Protein AF-A0A953A677-F1 (afdb_monomer_lite)

Radius of gyration: 42.21 Å; chains: 1; bounding box: 125×113×130 Å

pLDDT: mean 76.46, std 18.42, range [22.14, 98.38]

Structure (mmCIF, N/CA/C/O backbone):
data_AF-A0A953A677-F1
#
_entry.id   AF-A0A953A677-F1
#
loop_
_atom_site.group_PDB
_atom_site.id
_atom_site.type_symbol
_atom_site.label_atom_id
_atom_site.label_alt_id
_atom_site.label_comp_id
_atom_site.label_asym_id
_atom_site.label_entity_id
_atom_site.label_seq_id
_atom_site.pdbx_PDB_ins_code
_atom_site.Cartn_x
_atom_site.Cartn_y
_atom_site.Cartn_z
_atom_site.occupancy
_atom_site.B_iso_or_equiv
_atom_site.auth_seq_id
_atom_site.auth_comp_id
_atom_site.auth_asym_id
_atom_site.auth_atom_id
_atom_site.pdbx_PDB_model_num
ATOM 1 N N . MET A 1 1 ? 50.783 -69.705 -21.134 1.00 45.66 1 MET A N 1
ATOM 2 C CA . MET A 1 1 ? 49.604 -69.742 -22.033 1.00 45.66 1 MET A CA 1
ATOM 3 C C . MET A 1 1 ? 48.332 -69.548 -21.214 1.00 45.66 1 MET A C 1
ATOM 5 O O . MET A 1 1 ? 47.942 -70.489 -20.545 1.00 45.66 1 MET A O 1
ATOM 9 N N . ARG A 1 2 ? 47.762 -68.330 -21.208 1.00 40.53 2 ARG A N 1
ATOM 10 C CA . ARG A 1 2 ? 46.388 -67.928 -20.791 1.00 40.53 2 ARG A CA 1
ATOM 11 C C . ARG A 1 2 ? 46.344 -66.386 -20.668 1.00 40.53 2 ARG A C 1
ATOM 13 O O . ARG A 1 2 ? 46.079 -65.844 -19.614 1.00 40.53 2 ARG A O 1
ATOM 20 N N . TYR A 1 3 ? 46.683 -65.678 -21.750 1.00 35.72 3 TYR A N 1
ATOM 21 C CA . TYR A 1 3 ? 46.609 -64.203 -21.845 1.00 35.72 3 TYR A CA 1
ATOM 22 C C . TYR A 1 3 ? 46.199 -63.767 -23.267 1.00 35.72 3 TYR A C 1
ATOM 24 O O . TYR A 1 3 ? 46.757 -62.851 -23.855 1.00 35.72 3 TYR A O 1
ATOM 32 N N . ARG A 1 4 ? 45.220 -64.470 -23.859 1.00 38.47 4 ARG A N 1
ATOM 33 C CA . ARG A 1 4 ? 44.610 -64.112 -25.158 1.00 38.47 4 ARG A CA 1
ATOM 34 C C . ARG A 1 4 ? 43.108 -63.794 -25.087 1.00 38.47 4 ARG A C 1
ATOM 36 O O . ARG A 1 4 ? 42.497 -63.594 -26.124 1.00 38.47 4 ARG A O 1
ATOM 43 N N . ALA A 1 5 ? 42.526 -63.673 -23.889 1.00 40.78 5 ALA A N 1
ATOM 44 C CA . ALA A 1 5 ? 41.115 -63.293 -23.712 1.00 40.78 5 ALA A CA 1
ATOM 45 C C . ALA A 1 5 ? 40.900 -61.918 -23.037 1.00 40.78 5 ALA A C 1
ATOM 47 O O . ALA A 1 5 ? 39.764 -61.473 -22.942 1.00 40.78 5 ALA A O 1
ATOM 48 N N . LEU A 1 6 ? 41.966 -61.215 -22.620 1.00 41.22 6 LEU A N 1
ATOM 49 C CA . LEU A 1 6 ? 41.871 -59.881 -21.994 1.00 41.22 6 LEU A CA 1
ATOM 50 C C . LEU A 1 6 ? 42.249 -58.717 -22.939 1.00 41.22 6 LEU A C 1
ATOM 52 O O . LEU A 1 6 ? 42.147 -57.558 -22.557 1.00 41.22 6 LEU A O 1
ATOM 56 N N . TYR A 1 7 ? 42.665 -59.013 -24.179 1.00 39.75 7 TYR A N 1
ATOM 57 C CA . TYR A 1 7 ? 43.173 -58.020 -25.143 1.00 39.75 7 TYR A CA 1
ATOM 58 C C . TYR A 1 7 ? 42.110 -57.461 -26.115 1.00 39.75 7 TYR A C 1
ATOM 60 O O . TYR A 1 7 ? 42.404 -56.522 -26.845 1.00 39.75 7 TYR A O 1
ATOM 68 N N . ILE A 1 8 ? 40.876 -57.989 -26.129 1.00 44.16 8 ILE A N 1
ATOM 69 C CA . ILE A 1 8 ? 39.801 -57.523 -27.039 1.00 44.16 8 ILE A CA 1
ATOM 70 C C . ILE A 1 8 ? 38.809 -56.560 -26.353 1.00 44.16 8 ILE A C 1
ATOM 72 O O . ILE A 1 8 ? 38.170 -55.757 -27.027 1.00 44.16 8 ILE A O 1
ATOM 76 N N . THR A 1 9 ? 38.739 -56.513 -25.020 1.00 41.72 9 THR A N 1
ATOM 77 C CA . THR A 1 9 ? 37.786 -55.627 -24.315 1.00 41.72 9 THR A CA 1
ATOM 78 C C . THR A 1 9 ? 38.342 -54.221 -24.026 1.00 41.72 9 THR A C 1
ATOM 80 O O . THR A 1 9 ? 37.572 -53.304 -23.764 1.00 41.72 9 THR A O 1
ATOM 83 N N . LEU A 1 10 ? 39.661 -54.005 -24.140 1.00 39.25 10 LEU A N 1
ATOM 84 C CA . LEU A 1 10 ? 40.312 -52.706 -23.884 1.00 39.25 10 LEU A CA 1
ATOM 85 C C . LEU A 1 10 ? 40.490 -51.815 -25.133 1.00 39.25 10 LEU A C 1
ATOM 87 O O . LEU A 1 10 ? 40.799 -50.637 -24.987 1.00 39.25 10 LEU A O 1
ATOM 91 N N . PHE A 1 11 ? 40.242 -52.321 -26.351 1.00 37.06 11 PHE A N 1
ATOM 92 C CA . PHE A 1 11 ? 40.484 -51.568 -27.597 1.00 37.06 11 PHE A CA 1
ATOM 93 C C . PHE A 1 11 ? 39.252 -50.832 -28.174 1.00 37.06 11 PHE A C 1
ATOM 95 O O . PHE A 1 11 ? 39.397 -50.074 -29.126 1.00 37.06 11 PHE A O 1
ATOM 102 N N . THR A 1 12 ? 38.050 -50.978 -27.595 1.00 39.34 12 THR A N 1
ATOM 103 C CA . THR A 1 12 ? 36.824 -50.322 -28.127 1.00 39.34 12 THR A CA 1
ATOM 104 C C . THR A 1 12 ? 36.402 -49.064 -27.348 1.00 39.34 12 THR A C 1
ATOM 106 O O . THR A 1 12 ? 35.534 -48.326 -27.798 1.00 39.34 12 THR A O 1
ATOM 109 N N . VAL A 1 13 ? 37.026 -48.757 -26.203 1.00 36.91 13 VAL A N 1
ATOM 110 C CA . VAL A 1 13 ? 36.605 -47.627 -25.340 1.00 36.91 13 VAL A CA 1
ATOM 111 C C . VAL A 1 13 ? 37.502 -46.382 -25.477 1.00 36.91 13 VAL A C 1
ATOM 113 O O . VAL A 1 13 ? 37.136 -45.314 -25.002 1.00 36.91 13 VAL A O 1
ATOM 116 N N . CYS A 1 14 ? 38.629 -46.448 -26.197 1.00 30.80 14 CYS A N 1
ATOM 117 C CA . CYS A 1 14 ? 39.578 -45.323 -26.291 1.00 30.80 14 CYS A CA 1
ATOM 118 C C . CYS A 1 14 ? 39.460 -44.452 -27.566 1.00 30.80 14 CYS A C 1
ATOM 120 O O . CYS A 1 14 ? 40.256 -43.537 -27.748 1.00 30.80 14 CYS A O 1
ATOM 122 N N . LEU A 1 15 ? 38.487 -44.693 -28.458 1.00 31.50 15 LEU A N 1
ATOM 123 C CA . LEU A 1 15 ? 38.433 -44.044 -29.783 1.00 31.50 15 LEU A CA 1
ATOM 124 C C . LEU A 1 15 ? 37.154 -43.226 -30.044 1.00 31.50 15 LEU A C 1
ATOM 126 O O . LEU A 1 15 ? 36.638 -43.249 -31.153 1.00 31.50 15 LEU A O 1
ATOM 130 N N . LEU A 1 16 ? 36.631 -42.500 -29.045 1.00 30.70 16 LEU A N 1
ATOM 131 C CA . LEU A 1 16 ? 35.528 -41.536 -29.248 1.00 30.70 16 LEU A CA 1
ATOM 132 C C . LEU A 1 16 ? 35.593 -40.267 -28.368 1.00 30.70 16 LEU A C 1
ATOM 134 O O . LEU A 1 16 ? 34.574 -39.617 -28.142 1.00 30.70 16 LEU A O 1
ATOM 138 N N . SER A 1 17 ? 36.773 -39.858 -27.890 1.00 32.44 17 SER A N 1
ATOM 139 C CA . SER A 1 17 ? 36.879 -38.611 -27.113 1.00 32.44 17 SER A CA 1
ATOM 140 C C . SER A 1 17 ? 38.231 -37.898 -27.209 1.00 32.44 17 SER A C 1
ATOM 142 O O . SER A 1 17 ? 38.788 -37.556 -26.175 1.00 32.44 17 SER A O 1
ATOM 144 N N . VAL A 1 18 ? 38.754 -37.633 -28.417 1.00 34.25 18 VAL A N 1
ATOM 145 C CA . VAL A 1 18 ? 39.744 -36.549 -28.641 1.00 34.25 18 VAL A CA 1
ATOM 146 C C . VAL A 1 18 ? 39.630 -35.969 -30.067 1.00 34.25 18 VAL A C 1
ATOM 148 O O . VAL A 1 18 ? 40.343 -36.392 -30.963 1.00 34.25 18 VAL A O 1
ATOM 151 N N . THR A 1 19 ? 38.739 -34.993 -30.259 1.00 28.16 19 THR A N 1
ATOM 152 C CA . THR A 1 19 ? 38.727 -33.924 -31.297 1.00 28.16 19 THR A CA 1
ATOM 153 C C . THR A 1 19 ? 37.597 -32.973 -30.849 1.00 28.16 19 THR A C 1
ATOM 155 O O . THR A 1 19 ? 36.477 -33.446 -30.697 1.00 28.16 19 THR A O 1
ATOM 158 N N . SER A 1 20 ? 37.736 -31.685 -30.514 1.00 25.59 20 SER A N 1
ATOM 159 C CA . SER A 1 20 ? 38.634 -30.648 -31.027 1.00 25.59 20 SER A CA 1
ATOM 160 C C . SER A 1 20 ? 38.627 -29.418 -30.095 1.00 25.59 20 SER A C 1
ATOM 162 O O . SER A 1 20 ? 37.599 -28.759 -30.013 1.00 25.59 20 SER A O 1
ATOM 164 N N . ILE A 1 21 ? 39.749 -29.083 -29.449 1.00 24.91 21 ILE A N 1
ATOM 165 C CA . ILE A 1 21 ? 40.225 -27.732 -29.052 1.00 24.91 21 ILE A CA 1
ATOM 166 C C . ILE A 1 21 ? 41.745 -27.967 -28.913 1.00 24.91 21 ILE A C 1
ATOM 168 O O . ILE A 1 21 ? 42.121 -28.854 -28.158 1.00 24.91 21 ILE A O 1
ATOM 172 N N . THR A 1 22 ? 42.668 -27.438 -29.720 1.00 25.78 22 THR A N 1
ATOM 173 C CA . THR A 1 22 ? 43.014 -26.027 -29.944 1.00 25.78 22 THR A CA 1
ATOM 174 C C . THR A 1 22 ? 43.969 -25.961 -31.143 1.00 25.78 22 THR A C 1
ATOM 176 O O . THR A 1 22 ? 44.950 -26.698 -31.155 1.00 25.78 22 THR A O 1
ATOM 179 N N . VAL A 1 23 ? 43.775 -25.040 -32.086 1.00 26.02 23 VAL A N 1
ATOM 180 C CA . VAL A 1 23 ? 44.890 -24.418 -32.824 1.00 26.02 23 VAL A CA 1
ATOM 181 C C . VAL A 1 23 ? 44.474 -22.982 -33.094 1.00 26.02 23 VAL A C 1
ATOM 183 O O . VAL A 1 23 ? 43.508 -22.780 -33.813 1.00 26.02 23 VAL A O 1
ATOM 186 N N . PHE A 1 24 ? 45.163 -22.010 -32.499 1.00 25.62 24 PHE A N 1
ATOM 187 C CA . PHE A 1 24 ? 45.639 -20.823 -33.211 1.00 25.62 24 PHE A CA 1
ATOM 188 C C . PHE A 1 24 ? 46.675 -20.101 -32.347 1.00 25.62 24 PHE A C 1
ATOM 190 O O . PHE A 1 24 ? 46.386 -19.659 -31.239 1.00 25.62 24 PHE A O 1
ATOM 197 N N . GLY A 1 25 ? 47.883 -20.009 -32.897 1.00 22.14 25 GLY A N 1
ATOM 198 C CA . GLY A 1 25 ? 49.002 -19.222 -32.411 1.00 22.14 25 GLY A CA 1
ATOM 199 C C . GLY A 1 25 ? 49.857 -18.806 -33.607 1.00 22.14 25 GLY A C 1
ATOM 200 O O . GLY A 1 25 ? 50.665 -19.589 -34.083 1.00 22.14 25 GLY A O 1
ATOM 201 N N . GLU A 1 26 ? 49.596 -17.576 -34.050 1.00 27.84 26 GLU A N 1
ATOM 202 C CA . GLU A 1 26 ? 50.503 -16.608 -34.686 1.00 27.84 26 GLU A CA 1
ATOM 203 C C . GLU A 1 26 ? 50.826 -16.613 -36.199 1.00 27.84 26 GLU A C 1
ATOM 205 O O . GLU A 1 26 ? 51.599 -17.405 -36.724 1.00 27.84 26 GLU A O 1
ATOM 210 N N . SER A 1 27 ? 50.386 -15.490 -36.794 1.00 25.39 27 SER A N 1
ATOM 211 C CA . SER A 1 27 ? 51.119 -14.556 -37.673 1.00 25.39 27 SER A CA 1
ATOM 212 C C . SER A 1 27 ? 51.285 -14.875 -39.170 1.00 25.39 27 SER A C 1
ATOM 214 O O . SER A 1 27 ? 51.994 -15.788 -39.565 1.00 25.39 27 SER A O 1
ATOM 216 N N . PHE A 1 28 ? 50.649 -14.070 -40.039 1.00 25.38 28 PHE A N 1
ATOM 217 C CA . PHE A 1 28 ? 51.259 -12.899 -40.703 1.00 25.38 28 PHE A CA 1
ATOM 218 C C . PHE A 1 28 ? 50.323 -12.295 -41.790 1.00 25.38 28 PHE A C 1
ATOM 220 O O . PHE A 1 28 ? 49.733 -13.017 -42.585 1.00 25.38 28 PHE A O 1
ATOM 227 N N . LEU A 1 29 ? 50.285 -10.951 -41.829 1.00 26.03 29 LEU A N 1
ATOM 228 C CA . LEU A 1 29 ? 49.981 -10.032 -42.954 1.00 26.03 29 LEU A CA 1
ATOM 229 C C . LEU A 1 29 ? 48.516 -9.748 -43.393 1.00 26.03 29 LEU A C 1
ATOM 231 O O . LEU A 1 29 ? 47.848 -10.526 -44.064 1.00 26.03 29 LEU A O 1
ATOM 235 N N . GLN A 1 30 ? 48.095 -8.516 -43.069 1.00 24.34 30 GLN A N 1
ATOM 236 C CA . GLN A 1 30 ? 47.137 -7.622 -43.763 1.00 24.34 30 GLN A CA 1
ATOM 237 C C . GLN A 1 30 ? 47.504 -7.362 -45.251 1.00 24.34 30 GLN A C 1
ATOM 239 O O . GLN A 1 30 ? 48.635 -7.672 -45.628 1.00 24.34 30 GLN A O 1
ATOM 244 N N . PRO A 1 31 ? 46.725 -6.575 -46.044 1.00 44.19 31 PRO A N 1
ATOM 245 C CA . PRO A 1 31 ? 45.277 -6.257 -46.069 1.00 44.19 31 PRO A CA 1
ATOM 246 C C . PRO A 1 31 ? 44.697 -6.436 -47.518 1.00 44.19 31 PRO A C 1
ATOM 248 O O . PRO A 1 31 ? 45.427 -6.919 -48.385 1.00 44.19 31 PRO A O 1
ATOM 251 N N . PRO A 1 32 ? 43.424 -6.091 -47.851 1.00 31.00 32 PRO A N 1
ATOM 252 C CA . PRO A 1 32 ? 43.122 -4.715 -48.301 1.00 31.00 32 PRO A CA 1
ATOM 253 C C . PRO A 1 32 ? 41.676 -4.215 -48.049 1.00 31.00 32 PRO A C 1
ATOM 255 O O . PRO A 1 32 ? 40.767 -4.955 -47.677 1.00 31.00 32 PRO A O 1
ATOM 258 N N . ALA A 1 33 ? 41.488 -2.917 -48.301 1.00 25.25 33 ALA A N 1
ATOM 259 C CA . ALA A 1 33 ? 40.228 -2.180 -48.287 1.00 25.25 33 ALA A CA 1
ATOM 260 C C . ALA A 1 33 ? 39.576 -2.045 -49.687 1.00 25.25 33 ALA A C 1
ATOM 262 O O . ALA A 1 33 ? 40.261 -2.060 -50.705 1.00 25.25 33 ALA A O 1
ATOM 263 N N . SER A 1 34 ? 38.255 -1.800 -49.666 1.00 27.08 34 SER A N 1
ATOM 264 C CA . SER A 1 34 ? 37.425 -0.953 -50.560 1.00 27.08 34 SER A CA 1
ATOM 265 C C . SER A 1 34 ? 37.355 -1.196 -52.084 1.00 27.08 34 SER A C 1
ATOM 267 O O . SER A 1 34 ? 38.305 -0.921 -52.806 1.00 27.08 34 SER A O 1
ATOM 269 N N . SER A 1 35 ? 36.147 -1.458 -52.617 1.00 26.19 35 SER A N 1
ATOM 270 C CA . SER A 1 35 ? 35.255 -0.441 -53.243 1.00 26.19 35 SER A CA 1
ATOM 271 C C . SER A 1 35 ? 34.225 -1.017 -54.251 1.00 26.19 35 SER A C 1
ATOM 273 O O . SER A 1 35 ? 34.522 -1.911 -55.030 1.00 26.19 35 SER A O 1
ATOM 275 N N . PHE A 1 36 ? 32.998 -0.477 -54.161 1.00 27.55 36 PHE A N 1
ATOM 276 C CA . PHE A 1 36 ? 31.965 -0.187 -55.179 1.00 27.55 36 PHE A CA 1
ATOM 277 C C . PHE A 1 36 ? 31.843 -0.999 -56.493 1.00 27.55 36 PHE A C 1
ATOM 279 O O . PHE A 1 36 ? 32.760 -1.015 -57.302 1.00 27.55 36 PHE A O 1
ATOM 286 N N . LEU A 1 37 ? 30.614 -1.454 -56.815 1.00 24.62 37 LEU A N 1
ATOM 287 C CA . LEU A 1 37 ? 29.773 -0.897 -57.902 1.00 24.62 37 LEU A CA 1
ATOM 288 C C . LEU A 1 37 ? 28.375 -1.559 -58.000 1.00 24.62 37 LEU A C 1
ATOM 290 O O . LEU A 1 37 ? 28.144 -2.682 -57.569 1.00 24.62 37 LEU A O 1
ATOM 294 N N . GLN A 1 38 ? 27.449 -0.767 -58.543 1.00 25.94 38 GLN A N 1
ATOM 295 C CA . GLN A 1 38 ? 25.985 -0.866 -58.585 1.00 25.94 38 GLN A CA 1
ATOM 296 C C . GLN A 1 38 ? 25.401 -1.729 -59.745 1.00 25.94 38 GLN A C 1
ATOM 298 O O . GLN A 1 38 ? 26.160 -2.217 -60.581 1.00 25.94 38 GLN A O 1
ATOM 303 N N . PRO A 1 39 ? 24.056 -1.913 -59.819 1.00 43.41 39 PRO A N 1
ATOM 304 C CA . PRO A 1 39 ? 23.376 -2.893 -60.675 1.00 43.41 39 PRO A CA 1
ATOM 305 C C . PRO A 1 39 ? 23.006 -2.353 -62.070 1.00 43.41 39 PRO A C 1
ATOM 307 O O . PRO A 1 39 ? 22.882 -1.146 -62.273 1.00 43.41 39 PRO A O 1
ATOM 310 N N . LYS A 1 40 ? 22.733 -3.251 -63.031 1.00 25.28 40 LYS A N 1
ATOM 311 C CA . LYS A 1 40 ? 22.111 -2.899 -64.320 1.00 25.28 40 LYS A CA 1
ATOM 312 C C . LYS A 1 40 ? 20.999 -3.875 -64.716 1.00 25.28 40 LYS A C 1
ATOM 314 O O . LYS A 1 40 ? 21.166 -5.088 -64.656 1.00 25.28 40 LYS A O 1
ATOM 319 N N . ALA A 1 41 ? 19.876 -3.281 -65.107 1.00 28.03 41 ALA A N 1
ATOM 320 C CA . ALA A 1 41 ? 18.621 -3.879 -65.554 1.00 28.03 41 ALA A CA 1
ATOM 321 C C . ALA A 1 41 ? 18.626 -4.247 -67.048 1.00 28.03 41 ALA A C 1
ATOM 323 O O . ALA A 1 41 ? 19.363 -3.605 -67.789 1.00 28.03 41 ALA A O 1
ATOM 324 N N . VAL A 1 42 ? 17.713 -5.139 -67.480 1.00 26.11 42 VAL A N 1
ATOM 325 C CA . VAL A 1 42 ? 16.919 -5.027 -68.732 1.00 26.11 42 VAL A CA 1
ATOM 326 C C . VAL A 1 42 ? 15.544 -5.721 -68.561 1.00 26.11 42 VAL A C 1
ATOM 328 O O . VAL A 1 42 ? 15.401 -6.707 -67.846 1.00 26.11 42 VAL A O 1
ATOM 331 N N . SER A 1 43 ? 14.557 -5.112 -69.216 1.00 25.36 43 SER A N 1
ATOM 332 C CA . SER A 1 43 ? 13.087 -5.198 -69.286 1.00 25.36 43 SER A CA 1
ATOM 333 C C . SER A 1 43 ? 12.432 -6.320 -70.127 1.00 25.36 43 SER A C 1
ATOM 335 O O . SER A 1 43 ? 13.038 -6.765 -71.095 1.00 25.36 43 SER A O 1
ATOM 337 N N . GLY A 1 44 ? 11.116 -6.565 -69.918 1.00 25.08 44 GLY A N 1
ATOM 338 C CA . GLY A 1 44 ? 10.134 -6.646 -71.032 1.00 25.08 44 GLY A CA 1
ATOM 339 C C . GLY A 1 44 ? 9.051 -7.757 -71.062 1.00 25.08 44 GLY A C 1
ATOM 340 O O . GLY A 1 44 ? 9.320 -8.837 -71.559 1.00 25.08 44 GLY A O 1
ATOM 341 N N . LEU A 1 45 ? 7.816 -7.395 -70.657 1.00 24.95 45 LEU A N 1
ATOM 342 C CA . LEU A 1 45 ? 6.454 -7.753 -71.156 1.00 24.95 45 LEU A CA 1
ATOM 343 C C . LEU A 1 45 ? 5.952 -9.216 -71.320 1.00 24.95 45 LEU A C 1
ATOM 345 O O . LEU A 1 45 ? 6.437 -9.984 -72.141 1.00 24.95 45 LEU A O 1
ATOM 349 N N . GLY A 1 46 ? 4.803 -9.498 -70.677 1.00 24.23 46 GLY A N 1
ATOM 350 C CA . GLY A 1 46 ? 3.861 -10.581 -71.010 1.00 24.23 46 GLY A CA 1
ATOM 351 C C . GLY A 1 46 ? 2.637 -10.611 -70.073 1.00 24.23 46 GLY A C 1
ATOM 352 O O . GLY A 1 46 ? 2.781 -10.773 -68.868 1.00 24.23 46 GLY A O 1
ATOM 353 N N . SER A 1 47 ? 1.442 -10.393 -70.625 1.00 23.59 47 SER A N 1
ATOM 354 C CA . SER A 1 47 ? 0.153 -10.115 -69.968 1.00 23.59 47 SER A CA 1
ATOM 355 C C . SER A 1 47 ? -0.627 -11.336 -69.451 1.00 23.59 47 SER A C 1
ATOM 357 O O . SER A 1 47 ? -0.735 -12.328 -70.159 1.00 23.59 47 SER A O 1
ATOM 359 N N . GLY A 1 48 ? -1.310 -11.153 -68.311 1.00 26.84 48 GLY A N 1
ATOM 360 C CA . GLY A 1 48 ? -2.700 -11.567 -68.057 1.00 26.84 48 GLY A CA 1
ATOM 361 C C . GLY A 1 48 ? -3.044 -13.059 -67.977 1.00 26.84 48 GLY A C 1
ATOM 362 O O . GLY A 1 48 ? -3.103 -13.735 -68.995 1.00 26.84 48 GLY A O 1
ATOM 363 N N . SER A 1 49 ? -3.442 -13.518 -66.784 1.00 24.44 49 SER A N 1
ATOM 364 C CA . SER A 1 49 ? -4.664 -14.317 -66.551 1.00 24.44 49 SER A CA 1
ATOM 365 C C . SER A 1 49 ? -4.915 -14.469 -65.046 1.00 24.44 49 SER A C 1
ATOM 367 O O . SER A 1 49 ? -4.058 -14.945 -64.307 1.00 24.44 49 SER A O 1
ATOM 369 N N . ASN A 1 50 ? -6.096 -14.035 -64.601 1.00 34.56 50 ASN A N 1
ATOM 370 C CA . ASN A 1 50 ? -6.646 -14.290 -63.268 1.00 34.56 50 ASN A CA 1
ATOM 371 C C . ASN A 1 50 ? -6.760 -15.797 -62.993 1.00 34.56 50 ASN A C 1
ATOM 373 O O . ASN A 1 50 ? -7.158 -16.514 -63.908 1.00 34.56 50 ASN A O 1
ATOM 377 N N . VAL A 1 51 ? -6.492 -16.211 -61.738 1.00 26.06 51 VAL A N 1
ATOM 378 C CA . VAL A 1 51 ? -7.096 -17.318 -60.935 1.00 26.06 51 VAL A CA 1
ATOM 379 C C . VAL A 1 51 ? -6.103 -17.768 -59.828 1.00 26.06 51 VAL A C 1
ATOM 381 O O . VAL A 1 51 ? -4.909 -17.869 -60.087 1.00 26.06 51 VAL A O 1
ATOM 384 N N . PRO A 1 52 ? -6.567 -18.090 -58.602 1.00 29.50 52 PRO A N 1
ATOM 385 C CA . PRO A 1 52 ? -6.857 -17.221 -57.459 1.00 29.50 52 PRO A CA 1
ATOM 386 C C . PRO A 1 52 ? -5.670 -17.093 -56.462 1.00 29.50 52 PRO A C 1
ATOM 388 O O . PRO A 1 52 ? -4.695 -17.838 -56.508 1.00 29.50 52 PRO A O 1
ATOM 391 N N . LEU A 1 53 ? -5.775 -16.170 -55.498 1.00 30.36 53 LEU A N 1
ATOM 392 C CA . LEU A 1 53 ? -4.878 -16.062 -54.333 1.00 30.36 53 LEU A CA 1
ATOM 393 C C . LEU A 1 53 ? -4.736 -17.416 -53.606 1.00 30.36 53 LEU A C 1
ATOM 395 O O . LEU A 1 53 ? -5.658 -17.854 -52.914 1.00 30.36 53 LEU A O 1
ATOM 399 N N . SER A 1 54 ? -3.580 -18.077 -53.726 1.00 30.17 54 SER A N 1
ATOM 400 C CA . SER A 1 54 ? -3.300 -19.310 -52.987 1.00 30.17 54 SER A CA 1
ATOM 401 C C . SER A 1 54 ? -2.976 -19.006 -51.517 1.00 30.17 54 SER A C 1
ATOM 403 O O . SER A 1 54 ? -1.910 -18.480 -51.201 1.00 30.17 54 SER A O 1
ATOM 405 N N . THR A 1 55 ? -3.921 -19.350 -50.640 1.00 38.34 55 THR A N 1
ATOM 406 C CA . THR A 1 55 ? -3.767 -19.826 -49.249 1.00 38.34 55 THR A CA 1
ATOM 407 C C . THR A 1 55 ? -2.649 -19.196 -48.400 1.00 38.34 55 THR A C 1
ATOM 409 O O . THR A 1 55 ? -1.487 -19.598 -48.470 1.00 38.34 55 THR A O 1
ATOM 412 N N . GLY A 1 56 ? -3.018 -18.267 -47.513 1.00 48.06 56 GLY A N 1
ATOM 413 C CA . GLY A 1 56 ? -2.103 -17.655 -46.548 1.00 48.06 56 GLY A CA 1
ATOM 414 C C . GLY A 1 56 ? -1.448 -18.671 -45.602 1.00 48.06 56 GLY A C 1
ATOM 415 O O . GLY A 1 56 ? -2.122 -19.370 -44.851 1.00 48.06 56 GLY A O 1
ATOM 416 N N . THR A 1 57 ? -0.116 -18.733 -45.611 1.00 59.16 57 THR A N 1
ATOM 417 C CA . THR A 1 57 ? 0.694 -19.525 -44.671 1.00 59.16 57 THR A CA 1
ATOM 418 C C . THR A 1 57 ? 0.794 -18.845 -43.301 1.00 59.16 57 THR A C 1
ATOM 420 O O . THR A 1 57 ? 1.181 -17.680 -43.217 1.00 59.16 57 THR A O 1
ATOM 423 N N . CYS A 1 58 ? 0.516 -19.572 -42.215 1.00 68.69 58 CYS A N 1
ATOM 424 C CA . CYS A 1 58 ? 0.540 -19.051 -40.841 1.00 68.69 58 CYS A CA 1
ATOM 425 C C . CYS A 1 58 ? 1.935 -18.794 -40.245 1.00 68.69 58 CYS A C 1
ATOM 427 O O . CYS A 1 58 ? 2.060 -17.954 -39.350 1.00 68.69 58 CYS A O 1
ATOM 429 N N . PHE A 1 59 ? 2.960 -19.501 -40.725 1.00 86.12 59 PHE A N 1
ATOM 430 C CA . PHE A 1 59 ? 4.344 -19.437 -40.256 1.00 86.12 59 PHE A CA 1
ATOM 431 C C . PHE A 1 59 ? 5.293 -19.232 -41.436 1.00 86.12 59 PHE A C 1
ATOM 433 O O . PHE A 1 59 ? 5.380 -20.087 -42.322 1.00 86.12 59 PHE A O 1
ATOM 440 N N . THR A 1 60 ? 6.033 -18.124 -41.431 1.00 83.00 60 THR A N 1
ATOM 441 C CA . THR A 1 60 ? 6.904 -17.709 -42.547 1.00 83.00 60 THR A CA 1
ATOM 442 C C . THR A 1 60 ? 8.384 -17.640 -42.171 1.00 83.00 60 THR A C 1
ATOM 444 O O . THR A 1 60 ? 9.234 -17.789 -43.045 1.00 83.00 60 THR A O 1
ATOM 447 N N . SER A 1 61 ? 8.720 -17.502 -40.885 1.00 81.25 61 SER A N 1
ATOM 448 C CA . SER A 1 61 ? 10.099 -17.337 -40.402 1.00 81.25 61 SER A CA 1
ATOM 449 C C . SER A 1 61 ? 10.515 -18.419 -39.403 1.00 81.25 61 SER A C 1
ATOM 451 O O . SER A 1 61 ? 9.685 -19.044 -38.746 1.00 81.25 61 SER A O 1
ATOM 453 N N . THR A 1 62 ? 11.821 -18.681 -39.295 1.00 88.31 62 THR A N 1
ATOM 454 C CA . THR A 1 62 ? 12.352 -19.622 -38.296 1.00 88.31 62 THR A CA 1
ATOM 455 C C . THR A 1 62 ? 12.118 -19.087 -36.885 1.00 88.31 62 THR A C 1
ATOM 457 O O . THR A 1 62 ? 12.465 -17.945 -36.600 1.00 88.31 62 THR A O 1
ATOM 460 N N . LEU A 1 63 ? 11.545 -19.918 -36.007 1.00 91.81 63 LEU A N 1
ATOM 461 C CA . LEU A 1 63 ? 11.304 -19.577 -34.600 1.00 91.81 63 LEU A CA 1
ATOM 462 C C . LEU A 1 63 ? 12.189 -20.435 -33.693 1.00 91.81 63 LEU A C 1
ATOM 464 O O . LEU A 1 63 ? 12.288 -21.650 -33.878 1.00 91.81 63 LEU A O 1
ATOM 468 N N . SER A 1 64 ? 12.817 -19.806 -32.707 1.00 88.31 64 SER A N 1
ATOM 469 C CA . SER A 1 64 ? 13.727 -20.445 -31.756 1.00 88.31 64 SER A CA 1
ATOM 470 C C . SER A 1 64 ? 13.677 -19.745 -30.399 1.00 88.31 64 SER A C 1
ATOM 472 O O . SER A 1 64 ? 13.112 -18.658 -30.270 1.00 88.31 64 SER A O 1
ATOM 474 N N . LEU A 1 65 ? 14.285 -20.380 -29.393 1.00 83.50 65 LEU A N 1
ATOM 475 C CA . LEU A 1 65 ? 14.375 -19.872 -28.024 1.00 83.50 65 LEU A CA 1
ATOM 476 C C . LEU A 1 65 ? 14.852 -18.411 -27.990 1.00 83.50 65 LEU A C 1
ATOM 478 O O . LEU A 1 65 ? 15.855 -18.080 -28.617 1.00 83.50 65 LEU A O 1
ATOM 482 N N . GLY A 1 66 ? 14.136 -17.565 -27.248 1.00 66.06 66 GLY A N 1
ATOM 483 C CA . GLY A 1 66 ? 14.459 -16.150 -27.050 1.00 66.06 66 GLY A CA 1
ATOM 484 C C . GLY A 1 66 ? 13.716 -15.174 -27.967 1.00 66.06 66 GLY A C 1
ATOM 485 O O . GLY A 1 66 ? 13.709 -13.982 -27.679 1.00 66.06 66 GLY A O 1
ATOM 486 N N . ILE A 1 67 ? 13.054 -15.642 -29.033 1.00 76.31 67 ILE A N 1
ATOM 487 C CA . ILE A 1 67 ? 12.306 -14.762 -29.947 1.00 76.31 67 ILE A CA 1
ATOM 488 C C . ILE A 1 67 ? 10.951 -14.368 -29.348 1.00 76.31 67 ILE A C 1
ATOM 490 O O . ILE A 1 67 ? 10.220 -15.224 -28.847 1.00 76.31 67 ILE A O 1
ATOM 494 N N . THR A 1 68 ? 10.581 -13.092 -29.497 1.00 84.75 68 THR A N 1
ATOM 495 C CA . THR A 1 68 ? 9.249 -12.575 -29.153 1.00 84.75 68 THR A CA 1
ATOM 496 C C . THR A 1 68 ? 8.545 -12.023 -30.390 1.00 84.75 68 THR A C 1
ATOM 498 O O . THR A 1 68 ? 8.961 -10.994 -30.912 1.00 84.75 68 THR A O 1
ATOM 501 N N . ASN A 1 69 ? 7.486 -12.676 -30.883 1.00 78.50 69 ASN A N 1
ATOM 502 C CA . ASN A 1 69 ? 6.647 -12.133 -31.961 1.00 78.50 69 ASN A CA 1
ATOM 503 C C . ASN A 1 69 ? 5.261 -12.809 -32.048 1.00 78.50 69 ASN A C 1
ATOM 505 O O . ASN A 1 69 ? 4.957 -13.783 -31.358 1.00 78.50 69 ASN A O 1
ATOM 509 N N . SER A 1 70 ? 4.405 -12.299 -32.936 1.00 77.88 70 SER A N 1
ATOM 510 C CA . SER A 1 70 ? 3.042 -12.807 -33.141 1.00 77.88 70 SER A CA 1
ATOM 511 C C . SER A 1 70 ? 2.976 -14.216 -33.754 1.00 77.88 70 SER A C 1
ATOM 513 O O . SER A 1 70 ? 1.980 -14.912 -33.557 1.00 77.88 70 SER A O 1
ATOM 515 N N . GLN A 1 71 ? 4.020 -14.683 -34.452 1.00 84.50 71 GLN A N 1
ATOM 516 C CA . GLN A 1 71 ? 4.087 -16.063 -34.951 1.00 84.50 71 GLN A CA 1
ATOM 517 C C . GLN A 1 71 ? 4.342 -17.052 -33.810 1.00 84.50 71 GLN A C 1
ATOM 519 O O . GLN A 1 71 ? 3.804 -18.153 -33.840 1.00 84.50 71 GLN A O 1
ATOM 524 N N . VAL A 1 72 ? 5.071 -16.661 -32.761 1.00 85.00 72 VAL A N 1
ATOM 525 C CA . VAL A 1 72 ? 5.220 -17.491 -31.556 1.00 85.00 72 VAL A CA 1
ATOM 526 C C . VAL A 1 72 ? 3.880 -17.674 -30.850 1.00 85.00 72 VAL A C 1
ATOM 528 O O . VAL A 1 72 ? 3.549 -18.791 -30.471 1.00 85.00 72 VAL A O 1
ATOM 531 N N . LEU A 1 73 ? 3.057 -16.627 -30.755 1.00 79.94 73 LEU A N 1
ATOM 532 C CA . LEU A 1 73 ? 1.717 -16.745 -30.174 1.00 79.94 73 LEU A CA 1
ATOM 533 C C . LEU A 1 73 ? 0.855 -17.766 -30.938 1.00 79.94 73 LEU A C 1
ATOM 535 O O . LEU A 1 73 ? 0.196 -18.611 -30.334 1.00 79.94 73 LEU A O 1
ATOM 539 N N . LYS A 1 74 ? 0.902 -17.740 -32.277 1.00 84.38 74 LYS A N 1
ATOM 540 C CA . LYS A 1 74 ? 0.226 -18.738 -33.126 1.00 84.38 74 LYS A CA 1
ATOM 541 C C . LYS A 1 74 ? 0.801 -20.140 -32.924 1.00 84.38 74 LYS A C 1
ATOM 543 O O . LYS A 1 74 ? 0.043 -21.099 -32.828 1.00 84.38 74 LYS A O 1
ATOM 548 N N . LEU A 1 75 ? 2.126 -20.260 -32.828 1.00 88.75 75 LEU A N 1
ATOM 549 C CA . LEU A 1 75 ? 2.811 -21.526 -32.568 1.00 88.75 75 LEU A CA 1
ATOM 550 C C . LEU A 1 75 ? 2.329 -22.126 -31.249 1.00 88.75 75 LEU A C 1
ATOM 552 O O . LEU A 1 75 ? 1.992 -23.303 -31.210 1.00 88.75 75 LEU A O 1
ATOM 556 N N . GLN A 1 76 ? 2.257 -21.320 -30.190 1.00 91.31 76 GLN A N 1
ATOM 557 C CA . GLN A 1 76 ? 1.819 -21.793 -28.884 1.00 91.31 76 GLN A CA 1
ATOM 558 C C . GLN A 1 76 ? 0.365 -22.273 -28.899 1.00 91.31 76 GLN A C 1
ATOM 560 O O . GLN A 1 76 ? 0.076 -23.324 -28.333 1.00 91.31 76 GLN A O 1
ATOM 565 N N . LYS A 1 77 ? -0.522 -21.592 -29.635 1.00 82.00 77 LYS A N 1
ATOM 566 C CA . LYS A 1 77 ? -1.912 -22.037 -29.829 1.00 82.00 77 LYS A CA 1
ATOM 567 C C . LYS A 1 77 ? -1.993 -23.384 -30.551 1.00 82.00 77 LYS A C 1
ATOM 569 O O . LYS A 1 77 ? -2.740 -24.263 -30.130 1.00 82.00 77 LYS A O 1
ATOM 574 N N . VAL A 1 78 ? -1.191 -23.578 -31.602 1.00 84.12 78 VAL A N 1
ATOM 575 C CA . VAL A 1 78 ? -1.129 -24.863 -32.322 1.00 84.12 78 VAL A CA 1
ATOM 576 C C . VAL A 1 78 ? -0.564 -25.965 -31.422 1.00 84.12 78 VAL A C 1
ATOM 578 O O . VAL A 1 78 ? -1.120 -27.058 -31.377 1.00 84.12 78 VAL A O 1
ATOM 581 N N . LEU A 1 79 ? 0.489 -25.692 -30.649 1.00 87.00 79 LEU A N 1
ATOM 582 C CA . LEU A 1 79 ? 1.081 -26.667 -29.725 1.00 87.00 79 LEU A CA 1
ATOM 583 C C . LEU A 1 79 ? 0.116 -27.057 -28.591 1.00 87.00 79 LEU A C 1
ATOM 585 O O . LEU A 1 79 ? 0.018 -28.237 -28.262 1.00 87.00 79 LEU A O 1
ATOM 589 N N . ASN A 1 80 ? -0.657 -26.104 -28.064 1.00 85.69 80 ASN A N 1
ATOM 590 C CA . ASN A 1 80 ? -1.671 -26.335 -27.029 1.00 85.69 80 ASN A CA 1
ATOM 591 C C . ASN A 1 80 ? -2.974 -26.967 -27.546 1.00 85.69 80 ASN A C 1
ATOM 593 O O . ASN A 1 80 ? -3.831 -27.338 -26.744 1.00 85.69 80 ASN A O 1
ATOM 597 N N . SER A 1 81 ? -3.140 -27.117 -28.864 1.00 81.31 81 SER A N 1
ATOM 598 C CA . SER A 1 81 ? -4.302 -27.807 -29.444 1.00 81.31 81 SER A CA 1
ATOM 599 C C . SER A 1 81 ? -4.261 -29.330 -29.259 1.00 81.31 81 SER A C 1
ATOM 601 O O . SER A 1 81 ? -5.284 -29.992 -29.402 1.00 81.31 81 SER A O 1
ATOM 603 N N . SER A 1 82 ? -3.095 -29.886 -28.911 1.00 79.88 82 SER A N 1
ATOM 604 C CA . SER A 1 82 ? -2.860 -31.322 -28.742 1.00 79.88 82 SER A CA 1
ATOM 605 C C . SER A 1 82 ? -2.231 -31.597 -27.377 1.00 79.88 82 SER A C 1
ATOM 607 O O . SER A 1 82 ? -1.215 -30.996 -27.027 1.00 79.88 82 SER A O 1
ATOM 609 N N . SER A 1 83 ? -2.773 -32.570 -26.640 1.00 79.88 83 SER A N 1
ATOM 610 C CA . SER A 1 83 ? -2.261 -33.003 -25.329 1.00 79.88 83 SER A CA 1
ATOM 611 C C . SER A 1 83 ? -0.782 -33.404 -25.363 1.00 79.88 83 SER A C 1
ATOM 613 O O . SER A 1 83 ? -0.042 -33.093 -24.436 1.00 79.88 83 SER A O 1
ATOM 615 N N . ASP A 1 84 ? -0.318 -34.008 -26.460 1.00 80.38 84 ASP A N 1
ATOM 616 C CA . ASP A 1 84 ? 1.073 -34.477 -26.606 1.00 80.38 84 ASP A CA 1
ATOM 617 C C . ASP A 1 84 ? 2.097 -33.340 -26.749 1.00 80.38 84 ASP A C 1
ATOM 619 O O . ASP A 1 84 ? 3.302 -33.529 -26.574 1.00 80.38 84 ASP A O 1
ATOM 623 N N . THR A 1 85 ? 1.632 -32.148 -27.120 1.00 89.06 85 THR A N 1
ATOM 624 C CA . THR A 1 85 ? 2.480 -30.996 -27.452 1.00 89.06 85 THR A CA 1
ATOM 625 C C . THR A 1 85 ? 2.158 -29.776 -26.604 1.00 89.06 85 THR A C 1
ATOM 627 O O . THR A 1 85 ? 2.746 -28.722 -26.831 1.00 89.06 85 THR A O 1
ATOM 630 N N . VAL A 1 86 ? 1.283 -29.925 -25.604 1.00 87.12 86 VAL A N 1
ATOM 631 C CA . VAL A 1 86 ? 0.908 -28.859 -24.673 1.00 87.12 86 VAL A CA 1
ATOM 632 C C . VAL A 1 86 ? 2.154 -28.253 -24.038 1.00 87.12 86 VAL A C 1
ATOM 634 O O . VAL A 1 86 ? 3.071 -28.972 -23.637 1.00 87.12 86 VAL A O 1
ATOM 637 N N . ILE A 1 87 ? 2.230 -26.926 -23.988 1.00 85.00 87 ILE A N 1
ATOM 638 C CA . ILE A 1 87 ? 3.415 -26.215 -23.492 1.00 85.00 87 ILE A CA 1
ATOM 639 C C . ILE A 1 87 ? 3.502 -26.320 -21.977 1.00 85.00 87 ILE A C 1
ATOM 641 O O . ILE A 1 87 ? 4.549 -26.681 -21.441 1.00 85.00 87 ILE A O 1
ATOM 645 N N . THR A 1 88 ? 2.392 -26.020 -21.312 1.00 77.75 88 THR A N 1
ATOM 646 C CA . THR A 1 88 ? 2.195 -26.144 -19.869 1.00 77.75 88 THR A CA 1
ATOM 647 C C . THR A 1 88 ? 0.694 -26.193 -19.581 1.00 77.75 88 THR A C 1
ATOM 649 O O . THR A 1 88 ? -0.095 -25.613 -20.327 1.00 77.75 88 THR A O 1
ATOM 652 N N . GLN A 1 89 ? 0.289 -26.886 -18.517 1.00 69.06 89 GLN A N 1
ATOM 653 C CA . GLN A 1 89 ? -1.120 -26.989 -18.110 1.00 69.06 89 GLN A CA 1
ATOM 654 C C . GLN A 1 89 ? -1.620 -25.709 -17.418 1.00 69.06 89 GLN A C 1
ATOM 656 O O . GLN A 1 89 ? -2.817 -25.442 -17.392 1.00 69.06 89 GLN A O 1
ATOM 661 N N . SER A 1 90 ? -0.707 -24.887 -16.887 1.00 60.12 90 SER A N 1
ATOM 662 C CA . SER A 1 90 ? -1.015 -23.614 -16.228 1.00 60.12 90 SER A CA 1
ATOM 663 C C . SER A 1 90 ? 0.136 -22.604 -16.368 1.00 60.12 90 SER A C 1
ATOM 665 O O . SER A 1 90 ? 1.258 -22.956 -16.739 1.00 60.12 90 SER A O 1
ATOM 667 N N . GLY A 1 91 ? -0.142 -21.325 -16.101 1.00 57.75 91 GLY A N 1
ATOM 668 C CA . GLY A 1 91 ? 0.837 -20.236 -16.228 1.00 57.75 91 GLY A CA 1
ATOM 669 C C . GLY A 1 91 ? 1.004 -19.707 -17.659 1.00 57.75 91 GLY A C 1
ATOM 670 O O . GLY A 1 91 ? 0.239 -20.051 -18.563 1.00 57.75 91 GLY A O 1
ATOM 671 N N . ILE A 1 92 ? 1.978 -18.813 -17.857 1.00 56.59 92 ILE A N 1
ATOM 672 C CA . ILE A 1 92 ? 2.269 -18.196 -19.163 1.00 56.59 92 ILE A CA 1
ATOM 673 C C . ILE A 1 92 ? 2.662 -19.296 -20.161 1.00 56.59 92 ILE A C 1
ATOM 675 O O . ILE A 1 92 ? 3.603 -20.049 -19.921 1.00 56.59 92 ILE A O 1
ATOM 679 N N . GLY A 1 93 ? 1.937 -19.382 -21.277 1.00 62.03 93 GLY A N 1
ATOM 680 C CA . GLY A 1 93 ? 2.104 -20.411 -22.304 1.00 62.03 93 GLY A CA 1
ATOM 681 C C . GLY A 1 93 ? 1.073 -21.547 -22.276 1.00 62.03 93 GLY A C 1
ATOM 682 O O . GLY A 1 93 ? 1.094 -22.369 -23.187 1.00 62.03 93 GLY A O 1
ATOM 683 N N . SER A 1 94 ? 0.171 -21.605 -21.285 1.00 73.19 94 SER A N 1
ATOM 684 C CA . SER A 1 94 ? -0.949 -22.573 -21.242 1.00 73.19 94 SER A CA 1
ATOM 685 C C . SER A 1 94 ? -2.094 -22.204 -22.196 1.00 73.19 94 SER A C 1
ATOM 687 O O . SER A 1 94 ? -2.126 -21.091 -22.724 1.00 73.19 94 SER A O 1
ATOM 689 N N . LYS A 1 95 ? -3.035 -23.132 -22.435 1.00 73.62 95 LYS A N 1
ATOM 690 C CA . LYS A 1 95 ? -4.186 -22.911 -23.328 1.00 73.62 95 LYS A CA 1
ATOM 691 C C . LYS A 1 95 ? -5.037 -21.734 -22.831 1.00 73.62 95 LYS A C 1
ATOM 693 O O . LYS A 1 95 ? -5.551 -21.781 -21.718 1.00 73.62 95 LYS A O 1
ATOM 698 N N . GLY A 1 96 ? -5.163 -20.674 -23.632 1.00 66.81 96 GLY A N 1
ATOM 699 C CA . GLY A 1 96 ? -5.840 -19.423 -23.248 1.00 66.81 96 GLY A CA 1
ATOM 700 C C . GLY A 1 96 ? -4.953 -18.407 -22.510 1.00 66.81 96 GLY A C 1
ATOM 701 O O . GLY A 1 96 ? -5.407 -17.308 -22.192 1.00 66.81 96 GLY A O 1
ATOM 702 N N . ARG A 1 97 ? -3.682 -18.743 -22.251 1.00 74.38 97 ARG A N 1
ATOM 703 C CA . ARG A 1 97 ? -2.644 -17.855 -21.694 1.00 74.38 97 ARG A CA 1
ATOM 704 C C . ARG A 1 97 ? -1.357 -17.900 -22.527 1.00 74.38 97 ARG A C 1
ATOM 706 O O . ARG A 1 97 ? -0.263 -17.728 -21.983 1.00 74.38 97 ARG A O 1
ATOM 713 N N . GLU A 1 98 ? -1.470 -18.166 -23.828 1.00 88.81 98 GLU A N 1
ATOM 714 C CA . GLU A 1 98 ? -0.338 -18.179 -24.752 1.00 88.81 98 GLU A CA 1
ATOM 715 C C . GLU A 1 98 ? 0.358 -16.815 -24.802 1.00 88.81 98 GLU A C 1
ATOM 717 O O . GLU A 1 98 ? -0.280 -15.763 -24.747 1.00 88.81 98 GLU A O 1
ATOM 722 N N . SER A 1 99 ? 1.681 -16.832 -24.933 1.00 86.81 99 SER A N 1
ATOM 723 C CA . SER A 1 99 ? 2.504 -15.632 -25.041 1.00 86.81 99 SER A CA 1
ATOM 724 C C . SER A 1 99 ? 3.140 -15.509 -26.420 1.00 86.81 99 SER A C 1
ATOM 726 O O . SER A 1 99 ? 3.271 -16.471 -27.177 1.00 86.81 99 SER A O 1
ATOM 728 N N . SER A 1 100 ? 3.585 -14.300 -26.747 1.00 87.12 100 SER A N 1
ATOM 729 C CA . SER A 1 100 ? 4.419 -14.050 -27.921 1.00 87.12 100 SER A CA 1
ATOM 730 C C . SER A 1 100 ? 5.884 -14.448 -27.710 1.00 87.12 100 SER A C 1
ATOM 732 O O . SER A 1 100 ? 6.659 -14.303 -28.646 1.00 87.12 100 SER A O 1
ATOM 734 N N . TYR A 1 101 ? 6.281 -14.947 -26.531 1.00 86.12 101 TYR A N 1
ATOM 735 C CA . TYR A 1 101 ? 7.673 -15.256 -26.186 1.00 86.12 101 TYR A CA 1
ATOM 736 C C . TYR A 1 101 ? 7.994 -16.747 -26.315 1.00 86.12 101 TYR A C 1
ATOM 738 O O . TYR A 1 101 ? 7.346 -17.600 -25.708 1.00 86.12 101 TYR A O 1
ATOM 746 N N . PHE A 1 102 ? 9.031 -17.078 -27.082 1.00 89.38 102 PHE A N 1
ATOM 747 C CA . PHE A 1 102 ? 9.485 -18.448 -27.277 1.00 89.38 102 PHE A CA 1
ATOM 748 C C . PHE A 1 102 ? 10.460 -18.809 -26.154 1.00 89.38 102 PHE A C 1
ATOM 750 O O . PHE A 1 102 ? 11.674 -18.667 -26.293 1.00 89.38 102 PHE A O 1
ATOM 757 N N . GLY A 1 103 ? 9.921 -19.268 -25.025 1.00 81.62 103 GLY A N 1
ATOM 758 C CA . GLY A 1 103 ? 10.694 -19.664 -23.845 1.00 81.62 103 GLY A CA 1
ATOM 759 C C . GLY A 1 103 ? 11.088 -21.146 -23.819 1.00 81.62 103 GLY A C 1
ATOM 760 O O . GLY A 1 103 ? 10.816 -21.915 -24.746 1.00 81.62 103 GLY A O 1
ATOM 761 N N . GLY A 1 104 ? 11.707 -21.574 -22.714 1.00 80.69 104 GLY A N 1
ATOM 762 C CA . GLY A 1 104 ? 12.158 -22.959 -22.527 1.00 80.69 104 GLY A CA 1
ATOM 763 C C . GLY A 1 104 ? 11.027 -23.990 -22.634 1.00 80.69 104 GLY A C 1
ATOM 764 O O . GLY A 1 104 ? 11.204 -25.033 -23.260 1.00 80.69 104 GLY A O 1
ATOM 765 N N . LEU A 1 105 ? 9.838 -23.669 -22.113 1.00 84.06 105 LEU A N 1
ATOM 766 C CA . LEU A 1 105 ? 8.656 -24.537 -22.199 1.00 84.06 105 LEU A CA 1
ATOM 767 C C . LEU A 1 105 ? 8.158 -24.688 -23.642 1.00 84.06 105 LEU A C 1
ATOM 769 O O . LEU A 1 105 ? 7.858 -25.795 -24.086 1.00 84.06 105 LEU A O 1
ATOM 773 N N . THR A 1 106 ? 8.145 -23.593 -24.407 1.00 92.31 106 THR A N 1
ATOM 774 C CA . THR A 1 106 ? 7.792 -23.605 -25.833 1.00 92.31 106 THR A CA 1
ATOM 775 C C . THR A 1 106 ? 8.791 -24.429 -26.634 1.00 92.31 106 THR A C 1
ATOM 777 O O . THR A 1 106 ? 8.391 -25.237 -27.466 1.00 92.31 106 THR A O 1
ATOM 780 N N . ARG A 1 107 ? 10.090 -24.313 -26.331 1.00 94.44 107 ARG A N 1
ATOM 781 C CA . ARG A 1 107 ? 11.127 -25.149 -26.946 1.00 94.44 107 ARG A CA 1
ATOM 782 C C . ARG A 1 107 ? 10.886 -26.636 -26.691 1.00 94.44 107 ARG A C 1
ATOM 784 O O . ARG A 1 107 ? 10.961 -27.425 -27.629 1.00 94.44 107 ARG A O 1
ATOM 791 N N . GLN A 1 108 ? 10.563 -27.019 -25.457 1.00 85.50 108 GLN A N 1
ATOM 792 C CA . GLN A 1 108 ? 10.275 -28.416 -25.117 1.00 85.50 108 GLN A CA 1
ATOM 793 C C . GLN A 1 108 ? 9.015 -28.937 -25.818 1.00 85.50 108 GLN A C 1
ATOM 795 O O . GLN A 1 108 ? 8.996 -30.064 -26.311 1.00 85.50 108 GLN A O 1
ATOM 800 N N . ALA A 1 109 ? 7.984 -28.103 -25.936 1.00 91.31 109 ALA A N 1
ATOM 801 C CA . ALA A 1 109 ? 6.784 -28.425 -26.699 1.00 91.31 109 ALA A CA 1
ATOM 802 C C . ALA A 1 109 ? 7.066 -28.611 -28.196 1.00 91.31 109 ALA A C 1
ATOM 804 O O . ALA A 1 109 ? 6.550 -29.546 -28.806 1.00 91.31 109 ALA A O 1
ATOM 805 N N . VAL A 1 110 ? 7.944 -27.790 -28.781 1.00 94.25 110 VAL A N 1
ATOM 806 C CA . VAL A 1 110 ? 8.398 -27.968 -30.168 1.00 94.25 110 VAL A CA 1
ATOM 807 C C . VAL A 1 110 ? 9.189 -29.267 -30.329 1.00 94.25 110 VAL A C 1
ATOM 809 O O . VAL A 1 110 ? 8.970 -29.970 -31.308 1.00 94.25 110 VAL A O 1
ATOM 812 N N . ILE A 1 111 ? 10.046 -29.646 -29.374 1.00 89.31 111 ILE A N 1
ATOM 813 C CA . ILE A 1 111 ? 10.750 -30.943 -29.408 1.00 89.31 111 ILE A CA 1
ATOM 814 C C . ILE A 1 111 ? 9.744 -32.102 -29.404 1.00 89.31 111 ILE A C 1
ATOM 816 O O . ILE A 1 111 ? 9.860 -33.019 -30.219 1.00 89.31 111 ILE A O 1
ATOM 820 N N . ARG A 1 112 ? 8.715 -32.043 -28.547 1.00 93.19 112 ARG A N 1
ATOM 821 C CA . ARG A 1 112 ? 7.630 -33.040 -28.533 1.00 93.19 112 ARG A CA 1
ATOM 822 C C . ARG A 1 112 ? 6.874 -33.079 -29.859 1.00 93.19 112 ARG A C 1
ATOM 824 O O . ARG A 1 112 ? 6.661 -34.159 -30.399 1.00 93.19 112 ARG A O 1
ATOM 831 N N . PHE A 1 113 ? 6.549 -31.920 -30.429 1.00 94.81 113 PHE A N 1
ATOM 832 C CA . PHE A 1 113 ? 5.896 -31.815 -31.736 1.00 94.81 113 PHE A CA 1
ATOM 833 C C . PHE A 1 113 ? 6.746 -32.429 -32.858 1.00 94.81 113 PHE A C 1
ATOM 835 O O . PHE A 1 113 ? 6.244 -33.201 -33.670 1.00 94.81 113 PHE A O 1
ATOM 842 N N . GLN A 1 114 ? 8.047 -32.145 -32.884 1.00 94.69 114 GLN A N 1
ATOM 843 C CA . GLN A 1 114 ? 8.974 -32.696 -33.873 1.00 94.69 114 GLN A CA 1
ATOM 844 C C . GLN A 1 114 ? 9.117 -34.218 -33.753 1.00 94.69 114 GLN A C 1
ATOM 846 O O . GLN A 1 114 ? 9.119 -34.912 -34.766 1.00 94.69 114 GLN A O 1
ATOM 851 N N . ASN A 1 115 ? 9.187 -34.740 -32.526 1.00 88.94 115 ASN A N 1
ATOM 852 C CA . ASN A 1 115 ? 9.229 -36.180 -32.276 1.00 88.94 115 ASN A CA 1
ATOM 853 C C . ASN A 1 115 ? 7.895 -36.866 -32.622 1.00 88.94 115 ASN A C 1
ATOM 855 O O . ASN A 1 115 ? 7.912 -37.974 -33.150 1.00 88.94 115 ASN A O 1
ATOM 859 N N . LYS A 1 116 ? 6.751 -36.202 -32.393 1.00 91.31 116 LYS A N 1
ATOM 860 C CA . LYS A 1 116 ? 5.418 -36.695 -32.783 1.00 91.31 116 LYS A CA 1
ATOM 861 C C . LYS A 1 116 ? 5.287 -36.859 -34.301 1.00 91.31 116 LYS A C 1
ATOM 863 O O . LYS A 1 116 ? 4.743 -37.856 -34.757 1.00 91.31 116 LYS A O 1
ATOM 868 N N . TYR A 1 117 ? 5.842 -35.932 -35.084 1.00 90.56 117 TYR A N 1
ATOM 869 C CA . TYR A 1 117 ? 5.830 -35.976 -36.554 1.00 90.56 117 TYR A CA 1
ATOM 870 C C . TYR A 1 117 ? 7.194 -36.379 -37.146 1.00 90.56 117 TYR A C 1
ATOM 872 O O . TYR A 1 117 ? 7.638 -35.830 -38.158 1.00 90.56 117 TYR A O 1
ATOM 880 N N . LYS A 1 118 ? 7.883 -37.337 -36.508 1.00 88.88 118 LYS A N 1
ATOM 881 C CA . LYS A 1 118 ? 9.267 -37.734 -36.828 1.00 88.88 118 LYS A CA 1
ATOM 882 C C . LYS A 1 118 ? 9.491 -38.076 -38.306 1.00 88.88 118 LYS A C 1
ATOM 884 O O . LYS A 1 118 ? 10.471 -37.602 -38.878 1.00 88.88 118 LYS A O 1
ATOM 889 N N . SER A 1 119 ? 8.589 -38.834 -38.931 1.00 83.88 119 SER A N 1
ATOM 890 C CA . SER A 1 119 ? 8.693 -39.240 -40.344 1.00 83.88 119 SER A CA 1
ATOM 891 C C . SER A 1 119 ? 8.619 -38.065 -41.326 1.00 83.88 119 SER A C 1
ATOM 893 O O . SER A 1 119 ? 9.214 -38.129 -42.397 1.00 83.88 119 SER A O 1
ATOM 895 N N . GLU A 1 120 ? 7.931 -36.982 -40.955 1.00 87.31 120 GLU A N 1
ATOM 896 C CA . GLU A 1 120 ? 7.709 -35.807 -41.806 1.00 87.31 120 GLU A CA 1
ATOM 897 C C . GLU A 1 120 ? 8.707 -34.671 -41.527 1.00 87.31 120 GLU A C 1
ATOM 899 O O . GLU A 1 120 ? 8.980 -33.862 -42.414 1.00 87.31 120 GLU A O 1
ATOM 904 N N . ILE A 1 121 ? 9.245 -34.589 -40.302 1.00 90.56 121 ILE A N 1
ATOM 905 C CA . ILE A 1 121 ? 10.088 -33.468 -39.852 1.00 90.56 121 ILE A CA 1
ATOM 906 C C . ILE A 1 121 ? 11.554 -33.869 -39.647 1.00 90.56 121 ILE A C 1
ATOM 908 O O . ILE A 1 121 ? 12.440 -33.092 -39.993 1.00 90.56 121 ILE A O 1
ATOM 912 N N . LEU A 1 122 ? 11.826 -35.040 -39.065 1.00 83.69 122 LEU A N 1
ATOM 913 C CA . LEU A 1 122 ? 13.168 -35.416 -38.605 1.00 83.69 122 LEU A CA 1
ATOM 914 C C . LEU A 1 122 ? 13.878 -36.366 -39.577 1.00 83.69 122 LEU A C 1
ATOM 916 O O . LEU A 1 122 ? 15.032 -36.121 -39.929 1.00 83.69 122 LEU A O 1
ATOM 920 N N . THR A 1 123 ? 13.181 -37.398 -40.065 1.00 80.06 123 THR A N 1
ATOM 921 C CA . THR A 1 123 ? 13.727 -38.384 -41.015 1.00 80.06 123 THR A CA 1
ATOM 922 C C . THR A 1 123 ? 14.270 -37.745 -42.303 1.00 80.06 123 THR A C 1
ATOM 924 O O . THR A 1 123 ? 15.386 -38.092 -42.689 1.00 80.06 123 THR A O 1
ATOM 927 N N . PRO A 1 124 ? 13.592 -36.760 -42.936 1.00 79.62 124 PRO A N 1
ATOM 928 C CA . PRO A 1 124 ? 14.110 -36.106 -44.144 1.00 79.62 124 PRO A CA 1
ATOM 929 C C . PRO A 1 124 ? 15.372 -35.261 -43.917 1.00 79.62 124 PRO A C 1
ATOM 931 O O . PRO A 1 124 ? 16.051 -34.902 -44.872 1.00 79.62 124 PRO A O 1
ATOM 934 N N . SER A 1 125 ? 15.679 -34.909 -42.665 1.00 72.19 125 SER A N 1
ATOM 935 C CA . SER A 1 125 ? 16.853 -34.111 -42.285 1.00 72.19 125 SER A CA 1
ATOM 936 C C . SER A 1 125 ? 17.929 -34.933 -41.567 1.00 72.19 125 SER A C 1
ATOM 938 O O . SER A 1 125 ? 18.858 -34.353 -41.013 1.00 72.19 125 SER A O 1
ATOM 940 N N . GLY A 1 126 ? 17.806 -36.268 -41.543 1.00 74.69 126 GLY A N 1
ATOM 941 C CA . GLY A 1 126 ? 18.767 -37.164 -40.887 1.00 74.69 126 GLY A CA 1
ATOM 942 C C . GLY A 1 126 ? 18.823 -37.030 -39.360 1.00 74.69 126 GLY A C 1
ATOM 943 O O . GLY A 1 126 ? 19.789 -37.470 -38.740 1.00 74.69 126 GLY A O 1
ATOM 944 N N . LEU A 1 127 ? 17.814 -36.413 -38.734 1.00 71.44 127 LEU A N 1
ATOM 945 C CA . LEU A 1 127 ? 17.791 -36.163 -37.294 1.00 71.44 127 LEU A CA 1
ATOM 946 C C . LEU A 1 127 ? 17.114 -37.319 -36.548 1.00 71.44 127 LEU A C 1
ATOM 948 O O . LEU A 1 127 ? 16.029 -37.772 -36.909 1.00 71.44 127 LEU A O 1
ATOM 952 N N . LEU A 1 128 ? 17.737 -37.778 -35.461 1.00 71.81 128 LEU A N 1
ATOM 953 C CA . LEU A 1 128 ? 17.182 -38.841 -34.615 1.00 71.81 128 LEU A CA 1
ATOM 954 C C . LEU A 1 128 ? 16.170 -38.313 -33.583 1.00 71.81 128 LEU A C 1
ATOM 956 O O . LEU A 1 128 ? 15.257 -39.053 -33.198 1.00 71.81 128 LEU A O 1
ATOM 960 N N . THR A 1 129 ? 16.314 -37.047 -33.177 1.00 79.56 129 THR A N 1
ATOM 961 C CA . THR A 1 129 ? 15.513 -36.363 -32.150 1.00 79.56 129 THR A CA 1
ATOM 962 C C . THR A 1 129 ? 15.259 -34.894 -32.510 1.00 79.56 129 THR A C 1
ATOM 964 O O . THR A 1 129 ? 16.019 -34.274 -33.257 1.00 79.56 129 THR A O 1
ATOM 967 N N . GLY A 1 130 ? 14.168 -34.330 -31.984 1.00 87.12 130 GLY A N 1
ATOM 968 C CA . GLY A 1 130 ? 13.821 -32.917 -32.143 1.00 87.12 130 GLY A CA 1
ATOM 969 C C . GLY A 1 130 ? 14.842 -31.964 -31.514 1.00 87.12 130 GLY A C 1
ATOM 970 O O . GLY A 1 130 ? 15.309 -32.177 -30.398 1.00 87.12 130 GLY A O 1
ATOM 971 N N . ASN A 1 131 ? 15.157 -30.877 -32.220 1.00 84.06 131 ASN A N 1
ATOM 972 C CA . ASN A 1 131 ? 16.121 -29.851 -31.801 1.00 84.06 131 ASN A CA 1
ATOM 973 C C . ASN A 1 131 ? 15.462 -28.613 -31.152 1.00 84.06 131 ASN A C 1
ATOM 975 O O . ASN A 1 131 ? 16.152 -27.768 -30.569 1.00 84.06 131 ASN A O 1
ATOM 979 N N . GLY A 1 132 ? 14.129 -28.511 -31.224 1.00 86.06 132 GLY A N 1
ATOM 980 C CA . GLY A 1 132 ? 13.344 -27.424 -30.634 1.00 86.06 132 GLY A CA 1
ATOM 981 C C . GLY A 1 132 ? 13.328 -26.131 -31.449 1.00 86.06 132 GLY A C 1
ATOM 982 O O . GLY A 1 132 ? 12.889 -25.106 -30.932 1.00 86.06 132 GLY A O 1
ATOM 983 N N . ILE A 1 133 ? 13.801 -26.167 -32.699 1.00 89.69 133 ILE A N 1
ATOM 984 C CA . ILE A 1 133 ? 13.797 -25.038 -33.638 1.00 89.69 133 ILE A CA 1
ATOM 985 C C . ILE A 1 133 ? 12.700 -25.248 -34.681 1.00 89.69 133 ILE A C 1
ATOM 987 O O . ILE A 1 133 ? 12.647 -26.281 -35.345 1.00 89.69 133 ILE A O 1
ATOM 991 N N . VAL A 1 134 ? 11.862 -24.239 -34.909 1.00 92.75 134 VAL A N 1
ATOM 992 C CA . VAL A 1 134 ? 10.822 -24.265 -35.948 1.00 92.75 134 VAL A CA 1
ATOM 993 C C . VAL A 1 134 ? 11.432 -23.902 -37.308 1.00 92.75 134 VAL A C 1
ATOM 995 O O . VAL A 1 134 ? 11.221 -22.819 -37.861 1.00 92.75 134 VAL A O 1
ATOM 998 N N . GLY A 1 135 ? 12.249 -24.817 -37.833 1.00 87.06 135 GLY A N 1
ATOM 999 C CA . GLY A 1 135 ? 12.891 -24.713 -39.146 1.00 87.06 135 GLY A CA 1
ATOM 1000 C C . GLY A 1 135 ? 11.936 -24.997 -40.319 1.00 87.06 135 GLY A C 1
ATOM 1001 O O . GLY A 1 135 ? 10.751 -25.265 -40.100 1.00 87.06 135 GLY A O 1
ATOM 1002 N N . PRO A 1 136 ? 12.426 -24.968 -41.574 1.00 86.62 136 PRO A N 1
ATOM 1003 C CA . PRO A 1 136 ? 11.596 -25.132 -42.774 1.00 86.62 136 PRO A CA 1
ATOM 1004 C C . PRO A 1 136 ? 10.694 -26.378 -42.765 1.00 86.62 136 PRO A C 1
ATOM 1006 O O . PRO A 1 136 ? 9.507 -26.270 -43.066 1.00 86.62 136 PRO A O 1
ATOM 1009 N N . ALA A 1 137 ? 11.215 -27.537 -42.341 1.00 85.69 137 ALA A N 1
ATOM 1010 C CA . ALA A 1 137 ? 10.444 -28.781 -42.251 1.00 85.69 137 ALA A CA 1
ATOM 1011 C C . ALA A 1 137 ? 9.327 -28.712 -41.189 1.00 85.69 137 ALA A C 1
ATOM 1013 O O . ALA A 1 137 ? 8.186 -29.089 -41.453 1.00 85.69 137 ALA A O 1
ATOM 1014 N N . THR A 1 138 ? 9.612 -28.148 -40.007 1.00 93.00 138 THR A N 1
ATOM 1015 C CA . THR A 1 138 ? 8.609 -27.959 -38.943 1.00 93.00 138 THR A CA 1
ATOM 1016 C C . THR A 1 138 ? 7.533 -26.947 -39.351 1.00 93.00 138 THR A C 1
ATOM 1018 O O . THR A 1 138 ? 6.350 -27.190 -39.118 1.00 93.00 138 THR A O 1
ATOM 1021 N N . ARG A 1 139 ? 7.906 -25.847 -40.022 1.00 92.12 139 ARG A N 1
ATOM 1022 C CA . ARG A 1 139 ? 6.944 -24.863 -40.554 1.00 92.12 139 ARG A CA 1
ATOM 1023 C C . ARG A 1 139 ? 6.026 -25.451 -41.607 1.00 92.12 139 ARG A C 1
ATOM 1025 O O . ARG A 1 139 ? 4.832 -25.170 -41.578 1.00 92.12 139 ARG A O 1
ATOM 1032 N N . LYS A 1 140 ? 6.569 -26.266 -42.517 1.00 87.69 140 LYS A N 1
ATOM 1033 C CA . LYS A 1 140 ? 5.775 -26.946 -43.544 1.00 87.69 140 LYS A CA 1
ATOM 1034 C C . LYS A 1 140 ? 4.634 -27.728 -42.896 1.00 87.69 140 LYS A C 1
ATOM 1036 O O . LYS A 1 140 ? 3.492 -27.541 -43.294 1.00 87.69 140 LYS A O 1
ATOM 1041 N N . LYS A 1 141 ? 4.921 -28.505 -41.844 1.00 89.00 141 LYS A N 1
ATOM 1042 C CA . LYS A 1 141 ? 3.889 -29.238 -41.098 1.00 89.00 141 LYS A CA 1
ATOM 1043 C C . LYS A 1 141 ? 2.920 -28.307 -40.364 1.00 89.00 141 LYS A C 1
ATOM 1045 O O . LYS A 1 141 ? 1.714 -28.470 -40.502 1.00 89.00 141 LYS A O 1
ATOM 1050 N N . LEU A 1 142 ? 3.411 -27.303 -39.636 1.00 87.56 142 LEU A N 1
ATOM 1051 C CA . LEU A 1 142 ? 2.554 -26.360 -38.899 1.00 87.56 142 LEU A CA 1
ATOM 1052 C C . LEU A 1 142 ? 1.587 -25.577 -39.803 1.00 87.56 142 LEU A C 1
ATOM 1054 O O . LEU A 1 142 ? 0.448 -25.337 -39.414 1.00 87.56 142 LEU A O 1
ATOM 1058 N N . ASN A 1 143 ? 2.004 -25.216 -41.019 1.00 84.00 143 ASN A N 1
ATOM 1059 C CA . ASN A 1 143 ? 1.146 -24.517 -41.978 1.00 84.00 143 ASN A CA 1
ATOM 1060 C C . ASN A 1 143 ? -0.003 -25.384 -42.511 1.00 84.00 143 ASN A C 1
ATOM 1062 O O . ASN A 1 143 ? -1.029 -24.829 -42.888 1.00 84.00 143 ASN A O 1
ATOM 1066 N N . THR A 1 144 ? 0.115 -26.716 -42.477 1.00 79.88 144 THR A N 1
ATOM 1067 C CA . THR A 1 144 ? -1.014 -27.615 -42.798 1.00 79.88 144 THR A CA 1
ATOM 1068 C C . THR A 1 144 ? -2.092 -27.646 -41.711 1.00 79.88 144 THR A C 1
ATOM 1070 O O . THR A 1 144 ? -3.200 -28.093 -41.970 1.00 79.88 144 THR A O 1
ATOM 1073 N N . LEU A 1 145 ? -1.784 -27.162 -40.502 1.00 73.69 145 LEU A N 1
ATOM 1074 C CA . LEU A 1 145 ? -2.663 -27.235 -39.329 1.00 73.69 145 LEU A CA 1
ATOM 1075 C C . LEU A 1 145 ? -3.410 -25.918 -39.044 1.00 73.69 145 LEU A C 1
ATOM 1077 O O . LEU A 1 145 ? -4.096 -25.824 -38.033 1.00 73.69 145 LEU A O 1
ATOM 1081 N N . CYS A 1 146 ? -3.253 -24.887 -39.883 1.00 68.06 146 CYS A N 1
ATOM 1082 C CA . CYS A 1 146 ? -3.666 -23.512 -39.563 1.00 68.06 146 CYS A CA 1
ATOM 1083 C C . CYS A 1 146 ? -4.600 -22.852 -40.612 1.00 68.06 146 CYS A C 1
ATOM 1085 O O . CYS A 1 146 ? -4.713 -21.632 -40.674 1.00 68.06 146 CYS A O 1
ATOM 1087 N N . THR A 1 147 ? -5.307 -23.626 -41.439 1.00 46.81 147 THR A N 1
ATOM 1088 C CA . THR A 1 147 ? -6.223 -23.099 -42.473 1.00 46.81 147 THR A CA 1
ATOM 1089 C C . THR A 1 147 ? -7.705 -23.246 -42.076 1.00 46.81 147 THR A C 1
ATOM 1091 O O . THR A 1 147 ? -8.248 -24.342 -42.185 1.00 46.81 147 THR A O 1
ATOM 1094 N N . GLY A 1 148 ? -8.362 -22.150 -41.656 1.00 37.75 148 GLY A N 1
ATOM 1095 C CA . GLY A 1 148 ? -9.827 -22.036 -41.460 1.00 37.75 148 GLY A CA 1
ATOM 1096 C C . GLY A 1 148 ? -10.273 -20.714 -40.783 1.00 37.75 148 GLY A C 1
ATOM 1097 O O . GLY A 1 148 ? -9.766 -20.381 -39.718 1.00 37.75 148 GLY A O 1
ATOM 1098 N N . THR A 1 149 ? -11.175 -19.945 -41.417 1.00 40.84 149 THR A N 1
ATOM 1099 C CA . THR A 1 149 ? -11.629 -18.545 -41.140 1.00 40.84 149 THR A CA 1
ATOM 1100 C C . THR A 1 149 ? -13.018 -18.401 -40.476 1.00 40.84 149 THR A C 1
ATOM 1102 O O . THR A 1 149 ? -13.876 -19.198 -40.836 1.00 40.84 149 THR A O 1
ATOM 1105 N N . SER A 1 150 ? -13.292 -17.299 -39.728 1.00 39.91 150 SER A N 1
ATOM 1106 C CA . SER A 1 150 ? -14.370 -16.285 -40.006 1.00 39.91 150 SER A CA 1
ATOM 1107 C C . SER A 1 150 ? -14.527 -15.142 -38.950 1.00 39.91 150 SER A C 1
ATOM 1109 O O . S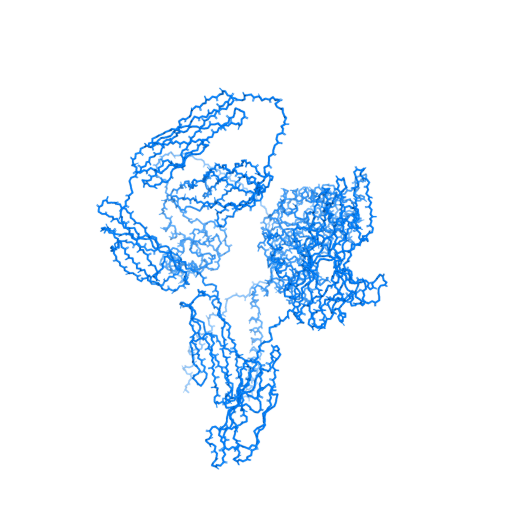ER A 1 150 ? -14.504 -15.443 -37.766 1.00 39.91 150 SER A O 1
ATOM 1111 N N . GLY A 1 151 ? -14.751 -13.886 -39.410 1.00 45.78 151 GLY A N 1
ATOM 1112 C CA . GLY A 1 151 ? -15.638 -12.805 -38.866 1.00 45.78 151 GLY A CA 1
ATOM 1113 C C . GLY A 1 151 ? -15.356 -12.066 -37.531 1.00 45.78 151 GLY A C 1
ATOM 1114 O O . GLY A 1 151 ? -15.245 -12.717 -36.503 1.00 45.78 151 GLY A O 1
ATOM 1115 N N . ASN A 1 152 ? -15.334 -10.712 -37.533 1.00 59.53 152 ASN A N 1
ATOM 1116 C CA . ASN A 1 152 ? -15.470 -9.859 -36.325 1.00 59.53 152 ASN A CA 1
ATOM 1117 C C . ASN A 1 152 ? -16.929 -9.401 -36.178 1.00 59.53 152 ASN A C 1
ATOM 1119 O O . ASN A 1 152 ? -17.421 -8.773 -37.116 1.00 59.53 152 ASN A O 1
ATOM 1123 N N . ASP A 1 153 ? -17.586 -9.675 -35.054 1.00 64.19 153 ASP A N 1
ATOM 1124 C CA . ASP A 1 153 ? -18.904 -9.119 -34.733 1.00 64.19 153 ASP A CA 1
ATOM 1125 C C . ASP A 1 153 ? -18.735 -8.018 -33.682 1.00 64.19 153 ASP A C 1
ATOM 1127 O O . ASP A 1 153 ? -17.989 -8.192 -32.732 1.00 64.19 153 ASP A O 1
ATOM 1131 N N . ALA A 1 154 ? -19.393 -6.866 -33.851 1.00 60.78 154 ALA A N 1
ATOM 1132 C CA . ALA A 1 154 ? -19.237 -5.759 -32.907 1.00 60.78 154 ALA A CA 1
ATOM 1133 C C . ALA A 1 154 ? -19.893 -6.079 -31.546 1.00 60.78 154 ALA A C 1
ATOM 1135 O O . ALA A 1 154 ? -20.993 -6.645 -31.500 1.00 60.78 154 ALA A O 1
ATOM 1136 N N . PRO A 1 155 ? -19.306 -5.626 -30.426 1.00 80.69 155 PRO A N 1
ATOM 1137 C CA . PRO A 1 155 ? -19.776 -6.002 -29.101 1.00 80.69 155 PRO A CA 1
ATOM 1138 C C . PRO A 1 155 ? -21.085 -5.305 -28.734 1.00 80.69 155 PRO A C 1
ATOM 1140 O O . PRO A 1 155 ? -21.240 -4.103 -28.937 1.00 80.69 155 PRO A O 1
ATOM 1143 N N . VAL A 1 156 ? -22.026 -6.014 -28.114 1.00 82.62 156 VAL A N 1
ATOM 1144 C CA . VAL A 1 156 ? -23.343 -5.474 -27.733 1.00 82.62 156 VAL A CA 1
ATOM 1145 C C . VAL A 1 156 ? -23.395 -5.198 -26.233 1.00 82.62 156 VAL A C 1
ATOM 1147 O O . VAL A 1 156 ? -23.394 -6.127 -25.427 1.00 82.62 156 VAL A O 1
ATOM 1150 N N . LEU A 1 157 ? -23.477 -3.920 -25.840 1.00 83.50 157 LEU A N 1
ATOM 1151 C CA . LEU A 1 157 ? -23.665 -3.507 -24.443 1.00 83.50 157 LEU A CA 1
ATOM 1152 C C . LEU A 1 157 ? -25.141 -3.632 -24.033 1.00 83.50 157 LEU A C 1
ATOM 1154 O O . LEU A 1 157 ? -26.019 -3.064 -24.680 1.00 83.50 157 LEU A O 1
ATOM 1158 N N . SER A 1 158 ? -25.413 -4.339 -22.934 1.00 79.94 158 SER A N 1
ATOM 1159 C CA . SER A 1 158 ? -26.755 -4.415 -22.342 1.00 79.94 158 SER A CA 1
ATOM 1160 C C . SER A 1 158 ? -27.218 -3.033 -21.885 1.00 79.94 158 SER A C 1
ATOM 1162 O O . SER A 1 158 ? -26.435 -2.273 -21.317 1.00 79.94 158 SER A O 1
ATOM 1164 N N . ALA A 1 159 ? -28.500 -2.723 -22.097 1.00 67.25 159 ALA A N 1
ATOM 1165 C CA . ALA A 1 159 ? -29.041 -1.399 -21.819 1.00 67.25 159 ALA A CA 1
ATOM 1166 C C . ALA A 1 159 ? -28.892 -1.000 -20.337 1.00 67.25 159 ALA A C 1
ATOM 1168 O O . ALA A 1 159 ? -29.475 -1.601 -19.436 1.00 67.25 159 ALA A O 1
ATOM 1169 N N . VAL A 1 160 ? -28.143 0.071 -20.106 1.00 74.88 160 VAL A N 1
ATOM 1170 C CA . VAL A 1 160 ? -27.996 0.779 -18.842 1.00 74.88 160 VAL A CA 1
ATOM 1171 C C . VAL A 1 160 ? -29.091 1.848 -18.767 1.00 74.88 160 VAL A C 1
ATOM 1173 O O . VAL A 1 160 ? -29.160 2.758 -19.588 1.00 74.88 160 VAL A O 1
ATOM 1176 N N . THR A 1 161 ? -29.999 1.723 -17.800 1.00 70.69 161 THR A N 1
ATOM 1177 C CA . THR A 1 161 ? -31.148 2.633 -17.649 1.00 70.69 161 THR A CA 1
ATOM 1178 C C . THR A 1 161 ? -30.833 3.791 -16.699 1.00 70.69 161 THR A C 1
ATOM 1180 O O . THR A 1 161 ? -30.070 3.567 -15.755 1.00 70.69 161 THR A O 1
ATOM 1183 N N . PRO A 1 162 ? -31.485 4.964 -16.833 1.00 80.12 162 PRO A N 1
ATOM 1184 C CA . PRO A 1 162 ? -31.367 6.055 -15.867 1.00 80.12 162 PRO A CA 1
ATOM 1185 C C . PRO A 1 162 ? -31.594 5.607 -14.418 1.00 80.12 162 PRO A C 1
ATOM 1187 O O . PRO A 1 162 ? -32.433 4.741 -14.151 1.00 80.12 162 PRO A O 1
ATOM 1190 N N . LYS A 1 163 ? -30.832 6.177 -13.480 1.00 75.12 163 LYS A N 1
ATOM 1191 C CA . LYS A 1 163 ? -30.882 5.831 -12.048 1.00 75.12 163 LYS A CA 1
ATOM 1192 C C . LYS A 1 163 ? -30.970 7.079 -11.181 1.00 75.12 163 LYS A C 1
ATOM 1194 O O . LYS A 1 163 ? -30.520 8.148 -11.576 1.00 75.12 163 LYS A O 1
ATOM 1199 N N . THR A 1 164 ? -31.495 6.918 -9.973 1.00 77.44 164 THR A N 1
ATOM 1200 C CA . THR A 1 164 ? -31.518 7.977 -8.962 1.00 77.44 164 THR A CA 1
ATOM 1201 C C . THR A 1 164 ? -30.798 7.496 -7.712 1.00 77.44 164 THR A C 1
ATOM 1203 O O . THR A 1 164 ? -30.997 6.360 -7.285 1.00 77.44 164 THR A O 1
ATOM 1206 N N . VAL A 1 165 ? -29.967 8.350 -7.125 1.00 80.94 165 VAL A N 1
ATOM 1207 C CA . VAL A 1 165 ? -29.207 8.058 -5.903 1.00 80.94 165 VAL A CA 1
ATOM 1208 C C . VAL A 1 165 ? -29.280 9.257 -4.958 1.00 80.94 165 VAL A C 1
ATOM 1210 O O . VAL A 1 165 ? -29.319 10.402 -5.395 1.00 80.94 165 VAL A O 1
ATOM 1213 N N . ARG A 1 166 ? -29.362 9.013 -3.650 1.00 76.44 166 ARG A N 1
ATOM 1214 C CA . ARG A 1 166 ? -29.356 10.077 -2.637 1.00 76.44 166 ARG A CA 1
ATOM 1215 C C . ARG A 1 166 ? -27.946 10.330 -2.138 1.00 76.44 166 ARG A C 1
ATOM 1217 O O . ARG A 1 166 ? -27.139 9.403 -2.057 1.00 76.44 166 ARG A O 1
ATOM 1224 N N . VAL A 1 167 ? -27.686 11.571 -1.750 1.00 73.56 167 VAL A N 1
ATOM 1225 C CA . VAL A 1 167 ? -26.443 11.927 -1.067 1.00 73.56 167 VAL A CA 1
ATOM 1226 C C . VAL A 1 167 ? -26.244 11.051 0.171 1.00 73.56 167 VAL A C 1
ATOM 1228 O O . VAL A 1 167 ? -27.162 10.883 0.972 1.00 73.56 167 VAL A O 1
ATOM 1231 N N . GLY A 1 168 ? -25.046 10.472 0.296 1.00 63.06 168 GLY A N 1
ATOM 1232 C CA . GLY A 1 168 ? -24.682 9.550 1.379 1.00 63.06 168 GLY A CA 1
ATOM 1233 C C . GLY A 1 168 ? -24.986 8.071 1.105 1.00 63.06 168 GLY A C 1
ATOM 1234 O O . GLY A 1 168 ? -24.630 7.226 1.919 1.00 63.06 168 GLY A O 1
ATOM 1235 N N . SER A 1 169 ? -25.601 7.733 -0.035 1.00 64.56 169 SER A N 1
ATOM 1236 C CA . SER A 1 169 ? -25.785 6.347 -0.500 1.00 64.56 169 SER A CA 1
ATOM 1237 C C . SER A 1 169 ? -24.825 6.008 -1.643 1.00 64.56 169 SER A C 1
ATOM 1239 O O . SER A 1 169 ? -24.432 6.885 -2.408 1.00 64.56 169 SER A O 1
ATOM 1241 N N . THR A 1 170 ? -24.470 4.731 -1.793 1.00 79.19 170 THR A N 1
ATOM 1242 C CA . THR A 1 170 ? -23.604 4.251 -2.885 1.00 79.19 170 THR A CA 1
ATOM 1243 C C . THR A 1 170 ? -24.440 3.604 -3.984 1.00 79.19 170 THR A C 1
ATOM 1245 O O . THR A 1 170 ? -25.141 2.625 -3.744 1.00 79.19 170 THR A O 1
ATOM 1248 N N . LEU A 1 171 ? -24.343 4.129 -5.202 1.00 81.44 171 LEU A N 1
ATOM 1249 C CA . LEU A 1 171 ? -24.909 3.544 -6.411 1.00 81.44 171 LEU A CA 1
ATOM 1250 C C . LEU A 1 171 ? -23.896 2.600 -7.058 1.00 81.44 171 LEU A C 1
ATOM 1252 O O . LEU A 1 171 ? -22.752 2.987 -7.284 1.00 81.44 171 LEU A O 1
ATOM 1256 N N . GLN A 1 172 ? -24.329 1.387 -7.401 1.00 82.75 172 GLN A N 1
ATOM 1257 C CA . GLN A 1 172 ? -23.533 0.428 -8.164 1.00 82.75 172 GLN A CA 1
ATOM 1258 C C . GLN A 1 172 ? -24.289 -0.008 -9.423 1.00 82.75 172 GLN A C 1
ATOM 1260 O O . GLN A 1 172 ? -25.462 -0.371 -9.352 1.00 82.75 172 GLN A O 1
ATOM 1265 N N . ILE A 1 173 ? -23.627 0.047 -10.579 1.00 84.75 173 ILE A N 1
ATOM 1266 C CA . ILE A 1 173 ? -24.168 -0.357 -11.881 1.00 84.75 173 ILE A CA 1
ATOM 1267 C C . ILE A 1 173 ? -23.187 -1.353 -12.515 1.00 84.75 173 ILE A C 1
ATOM 1269 O O . ILE A 1 173 ? -22.164 -0.932 -13.063 1.00 84.75 173 ILE A O 1
ATOM 1273 N N . PRO A 1 174 ? -23.459 -2.666 -12.441 1.00 77.69 174 PRO A N 1
ATOM 1274 C CA . PRO A 1 174 ? -22.667 -3.657 -13.157 1.00 77.69 174 PRO A CA 1
ATOM 1275 C C . PRO A 1 174 ? -22.957 -3.573 -14.659 1.00 77.69 174 PRO A C 1
ATOM 1277 O O . PRO A 1 174 ? -24.117 -3.520 -15.074 1.00 77.69 174 PRO A O 1
ATOM 1280 N N . LEU A 1 175 ? -21.909 -3.579 -15.481 1.00 82.25 175 LEU A N 1
ATOM 1281 C CA . LEU A 1 175 ? -22.024 -3.608 -16.936 1.00 82.25 175 LEU A CA 1
ATOM 1282 C C . LEU A 1 175 ? -21.945 -5.039 -17.453 1.00 82.25 175 LEU A C 1
ATOM 1284 O O . LEU A 1 175 ? -21.132 -5.846 -17.002 1.00 82.25 175 LEU A O 1
ATOM 1288 N N . LYS A 1 176 ? -22.776 -5.333 -18.452 1.00 79.00 176 LYS A N 1
ATOM 1289 C CA . LYS A 1 176 ? -22.773 -6.605 -19.173 1.00 79.00 176 LYS A CA 1
ATOM 1290 C C . LYS A 1 176 ? -22.815 -6.332 -20.664 1.00 79.00 176 LYS A C 1
ATOM 1292 O O . LYS A 1 176 ? -23.620 -5.528 -21.120 1.00 79.00 176 LYS A O 1
ATOM 1297 N N . ALA A 1 177 ? -21.961 -7.005 -21.413 1.00 75.19 177 ALA A N 1
ATOM 1298 C CA . ALA A 1 177 ? -21.960 -6.991 -22.862 1.00 75.19 177 ALA A CA 1
ATOM 1299 C C . ALA A 1 177 ? -21.660 -8.391 -23.386 1.00 75.19 177 ALA A C 1
ATOM 1301 O O . ALA A 1 177 ? -21.028 -9.198 -22.696 1.00 75.19 177 ALA A O 1
ATOM 1302 N N . THR A 1 178 ? -22.111 -8.656 -24.600 1.00 68.00 178 THR A N 1
ATOM 1303 C CA . THR A 1 178 ? -21.926 -9.928 -25.296 1.00 68.00 178 THR A CA 1
ATOM 1304 C C . THR A 1 178 ? -21.306 -9.681 -26.654 1.00 68.00 178 THR A C 1
ATOM 1306 O O . THR A 1 178 ? -21.603 -8.671 -27.287 1.00 68.00 178 THR A O 1
ATOM 1309 N N . ASP A 1 179 ? -20.491 -10.626 -27.096 1.00 69.50 179 ASP A N 1
ATOM 1310 C CA . ASP A 1 179 ? -19.938 -10.655 -28.439 1.00 69.50 179 ASP A CA 1
ATOM 1311 C C . ASP A 1 179 ? -20.317 -11.974 -29.102 1.00 69.50 179 ASP A C 1
ATOM 1313 O O . ASP A 1 179 ? -20.199 -13.027 -28.468 1.00 69.50 179 ASP A O 1
ATOM 1317 N N . ALA A 1 180 ? -20.821 -11.924 -30.331 1.00 51.22 180 ALA A N 1
ATOM 1318 C CA . ALA A 1 180 ? -21.362 -13.099 -31.005 1.00 51.22 180 ALA A CA 1
ATOM 1319 C C . ALA A 1 180 ? -20.269 -14.088 -31.438 1.00 51.22 180 ALA A C 1
ATOM 1321 O O . ALA A 1 180 ? -20.534 -15.290 -31.504 1.00 51.22 180 ALA A O 1
ATOM 1322 N N . ASN A 1 181 ? -19.039 -13.615 -31.659 1.00 57.81 181 ASN A N 1
ATOM 1323 C CA . ASN A 1 181 ? -17.910 -14.468 -32.029 1.00 57.81 181 ASN A CA 1
ATOM 1324 C C . ASN A 1 181 ? -16.991 -14.808 -30.830 1.00 57.81 181 ASN A C 1
ATOM 1326 O O . ASN A 1 181 ? -16.060 -15.606 -30.965 1.00 57.81 181 ASN A O 1
ATOM 1330 N N . GLY A 1 182 ? -17.279 -14.239 -29.651 1.00 46.97 182 GLY A N 1
ATOM 1331 C CA . GLY A 1 182 ? -16.558 -14.488 -28.403 1.00 46.97 182 GLY A CA 1
ATOM 1332 C C . GLY A 1 182 ? -15.268 -13.680 -28.223 1.00 46.97 182 GLY A C 1
ATOM 1333 O O . GLY A 1 182 ? -14.435 -14.064 -27.394 1.00 46.97 182 GLY A O 1
ATOM 1334 N N . ASP A 1 183 ? -15.087 -12.586 -28.968 1.00 60.38 183 ASP A N 1
ATOM 1335 C CA . ASP A 1 183 ? -13.929 -11.705 -28.838 1.00 60.38 183 ASP A CA 1
ATOM 1336 C C . ASP A 1 183 ? -13.824 -11.052 -27.442 1.00 60.38 183 ASP A C 1
ATOM 1338 O O . ASP A 1 183 ? -14.774 -10.936 -26.656 1.00 60.38 183 ASP A O 1
ATOM 1342 N N . ARG A 1 184 ? -12.596 -10.669 -27.065 1.00 64.25 184 ARG A N 1
ATOM 1343 C CA . ARG A 1 184 ? -12.306 -10.171 -25.713 1.00 64.25 184 ARG A CA 1
ATOM 1344 C C . ARG A 1 184 ? -12.854 -8.756 -25.527 1.00 64.25 184 AR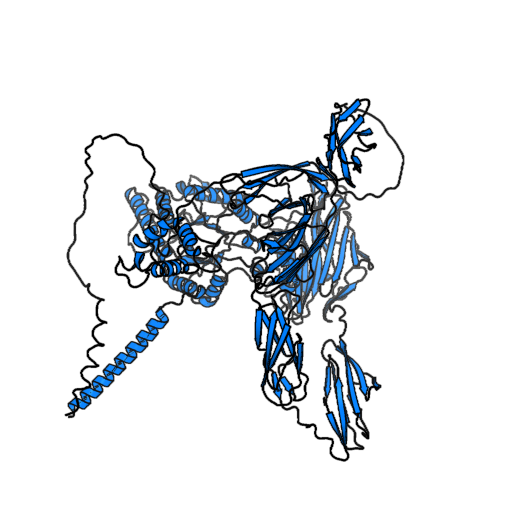G A C 1
ATOM 1346 O O . ARG A 1 184 ? -12.274 -7.799 -26.023 1.00 64.25 184 ARG A O 1
ATOM 1353 N N . LEU A 1 185 ? -13.854 -8.626 -24.658 1.00 71.25 185 LEU A N 1
ATOM 1354 C CA . LEU A 1 185 ? -14.504 -7.348 -24.362 1.00 71.25 185 LEU A CA 1
ATOM 1355 C C . LEU A 1 185 ? -13.830 -6.534 -23.253 1.00 71.25 185 LEU A C 1
ATOM 1357 O O . LEU A 1 185 ? -13.606 -7.017 -22.138 1.00 71.25 185 LEU A O 1
ATOM 1361 N N . ILE A 1 186 ? -13.577 -5.265 -23.551 1.00 74.88 186 ILE A N 1
ATOM 1362 C CA . ILE A 1 186 ? -12.984 -4.250 -22.682 1.00 74.88 186 ILE A CA 1
ATOM 1363 C C . ILE A 1 186 ? -14.033 -3.165 -22.433 1.00 74.88 186 ILE A C 1
ATOM 1365 O O . ILE A 1 186 ? -14.564 -2.576 -23.370 1.00 74.88 186 ILE A O 1
ATOM 1369 N N . TYR A 1 187 ? -14.331 -2.898 -21.164 1.00 87.25 187 TYR A N 1
ATOM 1370 C CA . TYR A 1 187 ? -15.393 -1.984 -20.742 1.00 87.25 187 TYR A CA 1
ATOM 1371 C C . TYR A 1 187 ? -14.796 -0.663 -20.265 1.00 87.25 187 TYR A C 1
ATOM 1373 O O . TYR A 1 187 ? -13.762 -0.652 -19.594 1.00 87.25 187 TYR A O 1
ATOM 1381 N N . SER A 1 188 ? -15.466 0.448 -20.555 1.00 82.94 188 SER A N 1
ATOM 1382 C CA . SER A 1 188 ? -15.070 1.767 -20.064 1.00 82.94 188 SER A CA 1
ATOM 1383 C C . SER A 1 188 ? -16.279 2.647 -19.757 1.00 82.94 188 SER A C 1
ATOM 1385 O O . SER A 1 188 ? -17.362 2.489 -20.320 1.00 82.94 188 SER A O 1
ATOM 1387 N N . VAL A 1 189 ? -16.096 3.590 -18.833 1.00 86.81 189 VAL A N 1
ATOM 1388 C CA . VAL A 1 189 ? -17.097 4.606 -18.493 1.00 86.81 189 VAL A CA 1
ATOM 1389 C C . VAL A 1 189 ? -16.408 5.956 -18.500 1.00 86.81 189 VAL A C 1
ATOM 1391 O O . VAL A 1 189 ? -15.357 6.127 -17.888 1.00 86.81 189 VAL A O 1
ATOM 1394 N N . THR A 1 190 ? -16.988 6.903 -19.222 1.00 76.50 190 THR A N 1
ATOM 1395 C CA . THR A 1 190 ? -16.441 8.249 -19.418 1.00 76.50 190 THR A CA 1
ATOM 1396 C C . THR A 1 190 ? -17.432 9.300 -18.920 1.00 76.50 190 THR A C 1
ATOM 1398 O O . THR A 1 190 ? -18.616 9.004 -18.737 1.00 76.50 190 THR A O 1
ATOM 1401 N N . MET A 1 191 ? -16.938 10.520 -18.675 1.00 77.00 191 MET A N 1
ATOM 1402 C CA . MET A 1 191 ? -17.662 11.616 -18.000 1.00 77.00 191 MET A CA 1
ATOM 1403 C C . MET A 1 191 ? -18.005 11.320 -16.528 1.00 77.00 191 MET A C 1
ATOM 1405 O O . MET A 1 191 ? -19.054 11.719 -16.033 1.00 77.00 191 MET A O 1
ATOM 1409 N N . LEU A 1 192 ? -17.117 10.610 -15.822 1.00 83.44 192 LEU A N 1
ATOM 1410 C CA . LEU A 1 192 ? -17.310 10.250 -14.415 1.00 83.44 192 LEU A CA 1
ATOM 1411 C C . LEU A 1 192 ? -17.374 11.507 -13.515 1.00 83.44 192 LEU A C 1
ATOM 1413 O O . LEU A 1 192 ? -16.431 12.299 -13.527 1.00 83.44 192 LEU A O 1
ATOM 1417 N N . PRO A 1 193 ? -18.439 11.699 -12.712 1.00 77.12 193 PRO A N 1
ATOM 1418 C CA . PRO A 1 193 ? -18.492 12.744 -11.698 1.00 77.12 193 PRO A CA 1
ATOM 1419 C C . PRO A 1 193 ? -17.542 12.411 -10.538 1.00 77.12 193 PRO A C 1
ATOM 1421 O O . PRO A 1 193 ? -17.144 11.260 -10.350 1.00 77.12 193 PRO A O 1
ATOM 1424 N N . SER A 1 194 ? -17.182 13.412 -9.729 1.00 70.50 194 SER A N 1
ATOM 1425 C CA . SER A 1 194 ? -16.317 13.210 -8.558 1.00 70.50 194 SER A CA 1
ATOM 1426 C C . SER A 1 194 ? -16.842 12.081 -7.654 1.00 70.50 194 SER A C 1
ATOM 1428 O O . SER A 1 194 ? -18.050 11.893 -7.504 1.00 70.50 194 SER A O 1
ATOM 1430 N N . ARG A 1 195 ? -15.929 11.289 -7.075 1.00 77.38 195 ARG A N 1
ATOM 1431 C CA . ARG A 1 195 ? -16.228 10.091 -6.256 1.00 77.38 195 ARG A CA 1
ATOM 1432 C C . ARG A 1 195 ? -16.880 8.921 -7.007 1.00 77.38 195 ARG A C 1
ATOM 1434 O O . ARG A 1 195 ? -17.186 7.907 -6.379 1.00 77.38 195 ARG A O 1
ATOM 1441 N N . ALA A 1 196 ? -17.094 9.026 -8.319 1.00 86.31 196 ALA A N 1
ATOM 1442 C CA . ALA A 1 196 ? -17.458 7.887 -9.147 1.00 86.31 196 ALA A CA 1
ATOM 1443 C C . ALA A 1 196 ? -16.206 7.170 -9.666 1.00 86.31 196 ALA A C 1
ATOM 1445 O O . ALA A 1 196 ? -15.229 7.807 -10.053 1.00 86.31 196 ALA A O 1
ATOM 1446 N N . LYS A 1 197 ? -16.243 5.840 -9.710 1.00 81.75 197 LYS A N 1
ATOM 1447 C CA . LYS A 1 197 ? -15.189 4.998 -10.285 1.00 81.75 197 LYS A CA 1
ATOM 1448 C C . LYS A 1 197 ? -15.792 3.855 -11.089 1.00 81.75 197 LYS A C 1
ATOM 1450 O O . LYS A 1 197 ? -16.923 3.444 -10.840 1.00 81.75 197 LYS A O 1
ATOM 1455 N N . PHE A 1 198 ? -15.028 3.322 -12.034 1.00 88.94 198 PHE A N 1
ATOM 1456 C CA . PHE A 1 198 ? -15.366 2.082 -12.724 1.00 88.94 198 PHE A CA 1
ATOM 1457 C C . PHE A 1 198 ? -14.309 1.033 -12.399 1.00 88.94 198 PHE A C 1
ATOM 1459 O O . PHE A 1 198 ? -13.135 1.210 -12.718 1.00 88.94 198 PHE A O 1
ATOM 1466 N N . ASP A 1 199 ? -14.721 -0.040 -11.736 1.00 78.75 199 ASP A N 1
ATOM 1467 C CA . ASP A 1 199 ? -13.858 -1.182 -11.472 1.00 78.75 199 ASP A CA 1
ATOM 1468 C C . ASP A 1 199 ? -13.838 -2.079 -12.714 1.00 78.75 199 ASP A C 1
ATOM 1470 O O . ASP A 1 199 ? -14.847 -2.684 -13.079 1.00 78.75 199 ASP A O 1
ATOM 1474 N N . GLN A 1 200 ? -12.686 -2.148 -13.383 1.00 65.62 200 GLN A N 1
ATOM 1475 C CA . GLN A 1 200 ? -12.521 -2.936 -14.604 1.00 65.62 200 GLN A CA 1
ATOM 1476 C C . GLN A 1 200 ? -12.493 -4.451 -14.359 1.00 65.62 200 GLN A C 1
ATOM 1478 O O . GLN A 1 200 ? -12.767 -5.213 -15.287 1.00 65.62 200 GLN A O 1
ATOM 1483 N N . ILE A 1 201 ? -12.187 -4.897 -13.135 1.00 63.00 201 ILE A N 1
ATOM 1484 C CA . ILE A 1 201 ? -12.143 -6.319 -12.772 1.00 63.00 201 ILE A CA 1
ATOM 1485 C C . ILE A 1 201 ? -13.568 -6.819 -12.550 1.00 63.00 201 ILE A C 1
ATOM 1487 O O . ILE A 1 201 ? -13.979 -7.814 -13.147 1.00 63.00 201 ILE A O 1
ATOM 1491 N N . THR A 1 202 ? -14.348 -6.092 -11.747 1.00 67.00 202 THR A N 1
ATOM 1492 C CA . THR A 1 202 ? -15.755 -6.433 -11.471 1.00 67.00 202 THR A CA 1
ATOM 1493 C C . THR A 1 202 ? -16.728 -5.875 -12.513 1.00 67.00 202 THR A C 1
ATOM 1495 O O . THR A 1 202 ? -17.928 -6.136 -12.438 1.00 67.00 202 THR A O 1
ATOM 1498 N N . LYS A 1 203 ? -16.226 -5.110 -13.493 1.00 85.62 203 LYS A N 1
ATOM 1499 C CA . LYS A 1 203 ? -16.987 -4.434 -14.560 1.00 85.62 203 LYS A CA 1
ATOM 1500 C C . LYS A 1 203 ? -18.143 -3.592 -14.013 1.00 85.62 203 LYS A C 1
ATOM 1502 O O . LYS A 1 203 ? -19.215 -3.532 -14.613 1.00 85.62 203 LYS A O 1
ATOM 1507 N N . THR A 1 204 ? -17.940 -2.952 -12.863 1.00 82.81 204 THR A N 1
ATOM 1508 C CA . THR A 1 204 ? -19.000 -2.262 -12.119 1.00 82.81 204 THR A CA 1
ATOM 1509 C C . THR A 1 204 ? -18.669 -0.788 -11.924 1.00 82.81 204 THR A C 1
ATOM 1511 O O . THR A 1 204 ? -17.607 -0.424 -11.421 1.00 82.81 204 THR A O 1
ATOM 1514 N N . PHE A 1 205 ? -19.600 0.079 -12.317 1.00 90.75 205 PHE A N 1
ATOM 1515 C CA . PHE A 1 205 ? -19.566 1.500 -11.987 1.00 90.75 205 PHE A CA 1
ATOM 1516 C C . PHE A 1 205 ? -20.061 1.699 -10.557 1.00 90.75 205 PHE A C 1
ATOM 1518 O O . PHE A 1 205 ? -21.093 1.151 -10.185 1.00 90.75 205 PHE A O 1
ATOM 1525 N N . ILE A 1 206 ? -19.337 2.481 -9.764 1.00 84.75 206 ILE A N 1
ATOM 1526 C CA . ILE A 1 206 ? -19.618 2.731 -8.351 1.00 84.75 206 ILE A CA 1
ATOM 1527 C C . ILE A 1 206 ? -19.569 4.237 -8.118 1.00 84.75 206 ILE A C 1
ATOM 1529 O O . ILE A 1 206 ? -18.573 4.870 -8.461 1.00 84.75 206 ILE A O 1
ATOM 1533 N N . TRP A 1 207 ? -20.604 4.812 -7.511 1.00 92.19 207 TRP A N 1
ATOM 1534 C CA . TRP A 1 207 ? -20.663 6.242 -7.218 1.00 92.19 207 TRP A CA 1
ATOM 1535 C C . TRP A 1 207 ? -21.400 6.541 -5.916 1.00 92.19 207 TRP A C 1
ATOM 1537 O O . TRP A 1 207 ? -22.555 6.158 -5.758 1.00 92.19 207 TRP A O 1
ATOM 1547 N N . SER A 1 208 ? -20.748 7.266 -5.006 1.00 86.50 208 SER A N 1
ATOM 1548 C CA . SER A 1 208 ? -21.338 7.730 -3.743 1.00 86.50 208 SER A CA 1
ATOM 1549 C C . SER A 1 208 ? -21.389 9.260 -3.733 1.00 86.50 208 SER A C 1
ATOM 1551 O O . SER A 1 208 ? -20.422 9.891 -3.292 1.00 86.50 208 SER A O 1
ATOM 1553 N N . PRO A 1 209 ? -22.455 9.874 -4.276 1.00 82.19 209 PRO A N 1
ATOM 1554 C CA . PRO A 1 209 ? -22.495 11.315 -4.460 1.00 82.19 209 PRO A CA 1
ATOM 1555 C C . PRO A 1 209 ? -22.646 12.093 -3.151 1.00 82.19 209 PRO A C 1
ATOM 1557 O O . PRO A 1 209 ? -23.251 11.614 -2.186 1.00 82.19 209 PRO A O 1
ATOM 1560 N N . ASP A 1 210 ? -22.141 13.327 -3.149 1.00 80.94 210 ASP A N 1
ATOM 1561 C CA . ASP A 1 210 ? -22.331 14.302 -2.071 1.00 80.94 210 ASP A CA 1
ATOM 1562 C C . ASP A 1 210 ? -23.266 15.467 -2.443 1.00 80.94 210 ASP A C 1
ATOM 1564 O O . ASP A 1 210 ? -23.797 15.550 -3.554 1.00 80.94 210 ASP A O 1
ATOM 1568 N N . ASN A 1 211 ? -23.490 16.371 -1.483 1.00 75.88 211 ASN A N 1
ATOM 1569 C CA . ASN A 1 211 ? -24.422 17.495 -1.610 1.00 75.88 211 ASN A CA 1
ATOM 1570 C C . ASN A 1 211 ? -24.077 18.457 -2.758 1.00 75.88 211 ASN A C 1
ATOM 1572 O O . ASN A 1 211 ? -24.973 19.134 -3.254 1.00 75.88 211 ASN A O 1
ATOM 1576 N N . THR A 1 212 ? -22.826 18.491 -3.228 1.00 72.12 212 THR A N 1
ATOM 1577 C CA . THR A 1 212 ? -22.415 19.327 -4.372 1.00 72.12 212 THR A CA 1
ATOM 1578 C C . THR A 1 212 ? -22.829 18.728 -5.718 1.00 72.12 212 THR A C 1
ATOM 1580 O O . THR A 1 212 ? -22.819 19.396 -6.752 1.00 72.12 212 THR A O 1
ATOM 1583 N N . GLN A 1 213 ? -23.222 17.455 -5.715 1.00 77.50 213 GLN A N 1
ATOM 1584 C CA . GLN A 1 213 ? -23.518 16.681 -6.914 1.00 77.50 213 GLN A CA 1
ATOM 1585 C C . GLN A 1 213 ? -25.016 16.469 -7.129 1.00 77.50 213 GLN A C 1
ATOM 1587 O O . GLN A 1 213 ? -25.382 15.800 -8.093 1.00 77.50 213 GLN A O 1
ATOM 1592 N N . VAL A 1 214 ? -25.862 17.064 -6.275 1.00 78.00 214 VAL A N 1
ATOM 1593 C CA . VAL A 1 214 ? -27.326 17.083 -6.406 1.00 78.00 214 VAL A CA 1
ATOM 1594 C C . VAL A 1 214 ? -27.721 17.645 -7.776 1.00 78.00 214 VAL A C 1
ATOM 1596 O O . VAL A 1 214 ? -27.182 18.647 -8.247 1.00 78.00 214 VAL A O 1
ATOM 1599 N N . GLY A 1 215 ? -28.658 16.968 -8.438 1.00 63.12 215 GLY A N 1
ATOM 1600 C CA . GLY A 1 215 ? -29.063 17.238 -9.814 1.00 63.12 215 GLY A CA 1
ATOM 1601 C C . GLY A 1 215 ? -28.679 16.124 -10.790 1.00 63.12 215 GLY A C 1
ATOM 1602 O O . GLY A 1 215 ? -28.201 15.054 -10.415 1.00 63.12 215 GLY A O 1
ATOM 1603 N N . LYS A 1 216 ? -28.956 16.354 -12.073 1.00 78.06 216 LYS A N 1
ATOM 1604 C CA . LYS A 1 216 ? -28.809 15.357 -13.139 1.00 78.06 216 LYS A CA 1
ATOM 1605 C C . LYS A 1 216 ? -27.378 15.339 -13.692 1.00 78.06 216 LYS A C 1
ATOM 1607 O O . LYS A 1 216 ? -26.773 16.399 -13.875 1.00 78.06 216 LYS A O 1
ATOM 1612 N N . ARG A 1 217 ? -26.828 14.151 -13.952 1.00 80.62 217 ARG A N 1
ATOM 1613 C CA . ARG A 1 217 ? -25.489 13.938 -14.529 1.00 80.62 217 ARG A CA 1
ATOM 1614 C C . ARG A 1 217 ? -25.543 12.867 -15.613 1.00 80.62 217 ARG A C 1
ATOM 1616 O O . ARG A 1 217 ? -26.043 11.777 -15.361 1.00 80.62 217 ARG A O 1
ATOM 1623 N N . THR A 1 218 ? -25.006 13.162 -16.791 1.00 85.81 218 THR A N 1
ATOM 1624 C CA . THR A 1 218 ? -24.962 12.216 -17.915 1.00 85.81 218 THR A CA 1
ATOM 1625 C C . THR A 1 218 ? -23.633 11.472 -17.927 1.00 85.81 218 THR A C 1
ATOM 1627 O O . THR A 1 218 ? -22.571 12.086 -17.986 1.00 85.81 218 THR A O 1
ATOM 1630 N N . LEU A 1 219 ? -23.692 10.145 -17.902 1.00 87.50 219 LEU A N 1
ATOM 1631 C CA . LEU A 1 219 ? -22.549 9.243 -18.015 1.00 87.50 219 LEU A CA 1
ATOM 1632 C C . LEU A 1 219 ? -22.563 8.530 -19.357 1.00 87.50 219 LEU A C 1
ATOM 1634 O O . LEU A 1 219 ? -23.638 8.242 -19.876 1.00 87.50 219 LEU A O 1
ATOM 1638 N N . LYS A 1 220 ? -21.390 8.173 -19.887 1.00 89.62 220 LYS A N 1
ATOM 1639 C CA . LYS A 1 220 ? -21.286 7.360 -21.106 1.00 89.62 220 LYS A CA 1
ATOM 1640 C C . LYS A 1 220 ? -20.567 6.046 -20.835 1.00 89.62 220 LYS A C 1
ATOM 1642 O O . LYS A 1 220 ? -19.371 6.031 -20.546 1.00 89.62 220 LYS A O 1
ATOM 1647 N N . PHE A 1 221 ? -21.301 4.950 -20.975 1.00 90.00 221 PHE A N 1
ATOM 1648 C CA . PHE A 1 221 ? -20.839 3.574 -20.814 1.00 90.00 221 PHE A CA 1
ATOM 1649 C C . PHE A 1 221 ? -20.467 2.992 -22.180 1.00 90.00 221 PHE A C 1
ATOM 1651 O O . PHE A 1 221 ? -21.192 3.205 -23.148 1.00 90.00 221 PHE A O 1
ATOM 1658 N N . SER A 1 222 ? -19.335 2.297 -22.283 1.00 85.81 222 SER A N 1
ATOM 1659 C CA . SER A 1 222 ? -18.799 1.780 -23.550 1.00 85.81 222 SER A CA 1
ATOM 1660 C C . SER A 1 222 ? -18.202 0.379 -23.394 1.00 85.81 222 SER A C 1
ATOM 1662 O O . SER A 1 222 ? -17.717 0.019 -22.320 1.00 85.81 222 SER A O 1
ATOM 1664 N N . VAL A 1 223 ? -18.201 -0.399 -24.477 1.00 85.69 223 VAL A N 1
ATOM 1665 C CA . VAL A 1 223 ? -17.520 -1.698 -24.576 1.00 85.69 223 VAL A CA 1
ATOM 1666 C C . VAL A 1 223 ? -16.877 -1.864 -25.954 1.00 85.69 223 VAL A C 1
ATOM 1668 O O . VAL A 1 223 ? -17.495 -1.515 -26.957 1.00 85.69 223 VAL A O 1
ATOM 1671 N N . THR A 1 224 ? -15.645 -2.375 -26.005 1.00 78.38 224 THR A N 1
ATOM 1672 C CA . THR A 1 224 ? -14.891 -2.644 -27.241 1.00 78.38 224 THR A CA 1
ATOM 1673 C C . THR A 1 224 ? -14.268 -4.035 -27.234 1.00 78.38 224 THR A C 1
ATOM 1675 O O . THR A 1 224 ? -13.849 -4.516 -26.185 1.00 78.38 224 THR A O 1
ATOM 1678 N N . ASP A 1 225 ? -14.173 -4.665 -28.396 1.00 70.06 225 ASP A N 1
ATOM 1679 C CA . ASP A 1 225 ? -13.450 -5.920 -28.649 1.00 70.06 225 ASP A CA 1
ATOM 1680 C C . ASP A 1 225 ? -11.994 -5.681 -29.133 1.00 70.06 225 ASP A C 1
ATOM 1682 O O . ASP A 1 225 ? -11.248 -6.615 -29.434 1.00 70.06 225 ASP A O 1
ATOM 1686 N N . GLY A 1 226 ? -11.565 -4.412 -29.198 1.00 58.09 226 GLY A N 1
ATOM 1687 C CA . GLY A 1 226 ? -10.275 -3.985 -29.747 1.00 58.09 226 GLY A CA 1
ATOM 1688 C C . GLY A 1 226 ? -10.296 -3.650 -31.244 1.00 58.09 226 GLY A C 1
ATOM 1689 O O . GLY A 1 226 ? -9.260 -3.244 -31.776 1.00 58.09 226 GLY A O 1
ATOM 1690 N N . ARG A 1 227 ? -11.445 -3.789 -31.916 1.00 64.38 227 ARG A N 1
ATOM 1691 C CA . ARG A 1 227 ? -11.682 -3.405 -33.316 1.00 64.38 227 ARG A CA 1
ATOM 1692 C C . ARG A 1 227 ? -12.902 -2.489 -33.469 1.00 64.38 227 ARG A C 1
ATOM 1694 O O . ARG A 1 227 ? -12.758 -1.429 -34.067 1.00 64.38 227 ARG A O 1
ATOM 1701 N N . ASP A 1 228 ? -14.037 -2.840 -32.868 1.00 69.44 228 ASP A N 1
ATOM 1702 C CA . ASP A 1 228 ? -15.300 -2.096 -32.857 1.00 69.44 228 ASP A CA 1
ATOM 1703 C C . ASP A 1 228 ? -15.703 -1.695 -31.420 1.00 69.44 228 ASP A C 1
ATOM 1705 O O . ASP A 1 228 ? -15.241 -2.263 -30.427 1.00 69.44 228 ASP A O 1
ATOM 1709 N N . THR A 1 229 ? -16.520 -0.644 -31.262 1.00 81.56 229 THR A N 1
ATOM 1710 C CA . THR A 1 229 ? -16.941 -0.124 -29.941 1.00 81.56 229 THR A CA 1
ATOM 1711 C C . THR A 1 229 ? -18.416 0.269 -29.925 1.00 81.56 229 THR A C 1
ATOM 1713 O O . THR A 1 229 ? -18.850 1.080 -30.740 1.00 81.56 229 THR A O 1
ATOM 1716 N N . THR A 1 230 ? -19.155 -0.202 -28.920 1.00 83.06 230 THR A N 1
ATOM 1717 C CA . THR A 1 230 ? -20.557 0.176 -28.671 1.00 83.06 230 THR A CA 1
ATOM 1718 C C . THR A 1 230 ? -20.669 1.048 -27.426 1.00 83.06 230 THR A C 1
ATOM 1720 O O . THR A 1 230 ? -20.042 0.759 -26.406 1.00 83.06 230 THR A O 1
ATOM 1723 N N . THR A 1 231 ? -21.471 2.122 -27.488 1.00 85.62 231 THR A N 1
ATOM 1724 C CA . THR A 1 231 ? -21.605 3.105 -26.393 1.00 85.62 231 THR A CA 1
ATOM 1725 C C . THR A 1 231 ? -23.055 3.478 -26.085 1.00 85.62 231 THR A C 1
ATOM 1727 O O . THR A 1 231 ? -23.888 3.509 -26.987 1.00 85.62 231 THR A O 1
ATOM 1730 N N . GLN A 1 232 ? -23.343 3.819 -24.826 1.00 83.12 232 GLN A N 1
ATOM 1731 C CA . GLN A 1 232 ? -24.648 4.279 -24.352 1.00 83.12 232 GLN A CA 1
ATOM 1732 C C . GLN A 1 232 ? -24.503 5.423 -23.337 1.00 83.12 232 GLN A C 1
ATOM 1734 O O . GLN A 1 232 ? -23.749 5.305 -22.370 1.00 83.12 232 GLN A O 1
ATOM 1739 N N . SER A 1 233 ? -25.249 6.515 -23.538 1.00 86.12 233 SER A N 1
ATOM 1740 C CA . SER A 1 233 ? -25.315 7.642 -22.596 1.00 86.12 233 SER A CA 1
ATOM 1741 C C . SER A 1 233 ? -26.536 7.528 -21.686 1.00 86.12 233 SER A C 1
ATOM 1743 O O . SER A 1 233 ? -27.640 7.268 -22.161 1.00 86.12 233 SER A O 1
ATOM 1745 N N . VAL A 1 234 ? -26.341 7.727 -20.385 1.00 81.81 234 VAL A N 1
ATOM 1746 C CA . VAL A 1 234 ? -27.364 7.513 -19.358 1.00 81.81 234 VAL A CA 1
ATOM 1747 C C . VAL A 1 234 ? -27.316 8.617 -18.325 1.00 81.81 234 VAL A C 1
ATOM 1749 O O . VAL A 1 234 ? -26.256 8.951 -17.800 1.00 81.81 234 VAL A O 1
ATOM 1752 N N . ASP A 1 235 ? -28.487 9.131 -17.983 1.00 82.56 235 ASP A N 1
ATOM 1753 C CA . ASP A 1 235 ? -28.618 10.145 -16.955 1.00 82.56 235 ASP A CA 1
ATOM 1754 C C . ASP A 1 235 ? -28.817 9.536 -15.568 1.00 82.56 235 ASP A C 1
ATOM 1756 O O . ASP A 1 235 ? -29.689 8.691 -15.358 1.00 82.56 235 ASP A O 1
ATOM 1760 N N . ILE A 1 236 ? -28.037 10.007 -14.602 1.00 85.25 236 ILE A N 1
ATOM 1761 C CA . ILE A 1 236 ? -28.188 9.678 -13.190 1.00 85.25 236 ILE A CA 1
ATOM 1762 C C . ILE A 1 236 ? -28.559 10.942 -12.419 1.00 85.25 236 ILE A C 1
ATOM 1764 O O . ILE A 1 236 ? -27.881 11.964 -12.519 1.00 85.25 236 ILE A O 1
ATOM 1768 N N . THR A 1 237 ? -29.638 10.876 -11.644 1.00 80.38 237 THR A N 1
ATOM 1769 C CA . THR A 1 237 ? -30.132 11.998 -10.837 1.00 80.38 237 THR A CA 1
ATOM 1770 C C . THR A 1 237 ? -29.718 11.825 -9.382 1.00 80.38 237 THR A C 1
ATOM 1772 O O . THR A 1 237 ? -30.041 10.821 -8.749 1.00 80.38 237 THR A O 1
ATOM 1775 N N . VAL A 1 238 ? -29.029 12.817 -8.827 1.00 81.44 238 VAL A N 1
ATOM 1776 C CA . VAL A 1 238 ? -28.671 12.849 -7.408 1.00 81.44 238 VAL A CA 1
ATOM 1777 C C . VAL A 1 238 ? -29.679 13.696 -6.642 1.00 81.44 238 VAL A C 1
ATOM 1779 O O . VAL A 1 238 ? -29.930 14.842 -7.008 1.00 81.44 238 VAL A O 1
ATOM 1782 N N . LEU A 1 239 ? -30.243 13.150 -5.566 1.00 63.34 239 LEU A N 1
ATOM 1783 C CA . LEU A 1 239 ? -31.182 13.852 -4.686 1.00 63.34 239 LEU A CA 1
ATOM 1784 C C . LEU A 1 239 ? -30.506 14.263 -3.372 1.00 63.34 239 LEU A C 1
ATOM 1786 O O . LEU A 1 239 ? -29.699 13.501 -2.833 1.00 63.34 239 LEU A O 1
ATOM 1790 N N . SER A 1 240 ? -30.872 15.428 -2.826 1.00 71.06 240 SER A N 1
ATOM 1791 C CA . SER A 1 240 ? -30.393 15.881 -1.513 1.00 71.06 240 SER A CA 1
ATOM 1792 C C . SER A 1 240 ? -30.849 14.941 -0.386 1.00 71.06 240 SER A C 1
ATOM 1794 O O . SER A 1 240 ? -31.899 14.286 -0.464 1.00 71.06 240 SER A O 1
ATOM 1796 N N . GLY A 1 241 ? -30.029 14.841 0.664 1.00 54.75 241 GLY A N 1
ATOM 1797 C CA . GLY A 1 241 ? -30.377 14.142 1.901 1.00 54.75 241 GLY A CA 1
ATOM 1798 C C . GLY A 1 241 ? -30.889 15.135 2.941 1.00 54.75 241 GLY A C 1
ATOM 1799 O O . GLY A 1 241 ? -30.195 16.099 3.256 1.00 54.75 241 GLY A O 1
ATOM 1800 N N . THR A 1 242 ? -32.087 14.935 3.493 1.00 45.75 242 THR A N 1
ATOM 1801 C CA . THR A 1 242 ? -32.528 15.695 4.676 1.00 45.75 242 THR A CA 1
ATOM 1802 C C . THR A 1 242 ? -33.395 14.828 5.587 1.00 45.75 242 THR A C 1
ATOM 1804 O O . THR A 1 242 ? -34.281 14.114 5.120 1.00 45.75 242 THR A O 1
ATOM 1807 N N . LEU A 1 243 ? -33.100 14.897 6.890 1.00 35.91 243 LEU A N 1
ATOM 1808 C CA . LEU A 1 243 ? -33.933 14.424 7.997 1.00 35.91 243 LEU A CA 1
ATOM 1809 C C . LEU A 1 243 ? -35.214 15.267 8.077 1.00 35.91 243 LEU A C 1
ATOM 1811 O O . LEU A 1 243 ? -35.148 16.490 7.983 1.00 35.91 243 LEU A O 1
ATOM 1815 N N . VAL A 1 244 ? -36.362 14.622 8.290 1.00 28.00 244 VAL A N 1
ATOM 1816 C CA . VAL A 1 244 ? -37.633 15.302 8.574 1.00 28.00 244 VAL A CA 1
ATOM 1817 C C . VAL A 1 244 ? -37.942 15.189 10.064 1.00 28.00 244 VAL A C 1
ATOM 1819 O O . VAL A 1 244 ? -38.040 14.085 10.595 1.00 28.00 244 VAL A O 1
ATOM 1822 N N . THR A 1 245 ? -38.197 16.328 10.700 1.00 29.72 245 THR A N 1
ATOM 1823 C CA . THR A 1 245 ? -38.987 16.441 11.933 1.00 29.72 245 THR A CA 1
ATOM 1824 C C . THR A 1 245 ? -40.009 17.560 11.729 1.00 29.72 245 THR A C 1
ATOM 1826 O O . THR A 1 245 ? -39.654 18.649 11.288 1.00 29.72 245 THR A O 1
ATOM 1829 N N . ILE A 1 246 ? -41.287 17.280 12.005 1.00 38.75 246 ILE A N 1
ATOM 1830 C CA . ILE A 1 246 ? -42.418 18.205 11.821 1.00 38.75 246 ILE A CA 1
ATOM 1831 C C . ILE A 1 246 ? -42.922 18.657 13.197 1.00 38.75 246 ILE A C 1
ATOM 1833 O O . ILE A 1 246 ? -43.263 17.788 13.992 1.00 38.75 246 ILE A O 1
ATOM 1837 N N . LEU A 1 247 ? -43.059 19.970 13.429 1.00 30.55 247 LEU A N 1
ATOM 1838 C CA . LEU A 1 247 ? -44.112 20.601 14.250 1.00 30.55 247 LEU A CA 1
ATOM 1839 C C . LEU A 1 247 ? -44.430 22.012 13.673 1.00 30.55 247 LEU A C 1
ATOM 1841 O O . LEU A 1 247 ? -43.542 22.705 13.193 1.00 30.55 247 LEU A O 1
ATOM 1845 N N . ASN A 1 248 ? -45.723 22.356 13.665 1.00 28.95 248 ASN A N 1
ATOM 1846 C CA . ASN A 1 248 ? -46.492 23.355 12.873 1.00 28.95 248 ASN A CA 1
ATOM 1847 C C . ASN A 1 248 ? -46.567 24.771 13.556 1.00 28.95 248 ASN A C 1
ATOM 1849 O O . ASN A 1 248 ? -46.040 24.877 14.661 1.00 28.95 248 ASN A O 1
ATOM 1853 N N . PRO A 1 249 ? -47.422 25.759 13.158 1.00 58.22 249 PRO A N 1
ATOM 1854 C CA . PRO A 1 249 ? -47.560 26.611 11.945 1.00 58.22 249 PRO A CA 1
ATOM 1855 C C . PRO A 1 249 ? -47.513 28.162 12.216 1.00 58.22 249 PRO A C 1
ATOM 1857 O O . PRO A 1 249 ? -47.538 28.581 13.367 1.00 58.22 249 PRO A O 1
ATOM 1860 N N . GLN A 1 250 ? -47.575 28.993 11.144 1.00 28.11 250 GLN A N 1
ATOM 1861 C CA . GLN A 1 250 ? -48.361 30.263 10.982 1.00 28.11 250 GLN A CA 1
ATOM 1862 C C . GLN A 1 250 ? -47.622 31.508 10.385 1.00 28.11 250 GLN A C 1
ATOM 1864 O O . GLN A 1 250 ? -46.957 32.238 11.104 1.00 28.11 250 GLN A O 1
ATOM 1869 N N . ALA A 1 251 ? -47.828 31.717 9.063 1.00 26.98 251 ALA A N 1
ATOM 1870 C CA . ALA A 1 251 ? -48.134 32.928 8.240 1.00 26.98 251 ALA A CA 1
ATOM 1871 C C . ALA A 1 251 ? -47.515 34.337 8.510 1.00 26.98 251 ALA A C 1
ATOM 1873 O O . ALA A 1 251 ? -47.190 34.661 9.643 1.00 26.98 251 ALA A O 1
ATOM 1874 N N . PRO A 1 252 ? -47.641 35.308 7.566 1.00 56.50 252 PRO A N 1
ATOM 1875 C CA . PRO A 1 252 ? -47.423 35.310 6.100 1.00 56.50 252 PRO A CA 1
ATOM 1876 C C . PRO A 1 252 ? -46.518 36.500 5.654 1.00 56.50 252 PRO A C 1
ATOM 1878 O O . PRO A 1 252 ? -46.229 37.358 6.476 1.00 56.50 252 PRO A O 1
ATOM 1881 N N . LEU A 1 253 ? -46.123 36.612 4.368 1.00 26.69 253 LEU A N 1
ATOM 1882 C CA . LEU A 1 253 ? -46.089 37.892 3.610 1.00 26.69 253 LEU A CA 1
ATOM 1883 C C . LEU A 1 253 ? -45.669 37.737 2.122 1.00 26.69 253 LEU A C 1
ATOM 1885 O O . LEU A 1 253 ? -44.592 37.247 1.800 1.00 26.69 253 LEU A O 1
ATOM 1889 N N . SER A 1 254 ? -46.573 38.228 1.263 1.00 29.62 254 SER A N 1
ATOM 1890 C CA . SER A 1 254 ? -46.425 38.901 -0.047 1.00 29.62 254 SER A CA 1
ATOM 1891 C C . SER A 1 254 ? -45.698 38.251 -1.247 1.00 29.62 254 SER A C 1
ATOM 1893 O O . SER A 1 254 ? -44.479 38.293 -1.374 1.00 29.62 254 SER A O 1
ATOM 1895 N N . SER A 1 255 ? -46.538 37.826 -2.203 1.00 32.59 255 SER A N 1
ATOM 1896 C CA . SER A 1 255 ? -46.507 38.024 -3.676 1.00 32.59 255 SER A CA 1
ATOM 1897 C C . SER A 1 255 ? -45.741 39.265 -4.179 1.00 32.59 255 SER A C 1
ATOM 1899 O O . SER A 1 255 ? -45.780 40.286 -3.504 1.00 32.59 255 SER A O 1
ATOM 1901 N N . ALA A 1 256 ? -45.139 39.359 -5.373 1.00 36.12 256 ALA A N 1
ATOM 1902 C CA . ALA A 1 256 ? -45.043 38.576 -6.622 1.00 36.12 256 ALA A CA 1
ATOM 1903 C C . ALA A 1 256 ? -43.685 38.965 -7.283 1.00 36.12 256 ALA A C 1
ATOM 1905 O O . ALA A 1 256 ? -43.079 39.926 -6.821 1.00 36.12 256 ALA A O 1
ATOM 1906 N N . ILE A 1 257 ? -43.098 38.249 -8.256 1.00 34.06 257 ILE A N 1
ATOM 1907 C CA . ILE A 1 257 ? -43.401 38.258 -9.707 1.00 34.06 257 ILE A CA 1
ATOM 1908 C C . ILE A 1 257 ? -43.067 36.858 -10.276 1.00 34.06 257 ILE A C 1
ATOM 1910 O O . ILE A 1 257 ? -41.929 36.416 -10.149 1.00 34.06 257 ILE A O 1
ATOM 1914 N N . VAL A 1 258 ? -44.020 36.168 -10.919 1.00 41.19 258 VAL A N 1
ATOM 1915 C CA . VAL A 1 258 ? -43.775 34.881 -11.612 1.00 41.19 258 VAL A CA 1
ATOM 1916 C C . VAL A 1 258 ? -43.819 35.103 -13.123 1.00 41.19 258 VAL A C 1
ATOM 1918 O O . VAL A 1 258 ? -44.858 35.467 -13.674 1.00 41.19 258 VAL A O 1
ATOM 1921 N N . SER A 1 259 ? -42.691 34.876 -13.795 1.00 42.75 259 SER A N 1
ATOM 1922 C CA . SER A 1 259 ? -42.611 34.705 -15.248 1.00 42.75 259 SER A CA 1
ATOM 1923 C C . SER A 1 259 ? -43.259 33.372 -15.634 1.00 42.75 259 SER A C 1
ATOM 1925 O O . SER A 1 259 ? -42.817 32.318 -15.182 1.00 42.75 259 SER A O 1
ATOM 1927 N N . ASN A 1 260 ? -44.324 33.408 -16.437 1.00 50.09 260 ASN A N 1
ATOM 1928 C CA . ASN A 1 260 ? -45.096 32.218 -16.801 1.00 50.09 260 ASN A CA 1
ATOM 1929 C C . ASN A 1 260 ? -44.467 31.524 -18.025 1.00 50.09 260 ASN A C 1
ATOM 1931 O O . ASN A 1 260 ? -44.865 31.784 -19.160 1.00 50.09 260 ASN A O 1
ATOM 1935 N N . GLU A 1 261 ? -43.465 30.671 -17.799 1.00 59.78 261 GLU A N 1
ATOM 1936 C CA . GLU A 1 261 ? -42.930 29.767 -18.830 1.00 59.78 261 GLU A CA 1
ATOM 1937 C C . GLU A 1 261 ? -44.041 28.813 -19.329 1.00 59.78 261 GLU A C 1
ATOM 1939 O O . GLU A 1 261 ? -44.873 28.382 -18.526 1.00 59.78 261 GLU A O 1
ATOM 1944 N N . PRO A 1 262 ? -44.111 28.465 -20.627 1.00 68.50 262 PRO A N 1
ATOM 1945 C CA . PRO A 1 262 ? -45.167 27.604 -21.159 1.00 68.50 262 PRO A CA 1
ATOM 1946 C C . PRO A 1 262 ? -45.092 26.179 -20.589 1.00 68.50 262 PRO A C 1
ATOM 1948 O O . PRO A 1 262 ? -44.034 25.550 -20.568 1.00 68.50 262 PRO A O 1
ATOM 1951 N N . LEU A 1 263 ? -46.237 25.660 -20.139 1.00 76.62 263 LEU A N 1
ATOM 1952 C CA . LEU A 1 263 ? -46.363 24.343 -19.516 1.00 76.62 263 LEU A CA 1
ATOM 1953 C C . LEU A 1 263 ? -46.185 23.220 -20.554 1.00 76.62 263 LEU A C 1
ATOM 1955 O O . LEU A 1 263 ? -46.955 23.123 -21.507 1.00 76.62 263 LEU A O 1
ATOM 1959 N N . SER A 1 264 ? -45.212 22.335 -20.336 1.00 79.38 264 SER A N 1
ATOM 1960 C CA . SER A 1 264 ? -44.954 21.130 -21.134 1.00 79.38 264 SER A CA 1
ATOM 1961 C C . SER A 1 264 ? -45.093 19.878 -20.270 1.00 79.38 264 SER A C 1
ATOM 1963 O O . SER A 1 264 ? -44.594 19.839 -19.146 1.00 79.38 264 SER A O 1
ATOM 1965 N N . VAL A 1 265 ? -45.788 18.861 -20.788 1.00 82.88 265 VAL A N 1
ATOM 1966 C CA . VAL A 1 265 ? -46.173 17.646 -20.053 1.00 82.88 265 VAL A CA 1
ATOM 1967 C C . VAL A 1 265 ? -45.932 16.416 -20.926 1.00 82.88 265 VAL A C 1
ATOM 1969 O O . VAL A 1 265 ? -46.448 16.322 -22.042 1.00 82.88 265 VAL A O 1
ATOM 1972 N N . SER A 1 266 ? -45.210 15.430 -20.402 1.00 80.00 266 SER A N 1
ATOM 1973 C CA . SER A 1 266 ? -45.077 14.091 -20.988 1.00 80.00 266 SER A CA 1
ATOM 1974 C C . SER A 1 266 ? -45.310 13.012 -19.934 1.00 80.00 266 SER A C 1
ATOM 1976 O O . SER A 1 266 ? -45.273 13.294 -18.738 1.00 80.00 266 SER A O 1
ATOM 1978 N N . CYS A 1 267 ? -45.596 11.776 -20.344 1.00 81.44 267 CYS A N 1
ATOM 1979 C CA . CYS A 1 267 ? -45.718 10.663 -19.407 1.00 81.44 267 CYS A CA 1
ATOM 1980 C C . CYS A 1 267 ? -45.370 9.312 -20.032 1.00 81.44 267 CYS A C 1
ATOM 1982 O O . CYS A 1 267 ? -45.520 9.116 -21.239 1.00 81.44 267 CYS A O 1
ATOM 1984 N N . VAL A 1 268 ? -44.906 8.372 -19.204 1.00 80.00 268 VAL A N 1
ATOM 1985 C CA . VAL A 1 268 ? -44.481 7.025 -19.629 1.00 80.00 268 VAL A CA 1
ATOM 1986 C C . VAL A 1 268 ? -44.812 5.959 -18.570 1.00 80.00 268 VAL A C 1
ATOM 1988 O O . VAL A 1 268 ? -44.838 6.276 -17.377 1.00 80.00 268 VAL A O 1
ATOM 1991 N N . PRO A 1 269 ? -45.054 4.695 -18.967 1.00 84.06 269 PRO A N 1
ATOM 1992 C CA . PRO A 1 269 ? -45.109 3.564 -18.050 1.00 84.06 269 PRO A CA 1
ATOM 1993 C C . PRO A 1 269 ? -43.702 3.083 -17.670 1.00 84.06 269 PRO A C 1
ATOM 1995 O O . PRO A 1 269 ? -42.745 3.218 -18.431 1.00 84.06 269 PRO A O 1
ATOM 1998 N N . SER A 1 270 ? -43.587 2.420 -16.521 1.00 75.06 270 SER A N 1
ATOM 1999 C CA . SER A 1 270 ? -42.338 1.825 -16.031 1.00 75.06 270 SER A CA 1
ATOM 2000 C C . SER A 1 270 ? -41.855 0.626 -16.852 1.00 75.06 270 SER A C 1
ATOM 2002 O O . SER A 1 270 ? -40.698 0.226 -16.723 1.00 75.06 270 SER A O 1
ATOM 2004 N N . LYS A 1 271 ? -42.731 0.036 -17.675 1.00 77.44 271 LYS A N 1
ATOM 2005 C CA . LYS A 1 271 ? -42.458 -1.106 -18.558 1.00 77.44 271 LYS A CA 1
ATOM 2006 C C . LYS A 1 271 ? -43.277 -0.978 -19.843 1.00 77.44 271 LYS A C 1
ATOM 2008 O O . LYS A 1 271 ? -44.403 -0.494 -19.803 1.00 77.44 271 LYS A O 1
ATOM 2013 N N . THR A 1 272 ? -42.751 -1.474 -20.961 1.00 69.88 272 THR A N 1
ATOM 2014 C CA . THR A 1 272 ? -43.470 -1.561 -22.250 1.00 69.88 272 THR A CA 1
ATOM 2015 C C . THR A 1 272 ? -44.153 -2.921 -22.468 1.00 69.88 272 THR A C 1
ATOM 2017 O O . THR A 1 272 ? -45.077 -3.019 -23.277 1.00 69.88 272 THR A O 1
ATOM 2020 N N . GLY A 1 273 ? -43.782 -3.948 -21.689 1.00 68.06 273 GLY A N 1
ATOM 2021 C CA . GLY A 1 273 ? -44.432 -5.263 -21.637 1.00 68.06 273 GLY A CA 1
ATOM 2022 C C . GLY A 1 273 ? -44.461 -5.845 -20.216 1.00 68.06 273 GLY A C 1
ATOM 2023 O O . GLY A 1 273 ? -43.522 -5.636 -19.446 1.00 68.06 273 GLY A O 1
ATOM 2024 N N . ALA A 1 274 ? -45.541 -6.538 -19.850 1.00 74.12 274 ALA A N 1
ATOM 2025 C CA . ALA A 1 274 ? -45.742 -7.135 -18.524 1.00 74.12 274 ALA A CA 1
ATOM 2026 C C . ALA A 1 274 ? -46.674 -8.357 -18.582 1.00 74.12 274 ALA A C 1
ATOM 2028 O O . ALA A 1 274 ? -47.199 -8.675 -19.644 1.00 74.12 274 ALA A O 1
ATOM 2029 N N . THR A 1 275 ? -46.903 -9.037 -17.458 1.00 70.75 275 THR A N 1
ATOM 2030 C CA . THR A 1 275 ? -47.895 -10.118 -17.344 1.00 70.75 275 THR A CA 1
ATOM 2031 C C . THR A 1 275 ? -48.995 -9.780 -16.339 1.00 70.75 275 THR A C 1
ATOM 2033 O O . THR A 1 275 ? -48.832 -8.894 -15.499 1.00 70.75 275 THR A O 1
ATOM 2036 N N . THR A 1 276 ? -50.152 -10.435 -16.441 1.00 73.38 276 THR A N 1
ATOM 2037 C CA . THR A 1 276 ? -51.277 -10.213 -15.519 1.00 73.38 276 THR A CA 1
ATOM 2038 C C . THR A 1 276 ? -50.837 -10.421 -14.068 1.00 73.38 276 THR A C 1
ATOM 2040 O O . THR A 1 276 ? -50.276 -11.467 -13.737 1.00 73.38 276 THR A O 1
ATOM 2043 N N . GLY A 1 277 ? -51.100 -9.428 -13.212 1.00 68.19 277 GLY A N 1
ATOM 2044 C CA . GLY A 1 277 ? -50.664 -9.397 -11.810 1.00 68.19 277 GLY A CA 1
ATOM 2045 C C . GLY A 1 277 ? -49.393 -8.579 -11.542 1.00 68.19 277 GLY A C 1
ATOM 2046 O O . GLY A 1 277 ? -49.090 -8.316 -10.380 1.00 68.19 277 GLY A O 1
ATOM 2047 N N . ASP A 1 278 ? -48.684 -8.119 -12.577 1.00 71.88 278 ASP A N 1
ATOM 2048 C CA . ASP A 1 278 ? -47.547 -7.208 -12.415 1.00 71.88 278 ASP A CA 1
ATOM 2049 C C . ASP A 1 278 ? -48.004 -5.761 -12.145 1.00 71.88 278 ASP A C 1
ATOM 2051 O O . ASP A 1 278 ? -48.938 -5.247 -12.770 1.00 71.88 278 ASP A O 1
ATOM 2055 N N . THR A 1 279 ? -47.299 -5.066 -11.247 1.00 79.38 279 THR A N 1
ATOM 2056 C CA . THR A 1 279 ? -47.513 -3.634 -10.978 1.00 79.38 279 THR A CA 1
ATOM 2057 C C . THR A 1 279 ? -46.844 -2.768 -12.044 1.00 79.38 279 THR A C 1
ATOM 2059 O O . THR A 1 279 ? -45.632 -2.856 -12.261 1.00 79.38 279 THR A O 1
ATOM 2062 N N . ILE A 1 280 ? -47.623 -1.885 -12.669 1.00 83.56 280 ILE A N 1
ATOM 2063 C CA . ILE A 1 280 ? -47.169 -0.867 -13.620 1.00 83.56 280 ILE A CA 1
ATOM 2064 C C . ILE A 1 280 ? -47.259 0.509 -12.971 1.00 83.56 280 ILE A C 1
ATOM 2066 O O . ILE A 1 280 ? -48.293 0.883 -12.421 1.00 83.56 280 ILE A O 1
ATOM 2070 N N . THR A 1 281 ? -46.182 1.279 -13.070 1.00 86.69 281 THR A N 1
ATOM 2071 C CA . THR A 1 281 ? -46.111 2.654 -12.571 1.00 86.69 281 THR A CA 1
ATOM 2072 C C . THR A 1 281 ? -46.121 3.598 -13.759 1.00 86.69 281 THR A C 1
ATOM 2074 O O . THR A 1 281 ? -45.285 3.463 -14.643 1.00 86.69 281 THR A O 1
ATOM 2077 N N . TRP A 1 282 ? -47.050 4.541 -13.787 1.00 83.81 282 TRP A N 1
ATOM 2078 C CA . TRP A 1 282 ? -47.132 5.606 -14.778 1.00 83.81 282 TRP A CA 1
ATOM 2079 C C . TRP A 1 282 ? -46.601 6.888 -14.156 1.00 83.81 282 TRP A C 1
ATOM 2081 O O . TRP A 1 282 ? -46.988 7.235 -13.040 1.00 83.81 282 TRP A O 1
ATOM 2091 N N . SER A 1 283 ? -45.715 7.580 -14.860 1.00 87.19 283 SER A N 1
ATOM 2092 C CA . SER A 1 283 ? -45.041 8.768 -14.338 1.00 87.19 283 SER A CA 1
ATOM 2093 C C . SER A 1 283 ? -45.150 9.915 -15.327 1.00 87.19 283 SER A C 1
ATOM 2095 O O . SER A 1 283 ? -44.897 9.732 -16.519 1.00 87.19 283 SER A O 1
ATOM 2097 N N . ALA A 1 284 ? -45.538 11.085 -14.829 1.00 80.31 284 ALA A N 1
ATOM 2098 C CA . ALA A 1 284 ? -45.587 12.335 -15.567 1.00 80.31 284 ALA A CA 1
ATOM 2099 C C . ALA A 1 284 ? -44.275 13.107 -15.392 1.00 80.31 284 ALA A C 1
ATOM 2101 O O . ALA A 1 284 ? -43.645 13.073 -14.341 1.00 80.31 284 ALA A O 1
ATOM 2102 N N . SER A 1 285 ? -43.858 13.816 -16.431 1.00 80.62 285 SER A N 1
ATOM 2103 C CA . SER A 1 285 ? -42.738 14.752 -16.422 1.00 80.62 285 SER A CA 1
ATOM 2104 C C . SER A 1 285 ? -43.246 16.102 -16.903 1.00 80.62 285 SER A C 1
ATOM 2106 O O . SER A 1 285 ? -43.809 16.197 -17.994 1.00 80.62 285 SER A O 1
ATOM 2108 N N . VAL A 1 286 ? -43.080 17.128 -16.068 1.00 80.69 286 VAL A N 1
ATOM 2109 C CA . VAL A 1 286 ? -43.633 18.466 -16.294 1.00 80.69 286 VAL A CA 1
ATOM 2110 C C . VAL A 1 286 ? -42.530 19.507 -16.185 1.00 80.69 286 VAL A C 1
ATOM 2112 O O . VAL A 1 286 ? -41.717 19.460 -15.263 1.00 80.69 286 VAL A O 1
ATOM 2115 N N . THR A 1 287 ? -42.506 20.447 -17.125 1.00 74.06 287 THR A N 1
ATOM 2116 C CA . THR A 1 287 ? -41.593 21.599 -17.133 1.00 74.06 287 THR A CA 1
ATOM 2117 C C . THR A 1 287 ? -42.353 22.861 -17.543 1.00 74.06 287 THR A C 1
ATOM 2119 O O . THR A 1 287 ? -43.261 22.768 -18.366 1.00 74.06 287 THR A O 1
ATOM 2122 N N . GLY A 1 288 ? -41.967 24.031 -17.031 1.00 70.62 288 GLY A N 1
ATOM 2123 C CA . GLY A 1 288 ? -42.682 25.299 -17.260 1.00 70.62 288 GLY A CA 1
ATOM 2124 C C . GLY A 1 288 ? -43.842 25.517 -16.278 1.00 70.62 288 GLY A C 1
ATOM 2125 O O . GLY A 1 288 ? -44.048 24.715 -15.379 1.00 70.62 288 GLY A O 1
ATOM 2126 N N . GLY A 1 289 ? -44.615 26.591 -16.412 1.00 68.44 289 GLY A N 1
ATOM 2127 C CA . GLY A 1 289 ? -45.619 26.997 -15.421 1.00 68.44 289 GLY A CA 1
ATOM 2128 C C . GLY A 1 289 ? -45.006 27.614 -14.157 1.00 68.44 289 GLY A C 1
ATOM 2129 O O . GLY A 1 289 ? -43.845 28.017 -14.141 1.00 68.44 289 GLY A O 1
ATOM 2130 N N . SER A 1 290 ? -45.789 27.706 -13.081 1.00 65.19 290 SER A N 1
ATOM 2131 C CA . SER A 1 290 ? -45.382 28.365 -11.827 1.00 65.19 290 SER A CA 1
ATOM 2132 C C . SER A 1 290 ? -44.657 27.453 -10.835 1.00 65.19 290 SER A C 1
ATOM 2134 O O . SER A 1 290 ? -44.287 27.900 -9.752 1.00 65.19 290 SER A O 1
ATOM 2136 N N . GLY A 1 291 ? -44.465 26.177 -11.183 1.00 62.00 291 GLY A N 1
ATOM 2137 C CA . GLY A 1 291 ? -43.856 25.168 -10.312 1.00 62.00 291 GLY A CA 1
ATOM 2138 C C . GLY A 1 291 ? -44.838 24.452 -9.378 1.00 62.00 291 GLY A C 1
ATOM 2139 O O . GLY A 1 291 ? -44.500 23.386 -8.868 1.00 62.00 291 GLY A O 1
ATOM 2140 N N . GLU A 1 292 ? -46.062 24.963 -9.203 1.00 72.06 292 GLU A N 1
ATOM 2141 C CA . GLU A 1 292 ? -47.154 24.217 -8.567 1.00 72.06 292 GLU A CA 1
ATOM 2142 C C . GLU A 1 292 ? -48.005 23.513 -9.630 1.00 72.06 292 GLU A C 1
ATOM 2144 O O . GLU A 1 292 ? -48.579 24.156 -10.515 1.00 72.06 292 GLU A O 1
ATOM 2149 N N . TYR A 1 293 ? -48.084 22.183 -9.544 1.00 82.19 293 TYR A N 1
ATOM 2150 C CA . TYR A 1 293 ? -48.764 21.333 -10.520 1.00 82.19 293 TYR A CA 1
ATOM 2151 C C . TYR A 1 293 ? -49.860 20.509 -9.851 1.00 82.19 293 TYR A C 1
ATOM 2153 O O . TYR A 1 293 ? -49.599 19.772 -8.901 1.00 82.19 293 TYR A O 1
ATOM 2161 N N . ALA A 1 294 ? -51.072 20.571 -10.395 1.00 80.44 294 ALA A N 1
ATOM 2162 C CA . ALA A 1 294 ? -52.131 19.624 -10.068 1.00 80.44 294 ALA A CA 1
ATOM 2163 C C . ALA A 1 294 ? -52.256 18.587 -11.187 1.00 80.44 294 ALA A C 1
ATOM 2165 O O . ALA A 1 294 ? -52.362 18.960 -12.356 1.00 80.44 294 ALA A O 1
ATOM 2166 N N . TYR A 1 295 ? -52.248 17.302 -10.826 1.00 90.25 295 TYR A N 1
ATOM 2167 C CA . TYR A 1 295 ? -52.312 16.181 -11.764 1.00 90.25 295 TYR A CA 1
ATOM 2168 C C . TYR A 1 295 ? -53.697 15.542 -11.743 1.00 90.25 295 TYR A C 1
ATOM 2170 O O . TYR A 1 295 ? -54.370 15.480 -10.715 1.00 90.25 295 TYR A O 1
ATOM 2178 N N . THR A 1 296 ? -54.133 15.022 -12.881 1.00 90.44 296 THR A N 1
ATOM 2179 C CA . THR A 1 296 ? -55.304 14.150 -12.964 1.00 90.44 296 THR A CA 1
ATOM 2180 C C . THR A 1 296 ? -55.043 13.077 -14.006 1.00 90.44 296 THR A C 1
ATOM 2182 O O . THR A 1 296 ? -54.849 13.379 -15.184 1.00 90.44 296 THR A O 1
ATOM 2185 N N . TRP A 1 297 ? -55.022 11.821 -13.567 1.00 91.50 297 TRP A N 1
ATOM 2186 C CA . TRP A 1 297 ? -54.801 10.667 -14.435 1.00 91.50 297 TRP A CA 1
ATOM 2187 C C . TRP A 1 297 ? -56.110 10.033 -14.904 1.00 91.50 297 TRP A C 1
ATOM 2189 O O . TRP A 1 297 ? -57.082 9.969 -14.153 1.00 91.50 297 TRP A O 1
ATOM 2199 N N . SER A 1 298 ? -56.103 9.531 -16.137 1.00 88.19 298 SER A N 1
ATOM 2200 C CA . SER A 1 298 ? -57.162 8.698 -16.719 1.00 88.19 298 SER A CA 1
ATOM 2201 C C . SER A 1 298 ? -56.540 7.615 -17.607 1.00 88.19 298 SER A C 1
ATOM 2203 O O . SER A 1 298 ? -55.460 7.822 -18.156 1.00 88.19 298 SER A O 1
ATOM 2205 N N . GLY A 1 299 ? -57.168 6.448 -17.753 1.00 87.19 299 GLY A N 1
ATOM 2206 C CA . GLY A 1 299 ? -56.611 5.353 -18.556 1.00 87.19 299 GLY A CA 1
ATOM 2207 C C . GLY A 1 299 ? -57.422 4.062 -18.489 1.00 87.19 299 GLY A C 1
ATOM 2208 O O . GLY A 1 299 ? -58.415 3.980 -17.763 1.00 87.19 299 GLY A O 1
ATOM 2209 N N . THR A 1 300 ? -56.989 3.043 -19.234 1.00 85.50 300 THR A N 1
ATOM 2210 C CA . THR A 1 300 ? -57.629 1.714 -19.267 1.00 85.50 300 THR A CA 1
ATOM 2211 C C . THR A 1 300 ? -57.711 1.082 -17.877 1.00 85.50 300 THR A C 1
ATOM 2213 O O . THR A 1 300 ? -56.828 1.282 -17.049 1.00 85.50 300 THR A O 1
ATOM 2216 N N . ASP A 1 301 ? -58.755 0.291 -17.623 1.00 84.06 301 ASP A N 1
ATOM 2217 C CA . ASP A 1 301 ? -59.022 -0.368 -16.333 1.00 84.06 301 ASP A CA 1
ATOM 2218 C C . ASP A 1 301 ? -59.086 0.594 -15.129 1.00 84.06 301 ASP A C 1
ATOM 2220 O O . ASP A 1 301 ? -58.752 0.226 -13.998 1.00 84.06 301 ASP A O 1
ATOM 2224 N N . ASN A 1 302 ? -59.546 1.828 -15.364 1.00 83.75 302 ASN A N 1
ATOM 2225 C CA . ASN A 1 302 ? -59.728 2.880 -14.360 1.00 83.75 302 ASN A CA 1
ATOM 2226 C C . ASN A 1 302 ? -58.412 3.276 -13.667 1.00 83.75 302 ASN A C 1
ATOM 2228 O O . ASN A 1 302 ? -58.290 3.196 -12.441 1.00 83.75 302 ASN A O 1
ATOM 2232 N N . VAL A 1 303 ? -57.392 3.659 -14.441 1.00 84.12 303 VAL A N 1
ATOM 2233 C CA . VAL A 1 303 ? -56.214 4.345 -13.882 1.00 84.12 303 VAL A CA 1
ATOM 2234 C C . VAL A 1 303 ? -56.610 5.775 -13.523 1.00 84.12 303 VAL A C 1
ATOM 2236 O O . VAL A 1 303 ? -56.996 6.537 -14.402 1.00 84.12 303 VAL A O 1
ATOM 2239 N N . SER A 1 304 ? -56.508 6.140 -12.244 1.00 84.19 304 SER A N 1
ATOM 2240 C CA . SER A 1 304 ? -56.806 7.484 -11.734 1.00 84.19 304 SER A CA 1
ATOM 2241 C C . SER A 1 304 ? -55.875 7.850 -10.582 1.00 84.19 304 SER A C 1
ATOM 2243 O O . SER A 1 304 ? -55.518 6.987 -9.782 1.00 84.19 304 SER A O 1
ATOM 2245 N N . GLY A 1 305 ? -55.516 9.125 -10.461 1.00 85.56 305 GLY A N 1
ATOM 2246 C CA . GLY A 1 305 ? -54.621 9.627 -9.418 1.00 85.56 305 GLY A CA 1
ATOM 2247 C C . GLY A 1 305 ? -54.399 11.132 -9.543 1.00 85.56 305 GLY A C 1
ATOM 2248 O O . GLY A 1 305 ? -54.725 11.717 -10.578 1.00 85.56 305 GLY A O 1
ATOM 2249 N N . THR A 1 306 ? -53.850 11.745 -8.494 1.00 84.62 306 THR A N 1
ATOM 2250 C CA . THR A 1 306 ? -53.645 13.204 -8.389 1.00 84.62 306 THR A CA 1
ATOM 2251 C C . THR A 1 306 ? -52.191 13.623 -8.140 1.00 84.62 306 THR A C 1
ATOM 2253 O O . THR A 1 306 ? -51.914 14.805 -7.953 1.00 84.62 306 THR A O 1
ATOM 2256 N N . SER A 1 307 ? -51.257 12.669 -8.161 1.00 85.56 307 SER A N 1
ATOM 2257 C CA . SER A 1 307 ? -49.807 12.899 -8.075 1.00 85.56 307 SER A CA 1
ATOM 2258 C C . SER A 1 307 ? -49.166 12.794 -9.462 1.00 85.56 307 SER A C 1
ATOM 2260 O O . SER A 1 307 ? -49.779 12.313 -10.413 1.00 85.56 307 SER A O 1
ATOM 2262 N N . ASP A 1 308 ? -47.921 13.240 -9.576 1.00 81.06 308 ASP A N 1
ATOM 2263 C CA . ASP A 1 308 ? -47.027 13.017 -10.715 1.00 81.06 308 ASP A CA 1
ATOM 2264 C C . ASP A 1 308 ? -46.784 11.532 -11.036 1.00 81.06 308 ASP A C 1
ATOM 2266 O O . ASP A 1 308 ? -46.327 11.207 -12.132 1.00 81.06 308 ASP A O 1
ATOM 2270 N N . ILE A 1 309 ? -47.132 10.618 -10.125 1.00 84.38 309 ILE A N 1
ATOM 2271 C CA . ILE A 1 309 ? -47.057 9.173 -10.326 1.00 84.38 309 ILE A CA 1
ATOM 2272 C C . ILE A 1 309 ? -48.393 8.508 -9.971 1.00 84.38 309 ILE A C 1
ATOM 2274 O O . ILE A 1 309 ? -49.012 8.807 -8.951 1.00 84.38 309 ILE A O 1
ATOM 2278 N N . VAL A 1 310 ? -48.811 7.531 -10.781 1.00 83.06 310 VAL A N 1
ATOM 2279 C CA . VAL A 1 310 ? -49.912 6.611 -10.455 1.00 83.06 310 VAL A CA 1
ATOM 2280 C C . VAL A 1 310 ? -49.494 5.164 -10.713 1.00 83.06 310 VAL A C 1
ATOM 2282 O O . VAL A 1 310 ? -48.871 4.855 -11.725 1.00 83.06 310 VAL A O 1
ATOM 2285 N N . THR A 1 311 ? -49.825 4.248 -9.803 1.00 83.88 311 THR A N 1
ATOM 2286 C CA . THR A 1 311 ? -49.540 2.812 -9.963 1.00 83.88 311 THR A CA 1
ATOM 2287 C C . THR A 1 311 ? -50.817 2.022 -10.214 1.00 83.88 311 THR A C 1
ATOM 2289 O O . THR A 1 311 ? -51.877 2.338 -9.675 1.00 83.88 311 THR A O 1
ATOM 2292 N N . LYS A 1 312 ? -50.733 0.987 -11.056 1.00 84.38 312 LYS A N 1
ATOM 2293 C CA . LYS A 1 312 ? -51.844 0.089 -11.369 1.00 84.38 312 LYS A CA 1
ATOM 2294 C C . LYS A 1 312 ? -51.355 -1.338 -11.578 1.00 84.38 312 LYS A C 1
ATOM 2296 O O . LYS A 1 312 ? -50.386 -1.568 -12.294 1.00 84.38 312 LYS A O 1
ATOM 2301 N N . ILE A 1 313 ? -52.074 -2.294 -10.999 1.00 84.00 313 ILE A N 1
ATOM 2302 C CA . ILE A 1 313 ? -51.925 -3.720 -11.302 1.00 84.00 313 ILE A CA 1
ATOM 2303 C C . ILE A 1 313 ? -53.018 -4.098 -12.300 1.00 84.00 313 ILE A C 1
ATOM 2305 O O . ILE A 1 313 ? -54.203 -3.876 -12.034 1.00 84.00 313 ILE A O 1
ATOM 2309 N N . TYR A 1 314 ? -52.623 -4.654 -13.444 1.00 80.44 314 TYR A N 1
ATOM 2310 C CA . TYR A 1 314 ? -53.550 -5.068 -14.494 1.00 80.44 314 TYR A CA 1
ATOM 2311 C C . TYR A 1 314 ? -53.823 -6.569 -14.402 1.00 80.44 314 TYR A C 1
ATOM 2313 O O . TYR A 1 314 ? -52.905 -7.385 -14.459 1.00 80.44 314 TYR A O 1
ATOM 2321 N N . GLN A 1 315 ? -55.100 -6.921 -14.254 1.00 73.75 315 GLN A N 1
ATOM 2322 C CA . GLN A 1 315 ? -55.545 -8.313 -14.102 1.00 73.75 315 GLN A CA 1
ATOM 2323 C C . GLN A 1 315 ? -55.973 -8.955 -15.423 1.00 73.75 315 GLN A C 1
ATOM 2325 O O . GLN A 1 315 ? -56.151 -10.165 -15.498 1.00 73.75 315 GLN A O 1
ATOM 2330 N N . THR A 1 316 ? -56.129 -8.156 -16.476 1.00 71.88 316 THR A N 1
ATOM 2331 C CA . THR A 1 316 ? -56.522 -8.625 -17.805 1.00 71.88 316 THR A CA 1
ATOM 2332 C C . THR A 1 316 ? -55.403 -8.356 -18.798 1.00 71.88 316 THR A C 1
ATOM 2334 O O . THR A 1 316 ? -54.793 -7.283 -18.797 1.00 71.88 316 THR A O 1
ATOM 2337 N N . SER A 1 317 ? -55.124 -9.340 -19.650 1.00 76.19 317 SER A N 1
ATOM 2338 C CA . SER A 1 317 ? -54.156 -9.201 -20.734 1.00 76.19 317 SER A CA 1
ATOM 2339 C C . SER A 1 317 ? -54.665 -8.239 -21.812 1.00 76.19 317 SER A C 1
ATOM 2341 O O . SER A 1 317 ? -55.870 -8.117 -22.029 1.00 76.19 317 SER A O 1
ATOM 2343 N N . GLY A 1 318 ? -53.752 -7.559 -22.498 1.00 77.69 318 GLY A N 1
ATOM 2344 C CA . GLY A 1 318 ? -54.039 -6.600 -23.562 1.00 77.69 318 GLY A CA 1
ATOM 2345 C C . GLY A 1 318 ? -53.162 -5.352 -23.482 1.00 77.69 318 GLY A C 1
ATOM 2346 O O . GLY A 1 318 ? -52.363 -5.191 -22.559 1.00 77.69 318 GLY A O 1
ATOM 2347 N N . VAL A 1 319 ? -53.316 -4.459 -24.458 1.00 83.69 319 VAL A N 1
ATOM 2348 C CA . VAL A 1 319 ? -52.632 -3.160 -24.471 1.00 83.69 319 VAL A CA 1
ATOM 2349 C C . VAL A 1 319 ? -53.331 -2.217 -23.491 1.00 83.69 319 VAL A C 1
ATOM 2351 O O . VAL A 1 319 ? -54.539 -2.006 -23.585 1.00 83.69 319 VAL A O 1
ATOM 2354 N N . LYS A 1 320 ? -52.577 -1.663 -22.542 1.00 88.19 320 LYS A N 1
ATOM 2355 C CA . LYS A 1 320 ? -53.055 -0.731 -21.516 1.00 88.19 320 LYS A CA 1
ATOM 2356 C C . LYS A 1 320 ? -52.465 0.652 -21.748 1.00 88.19 320 LYS A C 1
ATOM 2358 O O . LYS A 1 320 ? -51.287 0.783 -22.088 1.00 88.19 320 LYS A O 1
ATOM 2363 N N . THR A 1 321 ? -53.278 1.681 -21.554 1.00 89.38 321 THR A N 1
ATOM 2364 C CA . THR A 1 321 ? -52.917 3.083 -21.790 1.00 89.38 321 THR A CA 1
ATOM 2365 C C . THR A 1 321 ? -53.270 3.945 -20.586 1.00 89.38 321 THR A C 1
ATOM 2367 O O . THR A 1 321 ? -54.197 3.644 -19.829 1.00 89.38 321 THR A O 1
ATOM 2370 N N . ALA A 1 322 ? -52.531 5.039 -20.418 1.00 89.81 322 ALA A N 1
ATOM 2371 C CA . ALA A 1 322 ? -52.838 6.085 -19.457 1.00 89.81 322 ALA A CA 1
ATOM 2372 C C . ALA A 1 322 ? -52.563 7.461 -20.070 1.00 89.81 322 ALA A C 1
ATOM 2374 O O . ALA A 1 322 ? -51.844 7.600 -21.058 1.00 89.81 322 ALA A O 1
ATOM 2375 N N . SER A 1 323 ? -53.163 8.484 -19.487 1.00 88.38 323 SER A N 1
ATOM 2376 C CA . SER A 1 323 ? -52.997 9.886 -19.838 1.00 88.38 323 SER A CA 1
ATOM 2377 C C . SER A 1 323 ? -53.007 10.720 -18.575 1.00 88.38 323 SER A C 1
ATOM 2379 O O . SER A 1 323 ? -53.773 10.443 -17.649 1.00 88.38 323 SER A O 1
ATOM 2381 N N . VAL A 1 324 ? -52.191 11.766 -18.563 1.00 92.31 324 VAL A N 1
ATOM 2382 C CA . VAL A 1 324 ? -52.120 12.717 -17.458 1.00 92.31 324 VAL A CA 1
ATOM 2383 C C . VAL A 1 324 ? -52.505 14.103 -17.944 1.00 92.31 324 VAL A C 1
ATOM 2385 O O . VAL A 1 324 ? -52.005 14.578 -18.962 1.00 92.31 324 VAL A O 1
ATOM 2388 N N . LYS A 1 325 ? -53.390 14.763 -17.205 1.00 90.38 325 LYS A N 1
ATOM 2389 C CA . LYS A 1 325 ? -53.658 16.194 -17.322 1.00 90.38 325 LYS A CA 1
ATOM 2390 C C . LYS A 1 325 ? -52.959 16.913 -16.183 1.00 90.38 325 LYS A C 1
ATOM 2392 O O . LYS A 1 325 ? -53.109 16.508 -15.034 1.00 90.38 325 LYS A O 1
ATOM 2397 N N . VAL A 1 326 ? -52.224 17.972 -16.500 1.00 87.25 326 VAL A N 1
ATOM 2398 C CA . VAL A 1 326 ? -51.543 18.807 -15.510 1.00 87.25 326 VAL A CA 1
ATOM 2399 C C . VAL A 1 326 ? -52.017 20.245 -15.643 1.00 87.25 326 VAL A C 1
ATOM 2401 O O . VAL A 1 326 ? -52.194 20.735 -16.759 1.00 87.25 326 VAL A O 1
ATOM 2404 N N . SER A 1 327 ? -52.254 20.922 -14.522 1.00 83.44 327 SER A N 1
ATOM 2405 C CA . SER A 1 327 ? -52.566 22.355 -14.485 1.00 83.44 327 SER A CA 1
ATOM 2406 C C . SER A 1 327 ? -51.632 23.118 -13.552 1.00 83.44 327 SER A C 1
ATOM 2408 O O . SER A 1 327 ? -51.392 22.666 -12.434 1.00 83.44 327 SER A O 1
ATOM 2410 N N . SER A 1 328 ? -51.154 24.279 -14.004 1.00 75.75 328 SER A N 1
ATOM 2411 C CA . SER A 1 328 ? -50.286 25.200 -13.260 1.00 75.75 328 SER A CA 1
ATOM 2412 C C . SER A 1 328 ? -50.621 26.644 -13.635 1.00 75.75 328 SER A C 1
ATOM 2414 O O . SER A 1 328 ? -50.619 26.988 -14.816 1.00 75.75 328 SER A O 1
ATOM 2416 N N . SER A 1 329 ? -50.974 27.473 -12.645 1.00 65.75 329 SER A N 1
ATOM 2417 C CA . SER A 1 329 ? -51.266 28.915 -12.784 1.00 65.75 329 SER A CA 1
ATOM 2418 C C . SER A 1 329 ? -52.043 29.324 -14.050 1.00 65.75 329 SER A C 1
ATOM 2420 O O . SER A 1 329 ? -51.635 30.211 -14.798 1.00 65.75 329 SER A O 1
ATOM 2422 N N . GLY A 1 330 ? -53.184 28.668 -14.289 1.00 68.94 330 GLY A N 1
ATOM 2423 C CA . GLY A 1 330 ? -54.106 28.978 -15.390 1.00 68.94 330 GLY A CA 1
ATOM 2424 C C . GLY A 1 330 ? -53.803 28.280 -16.722 1.00 68.94 330 GLY A C 1
ATOM 2425 O O . GLY A 1 330 ? -54.666 28.269 -17.596 1.00 68.94 330 GLY A O 1
ATOM 2426 N N . GLN A 1 331 ? -52.638 27.640 -16.872 1.00 73.62 331 GLN A N 1
ATOM 2427 C CA . GLN A 1 331 ? -52.342 26.755 -18.002 1.00 73.62 331 GLN A CA 1
ATOM 2428 C C . GLN A 1 331 ? -52.706 25.312 -17.643 1.00 73.62 331 GLN A C 1
ATOM 2430 O O . GLN A 1 331 ? -52.455 24.863 -16.524 1.00 73.62 331 GLN A O 1
ATOM 2435 N N . SER A 1 332 ? -53.290 24.565 -18.582 1.00 84.25 332 SER A N 1
ATOM 2436 C CA . SER A 1 332 ? -53.523 23.131 -18.406 1.00 84.25 332 SER A CA 1
ATOM 2437 C C . SER A 1 332 ? -53.251 22.367 -19.691 1.00 84.25 332 SER A C 1
ATOM 2439 O O . SER A 1 332 ? -53.816 22.686 -20.734 1.00 84.25 332 SER A O 1
ATOM 2441 N N . LEU A 1 333 ? -52.403 21.343 -19.595 1.00 82.69 333 LEU A N 1
ATOM 2442 C CA . LEU A 1 333 ? -51.997 20.516 -20.723 1.00 82.69 333 LEU A CA 1
ATOM 2443 C C . LEU A 1 333 ? -52.176 19.035 -20.382 1.00 82.69 333 LEU A C 1
ATOM 2445 O O . LEU A 1 333 ? -51.886 18.601 -19.267 1.00 82.69 333 LEU A O 1
ATOM 2449 N N . SER A 1 334 ? -52.691 18.263 -21.340 1.00 87.81 334 SER A N 1
ATOM 2450 C CA . SER A 1 334 ? -52.845 16.809 -21.216 1.00 87.81 334 SER A CA 1
ATOM 2451 C C . SER A 1 334 ? -51.878 16.092 -22.143 1.00 87.81 334 SER A C 1
ATOM 2453 O O . SER A 1 334 ? -51.694 16.516 -23.281 1.00 87.81 334 SER A O 1
ATOM 2455 N N . SER A 1 335 ? -51.296 14.997 -21.664 1.00 87.25 335 SER A N 1
ATOM 2456 C CA . SER A 1 335 ? -50.372 14.161 -22.422 1.00 87.25 335 SER A CA 1
ATOM 2457 C C . SER A 1 335 ? -50.800 12.698 -22.355 1.00 87.25 335 SER A C 1
ATOM 2459 O O . SER A 1 335 ? -51.158 12.194 -21.287 1.00 87.25 335 SER A O 1
ATOM 2461 N N . GLN A 1 336 ? -50.792 12.031 -23.510 1.00 88.31 336 GLN A N 1
ATOM 2462 C CA . GLN A 1 336 ? -51.025 10.591 -23.635 1.00 88.31 336 GLN A CA 1
ATOM 2463 C C . GLN A 1 336 ? -49.702 9.859 -23.429 1.00 88.31 336 GLN A C 1
ATOM 2465 O O . GLN A 1 336 ? -48.701 10.197 -24.061 1.00 88.31 336 GLN A O 1
ATOM 2470 N N . CYS A 1 337 ? -49.696 8.851 -22.563 1.00 88.88 337 CYS A N 1
ATOM 2471 C CA . CYS A 1 337 ? -48.495 8.070 -22.315 1.00 88.88 337 CYS A CA 1
ATOM 2472 C C . CYS A 1 337 ? -48.331 6.985 -23.380 1.00 88.88 337 CYS A C 1
ATOM 2474 O O . CYS A 1 337 ? -49.301 6.535 -23.993 1.00 88.88 337 CYS A O 1
ATOM 2476 N N . SER A 1 338 ? -47.105 6.497 -23.556 1.00 83.56 338 SER A N 1
ATOM 2477 C CA . SER A 1 338 ? -46.866 5.286 -24.344 1.00 83.56 338 SER A CA 1
ATOM 2478 C C . SER A 1 338 ? -47.559 4.068 -23.714 1.00 83.56 338 SER A C 1
ATOM 2480 O O . SER A 1 338 ? -47.646 3.950 -22.498 1.00 83.56 338 SER A O 1
ATOM 2482 N N . SER A 1 339 ? -48.090 3.154 -24.526 1.00 84.62 339 SER A N 1
ATOM 2483 C CA . SER A 1 339 ? -48.855 2.000 -24.034 1.00 84.62 339 SER A CA 1
ATOM 2484 C C . SER A 1 339 ? -47.975 0.873 -23.473 1.00 84.62 339 SER A C 1
ATOM 2486 O O . SER A 1 339 ? -46.837 0.703 -23.909 1.00 84.62 339 SER A O 1
ATOM 2488 N N . VAL A 1 340 ? -48.528 0.031 -22.592 1.00 86.12 340 VAL A N 1
ATOM 2489 C CA . VAL A 1 340 ? -47.904 -1.220 -22.111 1.00 86.12 340 VAL A CA 1
ATOM 2490 C C . VAL A 1 340 ? -48.696 -2.438 -22.593 1.00 86.12 340 VAL A C 1
ATOM 2492 O O . VAL A 1 340 ? -49.921 -2.434 -22.526 1.00 86.12 340 VAL A O 1
ATOM 2495 N N . THR A 1 341 ? -48.028 -3.497 -23.057 1.00 82.44 341 THR A N 1
ATOM 2496 C CA . THR A 1 341 ? -48.701 -4.756 -23.445 1.00 82.44 341 THR A CA 1
ATOM 2497 C C . THR A 1 341 ? -48.641 -5.772 -22.306 1.00 82.44 341 THR A C 1
ATOM 2499 O O . THR A 1 341 ? -47.554 -6.167 -21.894 1.00 82.44 341 THR A O 1
ATOM 2502 N N . VAL A 1 342 ? -49.794 -6.209 -21.793 1.00 81.94 342 VAL A N 1
ATOM 2503 C CA . VAL A 1 342 ? -49.886 -7.181 -20.689 1.00 81.94 342 VAL A CA 1
ATOM 2504 C C . VAL A 1 342 ? -50.262 -8.571 -21.227 1.00 81.94 342 VAL A C 1
ATOM 2506 O O . VAL A 1 342 ? -51.311 -8.715 -21.846 1.00 81.94 342 VAL A O 1
ATOM 2509 N N . GLY A 1 343 ? -49.434 -9.595 -21.006 1.00 64.50 343 GLY A N 1
ATOM 2510 C CA . GLY A 1 343 ? -49.671 -11.000 -21.389 1.00 64.50 343 GLY A CA 1
ATOM 2511 C C . GLY A 1 343 ? -50.211 -11.882 -20.249 1.00 64.50 343 GLY A C 1
ATOM 2512 O O . GLY A 1 343 ? -50.186 -11.480 -19.089 1.00 64.50 343 GLY A O 1
ATOM 2513 N N . ALA A 1 344 ? -50.702 -13.089 -20.554 1.00 53.62 344 ALA A N 1
ATOM 2514 C CA . ALA A 1 344 ? -51.165 -14.060 -19.547 1.00 53.62 344 ALA A CA 1
ATOM 2515 C C . ALA A 1 344 ? -49.991 -14.842 -18.910 1.00 53.62 344 ALA A C 1
ATOM 2517 O O . ALA A 1 344 ? -48.992 -15.107 -19.576 1.00 53.62 344 ALA A O 1
ATOM 2518 N N . LYS A 1 345 ? -50.103 -15.216 -17.626 1.00 53.41 345 LYS A N 1
ATOM 2519 C CA . LYS A 1 345 ? -49.051 -15.896 -16.834 1.00 53.41 345 LYS A CA 1
ATOM 2520 C C . LYS A 1 345 ? -49.235 -17.436 -16.814 1.00 53.41 345 LYS A C 1
ATOM 2522 O O . LYS A 1 345 ? -50.369 -17.889 -16.703 1.00 53.41 345 LYS A O 1
ATOM 2527 N N . ALA A 1 346 ? -48.153 -18.229 -16.923 1.00 50.31 346 ALA A N 1
ATOM 2528 C CA . ALA A 1 346 ? -48.165 -19.705 -17.094 1.00 50.31 346 ALA A CA 1
ATOM 2529 C C . ALA A 1 346 ? -47.954 -20.546 -15.798 1.00 50.31 346 ALA A C 1
ATOM 2531 O O . ALA A 1 346 ? -47.585 -19.988 -14.768 1.00 50.31 346 ALA A O 1
ATOM 2532 N N . SER A 1 347 ? -48.189 -21.878 -15.859 1.00 48.16 347 SER A N 1
ATOM 2533 C CA . SER A 1 347 ? -48.581 -22.764 -14.726 1.00 48.16 347 SER A CA 1
ATOM 2534 C C . SER A 1 347 ? -47.631 -23.932 -14.303 1.00 48.16 347 SER A C 1
ATOM 2536 O O . SER A 1 347 ? -48.046 -24.728 -13.462 1.00 48.16 347 SER A O 1
ATOM 2538 N N . GLY A 1 348 ? -46.403 -24.104 -14.818 1.00 62.19 348 GLY A N 1
ATOM 2539 C CA . GLY A 1 348 ? -45.503 -25.234 -14.442 1.00 62.19 348 GLY A CA 1
ATOM 2540 C C . GLY A 1 348 ? -44.255 -24.839 -13.627 1.00 62.19 348 GLY A C 1
ATOM 2541 O O . GLY A 1 348 ? -43.752 -23.727 -13.800 1.00 62.19 348 GLY A O 1
ATOM 2542 N N . SER A 1 349 ? -43.716 -25.736 -12.779 1.00 69.56 349 SER A N 1
ATOM 2543 C CA . SER A 1 349 ? -42.506 -25.496 -11.953 1.00 69.56 349 SER A CA 1
ATOM 2544 C C . SER A 1 349 ? -41.389 -26.525 -12.192 1.00 69.56 349 SER A C 1
ATOM 2546 O O . SER A 1 349 ? -41.663 -27.703 -12.412 1.00 69.56 349 SER A O 1
ATOM 2548 N N . VAL A 1 350 ? -40.128 -26.096 -12.109 1.00 85.25 350 VAL A N 1
ATOM 2549 C CA . VAL A 1 350 ? -38.927 -26.952 -12.112 1.00 85.25 350 VAL A CA 1
ATOM 2550 C C . VAL A 1 350 ? -38.032 -26.537 -10.939 1.00 85.25 350 VAL A C 1
ATOM 2552 O O . VAL A 1 350 ? -37.968 -25.349 -10.641 1.00 85.25 350 VAL A O 1
ATOM 2555 N N . ASP A 1 351 ? -37.428 -27.513 -10.259 1.00 87.81 351 ASP A N 1
ATOM 2556 C CA . ASP A 1 351 ? -36.535 -27.337 -9.102 1.00 87.81 351 ASP A CA 1
ATOM 2557 C C . ASP A 1 351 ? -35.341 -28.292 -9.265 1.00 87.81 351 ASP A C 1
ATOM 2559 O O . ASP A 1 351 ? -35.525 -29.516 -9.257 1.00 87.81 351 ASP A O 1
ATOM 2563 N N . ILE A 1 352 ? -34.141 -27.750 -9.473 1.00 91.00 352 ILE A N 1
ATOM 2564 C CA . ILE A 1 352 ? -32.867 -28.463 -9.579 1.00 91.00 352 ILE A CA 1
ATOM 2565 C C . ILE A 1 352 ? -31.937 -28.029 -8.453 1.00 91.00 352 ILE A C 1
ATOM 2567 O O . ILE A 1 352 ? -31.660 -26.856 -8.233 1.00 91.00 352 ILE A O 1
ATOM 2571 N N . LYS A 1 353 ? -31.398 -29.023 -7.757 1.00 85.19 353 LYS A N 1
ATOM 2572 C CA . LYS A 1 353 ? -30.532 -28.849 -6.598 1.00 85.19 353 LYS A CA 1
ATOM 2573 C C . LYS A 1 353 ? -29.252 -29.621 -6.774 1.00 85.19 353 LYS A C 1
ATOM 2575 O O . LYS A 1 353 ? -29.236 -30.706 -7.352 1.00 85.19 353 LYS A O 1
ATOM 2580 N N . ILE A 1 354 ? -28.191 -29.095 -6.191 1.00 85.56 354 ILE A N 1
ATOM 2581 C CA . ILE A 1 354 ? -26.914 -29.765 -6.056 1.00 85.56 354 ILE A CA 1
ATOM 2582 C C . ILE A 1 354 ? -26.604 -29.999 -4.577 1.00 85.56 354 ILE A C 1
ATOM 2584 O O . ILE A 1 354 ? -26.636 -29.080 -3.764 1.00 85.56 354 ILE A O 1
ATOM 2588 N N . ASN A 1 355 ? -26.378 -31.258 -4.198 1.00 85.31 355 ASN A N 1
ATOM 2589 C CA . ASN A 1 355 ? -26.301 -31.702 -2.801 1.00 85.31 355 ASN A CA 1
ATOM 2590 C C . ASN A 1 355 ? -27.468 -31.157 -1.941 1.00 85.31 355 ASN A C 1
ATOM 2592 O O . ASN A 1 355 ? -27.266 -30.728 -0.806 1.00 85.31 355 ASN A O 1
ATOM 2596 N N . ASN A 1 356 ? -28.691 -31.168 -2.493 1.00 83.06 356 ASN A N 1
ATOM 2597 C CA . ASN A 1 356 ? -29.917 -30.604 -1.905 1.00 83.06 356 ASN A CA 1
ATOM 2598 C C . ASN A 1 356 ? -29.908 -29.076 -1.663 1.00 83.06 356 ASN A C 1
ATOM 2600 O O . ASN A 1 356 ? -30.703 -28.589 -0.859 1.00 83.06 356 ASN A O 1
ATOM 2604 N N . GLN A 1 357 ? -29.054 -28.314 -2.352 1.00 78.56 357 GLN A N 1
ATOM 2605 C CA . GLN A 1 357 ? -28.992 -26.847 -2.281 1.00 78.56 357 GLN A CA 1
ATOM 2606 C C . GLN A 1 357 ? -28.979 -26.207 -3.678 1.00 78.56 357 GLN A C 1
ATOM 2608 O O . GLN A 1 357 ? -28.544 -26.834 -4.639 1.00 78.56 357 GLN A O 1
ATOM 2613 N N . ASP A 1 358 ? -29.395 -24.945 -3.794 1.00 76.75 358 ASP A N 1
ATOM 2614 C CA . ASP A 1 358 ? -29.433 -24.224 -5.085 1.00 76.75 358 ASP A CA 1
ATOM 2615 C C . ASP A 1 358 ? -28.045 -23.695 -5.496 1.00 76.75 358 ASP A C 1
ATOM 2617 O O . ASP A 1 358 ? -27.789 -23.331 -6.646 1.00 76.75 358 ASP A O 1
ATOM 2621 N N . ALA A 1 359 ? -27.105 -23.659 -4.550 1.00 77.19 359 ALA A N 1
ATOM 2622 C CA . ALA A 1 359 ? -25.712 -23.349 -4.815 1.00 77.19 359 ALA A CA 1
ATOM 2623 C C . ALA A 1 359 ? -24.791 -24.003 -3.785 1.00 77.19 359 ALA A C 1
ATOM 2625 O O . ALA A 1 359 ? -25.095 -24.010 -2.594 1.00 77.19 359 ALA A O 1
ATOM 2626 N N . ILE A 1 360 ? -23.632 -24.481 -4.235 1.00 67.19 360 ILE A N 1
ATOM 2627 C CA . ILE A 1 360 ? -22.550 -24.950 -3.366 1.00 67.19 360 ILE A CA 1
ATOM 2628 C C . ILE A 1 360 ? -21.210 -24.343 -3.792 1.00 67.19 360 ILE A C 1
ATOM 2630 O O . ILE A 1 360 ? -20.971 -24.069 -4.970 1.00 67.19 360 ILE A O 1
ATOM 2634 N N . THR A 1 361 ? -20.306 -24.183 -2.828 1.00 61.31 361 THR A N 1
ATOM 2635 C CA . THR A 1 361 ? -18.890 -23.892 -3.084 1.00 61.31 361 THR A CA 1
ATOM 2636 C C . THR A 1 361 ? -18.080 -25.127 -2.727 1.00 61.31 361 THR A C 1
ATOM 2638 O O . THR A 1 361 ? -18.177 -25.622 -1.606 1.00 61.31 361 THR A O 1
ATOM 2641 N N . VAL A 1 362 ? -17.286 -25.621 -3.672 1.00 51.72 362 VAL A N 1
ATOM 2642 C CA . VAL A 1 362 ? -16.465 -26.831 -3.531 1.00 51.72 362 VAL A CA 1
ATOM 2643 C C . VAL A 1 362 ? -15.031 -26.540 -3.973 1.00 51.72 362 VAL A C 1
ATOM 2645 O O . VAL A 1 362 ? -14.771 -25.545 -4.652 1.00 51.72 362 VAL A O 1
ATOM 2648 N N . VAL A 1 363 ? -14.063 -27.357 -3.574 1.00 50.44 363 VAL A N 1
ATOM 2649 C CA . VAL A 1 363 ? -12.669 -27.205 -4.020 1.00 50.44 363 VAL A CA 1
ATOM 2650 C C . VAL A 1 363 ? -12.415 -28.082 -5.237 1.00 50.44 363 VAL A C 1
ATOM 2652 O O . VAL A 1 363 ? -13.038 -29.126 -5.412 1.00 50.44 363 VAL A O 1
ATOM 2655 N N . SER A 1 364 ? -11.507 -27.635 -6.113 1.00 57.91 364 SER A N 1
ATOM 2656 C CA . SER A 1 364 ? -11.137 -28.374 -7.324 1.00 57.91 364 SER A CA 1
ATOM 2657 C C . SER A 1 364 ? -10.714 -29.807 -6.995 1.00 57.91 364 SER A C 1
ATOM 2659 O O . SER A 1 364 ? -9.619 -30.016 -6.471 1.00 57.91 364 SER A O 1
ATOM 2661 N N . GLY A 1 365 ? -11.553 -30.775 -7.364 1.00 52.53 365 GLY A N 1
ATOM 2662 C CA . GLY A 1 365 ? -11.373 -32.199 -7.085 1.00 52.53 365 GLY A CA 1
ATOM 2663 C C . GLY A 1 365 ? -12.542 -32.859 -6.335 1.00 52.53 365 GLY A C 1
ATOM 2664 O O . GLY A 1 365 ? -12.639 -34.086 -6.311 1.00 52.53 365 GLY A O 1
ATOM 2665 N N . ASP A 1 366 ? -13.456 -32.072 -5.771 1.00 55.28 366 ASP A N 1
ATOM 2666 C CA . ASP A 1 366 ? -14.629 -32.577 -5.050 1.00 55.28 366 ASP A CA 1
ATOM 2667 C C . ASP A 1 366 ? -15.692 -33.145 -5.989 1.00 55.28 366 ASP A C 1
ATOM 2669 O O . ASP A 1 366 ? -15.753 -32.788 -7.160 1.00 55.28 366 ASP A O 1
ATOM 2673 N N . THR A 1 367 ? -16.572 -34.008 -5.482 1.00 74.12 367 THR A N 1
ATOM 2674 C CA . THR A 1 367 ? -17.727 -34.513 -6.240 1.00 74.12 367 THR A CA 1
ATOM 2675 C C . THR A 1 367 ? -19.033 -33.963 -5.689 1.00 74.12 367 THR A C 1
ATOM 2677 O O . THR A 1 367 ? -19.149 -33.750 -4.482 1.00 74.12 367 THR A O 1
ATOM 2680 N N . ALA A 1 368 ? -20.048 -33.814 -6.534 1.00 80.94 368 ALA A N 1
ATOM 2681 C CA . ALA A 1 368 ? -21.389 -33.438 -6.097 1.00 80.94 368 ALA A CA 1
ATOM 2682 C C . ALA A 1 368 ? -22.473 -34.217 -6.849 1.00 80.94 368 ALA A C 1
ATOM 2684 O O . ALA A 1 368 ? -22.236 -34.745 -7.936 1.00 80.94 368 ALA A O 1
ATOM 2685 N N . ASN A 1 369 ? -23.666 -34.280 -6.262 1.00 86.06 369 ASN A N 1
ATOM 2686 C CA . ASN A 1 369 ? -24.838 -34.903 -6.863 1.00 86.06 369 ASN A CA 1
ATOM 2687 C C . ASN A 1 369 ? -25.875 -33.838 -7.209 1.00 86.06 369 ASN A C 1
ATOM 2689 O O . ASN A 1 369 ? -26.277 -33.064 -6.343 1.00 86.06 369 ASN A O 1
ATOM 2693 N N . LEU A 1 370 ? -26.334 -33.833 -8.454 1.00 91.31 370 LEU A N 1
ATOM 2694 C CA . LEU A 1 370 ? -27.531 -33.123 -8.876 1.00 91.31 370 LEU A CA 1
ATOM 2695 C C . LEU A 1 370 ? -28.771 -33.973 -8.624 1.00 91.31 370 LEU A C 1
ATOM 2697 O O . LEU A 1 370 ? -28.755 -35.186 -8.826 1.00 91.31 370 LEU A O 1
ATOM 2701 N N . SER A 1 371 ? -29.860 -33.314 -8.256 1.00 90.50 371 SER A N 1
ATOM 2702 C CA . SER A 1 371 ? -31.204 -33.879 -8.172 1.00 90.50 371 SER A CA 1
ATOM 2703 C C . SER A 1 371 ? -32.209 -32.848 -8.658 1.00 90.50 371 SER A C 1
ATOM 2705 O O . SER A 1 371 ? -32.105 -31.686 -8.274 1.00 90.50 371 SER A O 1
ATOM 2707 N N . TRP A 1 372 ? -33.191 -33.254 -9.456 1.00 93.81 372 TRP A N 1
ATOM 2708 C CA . TRP A 1 372 ? -34.214 -32.344 -9.961 1.00 93.81 372 TRP A CA 1
ATOM 2709 C C . TRP A 1 372 ? -35.592 -32.982 -10.040 1.00 93.81 372 TRP A C 1
ATOM 2711 O O . TRP A 1 372 ? -35.744 -34.192 -10.231 1.00 93.81 372 TRP A O 1
ATOM 2721 N N . THR A 1 373 ? -36.609 -32.130 -9.942 1.00 87.06 373 THR A N 1
ATOM 2722 C CA . THR A 1 373 ? -38.011 -32.486 -10.162 1.00 87.06 373 THR A CA 1
ATOM 2723 C C . THR A 1 373 ? -38.717 -31.391 -10.956 1.00 87.06 373 THR A C 1
ATOM 2725 O O . THR A 1 373 ? -38.396 -30.210 -10.832 1.00 87.06 373 THR A O 1
ATOM 2728 N N . SER A 1 374 ? -39.685 -31.770 -11.790 1.00 84.00 374 SER A N 1
ATOM 2729 C CA . SER A 1 374 ? -40.544 -30.818 -12.499 1.00 84.00 374 SER A CA 1
ATOM 2730 C C . SER A 1 374 ? -42.011 -31.238 -12.436 1.00 84.00 374 SER A C 1
ATOM 2732 O O . SER A 1 374 ? -42.329 -32.428 -12.382 1.00 84.00 374 SER A O 1
ATOM 2734 N N . SER A 1 375 ? -42.912 -30.253 -12.420 1.00 77.69 375 SER A N 1
ATOM 2735 C CA . SER A 1 375 ? -44.362 -30.451 -12.405 1.00 77.69 375 SER A CA 1
ATOM 2736 C C . SER A 1 375 ? -44.989 -29.930 -13.702 1.00 77.69 375 SER A C 1
ATOM 2738 O O . SER A 1 375 ? -44.760 -28.795 -14.119 1.00 77.69 375 SER A O 1
ATOM 2740 N N . GLY A 1 376 ? -45.760 -30.788 -14.379 1.00 70.31 376 GLY A N 1
ATOM 2741 C CA . GLY A 1 376 ? -46.446 -30.450 -15.635 1.00 70.31 376 GLY A CA 1
ATOM 2742 C C . GLY A 1 376 ? -45.561 -30.405 -16.891 1.00 70.31 376 GLY A C 1
ATOM 2743 O O . GLY A 1 376 ? -46.071 -30.120 -17.973 1.00 70.31 376 GLY A O 1
ATOM 2744 N N . ALA A 1 377 ? -44.263 -30.705 -16.783 1.00 80.25 377 ALA A N 1
ATOM 2745 C CA . ALA A 1 377 ? -43.354 -30.757 -17.925 1.00 80.25 377 ALA A CA 1
ATOM 2746 C C . ALA A 1 377 ? -43.449 -32.086 -18.695 1.00 80.25 377 ALA A C 1
ATOM 2748 O O . ALA A 1 377 ? -43.608 -33.151 -18.101 1.00 80.25 377 ALA A O 1
ATOM 2749 N N . VAL A 1 378 ? -43.301 -32.024 -20.021 1.00 84.19 378 VAL A N 1
ATOM 2750 C CA . VAL A 1 378 ? -43.255 -33.185 -20.930 1.00 84.19 378 VAL A CA 1
ATOM 2751 C C . VAL A 1 378 ? -41.847 -33.482 -21.457 1.00 84.19 378 VAL A C 1
ATOM 2753 O O . VAL A 1 378 ? -41.602 -34.575 -21.957 1.00 84.19 378 VAL A O 1
ATOM 2756 N N . SER A 1 379 ? -40.909 -32.539 -21.342 1.00 84.62 379 SER A N 1
ATOM 2757 C CA . SER A 1 379 ? -39.504 -32.728 -21.739 1.00 84.62 379 SER A CA 1
ATOM 2758 C C . SER A 1 379 ? -38.591 -31.765 -20.987 1.00 84.62 379 SER A C 1
ATOM 2760 O O . SER A 1 379 ? -38.995 -30.619 -20.796 1.00 84.62 379 SER A O 1
ATOM 2762 N N . CYS A 1 380 ? -37.369 -32.168 -20.634 1.00 89.31 380 CYS A N 1
ATOM 2763 C CA . CYS A 1 380 ? -36.372 -31.281 -20.030 1.00 89.31 380 CYS A CA 1
ATOM 2764 C C . CYS A 1 380 ? -35.027 -31.343 -20.763 1.00 89.31 380 CYS A C 1
ATOM 2766 O O . CYS A 1 380 ? -34.662 -32.361 -21.351 1.00 89.31 380 CYS A O 1
ATOM 2768 N N . PHE A 1 381 ? -34.297 -30.232 -20.742 1.00 88.56 381 PHE A N 1
ATOM 2769 C CA . PHE A 1 381 ? -33.005 -30.088 -21.398 1.00 88.56 381 PHE A CA 1
ATOM 2770 C C . PHE A 1 381 ? -32.004 -29.398 -20.469 1.00 88.56 381 PHE A C 1
ATOM 2772 O O . PHE A 1 381 ? -32.294 -28.333 -19.915 1.00 88.56 381 PHE A O 1
ATOM 2779 N N . ALA A 1 382 ? -30.842 -30.025 -20.309 1.00 88.06 382 ALA A N 1
ATOM 2780 C CA . ALA A 1 382 ? -29.713 -29.546 -19.529 1.00 88.06 382 ALA A CA 1
ATOM 2781 C C . ALA A 1 382 ? -28.816 -28.617 -20.356 1.00 88.06 382 ALA A C 1
ATOM 2783 O O . ALA A 1 382 ? -28.502 -28.904 -21.515 1.00 88.06 382 ALA A O 1
ATOM 2784 N N . SER A 1 383 ? -28.360 -27.526 -19.747 1.00 76.06 383 SER A N 1
ATOM 2785 C CA . SER A 1 383 ? -27.426 -26.572 -20.351 1.00 76.06 383 SER A CA 1
ATOM 2786 C C . SER A 1 383 ? -26.405 -26.046 -19.337 1.00 76.06 383 SER A C 1
ATOM 2788 O O . SER A 1 383 ? -26.591 -26.198 -18.131 1.00 76.06 383 SER A O 1
ATOM 2790 N N . ASP A 1 384 ? -25.360 -25.382 -19.844 1.00 88.12 384 ASP A N 1
ATOM 2791 C CA . ASP A 1 384 ? -24.180 -24.869 -19.126 1.00 88.12 384 ASP A CA 1
ATOM 2792 C C . ASP A 1 384 ? -23.091 -25.926 -18.866 1.00 88.12 384 ASP A C 1
ATOM 2794 O O . ASP A 1 384 ? -22.503 -26.449 -19.813 1.00 88.12 384 ASP A O 1
ATOM 2798 N N . SER A 1 385 ? -22.753 -26.221 -17.605 1.00 79.62 385 SER A N 1
ATOM 2799 C CA . SER A 1 385 ? -21.647 -27.127 -17.233 1.00 79.62 385 SER A CA 1
ATOM 2800 C C . SER A 1 385 ? -21.986 -28.617 -17.344 1.00 79.62 385 SER A C 1
ATOM 2802 O O . SER A 1 385 ? -21.191 -29.480 -16.982 1.00 79.62 385 SER A O 1
ATOM 2804 N N . TRP A 1 386 ? -23.148 -28.898 -17.920 1.00 84.62 386 TRP A N 1
ATOM 2805 C CA . TRP A 1 386 ? -23.661 -30.183 -18.370 1.00 84.62 386 TRP A CA 1
ATOM 2806 C C . TRP A 1 386 ? -24.510 -29.937 -19.626 1.00 84.62 386 TRP A C 1
ATOM 2808 O O . TRP A 1 386 ? -24.908 -28.802 -19.901 1.00 84.62 386 TRP A O 1
ATOM 2818 N N . ASN A 1 387 ? -24.750 -30.964 -20.437 1.00 80.88 387 ASN A N 1
ATOM 2819 C CA . ASN A 1 387 ? -25.571 -30.831 -21.638 1.00 80.88 387 ASN A CA 1
ATOM 2820 C C . ASN A 1 387 ? -26.284 -32.141 -21.968 1.00 80.88 387 ASN A C 1
ATOM 2822 O O . ASN A 1 387 ? -25.746 -33.218 -21.722 1.00 80.88 387 ASN A O 1
ATOM 2826 N N . GLY A 1 388 ? -27.476 -32.031 -22.553 1.00 83.12 388 GLY A N 1
ATOM 2827 C CA . GLY A 1 388 ? -28.240 -33.188 -23.008 1.00 83.12 388 GLY A CA 1
ATOM 2828 C C . GLY A 1 388 ? -29.733 -33.076 -22.731 1.00 83.12 388 GLY A C 1
ATOM 2829 O O . GLY A 1 388 ? -30.212 -32.130 -22.111 1.00 83.12 388 GLY A O 1
ATOM 2830 N N . THR A 1 389 ? -30.486 -34.053 -23.234 1.00 87.12 389 THR A N 1
ATOM 2831 C CA . THR A 1 389 ? -31.902 -34.213 -22.877 1.00 87.12 389 THR A CA 1
ATOM 2832 C C . THR A 1 389 ? -31.987 -34.990 -21.574 1.00 87.12 389 THR A C 1
ATOM 2834 O O . THR A 1 389 ? -31.392 -36.060 -21.477 1.00 87.12 389 THR A O 1
ATOM 2837 N N . GLU A 1 390 ? -32.751 -34.478 -20.613 1.00 90.38 390 GLU A N 1
ATOM 2838 C CA . GLU A 1 390 ? -32.883 -35.068 -19.282 1.00 90.38 390 GLU A CA 1
ATOM 2839 C C . GLU A 1 390 ? -34.333 -35.495 -18.997 1.00 90.38 390 GLU A C 1
ATOM 2841 O O . GLU A 1 390 ? -35.280 -34.873 -19.497 1.00 90.38 390 GLU A O 1
ATOM 2846 N N . PRO A 1 391 ? -34.546 -36.538 -18.175 1.00 89.62 391 PRO A N 1
ATOM 2847 C CA . PRO A 1 391 ? -35.871 -36.901 -17.684 1.00 89.62 391 PRO A CA 1
ATOM 2848 C C . PRO A 1 391 ? -36.528 -35.767 -16.882 1.00 89.62 391 PRO A C 1
ATOM 2850 O O . PRO A 1 391 ? -35.852 -34.935 -16.277 1.00 89.62 391 PRO A O 1
ATOM 2853 N N . THR A 1 392 ? -37.862 -35.768 -16.803 1.00 84.88 392 THR A N 1
ATOM 2854 C CA . THR A 1 392 ? -38.640 -34.745 -16.073 1.00 84.88 392 THR A CA 1
ATOM 2855 C C . THR A 1 392 ? -38.459 -34.785 -14.548 1.00 84.88 392 THR A C 1
ATOM 2857 O O . THR A 1 392 ? -38.813 -33.827 -13.860 1.00 84.88 392 THR A O 1
ATOM 2860 N N . ALA A 1 393 ? -37.857 -35.845 -14.009 1.00 89.06 393 ALA A N 1
ATOM 2861 C CA . ALA A 1 393 ? -37.284 -35.896 -12.666 1.00 89.06 393 ALA A CA 1
ATOM 2862 C C . ALA A 1 393 ? -36.125 -36.902 -12.645 1.00 89.06 393 ALA A C 1
ATOM 2864 O O . ALA A 1 393 ? -36.195 -37.934 -13.318 1.00 89.06 393 ALA A O 1
ATOM 2865 N N . GLY A 1 394 ? -35.072 -36.626 -11.879 1.00 88.62 394 GLY A N 1
ATOM 2866 C CA . GLY A 1 394 ? -33.886 -37.479 -11.860 1.00 88.62 394 GLY A CA 1
ATOM 2867 C C . GLY A 1 394 ? -32.786 -36.995 -10.923 1.00 88.62 394 GLY A C 1
ATOM 2868 O O . GLY A 1 394 ? -32.927 -35.998 -10.218 1.00 88.62 394 GLY A O 1
ATOM 2869 N N . SER A 1 395 ? -31.678 -37.733 -10.912 1.00 88.94 395 SER A N 1
ATOM 2870 C CA . SER A 1 395 ? -30.454 -37.355 -10.209 1.00 88.94 395 SER A CA 1
ATOM 2871 C C . SER A 1 395 ? -29.228 -37.810 -10.990 1.00 88.94 395 SER A C 1
ATOM 2873 O O . SER A 1 395 ? -29.245 -38.903 -11.558 1.00 88.94 395 SER A O 1
ATOM 2875 N N . ALA A 1 396 ? -28.156 -37.024 -10.957 1.00 82.62 396 ALA A N 1
ATOM 2876 C CA . ALA A 1 396 ? -26.898 -37.328 -11.630 1.00 82.62 396 ALA A CA 1
ATOM 2877 C C . ALA A 1 396 ? -25.699 -37.004 -10.730 1.00 82.62 396 ALA A C 1
ATOM 2879 O O . ALA A 1 396 ? -25.653 -35.949 -10.102 1.00 82.62 396 ALA A O 1
ATOM 2880 N N . ASN A 1 397 ? -24.704 -37.892 -10.684 1.00 82.12 397 ASN A N 1
ATOM 2881 C CA . ASN A 1 397 ? -23.422 -37.588 -10.050 1.00 82.12 397 ASN A CA 1
ATOM 2882 C C . ASN A 1 397 ? -22.538 -36.839 -11.052 1.00 82.12 397 ASN A C 1
ATOM 2884 O O . ASN A 1 397 ? -22.341 -37.306 -12.173 1.00 82.12 397 ASN A O 1
ATOM 2888 N N . LEU A 1 398 ? -22.003 -35.692 -10.648 1.00 78.94 398 LEU A N 1
ATOM 2889 C CA . LEU A 1 398 ? -21.211 -34.826 -11.520 1.00 78.94 398 LEU A CA 1
ATOM 2890 C C . LEU A 1 398 ? -19.740 -35.243 -11.654 1.00 78.94 398 LEU A C 1
ATOM 2892 O O . LEU A 1 398 ? -18.983 -34.600 -12.379 1.00 78.94 398 LEU A O 1
ATOM 2896 N N . GLY A 1 399 ? -19.319 -36.307 -10.969 1.00 69.69 399 GLY A N 1
ATOM 2897 C CA . GLY A 1 399 ? -17.918 -36.696 -10.894 1.00 69.69 399 GLY A CA 1
ATOM 2898 C C . GLY A 1 399 ? -17.061 -35.605 -10.248 1.00 69.69 399 GLY A C 1
ATOM 2899 O O . GLY A 1 399 ? -17.550 -34.769 -9.493 1.00 69.69 399 GLY A O 1
ATOM 2900 N N . THR A 1 400 ? -15.759 -35.644 -10.514 1.00 61.66 400 THR A N 1
ATOM 2901 C CA . THR A 1 400 ? -14.766 -34.711 -9.967 1.00 61.66 400 THR A CA 1
ATOM 2902 C C . THR A 1 400 ? -14.893 -33.323 -10.605 1.00 61.66 400 THR A C 1
ATOM 2904 O O . THR A 1 400 ? -14.676 -33.149 -11.802 1.00 61.66 400 THR A O 1
ATOM 2907 N N . LEU A 1 401 ? -15.183 -32.316 -9.787 1.00 66.00 401 LEU A N 1
ATOM 2908 C CA . LEU A 1 401 ? -15.417 -30.929 -10.167 1.00 66.00 401 LEU A CA 1
ATOM 2909 C C . LEU A 1 401 ? -14.122 -30.124 -10.056 1.00 66.00 401 LEU A C 1
ATOM 2911 O O . LEU A 1 401 ? -13.673 -29.807 -8.960 1.00 66.00 401 LEU A O 1
ATOM 2915 N N . THR A 1 402 ? -13.513 -29.765 -11.187 1.00 49.22 402 THR A N 1
ATOM 2916 C CA . THR A 1 402 ? -12.280 -28.949 -11.222 1.00 49.22 402 THR A CA 1
ATOM 2917 C C . THR A 1 402 ? -12.507 -27.503 -11.670 1.00 49.22 402 THR A C 1
ATOM 2919 O O . THR A 1 402 ? -11.575 -26.700 -11.646 1.00 49.22 402 THR A O 1
ATOM 2922 N N . TYR A 1 403 ? -13.737 -27.149 -12.062 1.00 50.78 403 TYR A N 1
ATOM 2923 C CA . TYR A 1 403 ? -14.106 -25.820 -12.559 1.00 50.78 403 TYR A CA 1
ATOM 2924 C C . TYR A 1 403 ? -15.500 -25.406 -12.083 1.00 50.78 403 TYR A C 1
ATOM 2926 O O . TYR A 1 403 ? -16.400 -26.240 -12.010 1.00 50.78 403 TYR A O 1
ATOM 2934 N N . SER A 1 404 ? -15.665 -24.116 -11.763 1.00 71.38 404 SER A N 1
ATOM 2935 C CA . SER A 1 404 ? -16.966 -23.542 -11.402 1.00 71.38 404 SER A CA 1
ATOM 2936 C C . SER A 1 404 ? -17.922 -23.663 -12.581 1.00 71.38 404 SER A C 1
ATOM 2938 O O . SER A 1 404 ? -17.502 -23.496 -13.727 1.00 71.38 404 SER A O 1
ATOM 2940 N N . GLY A 1 405 ? -19.194 -23.912 -12.303 1.00 75.19 405 GLY A N 1
ATOM 2941 C CA . GLY A 1 405 ? -20.179 -24.196 -13.327 1.00 75.19 405 GLY A CA 1
ATOM 2942 C C . GLY A 1 405 ? -21.610 -24.039 -12.840 1.00 75.19 405 GLY A C 1
ATOM 2943 O O . GLY A 1 405 ? -21.922 -24.393 -11.706 1.00 75.19 405 GLY A O 1
ATOM 2944 N N . ALA A 1 406 ? -22.476 -23.510 -13.697 1.00 77.75 406 ALA A N 1
ATOM 2945 C CA . ALA A 1 406 ? -23.918 -23.555 -13.491 1.00 77.75 406 ALA A CA 1
ATOM 2946 C C . ALA A 1 406 ? -24.469 -24.841 -14.117 1.00 77.75 406 ALA A C 1
ATOM 2948 O O . ALA A 1 406 ? -23.973 -25.292 -15.149 1.00 77.75 406 ALA A O 1
ATOM 2949 N N . TYR A 1 407 ? -25.481 -25.428 -13.493 1.00 88.12 407 TYR A N 1
ATOM 2950 C CA . TYR A 1 407 ? -26.192 -26.602 -13.978 1.00 88.12 407 TYR A CA 1
ATOM 2951 C C . TYR A 1 407 ? -27.658 -26.221 -14.124 1.00 88.12 407 TYR A C 1
ATOM 2953 O O . TYR A 1 407 ? -28.439 -26.284 -13.175 1.00 88.12 407 TYR A O 1
ATOM 2961 N N . THR A 1 408 ? -28.002 -25.746 -15.319 1.00 87.75 408 THR A N 1
ATOM 2962 C CA . THR A 1 408 ? -29.343 -25.252 -15.628 1.00 87.75 408 THR A CA 1
ATOM 2963 C C . THR A 1 408 ? -30.185 -26.355 -16.247 1.00 87.75 408 THR A C 1
ATOM 2965 O O . THR A 1 408 ? -29.730 -27.034 -17.170 1.00 87.75 408 THR A O 1
ATOM 2968 N N . LEU A 1 409 ? -31.420 -26.507 -15.770 1.00 91.00 409 LEU A N 1
ATOM 2969 C CA . LEU A 1 409 ? -32.419 -27.397 -16.344 1.00 91.00 409 LEU A CA 1
ATOM 2970 C C . LEU A 1 409 ? -33.615 -26.586 -16.834 1.00 91.00 409 LEU A C 1
ATOM 2972 O O . LEU A 1 409 ? -34.284 -25.905 -16.059 1.00 91.00 409 LEU A O 1
ATOM 2976 N N . THR A 1 410 ? -33.908 -26.689 -18.128 1.00 89.44 410 THR A N 1
ATOM 2977 C CA . THR A 1 410 ? -35.098 -26.083 -18.731 1.00 89.44 410 THR A CA 1
ATOM 2978 C C . THR A 1 410 ? -36.095 -27.163 -19.108 1.00 89.44 410 THR A C 1
ATOM 2980 O O . THR A 1 410 ? -35.822 -28.005 -19.960 1.00 89.44 410 THR A O 1
ATOM 2983 N N . CYS A 1 411 ? -37.271 -27.120 -18.500 1.00 85.62 411 CYS A N 1
ATOM 2984 C CA . CYS A 1 411 ? -38.358 -28.059 -18.716 1.00 85.62 411 CYS A CA 1
ATOM 2985 C C . CYS A 1 411 ? -39.501 -27.396 -19.482 1.00 85.62 411 CYS A C 1
ATOM 2987 O O . CYS A 1 411 ? -39.898 -26.280 -19.170 1.00 85.62 411 CYS A O 1
ATOM 2989 N N . ARG A 1 412 ? -40.037 -28.079 -20.491 1.00 82.06 412 ARG A N 1
ATOM 2990 C CA . ARG A 1 412 ? -41.122 -27.610 -21.358 1.00 82.06 412 ARG A CA 1
ATOM 2991 C C . ARG A 1 412 ? -42.396 -28.397 -21.080 1.00 82.06 412 ARG A C 1
ATOM 2993 O O . ARG A 1 412 ? -42.343 -29.624 -21.027 1.00 82.06 412 ARG A O 1
ATOM 3000 N N . ASP A 1 413 ? -43.523 -27.710 -20.935 1.00 79.25 413 ASP A N 1
ATOM 3001 C CA . ASP A 1 413 ? -44.852 -28.315 -20.825 1.00 79.25 413 ASP A CA 1
ATOM 3002 C C . ASP A 1 413 ? -45.463 -28.664 -22.196 1.00 79.25 413 ASP A C 1
ATOM 3004 O O . ASP A 1 413 ? -44.911 -28.356 -23.257 1.00 79.25 413 ASP A O 1
ATOM 3008 N N . ALA A 1 414 ? -46.620 -29.329 -22.185 1.00 68.75 414 ALA A N 1
ATOM 3009 C CA . ALA A 1 414 ? -47.312 -29.769 -23.400 1.00 68.75 414 ALA A CA 1
ATOM 3010 C C . ALA A 1 414 ? -47.734 -28.616 -24.334 1.00 68.75 414 ALA A C 1
ATOM 3012 O O . ALA A 1 414 ? -47.951 -28.841 -25.523 1.00 68.75 414 ALA A O 1
ATOM 3013 N N . ASN A 1 415 ? -47.823 -27.387 -23.817 1.00 62.97 415 ASN A N 1
ATOM 3014 C CA . ASN A 1 415 ? -48.186 -26.189 -24.576 1.00 62.97 415 ASN A CA 1
ATOM 3015 C C . ASN A 1 415 ? -46.954 -25.449 -25.114 1.00 62.97 415 ASN A C 1
ATOM 3017 O O . ASN A 1 415 ? -47.070 -24.378 -25.709 1.00 62.97 415 ASN A O 1
ATOM 3021 N N . GLY A 1 416 ? -45.764 -26.012 -24.909 1.00 61.44 416 GLY A N 1
ATOM 3022 C CA . GLY A 1 416 ? -44.513 -25.428 -25.347 1.00 61.44 416 GLY A CA 1
ATOM 3023 C C . GLY A 1 416 ? -43.965 -24.355 -24.409 1.00 61.44 416 GLY A C 1
ATOM 3024 O O . GLY A 1 416 ? -42.986 -23.707 -24.781 1.00 61.44 416 GLY A O 1
ATOM 3025 N N . VAL A 1 417 ? -44.536 -24.174 -23.219 1.00 61.78 417 VAL A N 1
ATOM 3026 C CA . VAL A 1 417 ? -44.061 -23.194 -22.240 1.00 61.78 417 VAL A CA 1
ATOM 3027 C C . VAL A 1 417 ? -42.914 -23.785 -21.439 1.00 61.78 417 VAL A C 1
ATOM 3029 O O . VAL A 1 417 ? -42.974 -24.935 -21.012 1.00 61.78 417 VAL A O 1
ATOM 3032 N N . THR A 1 418 ? -41.856 -23.005 -21.245 1.00 75.75 418 THR A N 1
ATOM 3033 C CA . THR A 1 418 ? -40.644 -23.448 -20.556 1.00 75.75 418 THR A CA 1
ATOM 3034 C C . THR A 1 418 ? -40.535 -22.849 -19.160 1.00 75.75 418 THR A C 1
ATOM 3036 O O . THR A 1 418 ? -40.657 -21.635 -19.003 1.00 75.75 418 THR A O 1
ATOM 3039 N N . SER A 1 419 ? -40.222 -23.691 -18.182 1.00 73.88 419 SER A N 1
ATOM 3040 C CA . SER A 1 419 ? -39.781 -23.312 -16.842 1.00 73.88 419 SER A CA 1
ATOM 3041 C C . SER A 1 419 ? -38.315 -23.708 -16.691 1.00 73.88 419 SER A C 1
ATOM 3043 O O . SER A 1 419 ? -37.919 -24.783 -17.142 1.00 73.88 419 SER A O 1
ATOM 3045 N N . THR A 1 420 ? -37.512 -22.850 -16.071 1.00 85.00 420 THR A N 1
ATOM 3046 C CA . THR A 1 420 ? -36.066 -23.054 -15.929 1.00 85.00 420 THR A CA 1
ATOM 3047 C C . THR A 1 420 ? -35.662 -22.862 -14.483 1.00 85.00 420 THR A C 1
ATOM 3049 O O . THR A 1 420 ? -36.142 -21.931 -13.838 1.00 85.00 420 THR A O 1
ATOM 3052 N N . ASP A 1 421 ? -34.762 -23.716 -14.012 1.00 85.38 421 ASP A N 1
ATOM 3053 C CA . ASP A 1 421 ? -34.095 -23.554 -12.729 1.00 85.38 421 ASP A CA 1
ATOM 3054 C C . ASP A 1 421 ? -32.609 -23.922 -12.846 1.00 85.38 421 ASP A C 1
ATOM 3056 O O . ASP A 1 421 ? -32.209 -24.647 -13.765 1.00 85.38 421 ASP A O 1
ATOM 3060 N N . THR A 1 422 ? -31.781 -23.375 -11.958 1.00 88.50 422 THR A N 1
ATOM 3061 C CA . THR A 1 422 ? -30.319 -23.452 -12.056 1.00 88.50 422 THR A CA 1
ATOM 3062 C C . THR A 1 422 ? -29.683 -23.703 -10.697 1.00 88.50 422 THR A C 1
ATOM 3064 O O . THR A 1 422 ? -29.752 -22.855 -9.810 1.00 88.50 422 THR A O 1
ATOM 3067 N N . ALA A 1 423 ? -28.924 -24.797 -10.595 1.00 85.62 423 ALA A N 1
ATOM 3068 C CA . ALA A 1 423 ? -28.048 -25.061 -9.460 1.00 85.62 423 ALA A CA 1
ATOM 3069 C C . ALA A 1 423 ? -26.615 -24.590 -9.762 1.00 85.62 423 ALA A C 1
ATOM 3071 O O . ALA A 1 423 ? -26.066 -24.890 -10.823 1.00 85.62 423 ALA A O 1
ATOM 3072 N N . ASN A 1 424 ? -25.977 -23.863 -8.843 1.00 81.50 424 ASN A N 1
ATOM 3073 C CA . ASN A 1 424 ? -24.653 -23.272 -9.076 1.00 81.50 424 ASN A CA 1
ATOM 3074 C C . ASN A 1 424 ? -23.534 -23.976 -8.300 1.00 81.50 424 ASN A C 1
ATOM 3076 O O . ASN A 1 424 ? -23.644 -24.225 -7.103 1.00 81.50 424 ASN A O 1
ATOM 3080 N N . VAL A 1 425 ? -22.402 -24.210 -8.963 1.00 75.06 425 VAL A N 1
ATOM 3081 C CA . VAL A 1 425 ? -21.164 -24.690 -8.342 1.00 75.06 425 VAL A CA 1
ATOM 3082 C C . VAL A 1 425 ? -20.082 -23.646 -8.482 1.00 75.06 425 VAL A C 1
ATOM 3084 O O . VAL A 1 425 ? -19.648 -23.325 -9.586 1.00 75.06 425 VAL A O 1
ATOM 3087 N N . THR A 1 426 ? -19.568 -23.181 -7.351 1.00 65.06 426 THR A N 1
ATOM 3088 C CA . THR A 1 426 ? -18.322 -22.418 -7.325 1.00 65.06 426 THR A CA 1
ATOM 3089 C C . THR A 1 426 ? -17.183 -23.356 -6.952 1.00 65.06 426 THR A C 1
ATOM 3091 O O . THR A 1 426 ? -17.056 -23.751 -5.800 1.00 65.06 426 THR A O 1
ATOM 3094 N N . VAL A 1 427 ? -16.353 -23.722 -7.927 1.00 52.22 427 VAL A N 1
ATOM 3095 C CA . VAL A 1 427 ? -15.086 -24.415 -7.694 1.00 52.22 427 VAL A CA 1
ATOM 3096 C C . VAL A 1 427 ? -13.979 -23.394 -7.500 1.00 52.22 427 VAL A C 1
ATOM 3098 O O . VAL A 1 427 ? -13.606 -22.675 -8.433 1.00 52.22 427 VAL A O 1
ATOM 3101 N N . ILE A 1 428 ? -13.435 -23.352 -6.291 1.00 47.44 428 ILE A N 1
ATOM 3102 C CA . ILE A 1 428 ? -12.274 -22.525 -5.967 1.00 47.44 428 ILE A CA 1
ATOM 3103 C C . ILE A 1 428 ? -10.978 -23.313 -6.221 1.00 47.44 428 ILE A C 1
ATOM 3105 O O . ILE A 1 428 ? -10.853 -24.489 -5.866 1.00 47.44 428 ILE A O 1
ATOM 3109 N N . SER A 1 429 ? -10.002 -22.670 -6.873 1.00 41.22 429 SER A N 1
ATOM 3110 C CA . SER A 1 429 ? -8.656 -23.226 -7.049 1.00 41.22 429 SER A CA 1
ATOM 3111 C C . SER A 1 429 ? -7.922 -23.190 -5.716 1.00 41.22 429 SER A C 1
ATOM 3113 O O . SER A 1 429 ? -7.902 -22.143 -5.068 1.00 41.22 429 SER A O 1
ATOM 3115 N N . SER A 1 430 ? -7.297 -24.300 -5.327 1.00 37.69 430 SER A N 1
ATOM 3116 C CA . SER A 1 430 ? -6.560 -24.389 -4.070 1.00 37.69 430 SER A CA 1
ATOM 3117 C C . SER A 1 430 ? -5.500 -23.289 -3.965 1.00 37.69 430 SER A C 1
ATOM 3119 O O . SER A 1 430 ? -4.492 -23.315 -4.675 1.00 37.69 430 SER A O 1
ATOM 3121 N N . SER A 1 431 ? -5.697 -22.360 -3.023 1.00 40.94 431 SER A N 1
ATOM 3122 C CA . SER A 1 431 ? -4.583 -21.874 -2.209 1.00 40.94 431 SER A CA 1
ATOM 3123 C C . SER A 1 431 ? -3.844 -23.100 -1.671 1.00 40.94 431 SER A C 1
ATOM 3125 O O . SER A 1 431 ? -4.475 -24.137 -1.474 1.00 40.94 431 SER A O 1
ATOM 3127 N N . SER A 1 432 ? -2.521 -23.040 -1.496 1.00 48.91 432 SER A N 1
ATOM 3128 C CA . SER A 1 432 ? -1.769 -24.167 -0.927 1.00 48.91 432 SER A CA 1
ATOM 3129 C C . SER A 1 432 ? -2.495 -24.690 0.317 1.00 48.91 432 SER A C 1
ATOM 3131 O O . SER A 1 432 ? -2.567 -23.977 1.319 1.00 48.91 432 SER A O 1
ATOM 3133 N N . PHE A 1 433 ? -3.079 -25.887 0.216 1.00 56.03 433 PHE A N 1
ATOM 3134 C CA . PHE A 1 433 ? -3.732 -26.551 1.332 1.00 56.03 433 PHE A CA 1
ATOM 3135 C C . PHE A 1 433 ? -2.646 -26.884 2.341 1.00 56.03 433 PHE A C 1
ATOM 3137 O O . PHE A 1 433 ? -1.690 -27.595 2.025 1.00 56.03 433 PHE A O 1
ATOM 3144 N N . GLY A 1 434 ? -2.740 -26.268 3.510 1.00 62.62 434 GLY A N 1
ATOM 3145 C CA . GLY A 1 434 ? -1.721 -26.338 4.536 1.00 62.62 434 GLY A CA 1
ATOM 3146 C C . GLY A 1 434 ? -2.356 -26.578 5.888 1.00 62.62 434 GLY A C 1
ATOM 3147 O O . GLY A 1 434 ? -3.524 -26.273 6.126 1.00 62.62 434 GLY A O 1
ATOM 3148 N N . ALA A 1 435 ? -1.572 -27.136 6.795 1.00 73.44 435 ALA A N 1
ATOM 3149 C CA . ALA A 1 435 ? -1.977 -27.239 8.176 1.00 73.44 435 ALA A CA 1
ATOM 3150 C C . ALA A 1 435 ? -0.772 -27.091 9.092 1.00 73.44 435 ALA A C 1
ATOM 3152 O O . ALA A 1 435 ? 0.354 -27.432 8.733 1.00 73.44 435 ALA A O 1
ATOM 3153 N N . THR A 1 436 ? -1.012 -26.559 10.281 1.00 74.06 436 THR A N 1
ATOM 3154 C CA . THR A 1 436 ? -0.054 -26.598 11.381 1.00 74.06 436 THR A CA 1
ATOM 3155 C C . THR A 1 436 ? -0.488 -27.677 12.358 1.00 74.06 436 THR A C 1
ATOM 3157 O O . THR A 1 436 ? -1.684 -27.880 12.578 1.00 74.06 436 THR A O 1
ATOM 3160 N N . CYS A 1 437 ? 0.468 -28.387 12.949 1.00 81.94 437 CYS A N 1
ATOM 3161 C CA . CYS A 1 437 ? 0.194 -29.304 14.046 1.00 81.94 437 CYS A CA 1
ATOM 3162 C C . CYS A 1 437 ? 0.997 -28.906 15.285 1.00 81.94 437 CYS A C 1
ATOM 3164 O O . CYS A 1 437 ? 2.157 -28.508 15.182 1.00 81.94 437 CYS A O 1
ATOM 3166 N N . GLY A 1 438 ? 0.372 -29.017 16.455 1.00 74.69 438 GLY A N 1
ATOM 3167 C CA . GLY A 1 438 ? 0.954 -28.706 17.750 1.00 74.69 438 GLY A CA 1
ATOM 3168 C C . GLY A 1 438 ? 0.636 -29.769 18.797 1.00 74.69 438 GLY A C 1
ATOM 3169 O O . GLY A 1 438 ? -0.286 -30.574 18.662 1.00 74.69 438 GLY A O 1
ATOM 3170 N N . VAL A 1 439 ? 1.419 -29.749 19.870 1.00 83.81 439 VAL A N 1
ATOM 3171 C CA . VAL A 1 439 ? 1.234 -30.579 21.061 1.00 83.81 439 VAL A CA 1
ATOM 3172 C C . VAL A 1 439 ? 1.136 -29.666 22.276 1.00 83.81 439 VAL A C 1
ATOM 3174 O O . VAL A 1 439 ? 1.840 -28.662 22.359 1.00 83.81 439 VAL A O 1
ATOM 3177 N N . SER A 1 440 ? 0.264 -29.998 23.229 1.00 70.12 440 SER A N 1
ATOM 3178 C CA . SER A 1 440 ? -0.025 -29.153 24.395 1.00 70.12 440 SER A CA 1
ATOM 3179 C C . SER A 1 440 ? 1.184 -28.891 25.304 1.00 70.12 440 SER A C 1
ATOM 3181 O O . SER A 1 440 ? 1.113 -28.018 26.163 1.00 70.12 440 SER A O 1
ATOM 3183 N N . ARG A 1 441 ? 2.262 -29.679 25.171 1.00 74.19 441 ARG A N 1
ATOM 3184 C CA . ARG A 1 441 ? 3.524 -29.574 25.923 1.00 74.19 441 ARG A CA 1
ATOM 3185 C C . ARG A 1 441 ? 4.635 -30.374 25.235 1.00 74.19 441 ARG A C 1
ATOM 3187 O O . ARG A 1 441 ? 4.348 -31.354 24.558 1.00 74.19 441 ARG A O 1
ATOM 3194 N N . THR A 1 442 ? 5.894 -29.979 25.421 1.00 65.25 442 THR A N 1
ATOM 3195 C CA . THR A 1 442 ? 7.075 -30.622 24.804 1.00 65.25 442 THR A CA 1
ATOM 3196 C C . THR A 1 442 ? 7.691 -31.740 25.660 1.00 65.25 442 THR A C 1
ATOM 3198 O O . THR A 1 442 ? 8.469 -32.549 25.149 1.00 65.25 442 THR A O 1
ATOM 3201 N N . SER A 1 443 ? 7.286 -31.864 26.929 1.00 66.38 443 SER A N 1
ATOM 3202 C CA . SER A 1 443 ? 7.590 -32.997 27.813 1.00 66.38 443 SER A CA 1
ATOM 3203 C C . SER A 1 443 ? 6.417 -33.316 28.750 1.00 66.38 443 SER A C 1
ATOM 3205 O O . SER A 1 443 ? 5.619 -32.432 29.076 1.00 66.38 443 SER A O 1
ATOM 3207 N N . ALA A 1 444 ? 6.279 -34.585 29.151 1.00 68.69 444 ALA A N 1
ATOM 3208 C CA . ALA A 1 444 ? 5.260 -35.049 30.100 1.00 68.69 444 ALA A CA 1
ATOM 3209 C C . ALA A 1 444 ? 5.640 -36.387 30.757 1.00 68.69 444 ALA A C 1
ATOM 3211 O O . ALA A 1 444 ? 6.557 -37.063 30.293 1.00 68.69 444 ALA A O 1
ATOM 3212 N N . SER A 1 445 ? 4.927 -36.783 31.810 1.00 72.12 445 SER A N 1
ATOM 3213 C CA . SER A 1 445 ? 5.097 -38.078 32.480 1.00 72.12 445 SER A CA 1
ATOM 3214 C C . SER A 1 445 ? 4.215 -39.170 31.862 1.00 72.12 445 SER A C 1
ATOM 3216 O O . SER A 1 445 ? 3.154 -38.885 31.308 1.00 72.12 445 SER A O 1
ATOM 3218 N N . VAL A 1 446 ? 4.618 -40.441 31.983 1.00 65.62 446 VAL A N 1
ATOM 3219 C CA . VAL A 1 446 ? 3.729 -41.594 31.719 1.00 65.62 446 VAL A CA 1
ATOM 3220 C C . VAL A 1 446 ? 2.429 -41.423 32.518 1.00 65.62 446 VAL A C 1
ATOM 3222 O O . VAL A 1 446 ? 2.484 -41.188 33.721 1.00 65.62 446 VAL A O 1
ATOM 3225 N N . GLY A 1 447 ? 1.272 -41.515 31.856 1.00 55.91 447 GLY A N 1
ATOM 3226 C CA . GLY A 1 447 ? -0.036 -41.267 32.484 1.00 55.91 447 GLY A CA 1
ATOM 3227 C C . GLY A 1 447 ? -0.616 -39.858 32.270 1.00 55.91 447 GLY A C 1
ATOM 3228 O O . GLY A 1 447 ? -1.824 -39.676 32.423 1.00 55.91 447 GLY A O 1
ATOM 3229 N N . ASP A 1 448 ? 0.182 -38.881 31.826 1.00 65.31 448 ASP A N 1
ATOM 3230 C CA . ASP A 1 448 ? -0.318 -37.536 31.523 1.00 65.31 448 ASP A CA 1
ATOM 3231 C C . ASP A 1 448 ? -1.181 -37.510 30.253 1.00 65.31 448 ASP A C 1
ATOM 3233 O O . ASP A 1 448 ? -0.815 -38.050 29.207 1.00 65.31 448 ASP A O 1
ATOM 3237 N N . GLY A 1 449 ? -2.309 -36.797 30.320 1.00 73.31 449 GLY A N 1
ATOM 3238 C CA . GLY A 1 449 ? -3.134 -36.503 29.150 1.00 73.31 449 GLY A CA 1
ATOM 3239 C C . GLY A 1 449 ? -2.444 -35.496 28.227 1.00 73.31 449 GLY A C 1
ATOM 3240 O O . GLY A 1 449 ? -2.244 -34.334 28.598 1.00 73.31 449 GLY A O 1
ATOM 3241 N N . ILE A 1 450 ? -2.078 -35.933 27.024 1.00 81.50 450 ILE A N 1
ATOM 3242 C CA . ILE A 1 450 ? -1.430 -35.103 26.005 1.00 81.50 450 ILE A CA 1
ATOM 3243 C C . ILE A 1 450 ? -2.439 -34.754 24.935 1.00 81.50 450 ILE A C 1
ATOM 3245 O O . ILE A 1 450 ? -3.009 -35.647 24.311 1.00 81.50 450 ILE A O 1
ATOM 3249 N N . THR A 1 451 ? -2.628 -33.462 24.697 1.00 84.69 451 THR A N 1
ATOM 3250 C CA . THR A 1 451 ? -3.540 -32.987 23.664 1.00 84.69 451 THR A CA 1
ATOM 3251 C C . THR A 1 451 ? -2.748 -32.577 22.434 1.00 84.69 451 THR A C 1
ATOM 3253 O O . THR A 1 451 ? -1.871 -31.717 22.503 1.00 84.69 451 THR A O 1
ATOM 3256 N N . TRP A 1 452 ? -3.072 -33.200 21.312 1.00 84.44 452 TRP A N 1
ATOM 3257 C CA . TRP A 1 452 ? -2.568 -32.867 19.991 1.00 84.44 452 TRP A CA 1
ATOM 3258 C C . TRP A 1 452 ? -3.635 -32.065 19.265 1.00 84.44 452 TRP A C 1
ATOM 3260 O O . TRP A 1 452 ? -4.812 -32.433 19.289 1.00 84.44 452 TRP A O 1
ATOM 3270 N N . SER A 1 453 ? -3.241 -30.959 18.649 1.00 85.25 453 SER A N 1
ATOM 3271 C CA . SER A 1 453 ? -4.164 -30.070 17.952 1.00 85.25 453 SER A CA 1
ATOM 3272 C C . SER A 1 453 ? -3.610 -29.670 16.600 1.00 85.25 453 SER A C 1
ATOM 3274 O O . SER A 1 453 ? -2.399 -29.627 16.381 1.00 85.25 453 SER A O 1
ATOM 3276 N N . THR A 1 454 ? -4.512 -29.373 15.673 1.00 83.31 454 THR A N 1
ATOM 3277 C CA . THR A 1 454 ? -4.131 -28.907 14.348 1.00 83.31 454 THR A CA 1
ATOM 3278 C C . THR A 1 454 ? -5.018 -27.774 13.861 1.00 83.31 454 THR A C 1
ATOM 3280 O O . THR A 1 454 ? -6.210 -27.702 14.173 1.00 83.31 454 THR A O 1
ATOM 3283 N N . GLN A 1 455 ? -4.430 -26.874 13.080 1.00 80.00 455 GLN A N 1
ATOM 3284 C CA . GLN A 1 455 ? -5.146 -25.811 12.397 1.00 80.00 455 GLN A CA 1
ATOM 3285 C C . GLN A 1 455 ? -4.911 -25.942 10.895 1.00 80.00 455 GLN A C 1
ATOM 3287 O O . GLN A 1 455 ? -3.795 -25.764 10.413 1.00 80.00 455 GLN A O 1
ATOM 3292 N N . ALA A 1 456 ? -5.977 -26.267 10.165 1.00 72.88 456 ALA A N 1
ATOM 3293 C CA . ALA A 1 456 ? -5.968 -26.340 8.710 1.00 72.88 456 ALA A CA 1
ATOM 3294 C C . ALA A 1 456 ? -6.329 -24.977 8.106 1.00 72.88 456 ALA A C 1
ATOM 3296 O O . ALA A 1 456 ? -7.185 -24.264 8.637 1.00 72.88 456 ALA A O 1
ATOM 3297 N N . PHE A 1 457 ? -5.677 -24.617 7.005 1.00 59.44 457 PHE A N 1
ATOM 3298 C CA . PHE A 1 457 ? -5.936 -23.400 6.246 1.00 59.44 457 PHE A CA 1
ATOM 3299 C C . PHE A 1 457 ? -5.882 -23.688 4.740 1.00 59.44 457 PHE A C 1
ATOM 3301 O O . PHE A 1 457 ? -5.082 -24.491 4.259 1.00 59.44 457 PHE A O 1
ATOM 3308 N N . GLY A 1 458 ? -6.755 -23.024 3.983 1.00 53.59 458 GLY A N 1
ATOM 3309 C CA . GLY A 1 458 ? -7.081 -23.453 2.619 1.00 53.59 458 GLY A CA 1
ATOM 3310 C C . GLY A 1 458 ? -8.014 -24.676 2.610 1.00 53.59 458 GLY A C 1
ATOM 3311 O O . GLY A 1 458 ? -8.176 -25.344 3.625 1.00 53.59 458 GLY A O 1
ATOM 3312 N N . GLY A 1 459 ? -8.655 -24.956 1.473 1.00 51.19 459 GLY A N 1
ATOM 3313 C CA . GLY A 1 459 ? -9.784 -25.904 1.404 1.00 51.19 459 GLY A CA 1
ATOM 3314 C C . GLY A 1 459 ? -11.151 -25.215 1.620 1.00 51.19 459 GLY A C 1
ATOM 3315 O O . GLY A 1 459 ? -11.174 -24.064 2.068 1.00 51.19 459 GLY A O 1
ATOM 3316 N N . PRO A 1 460 ? -12.307 -25.834 1.291 1.00 44.19 460 PRO A N 1
ATOM 3317 C CA . PRO A 1 460 ? -13.611 -25.230 1.545 1.00 44.19 460 PRO A CA 1
ATOM 3318 C C . PRO A 1 460 ? -13.893 -25.279 3.057 1.00 44.19 460 PRO A C 1
ATOM 3320 O O . PRO A 1 460 ? -13.850 -26.337 3.685 1.00 44.19 460 PRO A O 1
ATOM 3323 N N . SER A 1 461 ? -14.162 -24.120 3.661 1.00 42.84 461 SER A N 1
ATOM 3324 C CA . SER A 1 461 ? -14.047 -23.865 5.106 1.00 42.84 461 SER A CA 1
ATOM 3325 C C . SER A 1 461 ? -15.132 -24.487 6.007 1.00 42.84 461 SER A C 1
ATOM 3327 O O . SER A 1 461 ? -15.361 -23.981 7.104 1.00 42.84 461 SER A O 1
ATOM 3329 N N . SER A 1 462 ? -15.810 -25.560 5.582 1.00 47.59 462 SER A N 1
ATOM 3330 C CA . SER A 1 462 ? -16.858 -26.225 6.377 1.00 47.59 462 SER A CA 1
ATOM 3331 C C . SER A 1 462 ? -16.812 -27.762 6.435 1.00 47.59 462 SER A C 1
ATOM 3333 O O . SER A 1 462 ? -17.688 -28.339 7.073 1.00 47.59 462 SER A O 1
ATOM 3335 N N . LEU A 1 463 ? -15.806 -28.451 5.868 1.00 50.59 463 LEU A N 1
ATOM 3336 C CA . LEU A 1 463 ? -15.714 -29.929 5.912 1.00 50.59 463 LEU A CA 1
ATOM 3337 C C . LEU A 1 463 ? -14.264 -30.454 6.021 1.00 50.59 463 LEU A C 1
ATOM 3339 O O . LEU A 1 463 ? -13.789 -31.180 5.148 1.00 50.59 463 LEU A O 1
ATOM 3343 N N . TYR A 1 464 ? -13.536 -30.109 7.087 1.00 74.00 464 TYR A N 1
ATOM 3344 C CA . TYR A 1 464 ? -12.275 -30.799 7.399 1.00 74.00 464 TYR A CA 1
ATOM 3345 C C . TYR A 1 464 ? -12.560 -32.127 8.099 1.00 74.00 464 TYR A C 1
ATOM 3347 O O . TYR A 1 464 ? -13.269 -32.166 9.104 1.00 74.00 464 TYR A O 1
ATOM 3355 N N . SER A 1 465 ? -11.964 -33.204 7.600 1.00 79.06 465 SER A N 1
ATOM 3356 C CA . SER A 1 465 ? -11.862 -34.465 8.332 1.00 79.06 465 SER A CA 1
ATOM 3357 C C . SER A 1 465 ? -10.419 -34.676 8.767 1.00 79.06 465 SER A C 1
ATOM 3359 O O . SER A 1 465 ? -9.480 -34.386 8.024 1.00 79.06 465 SER A O 1
ATOM 3361 N N . TYR A 1 466 ? -10.242 -35.140 9.997 1.00 88.44 466 TYR A N 1
ATOM 3362 C CA . TYR A 1 466 ? -8.931 -35.375 10.582 1.00 88.44 466 TYR A CA 1
ATOM 3363 C C . TYR A 1 466 ? -8.737 -36.879 10.703 1.00 88.44 466 TYR A C 1
ATOM 3365 O O . TYR A 1 466 ? -9.683 -37.609 10.983 1.00 88.44 466 TYR A O 1
ATOM 3373 N N . GLN A 1 467 ? -7.521 -37.355 10.493 1.00 91.19 467 GLN A N 1
ATOM 3374 C CA . GLN A 1 467 ? -7.144 -38.725 10.786 1.00 91.19 467 GLN A CA 1
ATOM 3375 C C . GLN A 1 467 ? -5.768 -38.707 11.423 1.00 91.19 467 GLN A C 1
ATOM 3377 O O . GLN A 1 467 ? -4.744 -38.505 10.772 1.00 91.19 467 GLN A O 1
ATOM 3382 N N . TRP A 1 468 ? -5.755 -38.896 12.731 1.00 90.44 468 TRP A N 1
ATOM 3383 C CA . TRP A 1 468 ? -4.525 -38.966 13.491 1.00 90.44 468 TRP A CA 1
ATOM 3384 C C . TRP A 1 468 ? -3.914 -40.356 13.390 1.00 90.44 468 TRP A C 1
ATOM 3386 O O . TRP A 1 468 ? -4.616 -41.366 13.436 1.00 90.44 468 TRP A O 1
ATOM 3396 N N . SER A 1 469 ? -2.594 -40.385 13.275 1.00 87.06 469 SER A N 1
ATOM 3397 C CA . SER A 1 469 ? -1.767 -41.580 13.354 1.00 87.06 469 SER A CA 1
ATOM 3398 C C . SER A 1 469 ? -0.528 -41.267 14.189 1.00 87.06 469 SER A C 1
ATOM 3400 O O . SER A 1 469 ? -0.091 -40.121 14.273 1.00 87.06 469 SER A O 1
ATOM 3402 N N . GLY A 1 470 ? 0.026 -42.261 14.867 1.00 84.00 470 GLY A N 1
ATOM 3403 C CA . GLY A 1 470 ? 1.196 -42.064 15.712 1.00 84.00 470 GLY A CA 1
ATOM 3404 C C . GLY A 1 470 ? 1.505 -43.297 16.542 1.00 84.00 470 GLY A C 1
ATOM 3405 O O . GLY A 1 470 ? 0.804 -44.311 16.488 1.00 84.00 470 GLY A O 1
ATOM 3406 N N . VAL A 1 471 ? 2.571 -43.209 17.328 1.00 76.81 471 VAL A N 1
ATOM 3407 C CA . VAL A 1 471 ? 3.058 -44.333 18.136 1.00 76.81 471 VAL A CA 1
ATOM 3408 C C . VAL A 1 471 ? 2.036 -44.798 19.192 1.00 76.81 471 VAL A C 1
ATOM 3410 O O . VAL A 1 471 ? 1.147 -44.056 19.627 1.00 76.81 471 VAL A O 1
ATOM 3413 N N . GLU A 1 472 ? 2.156 -46.064 19.604 1.00 77.38 472 GLU A N 1
ATOM 3414 C CA . GLU A 1 472 ? 1.256 -46.744 20.557 1.00 77.38 472 GLU A CA 1
ATOM 3415 C C . GLU A 1 472 ? -0.221 -46.785 20.126 1.00 77.38 472 GLU A C 1
ATOM 3417 O O . GLU A 1 472 ? -1.105 -46.782 20.979 1.00 77.38 472 GLU A O 1
ATOM 3422 N N . SER A 1 473 ? -0.519 -46.772 18.824 1.00 77.25 473 SER A N 1
ATOM 3423 C CA . SER A 1 473 ? -1.898 -46.743 18.300 1.00 77.25 473 SER A CA 1
ATOM 3424 C C . SER A 1 473 ? -2.619 -45.415 18.578 1.00 77.25 473 SER A C 1
ATOM 3426 O O . SER A 1 473 ? -3.769 -45.392 19.007 1.00 77.25 473 SER A O 1
ATOM 3428 N N . LEU A 1 474 ? -1.931 -44.271 18.436 1.00 81.19 474 LEU A N 1
ATOM 3429 C CA . LEU A 1 474 ? -2.594 -42.959 18.490 1.00 81.19 474 LEU A CA 1
ATOM 3430 C C . LEU A 1 474 ? -3.482 -42.835 17.250 1.00 81.19 474 LEU A C 1
ATOM 3432 O O . LEU A 1 474 ? -2.968 -42.834 16.136 1.00 81.19 474 LEU A O 1
ATOM 3436 N N . SER A 1 475 ? -4.793 -42.721 17.455 1.00 85.75 475 SER A N 1
ATOM 3437 C CA . SER A 1 475 ? -5.770 -42.536 16.384 1.00 85.75 475 SER A CA 1
ATOM 3438 C C . SER A 1 475 ? -6.914 -41.639 16.831 1.00 85.75 475 SER A C 1
ATOM 3440 O O . SER A 1 475 ? -7.280 -41.637 18.005 1.00 85.75 475 SER A O 1
ATOM 3442 N N . GLY A 1 476 ? -7.525 -40.925 15.895 1.00 87.06 476 GLY A N 1
ATOM 3443 C CA . GLY A 1 476 ? -8.724 -40.137 16.153 1.00 87.06 476 GLY A CA 1
ATOM 3444 C C . GLY A 1 476 ? -9.128 -39.312 14.941 1.00 87.06 476 GLY A C 1
ATOM 3445 O O . GLY A 1 476 ? -8.344 -39.175 14.002 1.00 87.06 476 GLY A O 1
ATOM 3446 N N . SER A 1 477 ? -10.352 -38.784 14.968 1.00 85.44 477 SER A N 1
ATOM 3447 C CA . SER A 1 477 ? -10.966 -38.118 13.813 1.00 85.44 477 SER A CA 1
ATOM 3448 C C . SER A 1 477 ? -11.326 -36.644 14.015 1.00 85.44 477 SER A C 1
ATOM 3450 O O . SER A 1 477 ? -11.853 -35.998 13.112 1.00 85.44 477 SER A O 1
ATOM 3452 N N . ASN A 1 478 ? -11.050 -36.108 15.203 1.00 87.31 478 ASN A N 1
ATOM 3453 C CA . ASN A 1 478 ? -11.365 -34.731 15.572 1.00 87.31 478 ASN A CA 1
ATOM 3454 C C . ASN A 1 478 ? -10.167 -33.803 15.337 1.00 87.31 478 ASN A C 1
ATOM 3456 O O . ASN A 1 478 ? -9.018 -34.247 15.322 1.00 87.31 478 ASN A O 1
ATOM 3460 N N . GLN A 1 479 ? -10.431 -32.498 15.229 1.00 84.31 479 GLN A N 1
ATOM 3461 C CA . GLN A 1 479 ? -9.395 -31.464 15.079 1.00 84.31 479 GLN A CA 1
ATOM 3462 C C . GLN A 1 479 ? -8.382 -31.458 16.234 1.00 84.31 479 GLN A C 1
ATOM 3464 O O . GLN A 1 479 ? -7.216 -31.098 16.068 1.00 84.31 479 GLN A O 1
ATOM 3469 N N . THR A 1 480 ? -8.843 -31.888 17.401 1.00 84.69 480 THR A N 1
ATOM 3470 C CA . THR A 1 480 ? -8.047 -32.041 18.607 1.00 84.69 480 THR A CA 1
ATOM 3471 C C . THR A 1 480 ? -8.271 -33.446 19.140 1.00 84.69 480 THR A C 1
ATOM 3473 O O . THR A 1 480 ? -9.420 -33.881 19.262 1.00 84.69 480 THR A O 1
ATOM 3476 N N . ILE A 1 481 ? -7.192 -34.151 19.474 1.00 83.56 481 ILE A N 1
ATOM 3477 C CA . ILE A 1 481 ? -7.265 -35.455 20.135 1.00 83.56 481 ILE A CA 1
ATOM 3478 C C . ILE A 1 481 ? -6.409 -35.460 21.389 1.00 83.56 481 ILE A C 1
ATOM 3480 O O . ILE A 1 481 ? -5.349 -34.838 21.438 1.00 83.56 481 ILE A O 1
ATOM 3484 N N . SER A 1 482 ? -6.854 -36.194 22.399 1.00 83.56 482 SER A N 1
ATOM 3485 C CA . SER A 1 482 ? -6.083 -36.399 23.617 1.00 83.56 482 SER A CA 1
ATOM 3486 C C . SER A 1 482 ? -5.672 -37.858 23.722 1.00 83.56 482 SER A C 1
ATOM 3488 O O . SER A 1 482 ? -6.471 -38.756 23.459 1.00 83.56 482 SER A O 1
ATOM 3490 N N . LYS A 1 483 ? -4.421 -38.096 24.107 1.00 80.25 483 LYS A N 1
ATOM 3491 C CA . LYS A 1 483 ? -3.905 -39.428 24.396 1.00 80.25 483 LYS A CA 1
ATOM 3492 C C . LYS A 1 483 ? -3.023 -39.414 25.627 1.00 80.25 483 LYS A C 1
ATOM 3494 O O . LYS A 1 483 ? -2.187 -38.530 25.795 1.00 80.25 483 LYS A O 1
ATOM 3499 N N . THR A 1 484 ? -3.177 -40.459 26.422 1.00 79.19 484 THR A N 1
ATOM 3500 C CA . THR A 1 484 ? -2.259 -40.809 27.495 1.00 79.19 484 THR A CA 1
ATOM 3501 C C . THR A 1 484 ? -1.297 -41.882 26.998 1.00 79.19 484 THR A C 1
ATOM 3503 O O . THR A 1 484 ? -1.728 -42.897 26.449 1.00 79.19 484 THR A O 1
ATOM 3506 N N . TYR A 1 485 ? 0.004 -41.649 27.154 1.00 73.31 485 TYR A N 1
ATOM 3507 C CA . TYR A 1 485 ? 1.041 -42.604 26.760 1.00 73.31 485 TYR A CA 1
ATOM 3508 C C . TYR A 1 485 ? 1.482 -43.443 27.955 1.00 73.31 485 TYR A C 1
ATOM 3510 O O . TYR A 1 485 ? 1.619 -42.928 29.067 1.00 73.31 485 TYR A O 1
ATOM 3518 N N . THR A 1 486 ? 1.707 -44.734 27.704 1.00 67.56 486 THR A N 1
ATOM 3519 C CA . THR A 1 486 ? 2.018 -45.724 28.753 1.00 67.56 486 THR A CA 1
ATOM 3520 C C . THR A 1 486 ? 3.494 -46.105 28.797 1.00 67.56 486 THR A C 1
ATOM 3522 O O . THR A 1 486 ? 3.951 -46.671 29.787 1.00 67.56 486 THR A O 1
ATOM 3525 N N . THR A 1 487 ? 4.267 -45.768 27.759 1.00 62.91 487 THR A N 1
ATOM 3526 C CA . THR A 1 487 ? 5.707 -46.050 27.717 1.00 62.91 487 THR A CA 1
ATOM 3527 C C . THR A 1 487 ? 6.535 -44.777 27.581 1.00 62.91 487 THR A C 1
ATOM 3529 O O . THR A 1 487 ? 6.108 -43.789 26.980 1.00 62.91 487 THR A O 1
ATOM 3532 N N . ILE A 1 488 ? 7.750 -44.807 28.126 1.00 68.25 488 ILE A N 1
ATOM 3533 C CA . ILE A 1 488 ? 8.715 -43.707 28.045 1.00 68.25 488 ILE A CA 1
ATOM 3534 C C . ILE A 1 488 ? 9.255 -43.531 26.618 1.00 68.25 488 ILE A C 1
ATOM 3536 O O . ILE A 1 488 ? 9.163 -44.427 25.778 1.00 68.25 488 ILE A O 1
ATOM 3540 N N . GLY A 1 489 ? 9.837 -42.370 26.343 1.00 66.38 489 GLY A N 1
ATOM 3541 C CA . GLY A 1 489 ? 10.495 -42.045 25.085 1.00 66.38 489 GLY A CA 1
ATOM 3542 C C . GLY A 1 489 ? 9.781 -40.966 24.278 1.00 66.38 489 GLY A C 1
ATOM 3543 O O . GLY A 1 489 ? 8.728 -40.448 24.650 1.00 66.38 489 GLY A O 1
ATOM 3544 N N . MET A 1 490 ? 10.392 -40.615 23.152 1.00 70.31 490 MET A N 1
ATOM 3545 C CA . MET A 1 490 ? 9.862 -39.612 22.233 1.00 70.31 490 MET A CA 1
ATOM 3546 C C . MET A 1 490 ? 8.599 -40.137 21.553 1.00 70.31 490 MET A C 1
ATOM 3548 O O . MET A 1 490 ? 8.606 -41.228 20.982 1.00 70.31 490 MET A O 1
ATOM 3552 N N . LYS A 1 491 ? 7.517 -39.360 21.609 1.00 83.00 491 LYS A N 1
ATOM 3553 C CA . LYS A 1 491 ? 6.260 -39.661 20.926 1.00 83.00 491 LYS A CA 1
ATOM 3554 C C . LYS A 1 491 ? 6.039 -38.656 19.814 1.00 83.00 491 LYS A C 1
ATOM 3556 O O . LYS A 1 491 ? 6.201 -37.449 20.002 1.00 83.00 491 LYS A O 1
ATOM 3561 N N . SER A 1 492 ? 5.666 -39.182 18.660 1.00 82.19 492 SER A N 1
ATOM 3562 C CA . SER A 1 492 ? 5.285 -38.424 17.481 1.00 82.19 492 SER A CA 1
ATOM 3563 C C . SER A 1 492 ? 3.825 -38.696 17.146 1.00 82.19 492 SER A C 1
ATOM 3565 O O . SER A 1 492 ? 3.293 -39.786 17.392 1.00 82.19 492 SER A O 1
ATOM 3567 N N . ALA A 1 493 ? 3.198 -37.680 16.575 1.00 86.31 493 ALA A N 1
ATOM 3568 C CA . ALA A 1 493 ? 1.878 -37.754 15.991 1.00 86.31 493 ALA A CA 1
ATOM 3569 C C . ALA A 1 493 ? 1.941 -37.133 14.600 1.00 86.31 493 ALA A C 1
ATOM 3571 O O . ALA A 1 493 ? 2.646 -36.147 14.390 1.00 86.31 493 ALA A O 1
ATOM 3572 N N . THR A 1 494 ? 1.171 -37.697 13.687 1.00 84.88 494 THR A N 1
ATOM 3573 C CA . THR A 1 494 ? 0.965 -37.188 12.339 1.00 84.88 494 THR A CA 1
ATOM 3574 C C . THR A 1 494 ? -0.533 -37.107 12.126 1.00 84.88 494 THR A C 1
ATOM 3576 O O . THR A 1 494 ? -1.247 -38.101 12.291 1.00 84.88 494 THR A O 1
ATOM 3579 N N . VAL A 1 495 ? -1.027 -35.932 11.760 1.00 91.69 495 VAL A N 1
ATOM 3580 C CA . VAL A 1 495 ? -2.430 -35.756 11.393 1.00 91.69 495 VAL A CA 1
ATOM 3581 C C . VAL A 1 495 ? -2.543 -35.663 9.882 1.00 91.69 495 VAL A C 1
ATOM 3583 O O . VAL A 1 495 ? -1.920 -34.812 9.255 1.00 91.69 495 VAL A O 1
ATOM 3586 N N . SER A 1 496 ? -3.332 -36.557 9.295 1.00 87.31 496 SER A N 1
ATOM 3587 C CA . SER A 1 496 ? -3.784 -36.436 7.913 1.00 87.31 496 SER A CA 1
ATOM 3588 C C . SER A 1 496 ? -5.081 -35.647 7.912 1.00 87.31 496 SER A C 1
ATOM 3590 O O . SER A 1 496 ? -6.081 -36.089 8.474 1.00 87.31 496 SER A O 1
ATOM 3592 N N . ILE A 1 497 ? -5.060 -34.456 7.332 1.00 84.56 497 ILE A N 1
ATOM 3593 C CA . ILE A 1 497 ? -6.230 -33.591 7.238 1.00 84.56 497 ILE A CA 1
ATOM 3594 C C . ILE A 1 497 ? -6.713 -33.658 5.812 1.00 84.56 497 ILE A C 1
ATOM 3596 O O . ILE A 1 497 ? -5.963 -33.336 4.895 1.00 84.56 497 ILE A O 1
ATOM 3600 N N . THR A 1 498 ? -7.959 -34.079 5.639 1.00 76.81 498 THR A N 1
ATOM 3601 C CA . THR A 1 498 ? -8.592 -34.173 4.332 1.00 76.81 498 THR A CA 1
ATOM 3602 C C . THR A 1 498 ? -9.672 -33.109 4.226 1.00 76.81 498 THR A C 1
ATOM 3604 O O . THR A 1 498 ? -10.604 -33.063 5.032 1.00 76.81 498 THR A O 1
ATOM 3607 N N . SER A 1 499 ? -9.516 -32.236 3.238 1.00 66.06 499 SER A N 1
ATOM 3608 C CA . SER A 1 499 ? -10.476 -31.211 2.855 1.00 66.06 499 SER A CA 1
ATOM 3609 C C . SER A 1 499 ? -10.859 -31.475 1.407 1.00 66.06 499 SER A C 1
ATOM 3611 O O . SER A 1 499 ? -10.071 -31.225 0.492 1.00 66.06 499 SER A O 1
ATOM 3613 N N . GLY A 1 500 ? -12.032 -32.071 1.201 1.00 66.44 500 GLY A N 1
ATOM 3614 C CA . GLY A 1 500 ? -12.423 -32.497 -0.136 1.00 66.44 500 GLY A CA 1
ATOM 3615 C C . GLY A 1 500 ? -11.526 -33.617 -0.683 1.00 66.44 500 GLY A C 1
ATOM 3616 O O . GLY A 1 500 ? -11.259 -34.596 0.012 1.00 66.44 500 GLY A O 1
ATOM 3617 N N . SER A 1 501 ? -11.011 -33.472 -1.906 1.00 55.97 501 SER A N 1
ATOM 3618 C CA . SER A 1 501 ? -10.035 -34.406 -2.504 1.00 55.97 501 SER A CA 1
ATOM 3619 C C . SER A 1 501 ? -8.574 -34.171 -2.086 1.00 55.97 501 SER A C 1
ATOM 3621 O O . SER A 1 501 ? -7.672 -34.844 -2.592 1.00 55.97 501 SER A O 1
ATOM 3623 N N . GLN A 1 502 ? -8.306 -33.169 -1.245 1.00 57.44 502 GLN A N 1
ATOM 3624 C CA . GLN A 1 502 ? -6.957 -32.774 -0.844 1.00 57.44 502 GLN A CA 1
ATOM 3625 C C . GLN A 1 502 ? -6.662 -33.322 0.547 1.00 57.44 502 GLN A C 1
ATOM 3627 O O . GLN A 1 502 ? -7.389 -33.035 1.492 1.00 57.44 502 GLN A O 1
ATOM 3632 N N . SER A 1 503 ? -5.596 -34.112 0.671 1.00 74.50 503 SER A N 1
ATOM 3633 C CA . SER A 1 503 ? -5.113 -34.635 1.949 1.00 74.50 503 SER A CA 1
ATOM 3634 C C . SER A 1 503 ? -3.683 -34.164 2.179 1.00 74.50 503 SER A C 1
ATOM 3636 O O . SER A 1 503 ? -2.838 -34.286 1.289 1.00 74.50 503 SER A O 1
ATOM 3638 N N . ILE A 1 504 ? -3.418 -33.603 3.357 1.00 75.94 504 ILE A N 1
ATOM 3639 C CA . ILE A 1 504 ? -2.073 -33.257 3.809 1.00 75.94 504 ILE A CA 1
ATOM 3640 C C . ILE A 1 504 ? -1.800 -33.979 5.119 1.00 75.94 504 ILE A C 1
ATOM 3642 O O . ILE A 1 504 ? -2.590 -33.899 6.058 1.00 75.94 504 ILE A O 1
ATOM 3646 N N . ALA A 1 505 ? -0.675 -34.684 5.174 1.00 85.00 505 ALA A N 1
ATOM 3647 C CA . ALA A 1 505 ? -0.147 -35.233 6.409 1.00 85.00 505 ALA A CA 1
ATOM 3648 C C . ALA A 1 505 ? 0.834 -34.224 7.008 1.00 85.00 505 ALA A C 1
ATOM 3650 O O . ALA A 1 505 ? 1.787 -33.816 6.343 1.00 85.00 505 ALA A O 1
ATOM 3651 N N . VAL A 1 506 ? 0.585 -33.809 8.247 1.00 81.62 506 VAL A N 1
ATOM 3652 C CA . VAL A 1 506 ? 1.465 -32.901 8.985 1.00 81.62 506 VAL A CA 1
ATOM 3653 C C . VAL A 1 506 ? 1.986 -33.612 10.217 1.00 81.62 506 VAL A C 1
ATOM 3655 O O . VAL A 1 506 ? 1.209 -34.032 11.079 1.00 81.62 506 VAL A O 1
ATOM 3658 N N . ASP A 1 507 ? 3.309 -33.725 10.292 1.00 85.94 507 ASP A N 1
ATOM 3659 C CA . ASP A 1 507 ? 3.998 -34.215 11.477 1.00 85.94 507 ASP A CA 1
ATOM 3660 C C . ASP A 1 507 ? 3.987 -33.134 12.556 1.00 85.94 507 ASP A C 1
ATOM 3662 O O . ASP A 1 507 ? 4.364 -31.980 12.340 1.00 85.94 507 ASP A O 1
ATOM 3666 N N . CYS A 1 508 ? 3.534 -33.515 13.740 1.00 83.88 508 CYS A N 1
ATOM 3667 C CA . CYS A 1 508 ? 3.504 -32.648 14.901 1.00 83.88 508 CYS A CA 1
ATOM 3668 C C . CYS A 1 508 ? 4.881 -32.641 15.582 1.00 83.88 508 CYS A C 1
ATOM 3670 O O . CYS A 1 508 ? 5.601 -33.645 15.528 1.00 83.88 508 CYS A O 1
ATOM 3672 N N . PRO A 1 509 ? 5.249 -31.557 16.289 1.00 79.81 509 PRO A N 1
ATOM 3673 C CA . PRO A 1 509 ? 6.433 -31.553 17.137 1.00 79.81 509 PRO A CA 1
ATOM 3674 C C . PRO A 1 509 ? 6.421 -32.738 18.108 1.00 79.81 509 PRO A C 1
ATOM 3676 O O . PRO A 1 509 ? 5.401 -33.037 18.729 1.00 79.81 509 PRO A O 1
ATOM 3679 N N . THR A 1 510 ? 7.555 -33.418 18.250 1.00 77.25 510 THR A N 1
ATOM 3680 C CA . THR A 1 510 ? 7.673 -34.567 19.152 1.00 77.25 510 THR A CA 1
ATOM 3681 C C . THR A 1 510 ? 7.592 -34.145 20.615 1.00 77.25 510 THR A C 1
ATOM 3683 O O . THR A 1 510 ? 8.180 -33.133 21.000 1.00 77.25 510 THR A O 1
ATOM 3686 N N . ILE A 1 511 ? 6.958 -34.971 21.442 1.00 76.00 511 ILE A N 1
ATOM 3687 C CA . ILE A 1 511 ? 6.940 -34.824 22.900 1.00 76.00 511 ILE A CA 1
ATOM 3688 C C . ILE A 1 511 ? 7.825 -35.889 23.549 1.00 76.00 511 ILE A C 1
ATOM 3690 O O . ILE A 1 511 ? 7.768 -37.061 23.180 1.00 76.00 511 ILE A O 1
ATOM 3694 N N . SER A 1 512 ? 8.626 -35.505 24.542 1.00 74.25 512 SER A N 1
ATOM 3695 C CA . SER A 1 512 ? 9.373 -36.460 25.364 1.00 74.25 512 SER A CA 1
ATOM 3696 C C . SER A 1 512 ? 8.495 -36.961 26.513 1.00 74.25 512 SER A C 1
ATOM 3698 O O . SER A 1 512 ? 8.193 -36.198 27.433 1.00 74.25 512 SER A O 1
ATOM 3700 N N . ILE A 1 513 ? 8.078 -38.231 26.469 1.00 72.44 513 ILE A N 1
ATOM 3701 C CA . ILE A 1 513 ? 7.431 -38.875 27.616 1.00 72.44 513 ILE A CA 1
ATOM 3702 C C . ILE A 1 513 ? 8.518 -39.438 28.513 1.00 72.44 513 ILE A C 1
ATOM 3704 O O . ILE A 1 513 ? 9.241 -40.367 28.156 1.00 72.44 513 ILE A O 1
ATOM 3708 N N . GLN A 1 514 ? 8.654 -38.842 29.682 1.00 61.12 514 GLN A N 1
ATOM 3709 C CA . GLN A 1 514 ? 9.602 -39.269 30.690 1.00 61.12 514 GLN A CA 1
ATOM 3710 C C . GLN A 1 514 ? 8.895 -40.184 31.678 1.00 61.12 514 GLN A C 1
ATOM 3712 O O . GLN A 1 514 ? 7.668 -40.179 31.809 1.00 61.12 514 GLN A O 1
ATOM 3717 N N . GLN A 1 515 ? 9.673 -41.014 32.361 1.00 52.09 515 GLN A N 1
ATOM 3718 C CA . GLN A 1 515 ? 9.135 -41.781 33.466 1.00 52.09 515 GLN A CA 1
ATOM 3719 C C . GLN A 1 515 ? 8.743 -40.779 34.551 1.00 52.09 515 GLN A C 1
ATOM 3721 O O . GLN A 1 515 ? 9.601 -40.269 35.269 1.00 52.09 515 GLN A O 1
ATOM 3726 N N . GLY A 1 516 ? 7.444 -40.490 34.661 1.00 48.41 516 GLY A N 1
ATOM 3727 C CA . GLY A 1 516 ? 6.906 -40.064 35.943 1.00 48.41 516 GLY A CA 1
ATOM 3728 C C . GLY A 1 516 ? 7.296 -41.148 36.933 1.00 48.41 516 GLY A C 1
ATOM 3729 O O . GLY A 1 516 ? 7.231 -42.329 36.582 1.00 48.41 516 GLY A O 1
ATOM 3730 N N . GLN A 1 517 ? 7.804 -40.758 38.102 1.00 41.16 517 GLN A N 1
ATOM 3731 C CA . GLN A 1 517 ? 8.148 -41.693 39.171 1.00 41.16 517 GLN A CA 1
ATOM 3732 C C . GLN A 1 517 ? 7.081 -42.792 39.247 1.00 41.16 517 GLN A C 1
ATOM 3734 O O . GLN A 1 517 ? 5.916 -42.507 39.514 1.00 41.16 517 GLN A O 1
ATOM 3739 N N . LEU A 1 518 ? 7.491 -44.019 38.905 1.00 32.94 518 LEU A N 1
ATOM 3740 C CA . LEU A 1 518 ? 6.621 -45.183 38.812 1.00 32.94 518 LEU A CA 1
ATOM 3741 C C . LEU A 1 518 ? 5.833 -45.330 40.113 1.00 32.94 518 LEU A C 1
ATOM 3743 O O . LEU A 1 518 ? 6.392 -45.717 41.136 1.00 32.94 518 LEU A O 1
ATOM 3747 N N . VAL A 1 519 ? 4.524 -45.141 40.036 1.00 36.66 519 VAL A N 1
ATOM 3748 C CA . VAL A 1 519 ? 3.606 -46.004 40.768 1.00 36.66 519 VAL A CA 1
ATOM 3749 C C . VAL A 1 519 ? 2.799 -46.703 39.687 1.00 36.66 519 VAL A C 1
ATOM 3751 O O . VAL A 1 519 ? 1.881 -46.140 39.105 1.00 36.66 519 VAL A O 1
ATOM 3754 N N . LEU A 1 520 ? 3.271 -47.897 39.322 1.00 37.44 520 LEU A N 1
ATOM 3755 C CA . LEU A 1 520 ? 2.558 -48.835 38.461 1.00 37.44 520 LEU A CA 1
ATOM 3756 C C . LEU A 1 520 ? 1.156 -49.052 39.040 1.00 37.44 520 LEU A C 1
ATOM 3758 O O . LEU A 1 520 ? 1.038 -49.221 40.254 1.00 37.44 520 LEU A O 1
ATOM 3762 N N . ASP A 1 521 ? 0.141 -49.123 38.177 1.00 34.59 521 ASP A N 1
ATOM 3763 C CA . ASP A 1 521 ? -1.179 -49.692 38.477 1.00 34.59 521 ASP A CA 1
ATOM 3764 C C . ASP A 1 521 ? -1.047 -51.192 38.815 1.00 34.59 521 ASP A C 1
ATOM 3766 O O . ASP A 1 521 ? -1.492 -52.082 38.090 1.00 34.59 521 ASP A O 1
ATOM 3770 N N . ALA A 1 522 ? -0.392 -51.490 39.933 1.00 43.25 522 ALA A N 1
ATOM 3771 C CA . ALA A 1 522 ? -0.670 -52.672 40.715 1.00 43.25 522 ALA A CA 1
ATOM 3772 C C . ALA A 1 522 ? -1.841 -52.320 41.648 1.00 43.25 522 ALA A C 1
ATOM 3774 O O . ALA A 1 522 ? -1.857 -51.216 42.203 1.00 43.25 522 ALA A O 1
ATOM 3775 N N . PRO A 1 523 ? -2.816 -53.223 41.861 1.00 48.25 523 PRO A N 1
ATOM 3776 C CA . PRO A 1 523 ? -3.782 -53.036 42.937 1.00 48.25 523 PRO A CA 1
ATOM 3777 C C . PRO A 1 523 ? -3.023 -52.760 44.249 1.00 48.25 523 PRO A C 1
ATOM 3779 O O . PRO A 1 523 ? -1.955 -53.351 44.454 1.00 48.25 523 PRO A O 1
ATOM 3782 N N . PRO A 1 524 ? -3.522 -51.853 45.115 1.00 49.12 524 PRO A N 1
ATOM 3783 C CA . PRO A 1 524 ? -2.813 -51.467 46.327 1.00 49.12 524 PRO A CA 1
ATOM 3784 C C . PRO A 1 524 ? -2.430 -52.721 47.128 1.00 49.12 524 PRO A C 1
ATOM 3786 O O . PRO A 1 524 ? -3.264 -53.624 47.269 1.00 49.12 524 PRO A O 1
ATOM 3789 N N . PRO A 1 525 ? -1.182 -52.827 47.628 1.00 54.91 525 PRO A N 1
ATOM 3790 C CA . PRO A 1 525 ? -0.781 -53.964 48.444 1.00 54.91 525 PRO A CA 1
ATOM 3791 C C . PRO A 1 525 ? -1.764 -54.142 49.617 1.00 54.91 525 PRO A C 1
ATOM 3793 O O . PRO A 1 525 ? -2.266 -53.136 50.140 1.00 54.91 525 PRO A O 1
ATOM 3796 N N . PRO A 1 526 ? -2.061 -55.388 50.039 1.00 56.66 526 PRO A N 1
ATOM 3797 C CA . PRO A 1 526 ? -3.026 -55.661 51.102 1.00 56.66 526 PRO A CA 1
ATOM 3798 C C . PRO A 1 526 ? -2.746 -54.798 52.342 1.00 56.66 526 PRO A C 1
ATOM 3800 O O . PRO A 1 526 ? -1.661 -54.875 52.914 1.00 56.66 526 PRO A O 1
ATOM 3803 N N . GLY A 1 527 ? -3.709 -53.954 52.733 1.00 73.00 527 GLY A N 1
ATOM 3804 C CA . GLY A 1 527 ? -3.566 -52.997 53.843 1.00 73.00 527 GLY A CA 1
ATOM 3805 C C . GLY A 1 527 ? -3.335 -51.527 53.448 1.00 73.00 527 GLY A C 1
ATOM 3806 O O . GLY A 1 527 ? -3.034 -50.710 54.319 1.00 73.00 527 GLY A O 1
ATOM 3807 N N . SER A 1 528 ? -3.485 -51.160 52.170 1.00 77.38 528 SER A N 1
ATOM 3808 C CA . SER A 1 528 ? -3.408 -49.767 51.691 1.00 77.38 528 SER A CA 1
ATOM 3809 C C . SER A 1 528 ? -4.622 -49.358 50.844 1.00 77.38 528 SER A C 1
ATOM 3811 O O . SER A 1 528 ? -5.301 -50.205 50.268 1.00 77.38 528 SER A O 1
ATOM 3813 N N . PHE A 1 529 ? -4.892 -48.053 50.787 1.00 82.88 529 PHE A N 1
ATOM 3814 C CA . PHE A 1 529 ? -5.984 -47.430 50.036 1.00 82.88 529 PHE A CA 1
ATOM 3815 C C . PHE A 1 529 ? -5.445 -46.412 49.023 1.00 82.88 529 PHE A C 1
ATOM 3817 O O . PHE A 1 529 ? -4.365 -45.850 49.204 1.00 82.88 529 PHE A O 1
ATOM 3824 N N . SER A 1 530 ? -6.192 -46.165 47.950 1.00 80.69 530 SER A N 1
ATOM 3825 C CA . SER A 1 530 ? -5.797 -45.270 46.858 1.00 80.69 530 SER A CA 1
ATOM 3826 C C . SER A 1 530 ? -6.447 -43.892 46.969 1.00 80.69 530 SER A C 1
ATOM 3828 O O . SER A 1 530 ? -7.664 -43.808 47.129 1.00 80.69 530 SER A O 1
ATOM 3830 N N . ILE A 1 531 ? -5.676 -42.821 46.774 1.00 85.31 531 ILE A N 1
ATOM 3831 C CA . ILE A 1 531 ? -6.191 -41.458 46.583 1.00 85.31 531 ILE A CA 1
ATOM 3832 C C . ILE A 1 531 ? -5.910 -41.005 45.155 1.00 85.31 531 ILE A C 1
ATOM 3834 O O . ILE A 1 531 ? -4.749 -40.939 44.763 1.00 85.31 531 ILE A O 1
ATOM 3838 N N . THR A 1 532 ? -6.947 -40.662 44.393 1.00 78.00 532 THR A N 1
ATOM 3839 C CA . THR A 1 532 ? -6.806 -40.197 43.003 1.00 78.00 532 THR A CA 1
ATOM 3840 C C . THR A 1 532 ? -6.930 -38.680 42.927 1.00 78.00 532 THR A C 1
ATOM 3842 O O . THR A 1 532 ? -8.009 -38.145 43.177 1.00 78.00 532 THR A O 1
ATOM 3845 N N . SER A 1 533 ? -5.854 -37.980 42.565 1.00 72.81 533 SER A N 1
ATOM 3846 C CA . SER A 1 533 ? -5.839 -36.519 42.430 1.00 72.81 533 SER A CA 1
ATOM 3847 C C . SER A 1 533 ? -5.913 -36.050 40.972 1.00 72.81 533 SER A C 1
ATOM 3849 O O . SER A 1 533 ? -5.234 -36.573 40.086 1.00 72.81 533 SER A O 1
ATOM 3851 N N . SER A 1 534 ? -6.747 -35.044 40.702 1.00 63.84 534 SER A N 1
ATOM 3852 C CA . SER A 1 534 ? -6.957 -34.481 39.359 1.00 63.84 534 SER A CA 1
ATOM 3853 C C . SER A 1 534 ? -7.454 -33.025 39.410 1.00 63.84 534 SER A C 1
ATOM 3855 O O . SER A 1 534 ? -7.603 -32.459 40.488 1.00 63.84 534 SER A O 1
ATOM 3857 N N . GLY A 1 535 ? -7.644 -32.371 38.259 1.00 65.06 535 GLY A N 1
ATOM 3858 C CA . GLY A 1 535 ? -8.095 -30.975 38.199 1.00 65.06 535 GLY A CA 1
ATOM 3859 C C . GLY A 1 535 ? -8.344 -30.464 36.780 1.00 65.06 535 GLY A C 1
ATOM 3860 O O . GLY A 1 535 ? -7.861 -31.073 35.819 1.00 65.06 535 GLY A O 1
ATOM 3861 N N . ASN A 1 536 ? -9.097 -29.365 36.650 1.00 54.88 536 ASN A N 1
ATOM 3862 C CA . ASN A 1 536 ? -9.432 -28.731 35.365 1.00 54.88 536 ASN A CA 1
ATOM 3863 C C . ASN A 1 536 ? -8.324 -27.761 34.866 1.00 54.88 536 ASN A C 1
ATOM 3865 O O . ASN A 1 536 ? -7.228 -27.690 35.423 1.00 54.88 536 ASN A O 1
ATOM 3869 N N . LEU A 1 537 ? -8.579 -27.042 33.764 1.00 45.78 537 LEU A N 1
ATOM 3870 C CA . LEU A 1 537 ? -7.610 -26.143 33.124 1.00 45.78 537 LEU A CA 1
ATOM 3871 C C . LEU A 1 537 ? -7.427 -24.846 33.942 1.00 45.78 537 LEU A C 1
ATOM 3873 O O . LEU A 1 537 ? -8.403 -24.138 34.176 1.00 45.78 537 LEU A O 1
ATOM 3877 N N . GLY A 1 538 ? -6.191 -24.521 34.345 1.00 47.25 538 GLY A N 1
ATOM 3878 C CA . GLY A 1 538 ? -5.880 -23.277 35.074 1.00 47.25 538 GLY A CA 1
ATOM 3879 C C . GLY A 1 538 ? -4.897 -23.396 36.248 1.00 47.25 538 GLY A C 1
ATOM 3880 O O . GLY A 1 538 ? -4.594 -22.387 36.877 1.00 47.25 538 GLY A O 1
ATOM 3881 N N . GLY A 1 539 ? -4.358 -24.587 36.523 1.00 65.25 539 GLY A N 1
ATOM 3882 C CA . GLY A 1 539 ? -3.336 -24.835 37.547 1.00 65.25 539 GLY A CA 1
ATOM 3883 C C . GLY A 1 539 ? -2.951 -26.319 37.640 1.00 65.25 539 GLY A C 1
ATOM 3884 O O . GLY A 1 539 ? -3.243 -27.089 36.721 1.00 65.25 539 GLY A O 1
ATOM 3885 N N . ASP A 1 540 ? -2.296 -26.721 38.730 1.00 71.31 540 ASP A N 1
ATOM 3886 C CA . ASP A 1 540 ? -1.801 -28.081 38.977 1.00 71.31 540 ASP A CA 1
ATOM 3887 C C . ASP A 1 540 ? -2.006 -28.537 40.436 1.00 71.31 540 ASP A C 1
ATOM 3889 O O . ASP A 1 540 ? -2.157 -27.706 41.331 1.00 71.31 540 ASP A O 1
ATOM 3893 N N . ILE A 1 541 ? -2.006 -29.854 40.677 1.00 77.88 541 ILE A N 1
ATOM 3894 C CA . ILE A 1 541 ? -2.087 -30.492 42.005 1.00 77.88 541 ILE A CA 1
ATOM 3895 C C . ILE A 1 541 ? -1.005 -31.573 42.125 1.00 77.88 541 ILE A C 1
ATOM 3897 O O . ILE A 1 541 ? -0.898 -32.432 41.258 1.00 77.88 541 ILE A O 1
ATOM 3901 N N . SER A 1 542 ? -0.219 -31.556 43.205 1.00 75.38 542 SER A N 1
ATOM 3902 C CA . SER A 1 542 ? 0.928 -32.443 43.423 1.00 75.38 542 SER A CA 1
ATOM 3903 C C . SER A 1 542 ? 0.849 -33.173 44.773 1.00 75.38 542 SER A C 1
ATOM 3905 O O . SER A 1 542 ? 0.635 -32.515 45.792 1.00 75.38 542 SER A O 1
ATOM 3907 N N . PRO A 1 543 ? 1.049 -34.504 44.828 1.00 74.00 543 PRO A N 1
ATOM 3908 C CA . PRO A 1 543 ? 1.280 -35.399 43.690 1.00 74.00 543 PRO A CA 1
ATOM 3909 C C . PRO A 1 543 ? 0.008 -35.583 42.846 1.00 74.00 543 PRO A C 1
ATOM 3911 O O . PRO A 1 543 ? -1.084 -35.692 43.401 1.00 74.00 543 PRO A O 1
ATOM 3914 N N . ARG A 1 544 ? 0.143 -35.620 41.513 1.00 64.81 544 ARG A N 1
ATOM 3915 C CA . ARG A 1 544 ? -0.975 -35.825 40.574 1.00 64.81 544 ARG A CA 1
ATOM 3916 C C . ARG A 1 544 ? -1.170 -37.313 40.270 1.00 64.81 544 ARG A C 1
ATOM 3918 O O . ARG A 1 544 ? -0.184 -38.027 40.119 1.00 64.81 544 ARG A O 1
ATOM 3925 N N . GLY A 1 545 ? -2.415 -37.767 40.132 1.00 56.41 545 GLY A N 1
ATOM 3926 C CA . GLY A 1 545 ? -2.741 -39.166 39.837 1.00 56.41 545 GLY A CA 1
ATOM 3927 C C . GLY A 1 545 ? -2.992 -40.013 41.089 1.00 56.41 545 GLY A C 1
ATOM 3928 O O . GLY A 1 545 ? -3.397 -39.496 42.131 1.00 56.41 545 GLY A O 1
ATOM 3929 N N . VAL A 1 546 ? -2.813 -41.332 40.986 1.00 69.00 546 VAL A N 1
ATOM 3930 C CA . VAL A 1 546 ? -3.122 -42.272 42.077 1.00 69.00 546 VAL A CA 1
ATOM 3931 C C . VAL A 1 546 ? -1.958 -42.358 43.069 1.00 69.00 546 VAL A C 1
ATOM 3933 O O . VAL A 1 546 ? -0.846 -42.739 42.720 1.00 69.00 546 VAL A O 1
ATOM 3936 N N . SER A 1 547 ? -2.219 -42.037 44.335 1.00 79.44 547 SER A N 1
ATOM 3937 C CA . SER A 1 547 ? -1.301 -42.226 45.462 1.00 79.44 547 SER A CA 1
ATOM 3938 C C . SER A 1 547 ? -1.780 -43.371 46.355 1.00 79.44 547 SER A C 1
ATOM 3940 O O . SER A 1 547 ? -2.887 -43.303 46.885 1.00 79.44 547 SER A O 1
ATOM 3942 N N . ALA A 1 548 ? -0.950 -44.393 46.577 1.00 78.94 548 ALA A N 1
ATOM 3943 C CA . ALA A 1 548 ? -1.217 -45.417 47.590 1.00 78.94 548 ALA A CA 1
ATOM 3944 C C . ALA A 1 548 ? -0.870 -44.891 48.996 1.00 78.94 548 ALA A C 1
ATOM 3946 O O . ALA A 1 548 ? 0.193 -44.300 49.203 1.00 78.94 548 ALA A O 1
ATOM 3947 N N . VAL A 1 549 ? -1.766 -45.104 49.959 1.00 81.94 549 VAL A N 1
ATOM 3948 C CA . VAL A 1 549 ? -1.636 -44.650 51.348 1.00 81.94 549 VAL A CA 1
ATOM 3949 C C . VAL A 1 549 ? -1.964 -45.809 52.287 1.00 81.94 549 VAL A C 1
ATOM 3951 O O . VAL A 1 549 ? -3.000 -46.456 52.149 1.00 81.94 549 VAL A O 1
ATOM 3954 N N . THR A 1 550 ? -1.082 -46.104 53.242 1.00 84.06 550 THR A N 1
ATOM 3955 C CA . THR A 1 550 ? -1.305 -47.165 54.236 1.00 84.06 550 THR A CA 1
ATOM 3956 C C . THR A 1 550 ? -2.554 -46.862 55.064 1.00 84.06 550 THR A C 1
ATOM 3958 O O . THR A 1 550 ? -2.740 -45.719 55.493 1.00 84.06 550 THR A O 1
ATOM 3961 N N . ALA A 1 551 ? -3.385 -47.874 55.320 1.00 82.81 551 ALA A N 1
ATOM 3962 C CA . ALA A 1 551 ? -4.570 -47.734 56.162 1.00 82.81 551 ALA A CA 1
ATOM 3963 C C . ALA A 1 551 ? -4.209 -47.125 57.530 1.00 82.81 551 ALA A C 1
ATOM 3965 O O . ALA A 1 551 ? -3.294 -47.606 58.199 1.00 82.81 551 ALA A O 1
ATOM 3966 N N . GLY A 1 552 ? -4.898 -46.059 57.940 1.00 79.00 552 GLY A N 1
ATOM 3967 C CA . GLY A 1 552 ? -4.614 -45.362 59.200 1.00 79.00 552 GLY A CA 1
ATOM 3968 C C . GLY A 1 552 ? -3.683 -44.147 59.082 1.00 79.00 552 GLY A C 1
ATOM 3969 O O . GLY A 1 552 ? -3.550 -43.392 60.042 1.00 79.00 552 GLY A O 1
ATOM 3970 N N . SER A 1 553 ? -3.018 -43.953 57.934 1.00 85.25 553 SER A N 1
ATOM 3971 C CA . SER A 1 553 ? -2.017 -42.890 57.728 1.00 85.25 553 SER A CA 1
ATOM 3972 C C . SER A 1 553 ? -2.569 -41.684 56.956 1.00 85.25 553 SER A C 1
ATOM 3974 O O . SER A 1 553 ? -3.684 -41.732 56.438 1.00 85.25 553 SER A O 1
ATOM 3976 N N . GLY A 1 554 ? -1.806 -40.586 56.892 1.00 87.44 554 GLY A N 1
ATOM 3977 C CA . GLY A 1 554 ? -2.194 -39.370 56.175 1.00 87.44 554 GLY A CA 1
ATOM 3978 C C . GLY A 1 554 ? -1.387 -39.075 54.905 1.00 87.44 554 GLY A C 1
ATOM 3979 O O . GLY A 1 554 ? -0.291 -39.601 54.711 1.00 87.44 554 GLY A O 1
ATOM 3980 N N . LYS A 1 555 ? -1.920 -38.206 54.036 1.00 90.56 555 LYS A N 1
ATOM 3981 C CA . LYS A 1 555 ? -1.290 -37.768 52.779 1.00 90.56 555 LYS A CA 1
ATOM 3982 C C . LYS A 1 555 ? -1.663 -36.325 52.436 1.00 90.56 555 LYS A C 1
ATOM 3984 O O . LYS A 1 555 ? -2.844 -35.990 52.396 1.00 90.56 555 LYS A O 1
ATOM 3989 N N . THR A 1 556 ? -0.658 -35.500 52.141 1.00 90.12 556 THR A N 1
ATOM 3990 C CA . THR A 1 556 ? -0.819 -34.088 51.752 1.00 90.12 556 THR A CA 1
ATOM 3991 C C . THR A 1 556 ? -0.669 -33.888 50.245 1.00 90.12 556 THR A C 1
ATOM 3993 O O . THR A 1 556 ? 0.214 -34.484 49.626 1.00 90.12 556 THR A O 1
ATOM 3996 N N . PHE A 1 557 ? -1.505 -33.010 49.692 1.00 90.19 557 PHE A N 1
ATOM 3997 C CA . PHE A 1 557 ? -1.481 -32.518 48.318 1.00 90.19 557 PHE A CA 1
ATOM 3998 C C . PHE A 1 557 ? -1.299 -30.995 48.309 1.00 90.19 557 PHE A C 1
ATOM 4000 O O . PHE A 1 557 ? -1.878 -30.294 49.140 1.00 90.19 557 PHE A O 1
ATOM 4007 N N . THR A 1 558 ? -0.512 -30.482 47.368 1.00 83.50 558 THR A N 1
ATOM 4008 C CA . THR A 1 558 ? -0.235 -29.051 47.166 1.00 83.50 558 THR A CA 1
ATOM 4009 C C . THR A 1 558 ? -0.739 -28.609 45.800 1.00 83.50 558 THR A C 1
ATOM 4011 O O . THR A 1 558 ? -0.580 -29.338 44.826 1.00 83.50 558 THR A O 1
ATOM 4014 N N . ILE A 1 559 ? -1.349 -27.429 45.719 1.00 87.44 559 ILE A N 1
ATOM 4015 C CA . ILE A 1 559 ? -2.069 -26.934 44.545 1.00 87.44 559 ILE A CA 1
ATOM 4016 C C . ILE A 1 559 ? -1.478 -25.591 44.112 1.00 87.44 559 ILE A C 1
ATOM 4018 O O . ILE A 1 559 ? -1.309 -24.689 44.931 1.00 87.44 559 ILE A O 1
ATOM 4022 N N . THR A 1 560 ? -1.199 -25.448 42.816 1.00 74.38 560 THR A N 1
ATOM 4023 C CA . THR A 1 560 ? -0.540 -24.269 42.233 1.00 74.38 560 THR A CA 1
ATOM 4024 C C . THR A 1 560 ? -1.380 -23.700 41.091 1.00 74.38 560 THR A C 1
ATOM 4026 O O . THR A 1 560 ? -1.768 -24.432 40.189 1.00 74.38 560 THR A O 1
ATOM 4029 N N . THR A 1 561 ? -1.663 -22.396 41.089 1.00 70.69 561 THR A N 1
ATOM 4030 C CA . THR A 1 561 ? -2.461 -21.718 40.043 1.00 70.69 561 THR A CA 1
ATOM 4031 C C . THR A 1 561 ? -1.601 -21.202 38.884 1.00 70.69 561 THR A C 1
ATOM 4033 O O . THR A 1 561 ? -0.539 -20.624 39.121 1.00 70.69 561 THR A O 1
ATOM 4036 N N . ASN A 1 562 ? -2.082 -21.320 37.641 1.00 57.31 562 ASN A N 1
ATOM 4037 C CA . ASN A 1 562 ? -1.454 -20.724 36.454 1.00 57.31 562 ASN A CA 1
ATOM 4038 C C . ASN A 1 562 ? -1.831 -19.237 36.299 1.00 57.31 562 ASN A C 1
ATOM 4040 O O . ASN A 1 562 ? -2.885 -18.794 36.751 1.00 57.31 562 ASN A O 1
ATOM 4044 N N . SER A 1 563 ? -0.991 -18.464 35.602 1.00 56.81 563 SER A N 1
ATOM 4045 C CA . SER A 1 563 ? -1.252 -17.041 35.327 1.00 56.81 563 SER A CA 1
ATOM 4046 C C . SER A 1 563 ? -2.571 -16.829 34.567 1.00 56.81 563 SER A C 1
ATOM 4048 O O . SER A 1 563 ? -2.843 -17.525 33.589 1.00 56.81 563 SER A O 1
ATOM 4050 N N . GLY A 1 564 ? -3.382 -15.862 35.010 1.00 51.22 564 GLY A N 1
ATOM 4051 C CA . GLY A 1 564 ? -4.700 -15.559 34.434 1.00 51.22 564 GLY A CA 1
ATOM 4052 C C . GLY A 1 564 ? -5.851 -16.436 34.944 1.00 51.22 564 GLY A C 1
ATOM 4053 O O . GLY A 1 564 ? -6.962 -16.320 34.433 1.00 51.22 564 GLY A O 1
ATOM 4054 N N . TYR A 1 565 ? -5.605 -17.291 35.942 1.00 65.38 565 TYR A N 1
ATOM 4055 C CA . TYR A 1 565 ? -6.592 -18.177 36.561 1.00 65.38 565 TYR A CA 1
ATOM 4056 C C . TYR A 1 565 ? -6.517 -18.087 38.091 1.00 65.38 565 TYR A C 1
ATOM 4058 O O . TYR A 1 565 ? -5.468 -17.775 38.654 1.00 65.38 565 TYR A O 1
ATOM 4066 N N . ILE A 1 566 ? -7.626 -18.378 38.772 1.00 72.12 566 ILE A N 1
ATOM 4067 C CA . ILE A 1 566 ? -7.692 -18.475 40.240 1.00 72.12 566 ILE A CA 1
ATOM 4068 C C . ILE A 1 566 ? -8.194 -19.857 40.665 1.00 72.12 566 ILE A C 1
ATOM 4070 O O . ILE A 1 566 ? -9.019 -20.446 39.966 1.00 72.12 566 ILE A O 1
ATOM 4074 N N . LEU A 1 567 ? -7.709 -20.376 41.803 1.00 81.81 567 LEU A N 1
ATOM 4075 C CA . LEU A 1 567 ? -8.253 -21.587 42.429 1.00 81.81 567 LEU A CA 1
ATOM 4076 C C . LEU A 1 567 ? -9.609 -21.244 43.043 1.00 81.81 567 LEU A C 1
ATOM 4078 O O . LEU A 1 567 ? -9.695 -20.457 43.986 1.00 81.81 567 LEU A O 1
ATOM 4082 N N . THR A 1 568 ? -10.659 -21.835 42.493 1.00 72.88 568 THR A N 1
ATOM 4083 C CA . THR A 1 568 ? -12.034 -21.594 42.938 1.00 72.88 568 THR A CA 1
ATOM 4084 C C . THR A 1 568 ? -12.532 -22.637 43.913 1.00 72.88 568 THR A C 1
ATOM 4086 O O . THR A 1 568 ? -13.274 -22.285 44.823 1.00 72.88 568 THR A O 1
ATOM 4089 N N . ASP A 1 569 ? -12.110 -23.894 43.765 1.00 84.12 569 ASP A N 1
ATOM 4090 C CA . ASP A 1 569 ? -12.555 -24.952 44.663 1.00 84.12 569 ASP A CA 1
ATOM 4091 C C . ASP A 1 569 ? -11.611 -26.156 44.661 1.00 84.12 569 ASP A C 1
ATOM 4093 O O . ASP A 1 569 ? -10.928 -26.434 43.672 1.00 84.12 569 ASP A O 1
ATOM 4097 N N . VAL A 1 570 ? -11.617 -26.891 45.768 1.00 89.50 570 VAL A N 1
ATOM 4098 C CA . VAL A 1 570 ? -11.048 -28.230 45.898 1.00 89.50 570 VAL A CA 1
ATOM 4099 C C . VAL A 1 570 ? -12.173 -29.127 46.386 1.00 89.50 570 VAL A C 1
ATOM 4101 O O . VAL A 1 570 ? -12.831 -28.817 47.373 1.00 89.50 570 VAL A O 1
ATOM 4104 N N . THR A 1 571 ? -12.401 -30.246 45.711 1.00 82.69 571 THR A N 1
ATOM 4105 C CA . THR A 1 571 ? -13.407 -31.236 46.107 1.00 82.69 571 THR A CA 1
ATOM 4106 C C . THR A 1 571 ? -12.727 -32.536 46.495 1.00 82.69 571 THR A C 1
ATOM 4108 O O . THR A 1 571 ? -11.770 -32.952 45.846 1.00 82.69 571 THR A O 1
ATOM 4111 N N . VAL A 1 572 ? -13.212 -33.175 47.553 1.00 88.69 572 VAL A N 1
ATOM 4112 C CA . VAL A 1 572 ? -12.761 -34.481 48.033 1.00 88.69 572 VAL A CA 1
ATOM 4113 C C . VAL A 1 572 ? -13.962 -35.409 48.056 1.00 88.69 572 VAL A C 1
ATOM 4115 O O . VAL A 1 572 ? -14.986 -35.078 48.647 1.00 88.69 572 VAL A O 1
ATOM 4118 N N . ASP A 1 573 ? -13.873 -36.526 47.339 1.00 83.31 573 ASP A N 1
ATOM 4119 C CA . ASP A 1 573 ? -14.990 -37.457 47.107 1.00 83.31 573 ASP A CA 1
ATOM 4120 C C . ASP A 1 573 ? -16.261 -36.775 46.585 1.00 83.31 573 ASP A C 1
ATOM 4122 O O . ASP A 1 573 ? -17.386 -37.138 46.921 1.00 83.31 573 ASP A O 1
ATOM 4126 N N . GLY A 1 574 ? -16.066 -35.748 45.754 1.00 67.44 574 GLY A N 1
ATOM 4127 C CA . GLY A 1 574 ? -17.139 -34.942 45.174 1.00 67.44 574 GLY A CA 1
ATOM 4128 C C . GLY A 1 574 ? -17.715 -33.865 46.100 1.00 67.44 574 GLY A C 1
ATOM 4129 O O . GLY A 1 574 ? -18.531 -33.070 45.642 1.00 67.44 574 GLY A O 1
ATOM 4130 N N . ALA A 1 575 ? -17.285 -33.782 47.364 1.00 75.62 575 ALA A N 1
ATOM 4131 C CA . ALA A 1 575 ? -17.695 -32.735 48.299 1.00 75.62 575 ALA A CA 1
ATOM 4132 C C . ALA A 1 575 ? -16.658 -31.602 48.359 1.00 75.62 575 ALA A C 1
ATOM 4134 O O . ALA A 1 575 ? -15.468 -31.849 48.546 1.00 75.62 575 ALA A O 1
ATOM 4135 N N . SER A 1 576 ? -17.097 -30.350 48.209 1.00 86.19 576 SER A N 1
ATOM 4136 C CA . SER A 1 576 ? -16.217 -29.174 48.297 1.00 86.19 576 SER A CA 1
ATOM 4137 C C . SER A 1 576 ? -15.635 -29.007 49.703 1.00 86.19 576 SER A C 1
ATOM 4139 O O . SER A 1 576 ? -16.349 -29.081 50.704 1.00 86.19 576 SER A O 1
ATOM 4141 N N . VAL A 1 577 ? -14.331 -28.744 49.762 1.00 85.62 577 VAL A N 1
ATOM 4142 C CA . VAL A 1 577 ? -13.588 -28.353 50.969 1.00 85.62 577 VAL A CA 1
ATOM 4143 C C . VAL A 1 577 ? -13.081 -26.905 50.879 1.00 85.62 577 VAL A C 1
ATOM 4145 O O . VAL A 1 577 ? -12.334 -26.449 51.749 1.00 85.62 577 VAL A O 1
ATOM 4148 N N . GLY A 1 578 ? -13.510 -26.161 49.855 1.00 76.50 578 GLY A N 1
ATOM 4149 C CA . GLY A 1 578 ? -13.115 -24.779 49.592 1.00 76.50 578 GLY A CA 1
ATOM 4150 C C . GLY A 1 578 ? -11.772 -24.646 48.869 1.00 76.50 578 GLY A C 1
ATOM 4151 O O . GLY A 1 578 ? -11.080 -25.622 48.583 1.00 76.50 578 GLY A O 1
ATOM 4152 N N . ASN A 1 579 ? -11.380 -23.406 48.571 1.00 82.56 579 ASN A N 1
ATOM 4153 C CA . ASN A 1 579 ? -10.179 -23.069 47.799 1.00 82.56 579 ASN A CA 1
ATOM 4154 C C . ASN A 1 579 ? -8.882 -23.147 48.627 1.00 82.56 579 ASN A C 1
ATOM 4156 O O . ASN A 1 579 ? -8.194 -22.155 48.865 1.00 82.56 579 ASN A O 1
ATOM 4160 N N . GLN A 1 580 ? -8.528 -24.350 49.064 1.00 85.06 580 GLN A N 1
ATOM 4161 C CA . GLN A 1 580 ? -7.324 -24.577 49.857 1.00 85.06 580 GLN A CA 1
ATOM 4162 C C . GLN A 1 580 ? -6.122 -24.859 48.947 1.00 85.06 580 GLN A C 1
ATOM 4164 O O . GLN A 1 580 ? -6.151 -25.787 48.148 1.00 85.06 580 GLN A O 1
ATOM 4169 N N . ALA A 1 581 ? -5.037 -24.087 49.074 1.00 82.56 581 ALA A N 1
ATOM 4170 C CA . ALA A 1 581 ? -3.805 -24.305 48.300 1.00 82.56 581 ALA A CA 1
ATOM 4171 C C . ALA A 1 581 ? -3.051 -25.590 48.707 1.00 82.56 581 ALA A C 1
ATOM 4173 O O . ALA A 1 581 ? -2.145 -26.042 48.008 1.00 82.56 581 ALA A O 1
ATOM 4174 N N . THR A 1 582 ? -3.421 -26.194 49.836 1.00 87.94 582 THR A N 1
ATOM 4175 C CA . THR A 1 582 ? -2.961 -27.510 50.278 1.00 87.94 582 THR A CA 1
ATOM 4176 C C . THR A 1 582 ? -4.118 -28.273 50.913 1.00 87.94 582 THR A C 1
ATOM 4178 O O . THR A 1 582 ? -4.984 -27.673 51.542 1.00 87.94 582 THR A O 1
ATOM 4181 N N . TYR A 1 583 ? -4.132 -29.599 50.774 1.00 92.31 583 TYR A N 1
ATOM 4182 C CA . TYR A 1 583 ? -5.121 -30.459 51.424 1.00 92.31 583 TYR A CA 1
ATOM 4183 C C . TYR A 1 583 ? -4.471 -31.734 51.965 1.00 92.31 583 TYR A C 1
ATOM 4185 O O . TYR A 1 583 ? -3.735 -32.407 51.244 1.00 92.31 583 TYR A O 1
ATOM 4193 N N . THR A 1 584 ? -4.756 -32.084 53.223 1.00 93.56 584 THR A N 1
ATOM 4194 C CA . THR A 1 584 ? -4.198 -33.274 53.886 1.00 93.56 584 THR A CA 1
ATOM 4195 C C . THR A 1 584 ? -5.299 -34.226 54.330 1.00 93.56 584 THR A C 1
ATOM 4197 O O . THR A 1 584 ? -6.130 -33.882 55.168 1.00 93.56 584 THR A O 1
ATOM 4200 N N . PHE A 1 585 ? -5.245 -35.464 53.845 1.00 93.38 585 PHE A N 1
ATOM 4201 C CA . PHE A 1 585 ? -5.967 -36.584 54.441 1.00 93.38 585 PHE A CA 1
ATOM 4202 C C . PHE A 1 585 ? -5.220 -37.004 55.709 1.00 93.38 585 PHE A C 1
ATOM 4204 O O . PHE A 1 585 ? -4.034 -37.289 55.616 1.00 93.38 585 PHE A O 1
ATOM 4211 N N . ASN A 1 586 ? -5.858 -37.030 56.884 1.00 81.69 586 ASN A N 1
ATOM 4212 C CA . ASN A 1 586 ? -5.171 -37.312 58.161 1.00 81.69 586 ASN A CA 1
ATOM 4213 C C . ASN A 1 586 ? -5.347 -38.756 58.675 1.00 81.69 586 ASN A C 1
ATOM 4215 O O . ASN A 1 586 ? -4.669 -39.146 59.619 1.00 81.69 586 ASN A O 1
ATOM 4219 N N . ASN A 1 587 ? -6.239 -39.546 58.067 1.00 86.44 587 ASN A N 1
ATOM 4220 C CA . ASN A 1 587 ? -6.484 -40.946 58.422 1.00 86.44 587 ASN A CA 1
ATOM 4221 C C . ASN A 1 587 ? -7.227 -41.664 57.283 1.00 86.44 587 ASN A C 1
ATOM 4223 O O . ASN A 1 587 ? -8.458 -41.668 57.226 1.00 86.44 587 ASN A O 1
ATOM 4227 N N . VAL A 1 588 ? -6.481 -42.234 56.345 1.00 88.62 588 VAL A N 1
ATOM 4228 C CA . VAL A 1 588 ? -7.047 -42.868 55.154 1.00 88.62 588 VAL A CA 1
ATOM 4229 C C . VAL A 1 588 ? -7.531 -44.275 55.500 1.00 88.62 588 VAL A C 1
ATOM 4231 O O . VAL A 1 588 ? -6.738 -45.151 55.846 1.00 88.62 588 VAL A O 1
ATOM 4234 N N . THR A 1 589 ? -8.843 -44.488 55.407 1.00 86.94 589 THR A N 1
ATOM 4235 C CA . THR A 1 589 ? -9.517 -45.764 55.734 1.00 86.94 589 THR A CA 1
ATOM 4236 C C . THR A 1 589 ? -10.347 -46.323 54.579 1.00 86.94 589 THR A C 1
ATOM 4238 O O . THR A 1 589 ? -10.932 -47.398 54.699 1.00 86.94 589 THR A O 1
ATOM 4241 N N . ALA A 1 590 ? -10.389 -45.602 53.461 1.00 84.12 590 ALA A N 1
ATOM 4242 C CA . ALA A 1 590 ? -11.039 -45.991 52.224 1.00 84.12 590 ALA A CA 1
ATOM 4243 C C . ALA A 1 590 ? -10.311 -45.337 51.042 1.00 84.12 590 ALA A C 1
ATOM 4245 O O . ALA A 1 590 ? -9.421 -44.502 51.223 1.00 84.12 590 ALA A O 1
ATOM 4246 N N . ASN A 1 591 ? -10.682 -45.724 49.823 1.00 83.06 591 ASN A N 1
ATOM 4247 C CA . ASN A 1 591 ? -10.202 -45.047 48.625 1.00 83.06 591 ASN A CA 1
ATOM 4248 C C . ASN A 1 591 ? -10.863 -43.671 48.508 1.00 83.06 591 ASN A C 1
ATOM 4250 O O . ASN A 1 591 ? -12.064 -43.555 48.745 1.00 83.06 591 ASN A O 1
ATOM 4254 N N . HIS A 1 592 ? -10.094 -42.668 48.093 1.00 85.62 592 HIS A N 1
ATOM 4255 C CA . HIS A 1 592 ? -10.563 -41.292 47.970 1.00 85.62 592 HIS A CA 1
ATOM 4256 C C . HIS A 1 592 ? -10.227 -40.683 46.603 1.00 85.62 592 HIS A C 1
ATOM 4258 O O . HIS A 1 592 ? -9.353 -41.149 45.868 1.00 85.62 592 HIS A O 1
ATOM 4264 N N . THR A 1 593 ? -10.905 -39.593 46.271 1.00 80.94 593 THR A N 1
ATOM 4265 C CA . THR A 1 593 ? -10.629 -38.739 45.114 1.00 80.94 593 THR A CA 1
ATOM 4266 C C . THR A 1 593 ? -10.464 -37.294 45.569 1.00 80.94 593 THR A C 1
ATOM 4268 O O . THR A 1 593 ? -11.131 -36.860 46.502 1.00 80.94 593 THR A O 1
ATOM 4271 N N . ILE A 1 594 ? -9.575 -36.541 44.924 1.00 85.94 594 ILE A N 1
ATOM 4272 C CA . ILE A 1 594 ? -9.430 -35.096 45.120 1.00 85.94 594 ILE A CA 1
ATOM 4273 C C . ILE A 1 594 ? -9.367 -34.398 43.757 1.00 85.94 594 ILE A C 1
ATOM 4275 O O . ILE A 1 594 ? -8.556 -34.760 42.904 1.00 85.94 594 ILE A O 1
ATOM 4279 N N . PHE A 1 595 ? -10.238 -33.417 43.525 1.00 76.38 595 PHE A N 1
ATOM 4280 C CA . PHE A 1 595 ? -10.326 -32.678 42.265 1.00 76.38 595 PHE A CA 1
ATOM 4281 C C . PHE A 1 595 ? -10.248 -31.168 42.499 1.00 76.38 595 PHE A C 1
ATOM 4283 O O . PHE A 1 595 ? -10.995 -30.635 43.318 1.00 76.38 595 PHE A O 1
ATOM 4290 N N . VAL A 1 596 ? -9.376 -30.473 41.765 1.00 74.62 596 VAL A N 1
ATOM 4291 C CA . VAL A 1 596 ? -9.188 -29.013 41.874 1.00 74.62 596 VAL A CA 1
ATOM 4292 C C . VAL A 1 596 ? -9.795 -28.263 40.689 1.00 74.62 596 VAL A C 1
ATOM 4294 O O . VAL A 1 596 ? -9.629 -28.661 39.533 1.00 74.62 596 VAL A O 1
ATOM 4297 N N . THR A 1 597 ? -10.476 -27.156 40.977 1.00 72.69 597 THR A N 1
ATOM 4298 C CA . THR A 1 597 ? -11.191 -26.343 39.989 1.00 72.69 597 THR A CA 1
ATOM 4299 C C . THR A 1 597 ? -10.645 -24.919 39.951 1.00 72.69 597 THR A C 1
ATOM 4301 O O . THR A 1 597 ? -10.680 -24.192 40.946 1.00 72.69 597 THR A O 1
ATOM 4304 N N . PHE A 1 598 ? -10.209 -24.497 38.770 1.00 76.62 598 PHE A N 1
ATOM 4305 C CA . PHE A 1 598 ? -9.749 -23.161 38.423 1.00 76.62 598 PHE A CA 1
ATOM 4306 C C . PHE A 1 598 ? -10.730 -22.479 37.465 1.00 76.62 598 PHE A C 1
ATOM 4308 O O . PHE A 1 598 ? -11.351 -23.140 36.627 1.00 76.62 598 PHE A O 1
ATOM 4315 N N . THR A 1 599 ? -10.825 -21.151 37.533 1.00 57.91 599 THR A N 1
ATOM 4316 C CA . THR A 1 599 ? -11.583 -20.344 36.561 1.00 57.91 599 THR A CA 1
ATOM 4317 C C . THR A 1 599 ? -10.704 -19.268 35.925 1.00 57.91 599 THR A C 1
ATOM 4319 O O . THR A 1 599 ? -9.882 -18.683 36.641 1.00 57.91 599 THR A O 1
ATOM 4322 N N . PRO A 1 600 ? -10.883 -18.960 34.622 1.00 41.59 600 PRO A N 1
ATOM 4323 C CA . PRO A 1 600 ? -10.225 -17.824 33.991 1.00 41.59 600 PRO A CA 1
ATOM 4324 C C . PRO A 1 600 ? -10.645 -16.532 34.683 1.00 41.59 600 PRO A C 1
ATOM 4326 O O . PRO A 1 600 ? -11.829 -16.312 34.950 1.00 41.59 600 PRO A O 1
ATOM 4329 N N . VAL A 1 601 ? -9.688 -15.650 34.930 1.00 54.81 601 VAL A N 1
ATOM 4330 C CA . VAL A 1 601 ? -9.997 -14.272 35.294 1.00 54.81 601 VAL A CA 1
ATOM 4331 C C . VAL A 1 601 ? -10.519 -13.598 34.025 1.00 54.81 601 VAL A C 1
ATOM 4333 O O . VAL A 1 601 ? -9.776 -13.460 33.053 1.00 54.81 601 VAL A O 1
ATOM 4336 N N . VAL A 1 602 ? -11.796 -13.193 34.005 1.00 40.69 602 VAL A N 1
ATOM 4337 C CA . VAL A 1 602 ? -12.290 -12.250 32.989 1.00 40.69 602 VAL A CA 1
ATOM 4338 C C . VAL A 1 602 ? -11.467 -10.989 33.183 1.00 40.69 602 VAL A C 1
ATOM 4340 O O . VAL A 1 602 ? -11.653 -10.273 34.166 1.00 40.69 602 VAL A O 1
ATOM 4343 N N . ALA A 1 603 ? -10.479 -10.779 32.315 1.00 39.66 603 ALA A N 1
ATOM 4344 C CA . ALA A 1 603 ? -9.588 -9.649 32.451 1.00 39.66 603 ALA A CA 1
ATOM 4345 C C . ALA A 1 603 ? -10.425 -8.382 32.272 1.00 39.66 603 ALA A C 1
ATOM 4347 O O . ALA A 1 603 ? -10.841 -8.041 31.164 1.00 39.66 603 ALA A O 1
ATOM 4348 N N . THR A 1 604 ? -10.662 -7.665 33.370 1.00 49.94 604 THR A N 1
ATOM 4349 C CA . THR A 1 604 ? -10.773 -6.211 33.305 1.00 49.94 604 THR A CA 1
ATOM 4350 C C . THR A 1 604 ? -9.647 -5.737 32.401 1.00 49.94 604 THR A C 1
ATOM 4352 O O . THR A 1 604 ? -8.508 -6.176 32.601 1.00 49.94 604 THR A O 1
ATOM 4355 N N . SER A 1 605 ? -9.967 -4.911 31.399 1.00 62.00 605 SER A N 1
ATOM 4356 C CA . SER A 1 605 ? -8.959 -4.278 30.548 1.00 62.00 605 SER A CA 1
ATOM 4357 C C . SER A 1 605 ? -7.766 -3.877 31.419 1.00 62.00 605 SER A C 1
ATOM 4359 O O . SER A 1 605 ? -7.965 -3.148 32.397 1.00 62.00 605 SER A O 1
ATOM 4361 N N . PRO A 1 606 ? -6.550 -4.384 31.151 1.00 79.50 606 PRO A N 1
ATOM 4362 C CA . PRO A 1 606 ? -5.402 -3.999 31.947 1.00 79.50 606 PRO A CA 1
ATOM 4363 C C . PRO A 1 606 ? -5.125 -2.500 31.836 1.00 79.50 606 PRO A C 1
ATOM 4365 O O . PRO A 1 606 ? -4.431 -1.971 32.701 1.00 79.50 606 PRO A O 1
ATOM 4368 N N . LEU A 1 607 ? -5.664 -1.834 30.808 1.00 91.00 607 LEU A N 1
ATOM 4369 C CA . LEU A 1 607 ? -5.772 -0.387 30.727 1.00 91.00 607 LEU A CA 1
ATOM 4370 C C . LEU A 1 607 ? -6.985 0.125 31.520 1.00 91.00 607 LEU A C 1
ATOM 4372 O O . LEU A 1 607 ? -8.133 -0.151 31.165 1.00 91.00 607 LEU A O 1
ATOM 4376 N N . VAL A 1 608 ? -6.720 0.923 32.550 1.00 91.06 608 VAL A N 1
ATOM 4377 C CA . VAL A 1 608 ? -7.713 1.554 33.425 1.00 91.06 608 VAL A CA 1
ATOM 4378 C C . VAL A 1 608 ? -7.461 3.057 33.454 1.00 91.06 608 VAL A C 1
ATOM 4380 O O . VAL A 1 608 ? -6.332 3.486 33.687 1.00 91.06 608 VAL A O 1
ATOM 4383 N N . ALA A 1 609 ? -8.510 3.855 33.256 1.00 92.69 609 ALA A N 1
ATOM 4384 C CA . ALA A 1 609 ? -8.467 5.299 33.455 1.00 92.69 609 ALA A CA 1
ATOM 4385 C C . ALA A 1 609 ? -9.374 5.732 34.605 1.00 92.69 609 ALA A C 1
ATOM 4387 O O . ALA A 1 609 ? -10.438 5.151 34.824 1.00 92.69 609 ALA A O 1
ATOM 4388 N N . THR A 1 610 ? -8.972 6.790 35.301 1.00 94.31 610 THR A N 1
ATOM 4389 C CA . THR A 1 610 ? -9.846 7.534 36.212 1.00 94.31 610 THR A CA 1
ATOM 4390 C C . THR A 1 610 ? -9.924 8.991 35.783 1.00 94.31 610 THR A C 1
ATOM 4392 O O . THR A 1 610 ? -9.033 9.485 35.089 1.00 94.31 610 THR A O 1
ATOM 4395 N N . TYR A 1 611 ? -10.986 9.680 36.194 1.00 93.38 611 TYR A N 1
ATOM 4396 C CA . TYR A 1 611 ? -11.276 11.047 35.773 1.00 93.38 611 TYR A CA 1
ATOM 4397 C C . TYR A 1 611 ? -11.590 11.947 36.970 1.00 93.38 611 TYR A C 1
ATOM 4399 O O . TYR A 1 611 ? -12.067 11.474 38.004 1.00 93.38 611 TYR A O 1
ATOM 4407 N N . ASP A 1 612 ? -11.350 13.245 36.818 1.00 91.50 612 ASP A N 1
ATOM 4408 C CA . ASP A 1 612 ? -11.777 14.290 37.747 1.00 91.50 612 ASP A CA 1
ATOM 4409 C C . ASP A 1 612 ? -12.360 15.502 36.998 1.00 91.50 612 ASP A C 1
ATOM 4411 O O . ASP A 1 612 ? -12.680 15.426 35.811 1.00 91.50 612 ASP A O 1
ATOM 4415 N N . SER A 1 613 ? -12.544 16.634 37.686 1.00 87.31 613 SER A N 1
ATOM 4416 C CA . SER A 1 613 ? -13.110 17.848 37.080 1.00 87.31 613 SER A CA 1
ATOM 4417 C C . SER A 1 613 ? -12.255 18.445 35.955 1.00 87.31 613 SER A C 1
ATOM 4419 O O . SER A 1 613 ? -12.746 19.299 35.220 1.00 87.31 613 SER A O 1
ATOM 4421 N N . GLN A 1 614 ? -10.998 18.016 35.817 1.00 87.00 614 GLN A N 1
ATOM 4422 C CA . GLN A 1 614 ? -10.047 18.447 34.795 1.00 87.00 614 GLN A CA 1
ATOM 4423 C C . GLN A 1 614 ? -9.875 17.416 33.666 1.00 87.00 614 GLN A C 1
ATOM 4425 O O . GLN A 1 614 ? -9.067 17.641 32.768 1.00 87.00 614 GLN A O 1
ATOM 4430 N N . GLY A 1 615 ? -10.641 16.318 33.663 1.00 91.31 615 GLY A N 1
ATOM 4431 C CA . GLY A 1 615 ? -10.574 15.280 32.632 1.00 91.31 615 GLY A CA 1
ATOM 4432 C C . GLY A 1 615 ? -9.857 14.021 33.108 1.00 91.31 615 GLY A C 1
ATOM 4433 O O . GLY A 1 615 ? -10.144 13.523 34.193 1.00 91.31 615 GLY A O 1
ATOM 4434 N N . L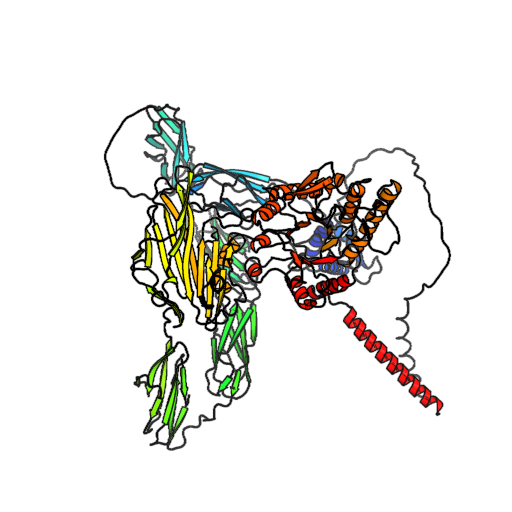EU A 1 616 ? -8.977 13.458 32.272 1.00 93.94 616 LEU A N 1
ATOM 4435 C CA . LEU A 1 616 ? -8.199 12.262 32.612 1.00 93.94 616 LEU A CA 1
ATOM 4436 C C . LEU A 1 616 ? -7.286 12.552 33.808 1.00 93.94 616 LEU A C 1
ATOM 4438 O O . LEU A 1 616 ? -6.416 13.411 33.721 1.00 93.94 616 LEU A O 1
ATOM 4442 N N . LYS A 1 617 ? -7.484 11.812 34.900 1.00 93.69 617 LYS A N 1
ATOM 4443 C CA . LYS A 1 617 ? -6.726 11.951 36.146 1.00 93.69 617 LYS A CA 1
ATOM 4444 C C . LYS A 1 617 ? -5.594 10.937 36.232 1.00 93.69 617 LYS A C 1
ATOM 4446 O O . LYS A 1 617 ? -4.449 11.306 36.472 1.00 93.69 617 LYS A O 1
ATOM 4451 N N . THR A 1 618 ? -5.916 9.655 36.063 1.00 95.00 618 THR A N 1
ATOM 4452 C CA . THR A 1 618 ? -4.907 8.591 36.025 1.00 95.00 618 THR A CA 1
ATOM 4453 C C . THR A 1 618 ? -5.125 7.663 34.844 1.00 95.00 618 THR A C 1
ATOM 4455 O O . THR A 1 618 ? -6.264 7.412 34.455 1.00 95.00 618 THR A O 1
ATOM 4458 N N . LEU A 1 619 ? -4.033 7.127 34.300 1.00 95.19 619 LEU A N 1
ATOM 4459 C CA . LEU A 1 619 ? -4.035 6.058 33.304 1.00 95.19 619 LEU A CA 1
ATOM 4460 C C . LEU A 1 619 ? -3.057 4.980 33.759 1.00 95.19 619 LEU A C 1
ATOM 4462 O O . LEU A 1 619 ? -1.876 5.251 33.962 1.00 95.19 619 LEU A O 1
ATOM 4466 N N . THR A 1 620 ? -3.547 3.761 33.937 1.00 92.38 620 THR A N 1
ATOM 4467 C CA . THR A 1 620 ? -2.762 2.617 34.406 1.00 92.38 620 THR A CA 1
ATOM 4468 C C . THR A 1 620 ? -2.860 1.495 33.391 1.00 92.38 620 THR A C 1
ATOM 4470 O O . THR A 1 620 ? -3.966 1.129 33.014 1.00 92.38 620 THR A O 1
ATOM 4473 N N . TYR A 1 621 ? -1.733 0.921 32.974 1.00 91.38 621 TYR A N 1
ATOM 4474 C CA . TYR A 1 621 ? -1.704 -0.280 32.141 1.00 91.38 621 TYR A CA 1
ATOM 4475 C C . TYR A 1 621 ? -0.987 -1.407 32.884 1.00 91.38 621 TYR A C 1
ATOM 4477 O O . TYR A 1 621 ? 0.189 -1.288 33.222 1.00 91.38 621 TYR A O 1
ATOM 4485 N N . ARG A 1 622 ? -1.695 -2.506 33.171 1.00 86.19 622 ARG A N 1
ATOM 4486 C CA . ARG A 1 622 ? -1.174 -3.671 33.920 1.00 86.19 622 ARG A CA 1
ATOM 4487 C C . ARG A 1 622 ? -0.583 -3.309 35.284 1.00 86.19 622 ARG A C 1
ATOM 4489 O O . ARG A 1 622 ? 0.447 -3.840 35.686 1.00 86.19 622 ARG A O 1
ATOM 4496 N N . GLY A 1 623 ? -1.235 -2.384 35.983 1.00 85.19 623 GLY A N 1
ATOM 4497 C CA . GLY A 1 623 ? -0.780 -1.888 37.284 1.00 85.19 623 GLY A CA 1
ATOM 4498 C C . GLY A 1 623 ? 0.369 -0.876 37.217 1.00 85.19 623 GLY A C 1
ATOM 4499 O O . GLY A 1 623 ? 0.757 -0.352 38.254 1.00 85.19 623 GLY A O 1
ATOM 4500 N N . VAL A 1 624 ? 0.892 -0.563 36.026 1.00 88.19 624 VAL A N 1
ATOM 4501 C CA . VAL A 1 624 ? 1.863 0.520 35.833 1.00 88.19 624 VAL A CA 1
ATOM 4502 C C . VAL A 1 624 ? 1.112 1.817 35.574 1.00 88.19 624 VAL A C 1
ATOM 4504 O O . VAL A 1 624 ? 0.435 1.943 34.553 1.00 88.19 624 VAL A O 1
ATOM 4507 N N . THR A 1 625 ? 1.232 2.778 36.485 1.00 92.12 625 THR A N 1
ATOM 4508 C CA . THR A 1 625 ? 0.714 4.136 36.289 1.00 92.12 625 THR A CA 1
ATOM 4509 C C . THR A 1 625 ? 1.565 4.857 35.249 1.00 92.12 625 THR A C 1
ATOM 4511 O O . THR A 1 625 ? 2.777 4.972 35.408 1.00 92.12 625 THR A O 1
ATOM 4514 N N . LEU A 1 626 ? 0.921 5.310 34.177 1.00 92.25 626 LEU A N 1
ATOM 4515 C CA . LEU A 1 626 ? 1.536 6.003 33.042 1.00 92.25 626 LEU A CA 1
ATOM 4516 C C . LEU A 1 626 ? 1.138 7.480 32.970 1.00 92.25 626 LEU A C 1
ATOM 4518 O O . LEU A 1 626 ? 1.827 8.267 32.328 1.00 92.25 626 LEU A O 1
ATOM 4522 N N . VAL A 1 627 ? 0.015 7.830 33.598 1.00 94.38 627 VAL A N 1
ATOM 4523 C CA . VAL A 1 627 ? -0.465 9.201 33.783 1.00 94.38 627 VAL A CA 1
ATOM 4524 C C . VAL A 1 627 ? -0.978 9.318 35.212 1.00 94.38 627 VAL A C 1
ATOM 4526 O O . VAL A 1 627 ? -1.764 8.469 35.644 1.00 94.38 627 VAL A O 1
ATOM 4529 N N . ASP A 1 628 ? -0.556 10.357 35.920 1.00 93.94 628 ASP A N 1
ATOM 4530 C CA . ASP A 1 628 ? -1.070 10.794 37.213 1.00 93.94 628 ASP A CA 1
ATOM 4531 C C . ASP A 1 628 ? -0.993 12.324 37.311 1.00 93.94 628 ASP A C 1
ATOM 4533 O O . ASP A 1 628 ? 0.003 12.916 37.734 1.00 93.94 628 ASP A O 1
ATOM 4537 N N . THR A 1 629 ? -2.100 12.983 36.973 1.00 89.75 629 THR A N 1
ATOM 4538 C CA . THR A 1 629 ? -2.165 14.448 36.947 1.00 89.75 629 THR A CA 1
ATOM 4539 C C . THR A 1 629 ? -2.127 15.097 38.331 1.00 89.75 629 THR A C 1
ATOM 4541 O O . THR A 1 629 ? -2.035 16.325 38.430 1.00 89.75 629 THR A O 1
ATOM 4544 N N . ALA A 1 630 ? -2.278 14.307 39.402 1.00 88.19 630 ALA A N 1
ATOM 4545 C CA . ALA A 1 630 ? -2.111 14.780 40.772 1.00 88.19 630 ALA A CA 1
ATOM 4546 C C . ALA A 1 630 ? -0.630 14.777 41.181 1.00 88.19 630 ALA A C 1
ATOM 4548 O O . ALA A 1 630 ? -0.210 15.668 41.919 1.00 88.19 630 ALA A O 1
ATOM 4549 N N . ALA A 1 631 ? 0.151 13.817 40.675 1.00 85.69 631 ALA A N 1
ATOM 4550 C CA . ALA A 1 631 ? 1.601 13.777 40.846 1.00 85.69 631 ALA A CA 1
ATOM 4551 C C . ALA A 1 631 ? 2.321 14.789 39.938 1.00 85.69 631 ALA A C 1
ATOM 4553 O O . ALA A 1 631 ? 3.291 15.414 40.368 1.00 85.69 631 ALA A O 1
ATOM 4554 N N . ASP A 1 632 ? 1.834 14.989 38.709 1.00 83.62 632 ASP A N 1
ATOM 4555 C CA . ASP A 1 632 ? 2.373 15.974 37.772 1.00 83.62 632 ASP A CA 1
ATOM 4556 C C . ASP A 1 632 ? 1.267 16.682 36.979 1.00 83.62 632 ASP A C 1
ATOM 4558 O O . ASP A 1 632 ? 0.661 16.147 36.052 1.00 83.62 632 ASP A O 1
ATOM 4562 N N . SER A 1 633 ? 1.039 17.955 37.301 1.00 82.06 633 SER A N 1
ATOM 4563 C CA . SER A 1 633 ? 0.033 18.773 36.617 1.00 82.06 633 SER A CA 1
ATOM 4564 C C . SER A 1 633 ? 0.304 19.007 35.123 1.00 82.06 633 SER A C 1
ATOM 4566 O O . SER A 1 633 ? -0.627 19.386 34.414 1.00 82.06 633 SER A O 1
ATOM 4568 N N . GLN A 1 634 ? 1.532 18.770 34.638 1.00 79.62 634 GLN A N 1
ATOM 4569 C CA . GLN A 1 634 ? 1.881 18.856 33.213 1.00 79.62 634 GLN A CA 1
ATOM 4570 C C . GLN A 1 634 ? 1.341 17.671 32.395 1.00 79.62 634 GLN A C 1
ATOM 4572 O O . GLN A 1 634 ? 1.391 17.697 31.166 1.00 79.62 634 GLN A O 1
ATOM 4577 N N . GLU A 1 635 ? 0.809 16.638 33.058 1.00 84.81 635 GLU A N 1
ATOM 4578 C CA . GLU A 1 635 ? 0.227 15.464 32.399 1.00 84.81 635 GLU A CA 1
ATOM 4579 C C . GLU A 1 635 ? -1.228 15.660 31.944 1.00 84.81 635 GLU A C 1
ATOM 4581 O O . GLU A 1 635 ? -1.808 14.799 31.280 1.00 84.81 635 GLU A O 1
ATOM 4586 N N . LYS A 1 636 ? -1.808 16.823 32.255 1.00 86.69 636 LYS A N 1
ATOM 4587 C CA . LYS A 1 636 ? -3.174 17.194 31.879 1.00 86.69 636 LYS A CA 1
ATOM 4588 C C . LYS A 1 636 ? -3.283 17.530 30.395 1.00 86.69 636 LYS A C 1
ATOM 4590 O O . LYS A 1 636 ? -2.350 18.046 29.787 1.00 86.69 636 LYS A O 1
ATOM 4595 N N . PHE A 1 637 ? -4.477 17.322 29.847 1.00 90.81 637 PHE A N 1
ATOM 4596 C CA . PHE A 1 637 ? -4.859 17.886 28.557 1.00 90.81 637 PHE A CA 1
ATOM 4597 C C . PHE A 1 637 ? -4.781 19.419 28.603 1.00 90.81 637 PHE A C 1
ATOM 4599 O O . PHE A 1 637 ? -5.332 20.033 29.521 1.00 90.81 637 PHE A O 1
ATOM 4606 N N . PHE A 1 638 ? -4.185 20.047 27.589 1.00 88.94 638 PHE A N 1
ATOM 4607 C CA . PHE A 1 638 ? -4.302 21.494 27.395 1.00 88.94 638 PHE A CA 1
ATOM 4608 C C . PHE A 1 638 ? -4.197 21.906 25.924 1.00 88.94 638 PHE A C 1
ATOM 4610 O O . PHE A 1 638 ? -3.693 21.173 25.071 1.00 88.94 638 PHE A O 1
ATOM 4617 N N . VAL A 1 639 ? -4.681 23.113 25.630 1.00 91.94 639 VAL A N 1
ATOM 4618 C CA . VAL A 1 639 ? -4.425 23.797 24.359 1.00 91.94 639 VAL A CA 1
ATOM 4619 C C . VAL A 1 639 ? -3.167 24.634 24.540 1.00 91.94 639 VAL A C 1
ATOM 4621 O O . VAL A 1 639 ? -3.114 25.502 25.408 1.00 91.94 639 VAL A O 1
ATOM 4624 N N . ASP A 1 640 ? -2.154 24.359 23.733 1.00 87.69 640 ASP A N 1
ATOM 4625 C CA . ASP A 1 640 ? -0.860 25.044 23.773 1.00 87.69 640 ASP A CA 1
ATOM 4626 C C . ASP A 1 640 ? -0.985 26.460 23.184 1.00 87.69 640 ASP A C 1
ATOM 4628 O O . ASP A 1 640 ? -0.624 27.460 23.807 1.00 87.69 640 ASP A O 1
ATOM 4632 N N . GLY A 1 641 ? -1.658 26.573 22.038 1.00 91.00 641 GLY A N 1
ATOM 4633 C CA . GLY A 1 641 ? -1.980 27.861 21.433 1.00 91.00 641 GLY A CA 1
ATOM 4634 C C . GLY A 1 641 ? -2.854 27.735 20.194 1.00 91.00 641 GLY A C 1
ATOM 4635 O O . GLY A 1 641 ? -3.066 26.644 19.665 1.00 91.00 641 GLY A O 1
ATOM 4636 N N . TYR A 1 642 ? -3.381 28.857 19.723 1.00 92.56 642 TYR A N 1
ATOM 4637 C CA . TYR A 1 642 ? -4.208 28.920 18.521 1.00 92.56 642 TYR A CA 1
ATOM 4638 C C . TYR A 1 642 ? -4.041 30.250 17.788 1.00 92.56 642 TYR A C 1
ATOM 4640 O O . TYR A 1 642 ? -3.592 31.245 18.358 1.00 92.56 642 TYR A O 1
ATOM 4648 N N . SER A 1 643 ? -4.439 30.259 16.517 1.00 92.25 643 SER A N 1
ATOM 4649 C CA . SER A 1 643 ? -4.415 31.437 15.657 1.00 92.25 643 SER A CA 1
ATOM 4650 C C . SER A 1 643 ? -5.820 31.809 15.207 1.00 92.25 643 SER A C 1
ATOM 4652 O O . SER A 1 643 ? -6.546 30.953 14.694 1.00 92.25 643 SER A O 1
ATOM 4654 N N . ILE A 1 644 ? -6.194 33.078 15.365 1.00 92.06 644 ILE A N 1
ATOM 4655 C CA . ILE A 1 644 ? -7.492 33.612 14.937 1.00 92.06 644 ILE A CA 1
ATOM 4656 C C . ILE A 1 644 ? -7.269 34.696 13.900 1.00 92.06 644 ILE A C 1
ATOM 4658 O O . ILE A 1 644 ? -6.475 35.605 14.108 1.00 92.06 644 ILE A O 1
ATOM 4662 N N . GLN A 1 645 ? -7.998 34.605 12.794 1.00 93.62 645 GLN A N 1
ATOM 4663 C CA . GLN A 1 645 ? -8.133 35.676 11.826 1.00 93.62 645 GLN A CA 1
ATOM 4664 C C . GLN A 1 645 ? -9.468 36.388 12.046 1.00 93.62 645 GLN A C 1
ATOM 4666 O O . GLN A 1 645 ? -10.532 35.782 11.893 1.00 93.62 645 GLN A O 1
ATOM 4671 N N . HIS A 1 646 ? -9.398 37.673 12.378 1.00 92.00 646 HIS A N 1
ATOM 4672 C CA . HIS A 1 646 ? -10.569 38.528 12.534 1.00 92.00 646 HIS A CA 1
ATOM 4673 C C . HIS A 1 646 ? -11.128 38.965 11.179 1.00 92.00 646 HIS A C 1
ATOM 4675 O O . HIS A 1 646 ? -10.421 38.962 10.167 1.00 92.00 646 HIS A O 1
ATOM 4681 N N . ALA A 1 647 ? -12.376 39.436 11.163 1.00 85.94 647 ALA A N 1
ATOM 4682 C CA . ALA A 1 647 ? -13.009 39.979 9.955 1.00 85.94 647 ALA A CA 1
ATOM 4683 C C . ALA A 1 647 ? -12.229 41.141 9.299 1.00 85.94 647 ALA A C 1
ATOM 4685 O O . ALA A 1 647 ? -12.349 41.363 8.097 1.00 85.94 647 ALA A O 1
ATOM 4686 N N . SER A 1 648 ? -11.401 41.866 10.062 1.00 86.81 648 SER A N 1
ATOM 4687 C CA . SER A 1 648 ? -10.507 42.917 9.550 1.00 86.81 648 SER A CA 1
ATOM 4688 C C . SER A 1 648 ? -9.314 42.384 8.742 1.00 86.81 648 SER A C 1
ATOM 4690 O O . SER A 1 648 ? -8.575 43.170 8.154 1.00 86.81 648 SER A O 1
ATOM 4692 N N . GLY A 1 649 ? -9.091 41.067 8.742 1.00 85.12 649 GLY A N 1
ATOM 4693 C CA . GLY A 1 649 ? -7.912 40.415 8.179 1.00 85.12 649 GLY A CA 1
ATOM 4694 C C . GLY A 1 649 ? -6.727 40.319 9.146 1.00 85.12 649 GLY A C 1
ATOM 4695 O O . GLY A 1 649 ? -5.774 39.606 8.832 1.00 85.12 649 GLY A O 1
ATOM 4696 N N . ALA A 1 650 ? -6.787 40.975 10.314 1.00 88.06 650 ALA A N 1
ATOM 4697 C CA . ALA A 1 650 ? -5.775 40.855 11.365 1.00 88.06 650 ALA A CA 1
ATOM 4698 C C . ALA A 1 650 ? -5.702 39.417 11.902 1.00 88.06 650 ALA A C 1
ATOM 4700 O O . ALA A 1 650 ? -6.732 38.751 12.028 1.00 88.06 650 ALA A O 1
ATOM 4701 N N . VAL A 1 651 ? -4.488 38.947 12.207 1.00 87.44 651 VAL A N 1
ATOM 4702 C CA . VAL A 1 651 ? -4.237 37.591 12.708 1.00 87.44 651 VAL A CA 1
ATOM 4703 C C . VAL A 1 651 ? -3.555 37.658 14.066 1.00 87.44 651 VAL A C 1
ATOM 4705 O O . VAL A 1 651 ? -2.418 38.118 14.161 1.00 87.44 651 VAL A O 1
ATOM 4708 N N . ASP A 1 652 ? -4.224 37.114 15.076 1.00 87.69 652 ASP A N 1
ATOM 4709 C CA . ASP A 1 652 ? -3.711 37.003 16.436 1.00 87.69 652 ASP A CA 1
ATOM 4710 C C . ASP A 1 652 ? -3.204 35.580 16.705 1.00 87.69 652 ASP A C 1
ATOM 4712 O O . ASP A 1 652 ? -3.765 34.590 16.222 1.00 87.69 652 ASP A O 1
ATOM 4716 N N . GLN A 1 653 ? -2.129 35.477 17.487 1.00 84.56 653 GLN A N 1
ATOM 4717 C CA . GLN A 1 653 ? -1.595 34.226 18.032 1.00 84.56 653 GLN A CA 1
ATOM 4718 C C . GLN A 1 653 ? -1.763 34.264 19.549 1.00 84.56 653 GLN A C 1
ATOM 4720 O O . GLN A 1 653 ? -1.244 35.169 20.202 1.00 84.56 653 GLN A O 1
ATOM 4725 N N . VAL A 1 654 ? -2.496 33.304 20.110 1.00 86.75 654 VAL A N 1
ATOM 4726 C CA . VAL A 1 654 ? -2.946 33.353 21.507 1.00 86.75 654 VAL A CA 1
ATOM 4727 C C . VAL A 1 654 ? -2.590 32.054 22.230 1.00 86.75 654 VAL A C 1
ATOM 4729 O O . VAL A 1 654 ? -2.727 30.966 21.670 1.00 86.75 654 VAL A O 1
ATOM 4732 N N . ALA A 1 655 ? -2.145 32.166 23.485 1.00 81.69 655 ALA A N 1
ATOM 4733 C CA . ALA A 1 655 ? -1.917 31.023 24.371 1.00 81.69 655 ALA A CA 1
ATOM 4734 C C . ALA A 1 655 ? -3.250 30.381 24.808 1.00 81.69 655 ALA A C 1
ATOM 4736 O O . ALA A 1 655 ? -4.239 31.076 25.036 1.00 81.69 655 ALA A O 1
ATOM 4737 N N . GLY A 1 656 ? -3.289 29.054 24.937 1.00 77.38 656 GLY A N 1
ATOM 4738 C CA . GLY A 1 656 ? -4.544 28.293 25.006 1.00 77.38 656 GLY A CA 1
ATOM 4739 C C . GLY A 1 656 ? -5.193 28.079 26.383 1.00 77.38 656 GLY A C 1
ATOM 4740 O O . GLY A 1 656 ? -5.951 27.121 26.539 1.00 77.38 656 GLY A O 1
ATOM 4741 N N . THR A 1 657 ? -4.970 28.925 27.388 1.00 79.19 657 THR A N 1
ATOM 4742 C CA . THR A 1 657 ? -5.562 28.720 28.728 1.00 79.19 657 THR A CA 1
ATOM 4743 C C . THR A 1 657 ? -7.073 29.001 28.750 1.00 79.19 657 THR A C 1
ATOM 4745 O O . THR A 1 657 ? -7.505 30.080 28.351 1.00 79.19 657 THR A O 1
ATOM 4748 N N . ALA A 1 658 ? -7.879 28.067 29.269 1.00 83.12 658 ALA A N 1
ATOM 4749 C CA . ALA A 1 658 ? -9.333 28.217 29.409 1.00 83.12 658 ALA A CA 1
ATOM 4750 C C . ALA A 1 658 ? -9.897 27.469 30.633 1.00 83.12 658 ALA A C 1
ATOM 4752 O O . ALA A 1 658 ? -9.309 26.472 31.061 1.00 83.12 658 ALA A O 1
ATOM 4753 N N . PRO A 1 659 ? -11.054 27.899 31.181 1.00 81.44 659 PRO A N 1
ATOM 4754 C CA . PRO A 1 659 ? -11.795 27.126 32.174 1.00 81.44 659 PRO A CA 1
ATOM 4755 C C . PRO A 1 659 ? -12.234 25.763 31.626 1.00 81.44 659 PRO A C 1
ATOM 4757 O O . PRO A 1 659 ? -12.661 25.657 30.472 1.00 81.44 659 PRO A O 1
ATOM 4760 N N . THR A 1 660 ? -12.176 24.745 32.482 1.00 89.12 660 THR A N 1
ATOM 4761 C CA . THR A 1 660 ? -12.512 23.350 32.175 1.00 89.12 660 THR A CA 1
ATOM 4762 C C . THR A 1 660 ? -13.832 22.922 32.821 1.00 89.12 660 THR A C 1
ATOM 4764 O O . THR A 1 660 ? -14.165 23.333 33.933 1.00 89.12 660 THR A O 1
ATOM 4767 N N . ALA A 1 661 ? -14.580 22.061 32.133 1.00 92.06 661 ALA A N 1
ATOM 4768 C CA . ALA A 1 661 ? -15.740 21.356 32.672 1.00 92.06 661 ALA A CA 1
ATOM 4769 C C . ALA A 1 661 ? -15.744 19.902 32.180 1.00 92.06 661 ALA A C 1
ATOM 4771 O O . ALA A 1 661 ? -15.601 19.664 30.981 1.00 92.06 661 ALA A O 1
ATOM 4772 N N . PHE A 1 662 ? -15.920 18.936 33.085 1.00 94.56 662 PHE A N 1
ATOM 4773 C CA . PHE A 1 662 ? -15.926 17.509 32.752 1.00 94.56 662 PHE A CA 1
ATOM 4774 C C . PHE A 1 662 ? -17.318 16.887 32.905 1.00 94.56 662 PHE A C 1
ATOM 4776 O O . PHE A 1 662 ? -17.967 17.042 33.940 1.00 94.56 662 PHE A O 1
ATOM 4783 N N . ASN A 1 663 ? -17.759 16.152 31.884 1.00 91.38 663 ASN A N 1
ATOM 4784 C CA . ASN A 1 663 ? -18.972 15.342 31.906 1.00 91.38 663 ASN A CA 1
ATOM 4785 C C . ASN A 1 663 ? -18.602 13.862 32.066 1.00 91.38 663 ASN A C 1
ATOM 4787 O O . ASN A 1 663 ? -18.145 13.221 31.121 1.00 91.38 663 ASN A O 1
ATOM 4791 N N . SER A 1 664 ? -18.838 13.306 33.255 1.00 88.19 664 SER A N 1
ATOM 4792 C CA . SER A 1 664 ? -18.525 11.908 33.577 1.00 88.19 664 SER A CA 1
ATOM 4793 C C . SER A 1 664 ? -19.467 10.886 32.936 1.00 88.19 664 SER A C 1
ATOM 4795 O O . SER A 1 664 ? -19.124 9.710 32.884 1.00 88.19 664 SER A O 1
ATOM 4797 N N . ALA A 1 665 ? -20.636 11.299 32.434 1.00 84.25 665 ALA A N 1
ATOM 4798 C CA . ALA A 1 665 ? -21.550 10.390 31.741 1.00 84.25 665 ALA A CA 1
ATOM 4799 C C . ALA A 1 665 ? -21.073 10.079 30.314 1.00 84.25 665 ALA A C 1
ATOM 4801 O O . ALA A 1 665 ? -21.318 8.990 29.800 1.00 84.25 665 ALA A O 1
ATOM 4802 N N . THR A 1 666 ? -20.391 11.035 29.678 1.00 86.38 666 THR A N 1
ATOM 4803 C CA . THR A 1 666 ? -19.882 10.920 28.302 1.00 86.38 666 THR A CA 1
ATOM 4804 C C . THR A 1 666 ? -18.356 10.848 28.222 1.00 86.38 666 THR A C 1
ATOM 4806 O O . THR A 1 666 ? -17.823 10.632 27.133 1.00 86.38 666 THR A O 1
ATOM 4809 N N . ASN A 1 667 ? -17.665 10.990 29.361 1.00 92.62 667 ASN A N 1
ATOM 4810 C CA . ASN A 1 667 ? -16.216 11.159 29.479 1.00 92.62 667 ASN A CA 1
ATOM 4811 C C . ASN A 1 667 ? -15.691 12.290 28.585 1.00 92.62 667 ASN A C 1
ATOM 4813 O O . ASN A 1 667 ? -14.733 12.106 27.835 1.00 92.62 667 ASN A O 1
ATOM 4817 N N . GLU A 1 668 ? -16.333 13.456 28.647 1.00 95.81 668 GLU A N 1
ATOM 4818 C CA . GLU A 1 668 ? -15.987 14.621 27.828 1.00 95.81 668 GLU A CA 1
ATOM 4819 C C . GLU A 1 668 ? -15.429 15.760 28.682 1.00 95.81 668 GLU A C 1
ATOM 4821 O O . GLU A 1 668 ? -16.089 16.250 29.598 1.00 95.81 668 GLU A O 1
ATOM 4826 N N . LEU A 1 669 ? -14.226 16.223 28.346 1.00 95.94 669 LEU A N 1
ATOM 4827 C CA . LEU A 1 669 ? -13.629 17.446 28.876 1.00 95.94 669 LEU A CA 1
ATOM 4828 C C . LEU A 1 669 ? -13.911 18.608 27.919 1.00 95.94 669 LEU A C 1
ATOM 4830 O O . LEU A 1 669 ? -13.577 18.530 26.743 1.00 95.94 669 LEU A O 1
ATOM 4834 N N . THR A 1 670 ? -14.488 19.699 28.417 1.00 96.38 670 THR A N 1
ATOM 4835 C CA . THR A 1 670 ? -14.762 20.917 27.642 1.00 96.38 670 THR A CA 1
ATOM 4836 C C . THR A 1 670 ? -13.902 22.076 28.133 1.00 96.38 670 THR A C 1
ATOM 4838 O O . THR A 1 670 ? -13.949 22.411 29.314 1.00 96.38 670 THR A O 1
ATOM 4841 N N . LEU A 1 671 ? -13.168 22.719 27.222 1.00 95.00 671 LEU A N 1
ATOM 4842 C CA . LEU A 1 671 ? -12.466 23.988 27.430 1.00 95.00 671 LEU A CA 1
ATOM 4843 C C . LEU A 1 671 ? -13.209 25.089 26.671 1.00 95.00 671 LEU A C 1
ATOM 4845 O O . LEU A 1 671 ? -13.475 24.937 25.477 1.00 95.00 671 LEU A O 1
ATOM 4849 N N . THR A 1 672 ? -13.554 26.184 27.353 1.00 94.56 672 THR A N 1
ATOM 4850 C CA . THR A 1 672 ? -14.359 27.277 26.772 1.00 94.56 672 THR A CA 1
ATOM 4851 C C . THR A 1 672 ? -13.529 28.541 26.563 1.00 94.56 672 THR A C 1
ATOM 4853 O O . THR A 1 672 ? -12.932 29.061 27.502 1.00 94.56 672 THR A O 1
ATOM 4856 N N . TYR A 1 673 ? -13.549 29.058 25.339 1.00 93.25 673 TYR A N 1
ATOM 4857 C CA . TYR A 1 673 ? -12.852 30.262 24.892 1.00 93.25 673 TYR A CA 1
ATOM 4858 C C . TYR A 1 673 ? -13.857 31.323 24.429 1.00 93.25 673 TYR A C 1
ATOM 4860 O O . TYR A 1 673 ? -15.023 31.026 24.179 1.00 93.25 673 TYR A O 1
ATOM 4868 N N . SER A 1 674 ? -13.404 32.564 24.238 1.00 90.38 674 SER A N 1
ATOM 4869 C CA . SER A 1 674 ? -14.250 33.637 23.689 1.00 90.38 674 SER A CA 1
ATOM 4870 C C . SER A 1 674 ? -14.781 33.329 22.283 1.00 90.38 674 SER A C 1
ATOM 4872 O O . SER A 1 674 ? -15.878 33.753 21.933 1.00 90.38 674 SER A O 1
ATOM 4874 N N . TRP A 1 675 ? -14.022 32.571 21.489 1.00 91.12 675 TRP A N 1
ATOM 4875 C CA . TRP A 1 675 ? -14.378 32.177 20.126 1.00 91.12 675 TRP A CA 1
ATOM 4876 C C . TRP A 1 675 ? -15.218 30.892 20.049 1.00 91.12 675 TRP A C 1
ATOM 4878 O O . TRP A 1 675 ? -15.732 30.571 18.980 1.00 91.12 675 TRP A O 1
ATOM 4888 N N . GLY A 1 676 ? -15.354 30.123 21.135 1.00 94.81 676 GLY A N 1
ATOM 4889 C CA . GLY A 1 676 ? -16.029 28.824 21.106 1.00 94.81 676 GLY A CA 1
ATOM 4890 C C . GLY A 1 676 ? -15.480 27.831 22.123 1.00 94.81 676 GLY A C 1
ATOM 4891 O O . GLY A 1 676 ? -15.241 28.183 23.276 1.00 94.81 676 GLY A O 1
ATOM 4892 N N . LYS A 1 677 ? -15.312 26.564 21.730 1.00 96.25 677 LYS A N 1
ATOM 4893 C CA . LYS A 1 677 ? -14.898 25.504 22.664 1.00 96.25 677 LYS A CA 1
ATOM 4894 C C . LYS A 1 677 ? -14.102 24.376 22.021 1.00 96.25 677 LYS A C 1
ATOM 4896 O O . LYS A 1 677 ? -14.280 24.066 20.844 1.00 96.25 677 LYS A O 1
ATOM 4901 N N . VAL A 1 678 ? -13.287 23.718 22.840 1.00 97.25 678 VAL A N 1
ATOM 4902 C CA . VAL A 1 678 ? -12.644 22.432 22.542 1.00 97.25 678 VAL A CA 1
ATOM 4903 C C . VAL A 1 678 ? -13.273 21.373 23.439 1.00 97.25 678 VAL A C 1
ATOM 4905 O O . VAL A 1 678 ? -13.338 21.559 24.650 1.00 97.25 678 VAL A O 1
ATOM 4908 N N . VAL A 1 679 ? -13.762 20.284 22.851 1.00 97.06 679 VAL A N 1
ATOM 4909 C CA . VAL A 1 679 ? -14.375 19.157 23.564 1.00 97.06 679 VAL A CA 1
ATOM 4910 C C . VAL A 1 679 ? -13.563 17.899 23.285 1.00 97.06 679 VAL A C 1
ATOM 4912 O O . VAL A 1 679 ? -13.501 17.464 22.140 1.00 97.06 679 VAL A O 1
ATOM 4915 N N . THR A 1 680 ? -12.970 17.302 24.311 1.00 97.00 680 THR A N 1
ATOM 4916 C CA . THR A 1 680 ? -12.170 16.077 24.200 1.00 97.00 680 THR A CA 1
ATOM 4917 C C . THR A 1 680 ? -12.885 14.917 24.869 1.00 97.00 680 THR A C 1
ATOM 4919 O O . THR A 1 680 ? -13.081 14.928 26.084 1.00 97.00 680 THR A O 1
ATOM 4922 N N . GLN A 1 681 ? -13.254 13.906 24.084 1.00 96.56 681 GLN A N 1
ATOM 4923 C CA . GLN A 1 681 ? -13.840 12.665 24.584 1.00 96.56 681 GLN A CA 1
ATOM 4924 C C . GLN A 1 681 ? -12.771 11.582 24.767 1.00 96.56 681 GLN A C 1
ATOM 4926 O O . GLN A 1 681 ? -11.980 11.330 23.853 1.00 96.56 681 GLN A O 1
ATOM 4931 N N . TYR A 1 682 ? -12.789 10.908 25.919 1.00 95.75 682 TYR A N 1
ATOM 4932 C CA . TYR A 1 682 ? -11.915 9.773 26.231 1.00 95.75 682 TYR A CA 1
ATOM 4933 C C . TYR A 1 682 ? -12.665 8.449 26.039 1.00 95.75 682 TYR A C 1
ATOM 4935 O O . TYR A 1 682 ? -13.652 8.185 26.727 1.00 95.75 682 TYR A O 1
ATOM 4943 N N . VAL A 1 683 ? -12.183 7.589 25.138 1.00 94.19 683 VAL A N 1
ATOM 4944 C CA . VAL A 1 683 ? -12.811 6.290 24.835 1.00 94.19 683 VAL A CA 1
ATOM 4945 C C . VAL A 1 683 ? -11.811 5.155 25.033 1.00 94.19 683 VAL A C 1
ATOM 4947 O O . VAL A 1 683 ? -10.812 5.079 24.317 1.00 94.19 683 VAL A O 1
ATOM 4950 N N . ILE A 1 684 ? -12.094 4.250 25.974 1.00 89.62 684 ILE A N 1
ATOM 4951 C CA . ILE A 1 684 ? -11.313 3.024 26.192 1.00 89.62 684 ILE A CA 1
ATOM 4952 C C . ILE A 1 684 ? -11.998 1.850 25.500 1.00 89.62 684 ILE A C 1
ATOM 4954 O O . ILE A 1 684 ? -13.178 1.590 25.730 1.00 89.62 684 ILE A O 1
ATOM 4958 N N . ASN A 1 685 ? -11.244 1.122 24.679 1.00 83.31 685 ASN A N 1
ATOM 4959 C CA . ASN A 1 685 ? -11.676 -0.139 24.085 1.00 83.31 685 ASN A CA 1
ATOM 4960 C C . ASN A 1 685 ? -10.530 -1.155 24.167 1.00 83.31 685 ASN A C 1
ATOM 4962 O O . ASN A 1 685 ? -9.570 -1.075 23.398 1.00 83.31 685 ASN A O 1
ATOM 4966 N N . GLY A 1 686 ? -10.608 -2.071 25.138 1.00 86.94 686 GLY A N 1
ATOM 4967 C CA . GLY A 1 686 ? -9.475 -2.920 25.512 1.00 86.94 686 GLY A CA 1
ATOM 4968 C C . GLY A 1 686 ? -8.247 -2.074 25.863 1.00 86.94 686 GLY A C 1
ATOM 4969 O O . GLY A 1 686 ? -8.356 -1.073 26.566 1.00 86.94 686 GLY A O 1
ATOM 4970 N N . ASP A 1 687 ? -7.098 -2.417 25.285 1.00 91.00 687 ASP A N 1
ATOM 4971 C CA . ASP A 1 687 ? -5.811 -1.756 25.545 1.00 91.00 687 ASP A CA 1
ATOM 4972 C C . ASP A 1 687 ? -5.585 -0.472 24.712 1.00 91.00 687 ASP A C 1
ATOM 4974 O O . ASP A 1 687 ? -4.455 0.001 24.576 1.00 91.00 687 ASP A O 1
ATOM 4978 N N . LYS A 1 688 ? -6.649 0.111 24.139 1.00 93.19 688 LYS A N 1
ATOM 4979 C CA . LYS A 1 688 ? -6.622 1.356 23.350 1.00 93.19 688 LYS A CA 1
ATOM 4980 C C . LYS A 1 688 ? -7.353 2.483 24.079 1.00 93.19 688 LYS A C 1
ATOM 4982 O O . LYS A 1 688 ? -8.543 2.356 24.364 1.00 93.19 688 LYS A O 1
ATOM 4987 N N . LEU A 1 689 ? -6.674 3.616 24.272 1.00 96.06 689 LEU A N 1
ATOM 4988 C CA . LEU A 1 689 ? -7.277 4.904 24.630 1.00 96.06 689 LEU A CA 1
ATOM 4989 C C . LEU A 1 689 ? -7.381 5.779 23.377 1.00 96.06 689 LEU A C 1
ATOM 4991 O O . LEU A 1 689 ? -6.366 6.120 22.777 1.00 96.06 689 LEU A O 1
ATOM 4995 N N . THR A 1 690 ? -8.595 6.167 22.998 1.00 96.44 690 THR A N 1
ATOM 4996 C CA . THR A 1 690 ? -8.861 7.114 21.902 1.00 96.44 690 THR A CA 1
ATOM 4997 C C . THR A 1 690 ? -9.244 8.473 22.478 1.00 96.44 690 THR A C 1
ATOM 4999 O O . THR A 1 690 ? -10.083 8.548 23.376 1.00 96.44 690 THR A O 1
ATOM 5002 N N . LEU A 1 691 ? -8.638 9.531 21.945 1.00 96.69 691 LEU A N 1
ATOM 5003 C CA . LEU A 1 691 ? -8.884 10.931 22.275 1.00 96.69 691 LEU A CA 1
ATOM 5004 C C . LEU A 1 691 ? -9.528 11.596 21.055 1.00 96.69 691 LEU A C 1
ATOM 5006 O O . LEU A 1 691 ? -8.867 11.815 20.036 1.00 96.69 691 LEU A O 1
ATOM 5010 N N . ILE A 1 692 ? -10.824 11.886 21.149 1.00 96.94 692 ILE A N 1
ATOM 5011 C CA . ILE A 1 692 ? -11.591 12.543 20.083 1.00 96.94 692 ILE A CA 1
ATOM 5012 C C . ILE A 1 692 ? -11.690 14.024 20.441 1.00 96.94 692 ILE A C 1
ATOM 5014 O O . ILE A 1 692 ? -12.460 14.391 21.326 1.00 96.94 692 ILE A O 1
ATOM 5018 N N . ASN A 1 693 ? -10.897 14.871 19.784 1.00 96.25 693 ASN A N 1
ATOM 5019 C CA . ASN A 1 693 ? -10.801 16.298 20.095 1.00 96.25 693 ASN A CA 1
ATOM 5020 C C . ASN A 1 693 ? -11.626 17.094 19.086 1.00 96.25 693 ASN A C 1
ATOM 5022 O O . ASN A 1 693 ? -11.245 17.208 17.927 1.00 96.25 693 ASN A O 1
ATOM 5026 N N . LYS A 1 694 ? -12.757 17.650 19.506 1.00 97.12 694 LYS A N 1
ATOM 5027 C CA . LYS A 1 694 ? -13.678 18.416 18.667 1.00 97.12 694 LYS A CA 1
ATOM 5028 C C . LYS A 1 694 ? -13.529 19.909 18.936 1.00 97.12 694 LYS A C 1
ATOM 5030 O O . LYS A 1 694 ? -13.799 20.375 20.040 1.00 97.12 694 LYS A O 1
ATOM 5035 N N . ILE A 1 695 ? -13.137 20.666 17.920 1.00 97.25 695 ILE A N 1
ATOM 5036 C CA . ILE A 1 695 ? -12.936 22.111 17.982 1.00 97.25 695 ILE A CA 1
ATOM 5037 C C . ILE A 1 695 ? -14.142 22.777 17.333 1.00 97.25 695 ILE A C 1
ATOM 5039 O O . ILE A 1 695 ? -14.424 22.553 16.159 1.00 97.25 695 ILE A O 1
ATOM 5043 N N . ILE A 1 696 ? -14.873 23.575 18.104 1.00 97.88 696 ILE A N 1
ATOM 5044 C CA . ILE A 1 696 ? -16.141 24.178 17.696 1.00 97.88 696 ILE A CA 1
ATOM 5045 C C . ILE A 1 696 ? -15.955 25.692 17.694 1.00 97.88 696 ILE A C 1
ATOM 5047 O O . ILE A 1 696 ? -15.872 26.309 18.759 1.00 97.88 696 ILE A O 1
ATOM 5051 N N . ASN A 1 697 ? -15.906 26.284 16.501 1.00 97.44 697 ASN A N 1
ATOM 5052 C CA . ASN A 1 697 ? -15.863 27.729 16.334 1.00 97.44 697 ASN A CA 1
ATOM 5053 C C . ASN A 1 697 ? -17.287 28.286 16.441 1.00 97.44 697 ASN A C 1
ATOM 5055 O O . ASN A 1 697 ? -18.122 28.057 15.570 1.00 97.44 697 ASN A O 1
ATOM 5059 N N . GLN A 1 698 ? -17.572 28.999 17.527 1.00 97.25 698 GLN A N 1
ATOM 5060 C CA . GLN A 1 698 ? -18.868 29.637 17.768 1.00 97.25 698 GLN A CA 1
ATOM 5061 C C . GLN A 1 698 ? -18.848 31.132 17.433 1.00 97.25 698 GLN A C 1
ATOM 5063 O O . GLN A 1 698 ? -19.868 31.800 17.596 1.00 97.25 698 GLN A O 1
ATOM 5068 N N . SER A 1 699 ? -17.716 31.657 16.954 1.00 94.44 699 SER A N 1
ATOM 5069 C CA . SER A 1 699 ? -17.651 33.008 16.413 1.00 94.44 699 SER A CA 1
ATOM 5070 C C . SER A 1 699 ? -18.532 33.121 15.171 1.00 94.44 699 SER A C 1
ATOM 5072 O O . SER A 1 699 ? -18.607 32.201 14.353 1.00 94.44 699 SER A O 1
ATOM 5074 N N . SER A 1 700 ? -19.193 34.268 15.027 1.00 93.56 700 SER A N 1
ATOM 5075 C CA . SER A 1 700 ? -19.959 34.633 13.834 1.00 93.56 700 SER A CA 1
ATOM 5076 C C . SER A 1 700 ? -19.112 35.342 12.775 1.00 93.56 700 SER A C 1
ATOM 5078 O O . SER A 1 700 ? -19.567 35.482 11.641 1.00 93.56 700 SER A O 1
ATOM 5080 N N . THR A 1 701 ? -17.895 35.776 13.117 1.00 94.00 701 THR A N 1
ATOM 5081 C CA . THR A 1 701 ? -17.043 36.602 12.244 1.00 94.00 701 THR A CA 1
ATOM 5082 C C . THR A 1 701 ? -15.641 36.049 12.045 1.00 94.00 701 THR A C 1
ATOM 5084 O O . THR A 1 701 ? -15.070 36.213 10.970 1.00 94.00 701 THR A O 1
ATOM 5087 N N . ASP A 1 702 ? -15.082 35.395 13.059 1.00 94.62 702 ASP A N 1
ATOM 5088 C CA . ASP A 1 702 ? -13.655 35.096 13.102 1.00 94.62 702 ASP A CA 1
ATOM 5089 C C . ASP A 1 702 ? -13.368 33.652 12.687 1.00 94.62 702 ASP A C 1
ATOM 5091 O O . ASP A 1 702 ? -14.106 32.722 13.019 1.00 94.62 702 ASP A O 1
ATOM 5095 N N . THR A 1 703 ? -12.270 33.455 11.962 1.00 95.56 703 THR A N 1
ATOM 5096 C CA . THR A 1 703 ? -11.813 32.140 11.498 1.00 95.56 703 THR A CA 1
ATOM 5097 C C . THR A 1 703 ? -10.664 31.657 12.369 1.00 95.56 703 THR A C 1
ATOM 5099 O O . THR A 1 703 ? -9.676 32.368 12.539 1.00 95.56 703 THR A O 1
ATOM 5102 N N . ILE A 1 704 ? -10.729 30.423 12.864 1.00 94.75 704 ILE A N 1
ATOM 5103 C CA . ILE A 1 704 ? -9.577 29.792 13.518 1.00 94.75 704 ILE A CA 1
ATOM 5104 C C . ILE A 1 704 ? -8.648 29.300 12.409 1.00 94.75 704 ILE A C 1
ATOM 5106 O O . ILE A 1 704 ? -9.006 28.404 11.651 1.00 94.75 704 ILE A O 1
ATOM 5110 N N . LYS A 1 705 ? -7.461 29.891 12.277 1.00 90.94 705 LYS A N 1
ATOM 5111 C CA . LYS A 1 705 ? -6.474 29.512 11.251 1.00 90.94 705 LYS A CA 1
ATOM 5112 C C . LYS A 1 705 ? -5.744 28.213 11.580 1.00 90.94 705 LYS A C 1
ATOM 5114 O O . LYS A 1 705 ? -5.249 27.562 10.669 1.00 90.94 705 LYS A O 1
ATOM 5119 N N . GLY A 1 706 ? -5.699 27.858 12.859 1.00 91.06 706 GLY A N 1
ATOM 5120 C CA . GLY A 1 706 ? -5.178 26.597 13.366 1.00 91.06 706 GLY A CA 1
ATOM 5121 C C . GLY A 1 706 ? -5.103 26.617 14.891 1.00 91.06 706 GLY A C 1
ATOM 5122 O O . GLY A 1 706 ? -5.231 27.663 15.529 1.00 91.06 706 GLY A O 1
ATOM 5123 N N . ILE A 1 707 ? -4.905 25.444 15.474 1.00 92.12 707 ILE A N 1
ATOM 5124 C CA . ILE A 1 707 ? -4.837 25.204 16.916 1.00 92.12 707 ILE A CA 1
ATOM 5125 C C . ILE A 1 707 ? -3.868 24.057 17.213 1.00 92.12 707 ILE A C 1
ATOM 5127 O O . ILE A 1 707 ? -3.801 23.084 16.456 1.00 92.12 707 ILE A O 1
ATOM 5131 N N . SER A 1 708 ? -3.117 24.217 18.300 1.00 90.19 708 SER A N 1
ATOM 5132 C CA . SER A 1 708 ? -2.100 23.323 18.850 1.00 90.19 708 SER A CA 1
ATOM 5133 C C . SER A 1 708 ? -2.605 22.748 20.172 1.00 90.19 708 SER A C 1
ATOM 5135 O O . SER A 1 708 ? -2.996 23.492 21.074 1.00 90.19 708 SER A O 1
ATOM 5137 N N . LEU A 1 709 ? -2.627 21.425 20.276 1.00 92.12 709 LEU A N 1
ATOM 5138 C CA . LEU A 1 709 ? -3.118 20.656 21.411 1.00 92.12 709 LEU A CA 1
ATOM 5139 C C . LEU A 1 709 ? -1.981 19.821 21.997 1.00 92.12 709 LEU A C 1
ATOM 5141 O O . LEU A 1 709 ? -1.150 19.276 21.265 1.00 92.12 709 LEU A O 1
ATOM 5145 N N . VAL A 1 710 ? -2.031 19.630 23.309 1.00 90.44 710 VAL A N 1
ATOM 5146 C CA . VAL A 1 710 ? -1.301 18.580 24.017 1.00 90.44 710 VAL A CA 1
ATOM 5147 C C . VAL A 1 710 ? -2.339 17.631 24.608 1.00 90.44 710 VAL A C 1
ATOM 5149 O O . VAL A 1 710 ? -2.843 17.872 25.709 1.00 90.44 710 VAL A O 1
ATOM 5152 N N . PRO A 1 711 ? -2.740 16.582 23.861 1.00 90.19 711 PRO A N 1
ATOM 5153 C CA . PRO A 1 711 ? -3.827 15.723 24.303 1.00 90.19 711 PRO A CA 1
ATOM 5154 C C . PRO A 1 711 ? -3.457 14.834 25.489 1.00 90.19 711 PRO A C 1
ATOM 5156 O O . PRO A 1 711 ? -4.339 14.414 26.235 1.00 90.19 711 PRO A O 1
ATOM 5159 N N . LEU A 1 712 ? -2.170 14.501 25.623 1.00 90.25 712 LEU A N 1
ATOM 5160 C CA . LEU A 1 712 ? -1.678 13.556 26.616 1.00 90.25 712 LEU A CA 1
ATOM 5161 C C . LEU A 1 712 ? -0.169 13.720 26.824 1.00 90.25 712 LEU A C 1
ATOM 5163 O O . LEU A 1 712 ? 0.580 13.744 25.851 1.00 90.25 712 LEU A O 1
ATOM 5167 N N . THR A 1 713 ? 0.293 13.718 28.071 1.00 89.69 713 THR A N 1
ATOM 5168 C CA . THR A 1 713 ? 1.704 13.454 28.394 1.00 89.69 713 THR A CA 1
ATOM 5169 C C . THR A 1 713 ? 1.768 12.171 29.212 1.00 89.69 713 THR A C 1
ATOM 5171 O O . THR A 1 713 ? 1.034 12.028 30.182 1.00 89.69 713 THR A O 1
ATOM 5174 N N . ILE A 1 714 ? 2.618 11.230 28.798 1.00 89.69 714 ILE A N 1
ATOM 5175 C CA . ILE A 1 714 ? 2.829 9.937 29.456 1.00 89.69 714 ILE A CA 1
ATOM 5176 C C . ILE A 1 714 ? 4.210 9.909 30.105 1.00 89.69 714 ILE A C 1
ATOM 5178 O O . ILE A 1 714 ? 5.197 10.365 29.525 1.00 89.69 714 ILE A O 1
ATOM 5182 N N . ARG A 1 715 ? 4.283 9.292 31.281 1.00 89.25 715 ARG A N 1
ATOM 5183 C CA . ARG A 1 715 ? 5.518 8.971 31.987 1.00 89.25 715 ARG A CA 1
ATOM 5184 C C . ARG A 1 715 ? 5.723 7.459 32.009 1.00 89.25 715 ARG A C 1
ATOM 5186 O O . ARG A 1 715 ? 4.964 6.722 32.634 1.00 89.25 715 ARG A O 1
ATOM 5193 N N . PHE A 1 716 ? 6.741 6.980 31.304 1.00 89.50 716 PHE A N 1
ATOM 5194 C CA . PHE A 1 716 ? 7.065 5.553 31.265 1.00 89.50 716 PHE A CA 1
ATOM 5195 C C . PHE A 1 716 ? 7.839 5.122 32.524 1.00 89.50 716 PHE A C 1
ATOM 5197 O O . PHE A 1 716 ? 8.572 5.918 33.102 1.00 89.50 716 PHE A O 1
ATOM 5204 N N . PRO A 1 717 ? 7.745 3.851 32.956 1.00 87.75 717 PRO A N 1
ATOM 5205 C CA . PRO A 1 717 ? 8.432 3.376 34.166 1.00 87.75 717 PRO A CA 1
ATOM 5206 C C . PRO A 1 717 ? 9.963 3.340 34.028 1.00 87.75 717 PRO A C 1
ATOM 5208 O O . PRO A 1 717 ? 10.686 3.252 35.016 1.00 87.75 717 PRO A O 1
ATOM 5211 N N . SER A 1 718 ? 10.464 3.366 32.794 1.00 86.00 718 SER A N 1
ATOM 5212 C CA . SER A 1 718 ? 11.880 3.430 32.456 1.00 86.00 718 SER A CA 1
ATOM 5213 C C . SER A 1 718 ? 12.041 4.186 31.144 1.00 86.00 718 SER A C 1
ATOM 5215 O O . SER A 1 718 ? 11.097 4.257 30.354 1.00 86.00 718 SER A O 1
ATOM 5217 N N . VAL A 1 719 ? 13.248 4.681 30.870 1.00 84.19 719 VAL A N 1
ATOM 5218 C CA . VAL A 1 719 ? 13.566 5.290 29.572 1.00 84.19 719 VAL A CA 1
ATOM 5219 C C . VAL A 1 719 ? 13.263 4.278 28.456 1.00 84.19 719 VAL A C 1
ATOM 5221 O O . VAL A 1 719 ? 13.712 3.129 28.550 1.00 84.19 719 VAL A O 1
ATOM 5224 N N . PRO A 1 720 ? 12.468 4.648 27.437 1.00 85.00 720 PRO A N 1
ATOM 5225 C CA . PRO A 1 720 ? 12.207 3.783 26.297 1.00 85.00 720 PRO A CA 1
ATOM 5226 C C . PRO A 1 720 ? 13.482 3.312 25.596 1.00 85.00 720 PRO A C 1
ATOM 5228 O O . PRO A 1 720 ? 14.401 4.081 25.345 1.00 85.00 720 PRO A O 1
ATOM 5231 N N . THR A 1 721 ? 13.518 2.029 25.253 1.00 81.69 721 THR A N 1
ATOM 5232 C CA . THR A 1 721 ? 14.703 1.349 24.699 1.00 81.69 721 THR A CA 1
ATOM 5233 C C . THR A 1 721 ? 14.968 1.669 23.231 1.00 81.69 721 THR A C 1
ATOM 5235 O O . THR A 1 721 ? 16.102 1.570 22.776 1.00 81.69 721 THR A O 1
ATOM 5238 N N . ASN A 1 722 ? 13.930 2.043 22.483 1.00 75.06 722 ASN A N 1
ATOM 5239 C CA . ASN A 1 722 ? 14.001 2.362 21.058 1.00 75.06 722 ASN A CA 1
ATOM 5240 C C . ASN A 1 722 ? 14.152 3.868 20.784 1.00 75.06 722 ASN A C 1
ATOM 5242 O O . ASN A 1 722 ? 14.000 4.290 19.642 1.00 75.06 722 ASN A O 1
ATOM 5246 N N . VAL A 1 723 ? 14.424 4.668 21.818 1.00 69.81 723 VAL A N 1
ATOM 5247 C CA . VAL A 1 723 ? 14.621 6.115 21.720 1.00 69.81 723 VAL A CA 1
ATOM 5248 C C . VAL A 1 723 ? 16.059 6.426 22.142 1.00 69.81 723 VAL A C 1
ATOM 5250 O O . VAL A 1 723 ? 16.384 6.402 23.326 1.00 69.81 723 VAL A O 1
ATOM 5253 N N . THR A 1 724 ? 16.940 6.688 21.173 1.00 52.50 724 THR A N 1
ATOM 5254 C CA . THR A 1 724 ? 18.358 7.024 21.401 1.00 52.50 724 THR A CA 1
ATOM 5255 C C . THR A 1 724 ? 18.664 8.436 20.891 1.00 52.50 724 THR A C 1
ATOM 5257 O O . THR A 1 724 ? 18.403 8.720 19.726 1.00 52.50 724 THR A O 1
ATOM 5260 N N . GLY A 1 725 ? 19.259 9.309 21.715 1.00 56.66 725 GLY A N 1
ATOM 5261 C CA . GLY A 1 725 ? 19.649 10.678 21.318 1.00 56.66 725 GLY A CA 1
ATOM 5262 C C . GLY A 1 725 ? 18.590 11.754 21.610 1.00 56.66 725 GLY A C 1
ATOM 5263 O O . GLY A 1 725 ? 17.744 11.540 22.472 1.00 56.66 725 GLY A O 1
ATOM 5264 N N . ASN A 1 726 ? 18.659 12.912 20.923 1.00 46.47 726 ASN A N 1
ATOM 5265 C CA . ASN A 1 726 ? 17.675 14.003 21.041 1.00 46.47 726 ASN A CA 1
ATOM 5266 C C . ASN A 1 726 ? 16.321 13.566 20.445 1.00 46.47 726 ASN A C 1
ATOM 5268 O O . ASN A 1 726 ? 16.197 13.496 19.223 1.00 46.47 726 ASN A O 1
ATOM 5272 N N . PRO A 1 727 ? 15.308 13.260 21.272 1.00 46.88 727 PRO A N 1
ATOM 5273 C CA . PRO A 1 727 ? 14.114 12.518 20.887 1.00 46.88 727 PRO A CA 1
ATOM 5274 C C . PRO A 1 727 ? 12.977 13.433 20.420 1.00 46.88 727 PRO A C 1
ATOM 5276 O O . PRO A 1 727 ? 11.809 13.073 20.557 1.00 46.88 727 PRO A O 1
ATOM 5279 N N . ALA A 1 728 ? 13.276 14.635 19.920 1.00 44.44 728 ALA A N 1
ATOM 5280 C CA . ALA A 1 728 ? 12.274 15.494 19.296 1.00 44.44 728 ALA A CA 1
ATOM 5281 C C . ALA A 1 728 ? 11.869 14.906 17.931 1.00 44.44 728 ALA A C 1
ATOM 5283 O O . ALA A 1 728 ? 12.173 15.456 16.876 1.00 44.44 728 ALA A O 1
ATOM 5284 N N . SER A 1 729 ? 11.206 13.751 17.943 1.00 50.88 729 SER A N 1
ATOM 5285 C CA . SER A 1 729 ? 10.622 13.132 16.760 1.00 50.88 729 SER A CA 1
ATOM 5286 C C . SER A 1 729 ? 9.304 13.844 16.455 1.00 50.88 729 SER A C 1
ATOM 5288 O O . SER A 1 729 ? 8.209 13.373 16.772 1.00 50.88 729 SER A O 1
ATOM 5290 N N . VAL A 1 730 ? 9.418 15.050 15.899 1.00 48.78 730 VAL A N 1
ATOM 5291 C CA . VAL A 1 730 ? 8.285 15.752 15.299 1.00 48.78 730 VAL A CA 1
ATOM 5292 C C . VAL A 1 730 ? 7.989 15.038 13.990 1.00 48.78 730 VAL A C 1
ATOM 5294 O O . VAL A 1 730 ? 8.718 15.200 13.015 1.00 48.78 730 VAL A O 1
ATOM 5297 N N . PHE A 1 731 ? 6.955 14.201 13.976 1.00 55.47 731 PHE A N 1
ATOM 5298 C CA . PHE A 1 731 ? 6.477 13.613 12.737 1.00 55.47 731 PHE A CA 1
ATOM 5299 C C . PHE A 1 731 ? 5.493 14.594 12.094 1.00 55.47 731 PHE A C 1
ATOM 5301 O O . PHE A 1 731 ? 4.555 15.109 12.706 1.00 55.47 731 PHE A O 1
ATOM 5308 N N . PHE A 1 732 ? 5.712 14.888 10.825 1.00 56.44 732 PHE A N 1
ATOM 5309 C CA . PHE A 1 732 ? 4.701 15.543 10.012 1.00 56.44 732 PHE A CA 1
ATOM 5310 C C . PHE A 1 732 ? 3.927 14.412 9.345 1.00 56.44 732 PHE A C 1
ATOM 5312 O O . PHE A 1 732 ? 4.537 13.547 8.720 1.00 56.44 732 PHE A O 1
ATOM 5319 N N . ASN A 1 733 ? 2.603 14.358 9.500 1.00 58.00 733 ASN A N 1
ATOM 5320 C CA . ASN A 1 733 ? 1.780 13.292 8.912 1.00 58.00 733 ASN A CA 1
ATOM 5321 C C . ASN A 1 733 ? 1.557 13.481 7.400 1.00 58.00 733 ASN A C 1
ATOM 5323 O O . ASN A 1 733 ? 0.472 13.279 6.858 1.00 58.00 733 ASN A O 1
ATOM 5327 N N . MET A 1 734 ? 2.602 13.930 6.719 1.00 59.59 734 MET A N 1
ATOM 5328 C CA . MET A 1 734 ? 2.594 14.308 5.322 1.00 59.59 734 MET A CA 1
ATOM 5329 C C . MET A 1 734 ? 3.428 13.274 4.582 1.00 59.59 734 MET A C 1
ATOM 5331 O O . MET A 1 734 ? 4.649 13.250 4.698 1.00 59.59 734 MET A O 1
ATOM 5335 N N . GLY A 1 735 ? 2.753 12.379 3.865 1.00 63.84 735 GLY A N 1
ATOM 5336 C CA . GLY A 1 735 ? 3.411 11.314 3.109 1.00 63.84 735 GLY A CA 1
ATOM 5337 C C . GLY A 1 735 ? 3.694 10.020 3.889 1.00 63.84 735 GLY A C 1
ATOM 5338 O O . GLY A 1 735 ? 4.424 9.169 3.389 1.00 63.84 735 GLY A O 1
ATOM 5339 N N . SER A 1 736 ? 3.137 9.831 5.089 1.00 73.75 736 SER A N 1
ATOM 5340 C CA . SER A 1 736 ? 3.062 8.525 5.766 1.00 73.75 736 SER A CA 1
ATOM 5341 C C . SER A 1 736 ? 1.991 8.541 6.871 1.00 73.75 736 SER A C 1
ATOM 5343 O O . SER A 1 736 ? 1.627 9.620 7.354 1.00 73.75 736 SER A O 1
ATOM 5345 N N . PRO A 1 737 ? 1.452 7.382 7.301 1.00 78.69 737 PRO A N 1
ATOM 5346 C CA . PRO A 1 737 ? 0.619 7.345 8.493 1.00 78.69 737 PRO A CA 1
ATOM 5347 C C . PRO A 1 737 ? 1.462 7.671 9.729 1.00 78.69 737 PRO A C 1
ATOM 5349 O O . PRO A 1 737 ? 2.524 7.089 9.945 1.00 78.69 737 PRO A O 1
ATOM 5352 N N . SER A 1 738 ? 0.970 8.577 10.575 1.00 80.12 738 SER A N 1
ATOM 5353 C CA . SER A 1 738 ? 1.680 8.954 11.798 1.00 80.12 738 SER A CA 1
ATOM 5354 C C . SER A 1 738 ? 1.448 7.961 12.919 1.00 80.12 738 SER A C 1
ATOM 5356 O O . SER A 1 738 ? 0.446 8.018 13.636 1.00 80.12 738 SER A O 1
ATOM 5358 N N . ILE A 1 739 ? 2.418 7.064 13.060 1.00 83.25 739 ILE A N 1
ATOM 5359 C CA . ILE A 1 739 ? 2.514 6.096 14.143 1.00 83.25 739 ILE A CA 1
ATOM 5360 C C . ILE A 1 739 ? 3.870 6.314 14.817 1.00 83.25 739 ILE A C 1
ATOM 5362 O O . ILE A 1 739 ? 4.909 6.107 14.200 1.00 83.25 739 ILE A O 1
ATOM 5366 N N . SER A 1 740 ? 3.861 6.750 16.076 1.00 83.00 740 SER A N 1
ATOM 5367 C CA . SER A 1 740 ? 5.069 6.861 16.895 1.00 83.00 740 SER A CA 1
ATOM 5368 C C . SER A 1 740 ? 5.161 5.666 17.841 1.00 83.00 740 SER A C 1
ATOM 5370 O O . SER A 1 740 ? 4.204 5.330 18.548 1.00 83.00 740 SER A O 1
ATOM 5372 N N . GLU A 1 741 ? 6.309 4.996 17.817 1.00 83.12 741 GLU A N 1
ATOM 5373 C CA . GLU A 1 741 ? 6.543 3.738 18.518 1.00 83.12 741 GLU A CA 1
ATOM 5374 C C . GLU A 1 741 ? 7.332 3.943 19.808 1.00 83.12 741 GLU A C 1
ATOM 5376 O O . GLU A 1 741 ? 8.422 4.511 19.793 1.00 83.12 741 GLU A O 1
ATOM 5381 N N . ILE A 1 742 ? 6.851 3.379 20.916 1.00 84.38 742 ILE A N 1
ATOM 5382 C CA . ILE A 1 742 ? 7.576 3.359 22.187 1.00 84.38 742 ILE A CA 1
ATOM 5383 C C . ILE A 1 742 ? 7.655 1.930 22.730 1.00 84.38 742 ILE A C 1
ATOM 5385 O O . ILE A 1 742 ? 6.641 1.264 22.934 1.00 84.38 742 ILE A O 1
ATOM 5389 N N . LYS A 1 743 ? 8.875 1.459 22.998 1.00 86.38 743 LYS A N 1
ATOM 5390 C CA . LYS A 1 743 ? 9.176 0.169 23.634 1.00 86.38 743 LYS A CA 1
ATOM 5391 C C . LYS A 1 743 ? 9.817 0.416 24.993 1.00 86.38 743 LYS A C 1
ATOM 5393 O O . LYS A 1 743 ? 10.887 1.019 25.077 1.00 86.38 743 LYS A O 1
ATOM 5398 N N . TYR A 1 744 ? 9.199 -0.082 26.054 1.00 85.44 744 TYR A N 1
ATOM 5399 C CA . TYR A 1 744 ? 9.660 0.093 27.430 1.00 85.44 744 TYR A CA 1
ATOM 5400 C C . TYR A 1 744 ? 9.710 -1.253 28.162 1.00 85.44 744 TYR A C 1
ATOM 5402 O O . TYR A 1 744 ? 9.186 -2.259 27.692 1.00 85.44 744 TYR A O 1
ATOM 5410 N N . SER A 1 745 ? 10.384 -1.291 29.310 1.00 78.69 745 SER A N 1
ATOM 5411 C CA . SER A 1 745 ? 10.723 -2.538 30.020 1.00 78.69 745 SER A CA 1
ATOM 5412 C C . SER A 1 745 ? 9.526 -3.458 30.301 1.00 78.69 745 SER A C 1
ATOM 5414 O O . SER A 1 745 ? 9.663 -4.678 30.257 1.00 78.69 745 SER A O 1
ATOM 5416 N N . SER A 1 746 ? 8.349 -2.884 30.549 1.00 79.62 746 SER A N 1
ATOM 5417 C CA . SER A 1 746 ? 7.121 -3.612 30.876 1.00 79.62 746 SER A CA 1
ATOM 5418 C C . SER A 1 746 ? 6.066 -3.618 29.763 1.00 79.62 746 SER A C 1
ATOM 5420 O O . SER A 1 746 ? 4.979 -4.163 29.971 1.00 79.62 746 SER A O 1
ATOM 5422 N N . GLY A 1 747 ? 6.353 -3.075 28.572 1.00 86.38 747 GLY A N 1
ATOM 5423 C CA . GLY A 1 747 ? 5.374 -3.059 27.486 1.00 86.38 747 GLY A CA 1
ATOM 5424 C C . GLY A 1 747 ? 5.798 -2.352 26.203 1.00 86.38 747 GLY A C 1
ATOM 5425 O O . GLY A 1 747 ? 6.945 -1.959 25.999 1.00 86.38 747 GLY A O 1
ATOM 5426 N N . ALA A 1 748 ? 4.823 -2.197 25.317 1.00 88.62 748 ALA A N 1
ATOM 5427 C CA . ALA A 1 748 ? 4.945 -1.434 24.084 1.00 88.62 748 ALA A CA 1
ATOM 5428 C C . ALA A 1 748 ? 3.733 -0.506 23.938 1.00 88.62 748 ALA A C 1
ATOM 5430 O O . ALA A 1 748 ? 2.636 -0.858 24.372 1.00 88.62 748 ALA A O 1
ATOM 5431 N N . ALA A 1 749 ? 3.928 0.665 23.337 1.00 90.94 749 ALA A N 1
ATOM 5432 C CA . ALA A 1 749 ? 2.872 1.624 23.048 1.00 90.94 749 ALA A CA 1
ATOM 5433 C C . ALA A 1 749 ? 3.008 2.169 21.620 1.00 90.94 749 ALA A C 1
ATOM 5435 O O . ALA A 1 749 ? 4.107 2.505 21.178 1.00 90.94 749 ALA A O 1
ATOM 5436 N N . ALA A 1 750 ? 1.883 2.268 20.916 1.00 90.19 750 ALA A N 1
ATOM 5437 C CA . ALA A 1 750 ? 1.771 2.966 19.641 1.00 90.19 750 ALA A CA 1
ATOM 5438 C C . ALA A 1 750 ? 0.926 4.228 19.833 1.00 90.19 750 ALA A C 1
ATOM 5440 O O . ALA A 1 750 ? -0.232 4.134 20.244 1.00 90.19 750 ALA A O 1
ATOM 5441 N N . PHE A 1 751 ? 1.498 5.390 19.530 1.00 91.31 751 PHE A N 1
ATOM 5442 C CA . PHE A 1 751 ? 0.784 6.661 19.454 1.00 91.31 751 PHE A CA 1
ATOM 5443 C C . PHE A 1 751 ? 0.383 6.886 18.009 1.00 91.31 751 PHE A C 1
ATOM 5445 O O . PHE A 1 751 ? 1.229 6.844 17.120 1.00 91.31 751 PHE A O 1
ATOM 5452 N N . VAL A 1 752 ? -0.898 7.112 17.772 1.00 90.56 752 VAL A N 1
ATOM 5453 C CA . VAL A 1 752 ? -1.478 6.981 16.442 1.00 90.56 752 VAL A CA 1
ATOM 5454 C C . VAL A 1 752 ? -2.312 8.208 16.117 1.00 90.56 752 VAL A C 1
ATOM 5456 O O . VAL A 1 752 ? -3.213 8.565 16.878 1.00 90.56 752 VAL A O 1
ATOM 5459 N N . ASN A 1 753 ? -2.052 8.823 14.966 1.00 90.44 753 ASN A N 1
ATOM 5460 C CA . ASN A 1 753 ? -3.008 9.728 14.343 1.00 90.44 753 ASN A CA 1
ATOM 5461 C C . ASN A 1 753 ? -4.068 8.905 13.593 1.00 90.44 753 ASN A C 1
ATOM 5463 O O . ASN A 1 753 ? -3.749 8.176 12.655 1.00 90.44 753 ASN A O 1
ATOM 5467 N N . GLU A 1 754 ? -5.327 8.993 14.019 1.00 90.69 754 GLU A N 1
ATOM 5468 C CA . GLU A 1 754 ? -6.435 8.226 13.433 1.00 90.69 754 GLU A CA 1
ATOM 5469 C C . GLU A 1 754 ? -7.027 8.919 12.184 1.00 90.69 754 GLU A C 1
ATOM 5471 O O . GLU A 1 754 ? -7.788 8.295 11.427 1.00 90.69 754 GLU A O 1
ATOM 5476 N N . ASP A 1 755 ? -6.648 10.182 11.946 1.00 85.62 755 ASP A N 1
ATOM 5477 C CA . ASP A 1 755 ? -7.040 11.007 10.800 1.00 85.62 755 ASP A CA 1
ATOM 5478 C C . ASP A 1 755 ? -6.096 10.761 9.607 1.00 85.62 755 ASP A C 1
ATOM 5480 O O . ASP A 1 755 ? -5.244 11.579 9.265 1.00 85.62 755 ASP A O 1
ATOM 5484 N N . VAL A 1 756 ? -6.262 9.611 8.953 1.00 78.00 756 VAL A N 1
ATOM 5485 C CA . VAL A 1 756 ? -5.451 9.185 7.794 1.00 78.00 756 VAL A CA 1
ATOM 5486 C C . VAL A 1 756 ? -5.504 10.176 6.620 1.00 78.00 756 VAL A C 1
ATOM 5488 O O . VAL A 1 756 ? -4.492 10.391 5.961 1.00 78.00 756 VAL A O 1
ATOM 5491 N N . ASP A 1 757 ? -6.666 10.786 6.368 1.00 73.88 757 ASP A N 1
ATOM 5492 C CA . ASP A 1 757 ? -6.909 11.604 5.167 1.00 73.88 757 ASP A CA 1
ATOM 5493 C C . ASP A 1 757 ? -6.887 13.122 5.437 1.00 73.88 757 ASP A C 1
ATOM 5495 O O . ASP A 1 757 ? -6.984 13.913 4.501 1.00 73.88 757 ASP A O 1
ATOM 5499 N N . ASN A 1 758 ? -6.775 13.546 6.703 1.00 78.88 758 ASN A N 1
ATOM 5500 C CA . ASN A 1 758 ? -6.772 14.961 7.092 1.00 78.88 758 ASN A CA 1
ATOM 5501 C C . ASN A 1 758 ? -5.504 15.288 7.895 1.00 78.88 758 ASN A C 1
ATOM 5503 O O . ASN A 1 758 ? -5.492 15.121 9.118 1.00 78.88 758 ASN A O 1
ATOM 5507 N N . PRO A 1 759 ? -4.440 15.765 7.222 1.00 74.31 759 PRO A N 1
ATOM 5508 C CA . PRO A 1 759 ? -3.156 16.040 7.843 1.00 74.31 759 PRO A CA 1
ATOM 5509 C C . PRO A 1 759 ? -3.216 16.924 9.109 1.00 74.31 759 PRO A C 1
ATOM 5511 O O . PRO A 1 759 ? -3.953 17.908 9.167 1.00 74.31 759 PRO A O 1
ATOM 5514 N N . LEU A 1 760 ? -2.425 16.562 10.120 1.00 81.00 760 LEU A N 1
ATOM 5515 C CA . LEU A 1 760 ? -2.157 17.245 11.384 1.00 81.00 760 LEU A CA 1
ATOM 5516 C C . LEU A 1 760 ? -0.667 17.086 11.693 1.00 81.00 760 LEU A C 1
ATOM 5518 O O . LEU A 1 760 ? -0.113 15.993 11.578 1.00 81.00 760 LEU A O 1
ATOM 5522 N N . ASN A 1 761 ? -0.025 18.139 12.184 1.00 79.56 761 ASN A N 1
ATOM 5523 C CA . ASN A 1 761 ? 1.277 17.971 12.810 1.00 79.56 761 ASN A CA 1
ATOM 5524 C C . ASN A 1 761 ? 1.099 17.038 14.014 1.00 79.56 761 ASN A C 1
ATOM 5526 O O . ASN A 1 761 ? 0.192 17.258 14.820 1.00 79.56 761 ASN A O 1
ATOM 5530 N N . PHE A 1 762 ? 1.928 16.001 14.121 1.00 82.19 762 PHE A N 1
ATOM 5531 C CA . PHE A 1 762 ? 1.772 14.944 15.116 1.00 82.19 762 PHE A CA 1
ATOM 5532 C C . PHE A 1 762 ? 3.144 14.544 15.658 1.00 82.19 762 PHE A C 1
ATOM 5534 O O . PHE A 1 762 ? 3.930 13.890 14.988 1.00 82.19 762 PHE A O 1
ATOM 5541 N N . GLY A 1 763 ? 3.464 14.920 16.888 1.00 76.88 763 GLY A N 1
ATOM 5542 C CA . GLY A 1 763 ? 4.784 14.658 17.460 1.00 76.88 763 GLY A CA 1
ATOM 5543 C C . GLY A 1 763 ? 4.688 14.009 18.822 1.00 76.88 763 GLY A C 1
ATOM 5544 O O . GLY A 1 763 ? 3.790 14.329 19.597 1.00 76.88 763 GLY A O 1
ATOM 5545 N N . LEU A 1 764 ? 5.648 13.144 19.135 1.00 78.81 764 LEU A N 1
ATOM 5546 C CA . LEU A 1 764 ? 5.881 12.717 20.507 1.00 78.81 764 LEU A CA 1
ATOM 5547 C C . LEU A 1 764 ? 7.192 13.348 20.975 1.00 78.81 764 LEU A C 1
ATOM 5549 O O . LEU A 1 764 ? 8.255 13.064 20.433 1.00 78.81 764 LEU A O 1
ATOM 5553 N N . TRP A 1 765 ? 7.096 14.238 21.955 1.00 74.25 765 TRP A N 1
ATOM 5554 C CA . TRP A 1 765 ? 8.199 15.071 22.416 1.00 74.25 765 TRP A CA 1
ATOM 5555 C C . TRP A 1 765 ? 8.702 14.576 23.757 1.00 74.25 765 TRP A C 1
ATOM 5557 O O . TRP A 1 765 ? 7.919 14.421 24.687 1.00 74.25 765 TRP A O 1
ATOM 5567 N N . ASN A 1 766 ? 10.010 14.416 23.905 1.00 71.50 766 ASN A N 1
ATOM 5568 C CA . ASN A 1 766 ? 10.623 14.276 25.219 1.00 71.50 766 ASN A CA 1
ATOM 5569 C C . ASN A 1 766 ? 11.472 15.526 25.487 1.00 71.50 766 ASN A C 1
ATOM 5571 O O . ASN A 1 766 ? 12.440 15.827 24.791 1.00 71.50 766 ASN A O 1
ATOM 5575 N N . ILE A 1 767 ? 11.017 16.321 26.459 1.00 56.31 767 ILE A N 1
ATOM 5576 C CA . ILE A 1 767 ? 11.449 17.712 26.691 1.00 56.31 767 ILE A CA 1
ATOM 5577 C C . ILE A 1 767 ? 12.816 17.767 27.410 1.00 56.31 767 ILE A C 1
ATOM 5579 O O . ILE A 1 767 ? 13.273 18.844 27.795 1.00 56.31 767 ILE A O 1
ATOM 5583 N N . TYR A 1 768 ? 13.522 16.638 27.557 1.00 50.44 768 TYR A N 1
ATOM 5584 C CA . TYR A 1 768 ? 14.854 16.578 28.173 1.00 50.44 768 TYR A CA 1
ATOM 5585 C C . TYR A 1 768 ? 15.846 17.621 27.604 1.00 50.44 768 TYR A C 1
ATOM 5587 O O . TYR A 1 768 ? 16.713 18.121 28.314 1.00 50.44 768 TYR A O 1
ATOM 5595 N N . TYR A 1 769 ? 15.665 18.039 26.346 1.00 47.12 769 TYR A N 1
ATOM 5596 C CA . TYR A 1 769 ? 16.549 18.975 25.640 1.00 47.12 769 TYR A CA 1
ATOM 5597 C C . TYR A 1 769 ? 16.156 20.466 25.719 1.00 47.12 769 TYR A C 1
ATOM 5599 O O . TYR A 1 769 ? 16.906 21.308 25.230 1.00 47.12 769 TYR A O 1
ATOM 5607 N N . TYR A 1 770 ? 15.042 20.821 26.374 1.00 49.09 770 TYR A N 1
ATOM 5608 C CA . TYR A 1 770 ? 14.583 22.217 26.538 1.00 49.09 770 TYR A CA 1
ATOM 5609 C C . TYR A 1 770 ? 14.370 22.626 28.009 1.00 49.09 770 TYR A C 1
ATOM 5611 O O . TYR A 1 770 ? 13.616 23.552 28.299 1.00 49.09 770 TYR A O 1
ATOM 5619 N N . GLY A 1 771 ? 15.046 21.949 28.947 1.00 49.56 771 GLY A N 1
ATOM 5620 C CA . GLY A 1 771 ? 15.052 22.310 30.373 1.00 49.56 771 GLY A CA 1
ATOM 5621 C C . GLY A 1 771 ? 14.200 21.427 31.292 1.00 49.56 771 GLY A C 1
ATOM 5622 O O . GLY A 1 771 ? 14.067 21.742 32.472 1.00 49.56 771 GLY A O 1
ATOM 5623 N N . ASN A 1 772 ? 13.645 20.317 30.793 1.00 56.31 772 ASN A N 1
ATOM 5624 C CA . ASN A 1 772 ? 13.038 19.269 31.621 1.00 56.31 772 ASN A CA 1
ATOM 5625 C C . ASN A 1 772 ? 14.107 18.228 32.016 1.00 56.31 772 ASN A C 1
ATOM 5627 O O . ASN A 1 772 ? 14.960 17.889 31.208 1.00 56.31 772 ASN A O 1
ATOM 5631 N N . THR A 1 773 ? 14.092 17.715 33.247 1.00 64.25 773 THR A N 1
ATOM 5632 C CA . THR A 1 773 ? 15.113 16.784 33.766 1.00 64.25 773 THR A CA 1
ATOM 5633 C C . THR A 1 773 ? 14.718 15.304 33.700 1.00 64.25 773 THR A C 1
ATOM 5635 O O . THR A 1 773 ? 15.533 14.458 34.065 1.00 64.25 773 THR A O 1
ATOM 5638 N N . ASP A 1 774 ? 13.502 14.965 33.244 1.00 79.56 774 ASP A N 1
ATOM 5639 C CA . ASP A 1 774 ? 12.980 13.588 33.276 1.00 79.56 774 ASP A CA 1
ATOM 5640 C C . ASP A 1 774 ? 12.978 12.908 31.887 1.00 79.56 774 ASP A C 1
ATOM 5642 O O . ASP A 1 774 ? 12.097 13.197 31.071 1.00 79.56 774 ASP A O 1
ATOM 5646 N N . PRO A 1 775 ? 13.903 11.963 31.617 1.00 79.25 775 PRO A N 1
ATOM 5647 C CA . PRO A 1 775 ? 14.003 11.264 30.334 1.00 79.25 775 PRO A CA 1
ATOM 5648 C C . PRO A 1 775 ? 12.897 10.218 30.105 1.00 79.25 775 PRO A C 1
ATOM 5650 O O . PRO A 1 775 ? 12.864 9.590 29.047 1.00 79.25 775 PRO A O 1
ATOM 5653 N N . THR A 1 776 ? 11.997 9.999 31.066 1.00 83.69 776 THR A N 1
ATOM 5654 C CA . THR A 1 776 ? 10.883 9.043 30.949 1.00 83.69 776 THR A CA 1
ATOM 5655 C C . THR A 1 776 ? 9.569 9.681 30.495 1.00 83.69 776 THR A C 1
ATOM 5657 O O . THR A 1 776 ? 8.596 8.967 30.238 1.00 83.69 776 THR A O 1
ATOM 5660 N N . ARG A 1 777 ? 9.535 11.014 30.367 1.00 83.88 777 ARG A N 1
ATOM 5661 C CA . ARG A 1 777 ? 8.333 11.799 30.065 1.00 83.88 777 ARG A CA 1
ATOM 5662 C C . ARG A 1 777 ? 8.221 12.123 28.578 1.00 83.88 777 ARG A C 1
ATOM 5664 O O . ARG A 1 777 ? 9.141 12.686 27.988 1.00 83.88 777 ARG A O 1
ATOM 5671 N N . PHE A 1 778 ? 7.069 11.805 27.996 1.00 85.38 778 PHE A N 1
ATOM 5672 C CA . PHE A 1 778 ? 6.779 11.976 26.577 1.00 85.38 778 PHE A CA 1
ATOM 5673 C C . PHE A 1 778 ? 5.425 12.658 26.378 1.00 85.38 778 PHE A C 1
ATOM 5675 O O . PHE A 1 778 ? 4.391 12.162 26.819 1.00 85.38 778 PHE A O 1
ATOM 5682 N N . THR A 1 779 ? 5.432 13.787 25.685 1.00 84.88 779 THR A N 1
ATOM 5683 C CA . THR A 1 779 ? 4.273 14.636 25.420 1.00 84.88 779 THR A CA 1
ATOM 5684 C C . THR A 1 779 ? 3.785 14.423 23.995 1.00 84.88 779 THR A C 1
ATOM 5686 O O . THR A 1 779 ? 4.517 14.670 23.036 1.00 84.88 779 THR A O 1
ATOM 5689 N N . LEU A 1 780 ? 2.541 13.970 23.853 1.00 87.62 780 LEU A N 1
ATOM 5690 C CA . LEU A 1 780 ? 1.857 13.909 22.571 1.00 87.62 780 LEU A CA 1
ATOM 5691 C C . LEU A 1 780 ? 1.405 15.317 22.187 1.00 87.62 780 LEU A C 1
ATOM 5693 O O . LEU A 1 780 ? 0.648 15.956 22.914 1.00 87.62 780 LEU A O 1
ATOM 5697 N N . TRP A 1 781 ? 1.845 15.772 21.025 1.00 86.31 781 TRP A N 1
ATOM 5698 C CA . TRP A 1 781 ? 1.534 17.076 20.467 1.00 86.31 781 TRP A CA 1
ATOM 5699 C C . TRP A 1 781 ? 0.797 16.917 19.141 1.00 86.31 781 TRP A C 1
ATOM 5701 O O . TRP A 1 781 ? 1.223 16.145 18.279 1.00 86.31 781 TRP A O 1
ATOM 5711 N N . VAL A 1 782 ? -0.303 17.651 18.980 1.00 88.69 782 VAL A N 1
ATOM 5712 C CA . VAL A 1 782 ? -1.152 17.612 17.784 1.00 88.69 782 VAL A CA 1
ATOM 5713 C C . VAL A 1 782 ? -1.470 19.035 17.361 1.00 88.69 782 VAL A C 1
ATOM 5715 O O . VAL A 1 782 ? -2.004 19.796 18.159 1.00 88.69 782 VAL A O 1
ATOM 5718 N N . SER A 1 783 ? -1.187 19.424 16.119 1.00 86.25 783 SER A N 1
ATOM 5719 C CA . SER A 1 783 ? -1.405 20.808 15.692 1.00 86.25 783 SER A CA 1
ATOM 5720 C C . SER A 1 783 ? -1.858 20.952 14.246 1.00 86.25 783 SER A C 1
ATOM 5722 O O . SER A 1 783 ? -1.373 20.282 13.342 1.00 86.25 783 SER A O 1
ATOM 5724 N N . SER A 1 784 ? -2.757 21.905 14.030 1.00 88.50 784 SER A N 1
ATOM 5725 C CA . SER A 1 784 ? -3.192 22.389 12.711 1.00 88.50 784 SER A CA 1
ATOM 5726 C C . SER A 1 784 ? -2.576 23.747 12.353 1.00 88.50 784 SER A C 1
ATOM 5728 O O . SER A 1 784 ? -2.891 24.303 11.305 1.00 88.50 784 SER A O 1
ATOM 5730 N N . LEU A 1 785 ? -1.718 24.305 13.218 1.00 80.69 785 LEU A N 1
ATOM 5731 C CA . LEU A 1 785 ? -1.009 25.550 12.927 1.00 80.69 785 LEU A CA 1
ATOM 5732 C C . LEU A 1 785 ? 0.084 25.328 11.864 1.00 80.69 785 LEU A C 1
ATOM 5734 O O . LEU A 1 785 ? 0.763 24.298 11.891 1.00 80.69 785 LEU A O 1
ATOM 5738 N N . PRO A 1 786 ? 0.318 26.309 10.977 1.00 68.00 786 PRO A N 1
ATOM 5739 C CA . PRO A 1 786 ? 1.477 26.295 10.091 1.00 68.00 786 PRO A CA 1
ATOM 5740 C C . PRO A 1 786 ? 2.776 26.388 10.914 1.00 68.00 786 PRO A C 1
ATOM 5742 O O . PRO A 1 786 ? 2.939 27.306 11.719 1.00 68.00 786 PRO A O 1
ATOM 5745 N N . TYR A 1 787 ? 3.691 25.426 10.751 1.00 56.16 787 TYR A N 1
ATOM 5746 C CA . TYR A 1 787 ? 4.941 25.339 11.522 1.00 56.16 787 TYR A CA 1
ATOM 5747 C C . TYR A 1 787 ? 6.119 26.068 10.834 1.00 56.16 787 TYR A C 1
ATOM 5749 O O . TYR A 1 787 ? 6.113 26.286 9.625 1.00 56.16 787 TYR A O 1
ATOM 5757 N N . ARG A 1 788 ? 7.123 26.493 11.621 1.00 44.25 788 ARG A N 1
ATOM 5758 C CA . ARG A 1 788 ? 8.153 27.511 11.298 1.00 44.25 788 ARG A CA 1
ATOM 5759 C C . ARG A 1 788 ? 9.291 27.065 10.356 1.00 44.25 788 ARG A C 1
ATOM 5761 O O . ARG A 1 788 ? 10.458 27.277 10.678 1.00 44.25 788 ARG A O 1
ATOM 5768 N N . PHE A 1 789 ? 8.991 26.553 9.170 1.00 42.59 789 PHE A N 1
ATOM 5769 C CA . PHE A 1 789 ? 9.986 26.514 8.090 1.00 42.59 789 PHE A CA 1
ATOM 5770 C C . PHE A 1 789 ? 9.479 27.366 6.924 1.00 42.59 789 PHE A C 1
ATOM 5772 O O . PHE A 1 789 ? 8.749 26.869 6.073 1.00 42.59 789 PHE A O 1
ATOM 5779 N N . PRO A 1 790 ? 9.806 28.675 6.898 1.00 34.75 790 PRO A N 1
ATOM 5780 C CA . PRO A 1 790 ? 9.170 29.647 6.003 1.00 34.75 790 PRO A CA 1
ATOM 5781 C C . PRO A 1 790 ? 9.294 29.323 4.508 1.00 34.75 790 PRO A C 1
ATOM 5783 O O . PRO A 1 790 ? 8.523 29.863 3.723 1.00 34.75 790 PRO A O 1
ATOM 5786 N N . ASN A 1 791 ? 10.205 28.420 4.128 1.00 41.53 791 ASN A N 1
ATOM 5787 C CA . ASN A 1 791 ? 10.472 28.045 2.741 1.00 41.53 791 ASN A CA 1
ATOM 5788 C C . ASN A 1 791 ? 10.445 26.519 2.512 1.00 41.53 791 ASN A C 1
ATOM 5790 O O . ASN A 1 791 ? 11.076 26.045 1.574 1.00 41.53 791 ASN A O 1
ATOM 5794 N N . ALA A 1 792 ? 9.791 25.739 3.386 1.00 36.22 792 ALA A N 1
ATOM 5795 C CA . ALA A 1 792 ? 9.925 24.285 3.364 1.00 36.22 792 ALA A CA 1
ATOM 5796 C C . ALA A 1 792 ? 8.696 23.496 3.923 1.00 36.22 792 ALA A C 1
ATOM 5798 O O . ALA A 1 792 ? 8.599 23.280 5.128 1.00 36.22 792 ALA A O 1
ATOM 5799 N N . TRP A 1 793 ? 7.882 22.973 2.979 1.00 51.00 793 TRP A N 1
ATOM 5800 C CA . TRP A 1 793 ? 7.080 21.706 2.954 1.00 51.00 793 TRP A CA 1
ATOM 5801 C C . TRP A 1 793 ? 5.748 21.647 3.714 1.00 51.00 793 TRP A C 1
ATOM 5803 O O . TRP A 1 793 ? 5.530 22.427 4.639 1.00 51.00 793 TRP A O 1
ATOM 5813 N N . PRO A 1 794 ? 4.771 20.853 3.215 1.00 54.09 794 PRO A N 1
ATOM 5814 C CA . PRO A 1 794 ? 3.498 21.437 2.831 1.00 54.09 794 PRO A CA 1
ATOM 5815 C C . PRO A 1 794 ? 2.763 22.054 4.014 1.00 54.09 794 PRO A C 1
ATOM 5817 O O . PRO A 1 794 ? 2.636 21.489 5.095 1.00 54.09 794 PRO A O 1
ATOM 5820 N N . THR A 1 795 ? 2.269 23.267 3.814 1.00 56.78 795 THR A N 1
ATOM 5821 C CA . THR A 1 795 ? 1.598 23.999 4.879 1.00 56.78 795 THR A CA 1
ATOM 5822 C C . THR A 1 795 ? 0.249 23.342 5.157 1.00 56.78 795 THR A C 1
ATOM 5824 O O . THR A 1 795 ? -0.635 23.355 4.298 1.00 56.78 795 THR A O 1
ATOM 5827 N N . ILE A 1 796 ? 0.066 22.772 6.353 1.00 69.44 796 ILE A N 1
ATOM 5828 C CA . ILE A 1 796 ? -1.256 22.321 6.803 1.00 69.44 796 ILE A CA 1
ATOM 5829 C C . ILE A 1 796 ? -2.188 23.534 6.781 1.00 69.44 796 ILE A C 1
ATOM 5831 O O . ILE A 1 796 ? -2.001 24.498 7.523 1.00 69.44 796 ILE A O 1
ATOM 5835 N N . ASN A 1 797 ? -3.179 23.495 5.893 1.00 74.44 797 ASN A N 1
ATOM 5836 C CA . ASN A 1 797 ? -4.186 24.537 5.742 1.00 74.44 797 ASN A CA 1
ATOM 5837 C C . ASN A 1 797 ? -5.552 23.961 6.117 1.00 74.44 797 ASN A C 1
ATOM 5839 O O . ASN A 1 797 ? -6.322 23.541 5.254 1.00 74.44 797 ASN A O 1
ATOM 5843 N N . ARG A 1 798 ? -5.825 23.919 7.424 1.00 85.44 798 ARG A N 1
ATOM 5844 C CA . ARG A 1 798 ? -7.041 23.337 8.012 1.00 85.44 798 ARG A CA 1
ATOM 5845 C C . ARG A 1 798 ? -7.793 24.381 8.864 1.00 85.44 798 ARG A C 1
ATOM 5847 O O . ARG A 1 798 ? -7.868 24.233 10.081 1.00 85.44 798 ARG A O 1
ATOM 5854 N N . PRO A 1 799 ? -8.280 25.493 8.267 1.00 91.06 799 PRO A N 1
ATOM 5855 C CA . PRO A 1 799 ? -8.972 26.538 9.012 1.00 91.06 799 PRO A CA 1
ATOM 5856 C C . PRO A 1 799 ? -10.393 26.114 9.405 1.00 91.06 799 PRO A C 1
ATOM 5858 O O . PRO A 1 799 ? -11.076 25.409 8.663 1.00 91.06 799 PRO A O 1
ATOM 5861 N N . ILE A 1 800 ? -10.875 26.629 10.535 1.00 95.31 800 ILE A N 1
ATOM 5862 C CA . ILE A 1 800 ? -12.244 26.437 11.017 1.00 95.31 800 ILE A CA 1
ATOM 5863 C C . ILE A 1 800 ? -12.986 27.766 10.884 1.00 95.31 800 ILE A C 1
ATOM 5865 O O . ILE A 1 800 ? -12.824 28.679 11.699 1.00 95.31 800 ILE A O 1
ATOM 5869 N N . ASN A 1 801 ? -13.790 27.872 9.827 1.00 95.94 801 ASN A N 1
ATOM 5870 C CA . ASN A 1 801 ? -14.597 29.055 9.511 1.00 95.94 801 ASN A CA 1
ATOM 5871 C C . ASN A 1 801 ? -15.604 29.391 10.634 1.00 95.94 801 ASN A C 1
ATOM 5873 O O . ASN A 1 801 ? -15.891 28.520 11.462 1.00 95.94 801 ASN A O 1
ATOM 5877 N N . PRO A 1 802 ? -16.166 30.617 10.665 1.00 96.62 802 PRO A N 1
ATOM 5878 C CA . PRO A 1 802 ? -17.217 30.996 11.610 1.00 96.62 802 PRO A CA 1
ATOM 5879 C C . PRO A 1 802 ? -18.374 29.989 11.624 1.00 96.62 802 PRO A C 1
ATOM 5881 O O . PRO A 1 802 ? -18.833 29.548 10.569 1.00 96.62 802 PRO A O 1
ATOM 5884 N N . GLY A 1 803 ? -18.819 29.583 12.815 1.00 95.38 803 GLY A N 1
ATOM 5885 C CA . GLY A 1 803 ? -19.825 28.526 13.002 1.00 95.38 803 GLY A CA 1
ATOM 5886 C C . GLY A 1 803 ? -19.363 27.103 12.640 1.00 95.38 803 GLY A C 1
ATOM 5887 O O . GLY A 1 803 ? -20.147 26.157 12.731 1.00 95.38 803 GLY A O 1
ATOM 5888 N N . GLY A 1 804 ? -18.114 26.939 12.201 1.00 96.88 804 GLY A N 1
ATOM 5889 C CA . GLY A 1 804 ? -17.535 25.676 11.768 1.00 96.88 804 GLY A CA 1
ATOM 5890 C C . GLY A 1 804 ? -17.138 24.757 12.920 1.00 96.88 804 GLY A C 1
ATOM 5891 O O . GLY A 1 804 ? -17.094 25.124 14.095 1.00 96.88 804 GLY A O 1
ATOM 5892 N N . THR A 1 805 ? -16.831 23.511 12.580 1.00 97.00 805 THR A N 1
ATOM 5893 C CA . THR A 1 805 ? -16.331 22.518 13.528 1.00 97.00 805 THR A CA 1
ATOM 5894 C C . THR A 1 805 ? -15.337 21.610 12.835 1.00 97.00 805 THR A C 1
ATOM 5896 O O . THR A 1 805 ? -15.554 21.233 11.685 1.00 97.00 805 THR A O 1
ATOM 5899 N N . ASP A 1 806 ? -14.293 21.226 13.558 1.00 95.38 806 ASP A N 1
ATOM 5900 C CA . ASP A 1 806 ? -13.335 20.224 13.117 1.00 95.38 806 ASP A CA 1
ATOM 5901 C C . ASP A 1 806 ? -13.061 19.206 14.229 1.00 95.38 806 ASP A C 1
ATOM 5903 O O . ASP A 1 806 ? -13.350 19.455 15.400 1.00 95.38 806 ASP A O 1
ATOM 5907 N N . THR A 1 807 ? -12.584 18.016 13.880 1.00 95.31 807 THR A N 1
ATOM 5908 C CA . THR A 1 807 ? -12.313 16.934 14.834 1.00 95.31 807 THR A CA 1
ATOM 5909 C C . THR A 1 807 ? -10.962 16.301 14.554 1.00 95.31 807 THR A C 1
ATOM 5911 O O . THR A 1 807 ? -10.705 15.879 13.430 1.00 95.31 807 THR A O 1
ATOM 5914 N N . TYR A 1 808 ? -10.116 16.245 15.583 1.00 93.56 808 TYR A N 1
ATOM 5915 C CA . TYR A 1 808 ? -8.779 15.660 15.560 1.00 93.56 808 TYR A CA 1
ATOM 5916 C C . TYR A 1 808 ? -8.792 14.392 16.408 1.00 93.56 808 TYR A C 1
ATOM 5918 O O . TYR A 1 808 ? -8.950 14.464 17.635 1.00 93.56 808 TYR A O 1
ATOM 5926 N N . THR A 1 809 ? -8.635 13.233 15.773 1.00 94.25 809 THR A N 1
ATOM 5927 C CA . THR A 1 809 ? -8.692 11.945 16.473 1.00 94.25 809 THR A CA 1
ATOM 5928 C C . THR A 1 809 ? -7.301 11.338 16.598 1.00 94.25 809 THR A C 1
ATOM 5930 O O . THR A 1 809 ? -6.631 11.073 15.603 1.00 94.25 809 THR A O 1
ATOM 5933 N N . VAL A 1 810 ? -6.869 11.072 17.830 1.00 94.50 810 VAL A N 1
ATOM 5934 C CA . VAL A 1 810 ? -5.602 10.378 18.114 1.00 94.50 810 VAL A CA 1
ATOM 5935 C C . VAL A 1 810 ? -5.823 9.248 19.110 1.00 94.50 810 VAL A C 1
ATOM 5937 O O . VAL A 1 810 ? -6.796 9.258 19.864 1.00 94.50 810 VAL A O 1
ATOM 5940 N N . SER A 1 811 ? -4.942 8.253 19.130 1.00 95.19 811 SER A N 1
ATOM 5941 C CA . SER A 1 811 ? -5.012 7.172 20.112 1.00 95.19 811 SER A CA 1
ATOM 5942 C C . SER A 1 811 ? -3.648 6.748 20.640 1.00 95.19 811 SER A C 1
ATOM 5944 O O . SER A 1 811 ? -2.616 6.975 20.010 1.00 95.19 811 SER A O 1
ATOM 5946 N N . VAL A 1 812 ? -3.662 6.116 21.813 1.00 95.12 812 VAL A N 1
ATOM 5947 C CA . VAL A 1 812 ? -2.529 5.371 22.364 1.00 95.12 812 VAL A CA 1
ATOM 5948 C C . VAL A 1 812 ? -2.962 3.931 22.573 1.00 95.12 812 VAL A C 1
ATOM 5950 O O . VAL A 1 812 ? -4.017 3.668 23.156 1.00 95.12 812 VAL A O 1
ATOM 5953 N N . ARG A 1 813 ? -2.166 2.996 22.061 1.00 94.12 813 ARG A N 1
ATOM 5954 C CA . ARG A 1 813 ? -2.483 1.566 22.037 1.00 94.12 813 ARG A CA 1
ATOM 5955 C C . ARG A 1 813 ? -1.379 0.792 22.728 1.00 94.12 813 ARG A C 1
ATOM 5957 O O . ARG A 1 813 ? -0.228 0.902 22.314 1.00 94.12 813 ARG A O 1
ATOM 5964 N N . PHE A 1 814 ? -1.723 0.027 23.756 1.00 92.38 814 PHE A N 1
ATOM 5965 C CA . PHE A 1 814 ? -0.762 -0.692 24.583 1.00 92.38 814 PHE A CA 1
ATOM 5966 C C . PHE A 1 814 ? -0.670 -2.170 24.204 1.00 92.38 814 PHE A C 1
ATOM 5968 O O . PHE A 1 814 ? -1.638 -2.796 23.781 1.00 92.38 814 PHE A O 1
ATOM 5975 N N . GLY A 1 815 ? 0.527 -2.727 24.357 1.00 88.56 815 GLY A N 1
ATOM 5976 C CA . GLY A 1 815 ? 0.848 -4.113 24.044 1.00 88.56 815 GLY A CA 1
ATOM 5977 C C . GLY A 1 815 ? 1.818 -4.714 25.054 1.00 88.56 815 GLY A C 1
ATOM 5978 O O . GLY A 1 815 ? 2.327 -4.037 25.950 1.00 88.56 815 GLY A O 1
ATOM 5979 N N . GLN A 1 816 ? 2.037 -6.022 24.947 1.00 82.94 816 GLN A N 1
ATOM 5980 C CA . GLN A 1 816 ? 3.034 -6.725 25.753 1.00 82.94 816 GLN A CA 1
ATOM 5981 C C . GLN A 1 816 ? 4.468 -6.418 25.333 1.00 82.94 816 GLN A C 1
ATOM 5983 O O . GLN A 1 816 ? 4.689 -6.039 24.181 1.00 82.94 816 GLN A O 1
ATOM 5988 N N . PRO A 1 817 ? 5.449 -6.610 26.239 1.00 78.69 817 PRO A N 1
ATOM 5989 C CA . PRO A 1 817 ? 6.851 -6.623 25.849 1.00 78.69 817 PRO A CA 1
ATOM 5990 C C . PRO A 1 817 ? 7.062 -7.533 24.634 1.00 78.69 817 PRO A C 1
ATOM 5992 O O . PRO A 1 817 ? 6.553 -8.652 24.593 1.00 78.69 817 PRO A O 1
ATOM 5995 N N . GLY A 1 818 ? 7.784 -7.035 23.631 1.00 73.06 818 GLY A N 1
ATOM 5996 C CA . GLY A 1 818 ? 8.066 -7.762 22.390 1.00 73.06 818 GLY A CA 1
ATOM 5997 C C . GLY A 1 818 ? 7.000 -7.644 21.292 1.00 73.06 818 GLY A C 1
ATOM 5998 O O . GLY A 1 818 ? 7.300 -7.975 20.147 1.00 73.06 818 GLY A O 1
ATOM 5999 N N . VAL A 1 819 ? 5.798 -7.128 21.578 1.00 76.31 819 VAL A N 1
ATOM 6000 C CA . VAL A 1 819 ? 4.812 -6.818 20.527 1.00 76.31 819 VAL A CA 1
ATOM 6001 C C . VAL A 1 819 ? 5.280 -5.596 19.739 1.00 76.31 819 VAL A C 1
ATOM 6003 O O . VAL A 1 819 ? 5.661 -4.581 20.321 1.00 76.31 819 VAL A O 1
ATOM 6006 N N . SER A 1 820 ? 5.247 -5.681 18.407 1.00 74.88 820 SER A N 1
ATOM 6007 C CA . SER A 1 820 ? 5.585 -4.546 17.544 1.00 74.88 820 SER A CA 1
ATOM 6008 C C . SER A 1 820 ? 4.494 -3.469 17.626 1.00 74.88 820 SER A C 1
ATOM 6010 O O . SER A 1 820 ? 3.333 -3.784 17.348 1.00 74.88 820 SER A O 1
ATOM 6012 N N . PRO A 1 821 ? 4.818 -2.204 17.945 1.00 73.44 821 PRO A N 1
ATOM 6013 C CA . PRO A 1 821 ? 3.845 -1.111 17.930 1.00 73.44 821 PRO A CA 1
ATOM 6014 C C . PRO A 1 821 ? 3.113 -0.936 16.586 1.00 73.44 821 PRO A C 1
ATOM 6016 O O . PRO A 1 821 ? 1.925 -0.628 16.587 1.00 73.44 821 PRO A O 1
ATOM 6019 N N . ILE A 1 822 ? 3.747 -1.249 15.447 1.00 72.00 822 ILE A N 1
ATOM 6020 C CA . ILE A 1 822 ? 3.080 -1.267 14.126 1.00 72.00 822 ILE A CA 1
ATOM 6021 C C . ILE A 1 822 ? 1.908 -2.253 14.114 1.00 72.00 822 ILE A C 1
ATOM 6023 O O . ILE A 1 822 ? 0.841 -1.949 13.587 1.00 72.00 822 ILE A O 1
ATOM 6027 N N . SER A 1 823 ? 2.068 -3.430 14.729 1.00 76.38 823 SER A N 1
ATOM 6028 C CA . SER A 1 823 ? 0.995 -4.434 14.780 1.00 76.38 823 SER A CA 1
ATOM 6029 C C . SER A 1 823 ? -0.214 -3.955 15.591 1.00 76.38 823 SER A C 1
ATOM 6031 O O . SER A 1 823 ? -1.353 -4.262 15.229 1.00 76.38 823 SER A O 1
ATOM 6033 N N . LEU A 1 824 ? 0.021 -3.121 16.615 1.00 82.88 824 LEU A N 1
ATOM 6034 C CA . LEU A 1 824 ? -1.033 -2.475 17.405 1.00 82.88 824 LEU A CA 1
ATOM 6035 C C . LEU A 1 824 ? -1.832 -1.451 16.579 1.00 82.88 824 LEU A C 1
ATOM 6037 O O . LEU A 1 824 ? -2.964 -1.133 16.943 1.00 82.88 824 LEU A O 1
ATOM 6041 N N . ALA A 1 825 ? -1.269 -0.952 15.474 1.00 83.31 825 ALA A N 1
ATOM 6042 C CA . ALA A 1 825 ? -1.862 0.032 14.565 1.00 83.31 825 ALA A CA 1
ATOM 6043 C C . ALA A 1 825 ? -2.064 -0.509 13.131 1.00 83.31 825 ALA A C 1
ATOM 6045 O O . ALA A 1 825 ? -2.097 0.254 12.163 1.00 83.31 825 ALA A O 1
ATOM 6046 N N . SER A 1 826 ? -2.207 -1.829 12.973 1.00 77.50 826 SER A N 1
ATOM 6047 C CA . SER A 1 826 ? -2.345 -2.495 11.664 1.00 77.50 826 SER A CA 1
ATOM 6048 C C . SER A 1 826 ? -3.587 -2.068 10.863 1.00 77.50 826 SER A C 1
ATOM 6050 O O . SER A 1 826 ? -3.570 -2.055 9.630 1.00 77.50 826 SER A O 1
ATOM 6052 N N . ASP A 1 827 ? -4.655 -1.655 11.541 1.00 80.88 827 ASP A N 1
ATOM 6053 C CA . ASP A 1 827 ? -5.837 -1.023 10.946 1.00 80.88 827 ASP A CA 1
ATOM 6054 C C . ASP A 1 827 ? -5.513 0.328 10.294 1.00 80.88 827 ASP A C 1
ATOM 6056 O O . ASP A 1 827 ? -6.061 0.631 9.237 1.00 80.88 827 ASP A O 1
ATOM 6060 N N . ILE A 1 828 ? -4.609 1.125 10.874 1.00 84.50 828 ILE A N 1
ATOM 6061 C CA . ILE A 1 828 ? -4.178 2.404 10.291 1.00 84.50 828 ILE A CA 1
ATOM 6062 C C . ILE A 1 828 ? -3.298 2.180 9.075 1.00 84.50 828 ILE A C 1
ATOM 6064 O O . ILE A 1 828 ? -3.525 2.820 8.052 1.00 84.50 828 ILE A O 1
ATOM 6068 N N . VAL A 1 829 ? -2.371 1.224 9.146 1.00 80.00 829 VAL A N 1
ATOM 6069 C CA . VAL A 1 829 ? -1.583 0.774 7.986 1.00 80.00 829 VAL A CA 1
ATOM 6070 C C . VAL A 1 829 ? -2.521 0.373 6.840 1.00 80.00 829 VAL A C 1
ATOM 6072 O O . VAL A 1 829 ? -2.370 0.847 5.716 1.00 80.00 829 VAL A O 1
ATOM 6075 N N . SER A 1 830 ? -3.552 -0.423 7.143 1.00 78.75 830 SER A N 1
ATOM 6076 C CA . SER A 1 830 ? -4.536 -0.889 6.156 1.00 78.75 830 SER A CA 1
ATOM 6077 C C . SER A 1 830 ? -5.391 0.248 5.583 1.00 78.75 830 SER A C 1
ATOM 6079 O O . SER A 1 830 ? -5.615 0.304 4.375 1.00 78.75 830 SER A O 1
ATOM 6081 N N . ARG A 1 831 ? -5.870 1.170 6.431 1.00 84.25 831 ARG A N 1
ATOM 6082 C CA . ARG A 1 831 ? -6.650 2.343 5.999 1.00 84.25 831 ARG A CA 1
ATOM 6083 C C . ARG A 1 831 ? -5.817 3.279 5.128 1.00 84.25 831 ARG A C 1
ATOM 6085 O O . ARG A 1 831 ? -6.320 3.730 4.105 1.00 84.25 831 ARG A O 1
ATOM 6092 N N . TYR A 1 832 ? -4.563 3.523 5.505 1.00 82.69 832 TYR A N 1
ATOM 6093 C CA . TYR A 1 832 ? -3.640 4.352 4.735 1.00 82.69 832 TYR A CA 1
ATOM 6094 C C . TYR A 1 832 ? -3.345 3.735 3.367 1.00 82.69 832 TYR A C 1
ATOM 6096 O O . TYR A 1 832 ? -3.519 4.404 2.354 1.00 82.69 832 TYR A O 1
ATOM 6104 N N . ALA A 1 833 ? -3.011 2.440 3.313 1.00 81.38 833 ALA A N 1
ATOM 6105 C CA . ALA A 1 833 ? -2.797 1.725 2.052 1.00 81.38 833 ALA A CA 1
ATOM 6106 C C . ALA A 1 833 ? -4.043 1.737 1.141 1.00 81.38 833 ALA A C 1
ATOM 6108 O O . ALA A 1 833 ? -3.929 1.756 -0.085 1.00 81.38 833 ALA A O 1
ATOM 6109 N N . ALA A 1 834 ? -5.247 1.739 1.725 1.00 80.81 834 ALA A N 1
ATOM 6110 C CA . ALA A 1 834 ? -6.494 1.825 0.971 1.00 80.81 834 ALA A CA 1
ATOM 6111 C C . ALA A 1 834 ? -6.764 3.229 0.398 1.00 80.81 834 ALA A C 1
ATOM 6113 O O . ALA A 1 834 ? -7.322 3.325 -0.699 1.00 80.81 834 ALA A O 1
ATOM 6114 N N . SER A 1 835 ? -6.398 4.305 1.109 1.00 80.69 835 SER A N 1
ATOM 6115 C CA . SER A 1 835 ? -6.554 5.683 0.613 1.00 80.69 835 SER A CA 1
ATOM 6116 C C . SER A 1 835 ? -5.406 6.143 -0.290 1.00 80.69 835 SER A C 1
ATOM 6118 O O . SER A 1 835 ? -5.620 6.989 -1.159 1.00 80.69 835 SER A O 1
ATOM 6120 N N . HIS A 1 836 ? -4.236 5.515 -0.173 1.00 79.19 836 HIS A N 1
ATOM 6121 C CA . HIS A 1 836 ? -3.046 5.771 -0.981 1.00 79.19 836 HIS A CA 1
ATOM 6122 C C . HIS A 1 836 ? -2.638 4.482 -1.714 1.00 79.19 836 HIS A C 1
ATOM 6124 O O . HIS A 1 836 ? -1.669 3.843 -1.337 1.00 79.19 836 HIS A O 1
ATOM 6130 N N . PRO A 1 837 ? -3.380 4.009 -2.732 1.00 85.25 837 PRO A N 1
ATOM 6131 C CA . PRO A 1 837 ? -3.065 2.739 -3.381 1.00 85.25 837 PRO A CA 1
ATOM 6132 C C . PRO A 1 837 ? -1.737 2.798 -4.146 1.00 85.25 837 PRO A C 1
ATOM 6134 O O . PRO A 1 837 ? -1.398 3.818 -4.748 1.00 85.25 837 PRO A O 1
ATOM 6137 N N . PHE A 1 838 ? -1.033 1.666 -4.205 1.00 87.94 838 PHE A N 1
ATOM 6138 C CA . PHE A 1 838 ? 0.150 1.496 -5.048 1.00 87.94 838 PHE A CA 1
ATOM 6139 C C . PHE A 1 838 ? -0.219 1.590 -6.542 1.00 87.94 838 PHE A C 1
ATOM 6141 O O . PHE A 1 838 ? -1.163 0.950 -7.010 1.00 87.94 838 PHE A O 1
ATOM 6148 N N . ARG A 1 839 ? 0.526 2.400 -7.296 1.00 89.25 839 ARG A N 1
ATOM 6149 C CA . ARG A 1 839 ? 0.295 2.762 -8.707 1.00 89.25 839 ARG A CA 1
ATOM 6150 C C . ARG A 1 839 ? 1.522 2.565 -9.597 1.00 89.25 839 ARG A C 1
ATOM 6152 O O . ARG A 1 839 ? 1.357 2.492 -10.813 1.00 89.25 839 ARG A O 1
ATOM 6159 N N . LEU A 1 840 ? 2.726 2.471 -9.031 1.00 90.69 840 LEU A N 1
ATOM 6160 C CA . LEU A 1 840 ? 3.959 2.315 -9.802 1.00 90.69 840 LEU A CA 1
ATOM 6161 C C . LEU A 1 840 ? 3.984 0.982 -10.565 1.00 90.69 840 LEU A C 1
ATOM 6163 O O . LEU A 1 840 ? 4.168 -0.092 -9.994 1.00 90.69 840 LEU A O 1
ATOM 6167 N N . SER A 1 841 ? 3.859 1.041 -11.889 1.00 88.88 841 SER A N 1
ATOM 6168 C CA . SER A 1 841 ? 3.901 -0.141 -12.752 1.00 88.88 841 SER A CA 1
ATOM 6169 C C . SER A 1 841 ? 5.269 -0.301 -13.416 1.00 88.88 841 SER A C 1
ATOM 6171 O O . SER A 1 841 ? 5.433 -0.015 -14.602 1.00 88.88 841 SER A O 1
ATOM 6173 N N . TRP A 1 842 ? 6.244 -0.830 -12.674 1.00 94.69 842 TRP A N 1
ATOM 6174 C CA . TRP A 1 842 ? 7.583 -1.105 -13.205 1.00 94.69 842 TRP A CA 1
ATOM 6175 C C . TRP A 1 842 ? 8.020 -2.556 -12.954 1.00 94.69 842 TRP A C 1
ATOM 6177 O O . TRP A 1 842 ? 8.617 -2.850 -11.925 1.00 94.69 842 TRP A O 1
ATOM 6187 N N . PRO A 1 843 ? 7.720 -3.509 -13.855 1.00 91.62 843 PRO A N 1
ATOM 6188 C CA . PRO A 1 843 ? 8.025 -4.925 -13.621 1.00 91.62 843 PRO A CA 1
ATOM 6189 C C . PRO A 1 843 ? 9.495 -5.307 -13.872 1.00 91.62 843 PRO A C 1
ATOM 6191 O O . PRO A 1 843 ? 9.914 -6.396 -13.483 1.00 91.62 843 PRO A O 1
ATOM 6194 N N . ASP A 1 844 ? 10.279 -4.464 -14.553 1.00 94.81 844 ASP A N 1
ATOM 6195 C CA . ASP A 1 844 ? 11.669 -4.774 -14.903 1.00 94.81 844 ASP A CA 1
ATOM 6196 C C . ASP A 1 844 ? 12.589 -4.582 -13.685 1.00 94.81 844 ASP A C 1
ATOM 6198 O O . ASP A 1 844 ? 12.870 -3.457 -13.272 1.00 94.81 844 ASP A O 1
ATOM 6202 N N . ARG A 1 845 ? 13.045 -5.698 -13.098 1.00 94.94 845 ARG A N 1
ATOM 6203 C CA . ARG A 1 845 ? 13.905 -5.746 -11.895 1.00 94.94 845 ARG A CA 1
ATOM 6204 C C . ARG A 1 845 ? 15.396 -5.901 -12.194 1.00 94.94 845 ARG A C 1
ATOM 6206 O O . ARG A 1 845 ? 16.198 -6.135 -11.291 1.00 94.94 845 ARG A O 1
ATOM 6213 N N . ARG A 1 846 ? 15.772 -5.825 -13.470 1.00 96.12 846 ARG A N 1
ATOM 6214 C CA . ARG A 1 846 ? 17.170 -5.901 -13.899 1.00 96.12 846 ARG A CA 1
ATOM 6215 C C . ARG A 1 846 ? 17.949 -4.664 -13.440 1.00 96.12 846 ARG A C 1
ATOM 6217 O O . ARG A 1 846 ? 17.332 -3.608 -13.285 1.00 96.12 846 ARG A O 1
ATOM 6224 N N . PRO A 1 847 ? 19.276 -4.768 -13.257 1.00 96.94 847 PRO A N 1
ATOM 6225 C CA . PRO A 1 847 ? 20.084 -3.646 -12.797 1.00 96.94 847 PRO A CA 1
ATOM 6226 C C . PRO A 1 847 ? 20.002 -2.446 -13.744 1.00 96.94 847 PRO A C 1
ATOM 6228 O O . PRO A 1 847 ? 19.723 -2.591 -14.941 1.00 96.94 847 PRO A O 1
ATOM 6231 N N . ILE A 1 848 ? 20.260 -1.260 -13.202 1.00 98.06 848 ILE A N 1
ATOM 6232 C CA . ILE A 1 848 ? 20.338 -0.006 -13.956 1.00 98.06 848 ILE A CA 1
ATOM 6233 C C . ILE A 1 848 ? 21.782 0.476 -13.915 1.00 98.06 848 ILE A C 1
ATOM 6235 O O . ILE A 1 848 ? 22.430 0.453 -12.876 1.00 98.06 848 ILE A O 1
ATOM 6239 N N . SER A 1 849 ? 22.308 0.885 -15.060 1.00 95.69 849 SER A N 1
ATOM 6240 C CA . SER A 1 849 ? 23.629 1.493 -15.101 1.00 95.69 849 SER A CA 1
ATOM 6241 C C . SER A 1 849 ? 23.531 2.990 -14.818 1.00 95.69 849 SER A C 1
ATOM 6243 O O . SER A 1 849 ? 22.530 3.602 -15.175 1.00 95.69 849 SER A O 1
ATOM 6245 N N . PHE A 1 850 ? 24.554 3.613 -14.252 1.00 91.94 850 PHE A N 1
ATOM 6246 C CA . PHE A 1 850 ? 24.675 5.072 -14.279 1.00 91.94 850 PHE A CA 1
ATOM 6247 C C . PHE A 1 850 ? 25.946 5.493 -15.013 1.00 91.94 850 PHE A C 1
ATOM 6249 O O . PHE A 1 850 ? 26.916 4.733 -15.082 1.00 91.94 850 PHE A O 1
ATOM 6256 N N . MET A 1 851 ? 25.911 6.676 -15.621 1.00 89.12 851 MET A N 1
ATOM 6257 C CA . MET A 1 851 ? 26.943 7.191 -16.516 1.00 89.12 851 MET A CA 1
ATOM 6258 C C . MET A 1 851 ? 27.265 8.644 -16.222 1.00 89.12 851 MET A C 1
ATOM 6260 O O . MET A 1 851 ? 26.357 9.447 -16.049 1.00 89.12 851 MET A O 1
ATOM 6264 N N . THR A 1 852 ? 28.547 8.987 -16.277 1.00 86.44 852 THR A N 1
ATOM 6265 C CA . THR A 1 852 ? 29.021 10.370 -16.337 1.00 86.44 852 THR A CA 1
ATOM 6266 C C . THR A 1 852 ? 29.796 10.562 -17.639 1.00 86.44 852 THR A C 1
ATOM 6268 O O . THR A 1 852 ? 30.466 9.647 -18.124 1.00 86.44 852 THR A O 1
ATOM 6271 N N . LEU A 1 853 ? 29.677 11.742 -18.249 1.00 87.06 853 LEU A N 1
ATOM 6272 C CA . LEU A 1 853 ? 30.436 12.090 -19.460 1.00 87.06 853 LEU A CA 1
ATOM 6273 C C . LEU A 1 853 ? 31.644 12.972 -19.155 1.00 87.06 853 LEU A C 1
ATOM 6275 O O . LEU A 1 853 ? 32.485 13.165 -20.029 1.00 87.06 853 LEU A O 1
ATOM 6279 N N . SER A 1 854 ? 31.732 13.512 -17.942 1.00 83.81 854 SER A N 1
ATOM 6280 C CA . SER A 1 854 ? 32.729 14.497 -17.537 1.00 83.81 854 SER A CA 1
ATOM 6281 C C . SER A 1 854 ? 33.377 14.164 -16.199 1.00 83.81 854 SER A C 1
ATOM 6283 O O . SER A 1 854 ? 32.788 13.469 -15.374 1.00 83.81 854 SER A O 1
ATOM 6285 N N . SER A 1 855 ? 34.566 14.718 -15.954 1.00 79.19 855 SER A N 1
ATOM 6286 C CA . SER A 1 855 ? 35.282 14.594 -14.679 1.00 79.19 855 SER A CA 1
ATOM 6287 C C . SER A 1 855 ? 35.419 15.942 -13.967 1.00 79.19 855 SER A C 1
ATOM 6289 O O . SER A 1 855 ? 35.621 16.978 -14.592 1.00 79.19 855 SER A O 1
ATOM 6291 N N . TYR A 1 856 ? 35.338 15.968 -12.637 1.00 70.81 856 TYR A N 1
ATOM 6292 C CA . TYR A 1 856 ? 35.465 17.221 -11.880 1.00 70.81 856 TYR A CA 1
ATOM 6293 C C . TYR A 1 856 ? 36.905 17.769 -11.866 1.00 70.81 856 TYR A C 1
ATOM 6295 O O . TYR A 1 856 ? 37.117 18.981 -11.881 1.00 70.81 856 TYR A O 1
ATOM 6303 N N . ASN A 1 857 ? 37.902 16.879 -11.880 1.00 69.94 857 ASN A N 1
ATOM 6304 C CA . ASN A 1 857 ? 39.294 17.209 -11.549 1.00 69.94 857 ASN A CA 1
ATOM 6305 C C . ASN A 1 857 ? 40.198 17.486 -12.765 1.00 69.94 857 ASN A C 1
ATOM 6307 O O . ASN A 1 857 ? 41.390 17.713 -12.587 1.00 69.94 857 ASN A O 1
ATOM 6311 N N . LEU A 1 858 ? 39.672 17.422 -13.995 1.00 75.81 858 LEU A N 1
ATOM 6312 C CA . LEU A 1 858 ? 40.493 17.279 -15.214 1.00 75.81 858 LEU A CA 1
ATOM 6313 C C . LEU A 1 858 ? 40.172 18.320 -16.301 1.00 75.81 858 LEU A C 1
ATOM 6315 O O . LEU A 1 858 ? 40.299 18.054 -17.494 1.00 75.81 858 LEU A O 1
ATOM 6319 N N . LYS A 1 859 ? 39.741 19.515 -15.889 1.00 80.12 859 LYS A N 1
ATOM 6320 C CA . LYS A 1 859 ? 39.384 20.618 -16.793 1.00 80.12 859 LYS A CA 1
ATOM 6321 C C . LYS A 1 859 ? 40.624 21.252 -17.420 1.00 80.12 859 LYS A C 1
ATOM 6323 O O . LYS A 1 859 ? 41.618 21.493 -16.736 1.00 80.12 859 LYS A O 1
ATOM 6328 N N . THR A 1 860 ? 40.533 21.611 -18.696 1.00 83.25 860 THR A N 1
ATOM 6329 C CA . THR A 1 860 ? 41.557 22.396 -19.406 1.00 83.25 860 THR A CA 1
ATOM 6330 C C . THR A 1 860 ? 40.899 23.555 -20.160 1.00 83.25 860 THR A C 1
ATOM 6332 O O . THR A 1 860 ? 39.702 23.486 -20.433 1.00 83.25 860 THR A O 1
ATOM 6335 N N . PRO A 1 861 ? 41.636 24.608 -20.565 1.00 85.94 861 PRO A N 1
ATOM 6336 C CA . PRO A 1 861 ? 41.069 25.672 -21.405 1.00 85.94 861 PRO A CA 1
ATOM 6337 C C . PRO A 1 861 ? 40.457 25.167 -22.723 1.00 85.94 861 PRO A C 1
ATOM 6339 O O . PRO A 1 861 ? 39.530 25.773 -23.244 1.00 85.94 861 PRO A O 1
ATOM 6342 N N . THR A 1 862 ? 40.965 24.048 -23.246 1.00 87.62 862 THR A N 1
ATOM 6343 C CA . THR A 1 862 ? 40.491 23.398 -24.476 1.00 87.62 862 THR A CA 1
ATOM 6344 C C . THR A 1 862 ? 39.407 22.339 -24.241 1.00 87.62 862 THR A C 1
ATOM 6346 O O . THR A 1 862 ? 38.790 21.877 -25.194 1.00 87.62 862 THR A O 1
ATOM 6349 N N . ASN A 1 863 ? 39.155 21.952 -22.987 1.00 86.88 863 ASN A N 1
ATOM 6350 C CA . ASN A 1 863 ? 38.103 21.030 -22.554 1.00 86.88 863 ASN A CA 1
ATOM 6351 C C . ASN A 1 863 ? 37.561 21.476 -21.180 1.00 86.88 863 ASN A C 1
ATOM 6353 O O . ASN A 1 863 ? 37.812 20.823 -20.158 1.00 86.88 863 ASN A O 1
ATOM 6357 N N . PRO A 1 864 ? 36.851 22.618 -21.123 1.00 84.88 864 PRO A N 1
ATOM 6358 C CA . PRO A 1 864 ? 36.478 23.263 -19.860 1.00 84.88 864 PRO A CA 1
ATOM 6359 C C . PRO A 1 864 ? 35.450 22.462 -19.044 1.00 84.88 864 PRO A C 1
ATOM 6361 O O . PRO A 1 864 ? 35.385 22.597 -17.822 1.00 84.88 864 PRO A O 1
ATOM 6364 N N . ARG A 1 865 ? 34.697 21.576 -19.707 1.00 86.19 865 ARG A N 1
ATOM 6365 C CA . ARG A 1 865 ? 33.728 20.642 -19.106 1.00 86.19 865 ARG A CA 1
ATOM 6366 C C . ARG A 1 865 ? 34.333 19.284 -18.754 1.00 86.19 865 ARG A C 1
ATOM 6368 O O . ARG A 1 865 ? 33.626 18.446 -18.206 1.00 86.19 865 ARG A O 1
ATOM 6375 N N . ALA A 1 866 ? 35.615 19.069 -19.066 1.00 83.56 866 ALA A N 1
ATOM 6376 C CA . ALA A 1 866 ? 36.348 17.828 -18.826 1.00 83.56 866 ALA A CA 1
ATOM 6377 C C . ALA A 1 866 ? 35.642 16.583 -19.390 1.00 83.56 866 ALA A C 1
ATOM 6379 O O . ALA A 1 866 ? 35.487 15.577 -18.698 1.00 83.56 866 ALA A O 1
ATOM 6380 N N . TRP A 1 867 ? 35.208 16.660 -20.647 1.00 86.44 867 TRP A N 1
ATOM 6381 C CA . TRP A 1 867 ? 34.548 15.571 -21.357 1.00 86.44 867 TRP A CA 1
ATOM 6382 C C . TRP A 1 867 ? 35.446 14.341 -21.569 1.00 86.44 867 TRP A C 1
ATOM 6384 O O . TRP A 1 867 ? 36.612 14.488 -21.934 1.00 86.44 867 TRP A O 1
ATOM 6394 N N . LEU A 1 868 ? 34.850 13.148 -21.437 1.00 80.06 868 LEU A N 1
ATOM 6395 C CA . LEU A 1 868 ? 35.383 11.814 -21.754 1.00 80.06 868 LEU A CA 1
ATOM 6396 C C . LEU A 1 868 ? 36.656 11.415 -20.996 1.00 80.06 868 LEU A C 1
ATOM 6398 O O . LEU A 1 868 ? 37.499 10.695 -21.533 1.00 80.06 868 LEU A O 1
ATOM 6402 N N . VAL A 1 869 ? 36.809 11.864 -19.748 1.00 59.88 869 VAL A N 1
ATOM 6403 C CA . VAL A 1 869 ? 38.053 11.646 -19.003 1.00 59.88 869 VAL A CA 1
ATOM 6404 C C . VAL A 1 869 ? 37.960 10.461 -18.034 1.00 59.88 869 VAL A C 1
ATOM 6406 O O . VAL A 1 869 ? 37.703 10.632 -16.845 1.00 59.88 869 VAL A O 1
ATOM 6409 N N . ASP A 1 870 ? 38.253 9.269 -18.566 1.00 50.75 870 ASP A N 1
ATOM 6410 C CA . ASP A 1 870 ? 39.072 8.253 -17.891 1.00 50.75 870 ASP A CA 1
ATOM 6411 C C . ASP A 1 870 ? 40.376 8.044 -18.692 1.00 50.75 870 ASP A C 1
ATOM 6413 O O . ASP A 1 870 ? 40.427 8.018 -19.922 1.00 50.75 870 ASP A O 1
ATOM 6417 N N . SER A 1 871 ? 41.445 7.941 -17.925 1.00 49.97 871 SER A N 1
ATOM 6418 C CA . SER A 1 871 ? 42.882 7.964 -18.167 1.00 49.97 871 SER A CA 1
ATOM 6419 C C . SER A 1 871 ? 43.500 6.864 -19.056 1.00 49.97 871 SER A C 1
ATOM 6421 O O . SER A 1 871 ? 44.682 6.568 -18.899 1.00 49.97 871 SER A O 1
ATOM 6423 N N . GLN A 1 872 ? 42.785 6.277 -20.025 1.00 41.34 872 GLN A N 1
ATOM 6424 C CA . GLN A 1 872 ? 43.344 5.175 -20.843 1.00 41.34 872 GLN A CA 1
ATOM 6425 C C . GLN A 1 872 ? 43.711 5.525 -22.295 1.00 41.34 872 GLN A C 1
ATOM 6427 O O . GLN A 1 872 ? 44.421 4.754 -22.936 1.00 41.34 872 GLN A O 1
ATOM 6432 N N . SER A 1 873 ? 43.297 6.679 -22.832 1.00 47.84 873 SER A N 1
ATOM 6433 C CA . SER A 1 873 ? 43.569 7.035 -24.240 1.00 47.84 873 SER A CA 1
ATOM 6434 C C . SER A 1 873 ? 44.752 7.984 -24.455 1.00 47.84 873 SER A C 1
ATOM 6436 O O . SER A 1 873 ? 45.160 8.188 -25.597 1.00 47.84 873 SER A O 1
ATOM 6438 N N . GLY A 1 874 ? 45.278 8.623 -23.401 1.00 50.66 874 GLY A N 1
ATOM 6439 C CA . GLY A 1 874 ? 46.358 9.616 -23.521 1.00 50.66 874 GLY A CA 1
ATOM 6440 C C . GLY A 1 874 ? 46.052 10.790 -24.467 1.00 50.66 874 GLY A C 1
ATOM 6441 O O . GLY A 1 874 ? 46.975 11.470 -24.907 1.00 50.66 874 GLY A O 1
ATOM 6442 N N . THR A 1 875 ? 44.781 11.017 -24.819 1.00 54.00 875 THR A N 1
ATOM 6443 C CA . THR A 1 875 ? 44.389 11.963 -25.869 1.00 54.00 875 THR A CA 1
ATOM 6444 C C . THR A 1 875 ? 43.720 13.195 -25.261 1.00 54.00 875 THR A C 1
ATOM 6446 O O . THR A 1 875 ? 42.643 13.104 -24.677 1.00 54.00 875 THR A O 1
ATOM 6449 N N . THR A 1 876 ? 44.344 14.362 -25.425 1.00 65.81 876 THR A N 1
ATOM 6450 C CA . THR A 1 876 ? 43.756 15.663 -25.074 1.00 65.81 876 THR A CA 1
ATOM 6451 C C . THR A 1 876 ? 42.722 16.050 -26.133 1.00 65.81 876 THR A C 1
ATOM 6453 O O . THR A 1 876 ? 43.083 16.325 -27.276 1.00 65.81 876 THR A O 1
ATOM 6456 N N . ILE A 1 877 ? 41.437 16.067 -25.773 1.00 79.31 877 ILE A N 1
ATOM 6457 C CA . ILE A 1 877 ? 40.362 16.558 -26.648 1.00 79.31 877 ILE A CA 1
ATOM 6458 C C . ILE A 1 877 ? 40.339 18.090 -26.588 1.00 79.31 877 ILE A C 1
ATOM 6460 O O . ILE A 1 877 ? 40.333 18.658 -25.500 1.00 79.31 877 ILE A O 1
ATOM 6464 N N . ASP A 1 878 ? 40.309 18.751 -27.748 1.00 88.19 878 ASP A N 1
ATOM 6465 C CA . ASP A 1 878 ? 40.171 20.209 -27.859 1.00 88.19 878 ASP A CA 1
ATOM 6466 C C . ASP A 1 878 ? 38.831 20.598 -28.491 1.00 88.19 878 ASP A C 1
ATOM 6468 O O . ASP A 1 878 ? 38.708 20.752 -29.709 1.00 88.19 878 ASP A O 1
ATOM 6472 N N . VAL A 1 879 ? 37.812 20.785 -27.657 1.00 89.50 879 VAL A N 1
ATOM 6473 C CA . VAL A 1 879 ? 36.454 21.109 -28.113 1.00 89.50 879 VAL A CA 1
ATOM 6474 C C . VAL A 1 879 ? 36.298 22.547 -28.619 1.00 89.50 879 VAL A C 1
ATOM 6476 O O . VAL A 1 879 ? 35.219 22.919 -29.073 1.00 89.50 879 VAL A O 1
ATOM 6479 N N . THR A 1 880 ? 37.364 23.354 -28.603 1.00 90.38 880 THR A N 1
ATOM 6480 C CA . THR A 1 880 ? 37.352 24.715 -29.164 1.00 90.38 880 THR A CA 1
ATOM 6481 C C . THR A 1 880 ? 37.610 24.738 -30.674 1.00 90.38 880 THR A C 1
ATOM 6483 O O . THR A 1 880 ? 37.405 25.763 -31.326 1.00 90.38 880 THR A O 1
ATOM 6486 N N . THR A 1 881 ? 38.011 23.602 -31.263 1.00 92.06 881 THR A N 1
ATOM 6487 C CA . THR A 1 881 ? 38.301 23.469 -32.699 1.00 92.06 881 THR A CA 1
ATOM 6488 C C . THR A 1 881 ? 37.298 22.548 -33.407 1.00 92.06 881 THR A C 1
ATOM 6490 O O . THR A 1 881 ? 36.839 21.568 -32.816 1.00 92.06 881 THR A O 1
ATOM 6493 N N . PRO A 1 882 ? 36.991 22.762 -34.705 1.00 92.12 882 PRO A N 1
ATOM 6494 C CA . PRO A 1 882 ? 36.132 21.847 -35.465 1.00 92.12 882 PRO A CA 1
ATOM 6495 C C . PRO A 1 882 ? 36.636 20.394 -35.480 1.00 92.12 882 PRO A C 1
ATOM 6497 O O . PRO A 1 882 ? 35.841 19.460 -35.393 1.00 92.12 882 PRO A O 1
ATOM 6500 N N . SER A 1 883 ? 37.956 20.194 -35.562 1.00 89.00 883 SER A N 1
ATOM 6501 C CA . SER A 1 883 ? 38.585 18.869 -35.517 1.00 89.00 883 SER A CA 1
ATOM 6502 C C . SER A 1 883 ? 38.415 18.189 -34.162 1.00 89.00 883 SER A C 1
ATOM 6504 O O . SER A 1 883 ? 38.141 16.991 -34.114 1.00 89.00 883 SER A O 1
ATOM 6506 N N . GLY A 1 884 ? 38.544 18.931 -33.062 1.00 90.50 884 GLY A N 1
ATOM 6507 C CA . GLY A 1 884 ? 38.365 18.353 -31.737 1.00 90.50 884 GLY A CA 1
ATOM 6508 C C . GLY A 1 884 ? 36.897 18.154 -31.354 1.00 90.50 884 GLY A C 1
ATOM 6509 O O . GLY A 1 884 ? 36.604 17.180 -30.672 1.00 90.50 884 GLY A O 1
ATOM 6510 N N . LEU A 1 885 ? 35.955 18.945 -31.884 1.00 92.56 885 LEU A N 1
ATOM 6511 C CA . LEU A 1 885 ? 34.514 18.647 -31.800 1.00 92.56 885 LEU A CA 1
ATOM 6512 C C . LEU A 1 885 ? 34.146 17.348 -32.537 1.00 92.56 885 LEU A C 1
ATOM 6514 O O . LEU A 1 885 ? 33.371 16.534 -32.029 1.00 92.56 885 LEU A O 1
ATOM 6518 N N . ALA A 1 886 ? 34.738 17.105 -33.711 1.00 91.19 886 ALA A N 1
ATOM 6519 C CA . ALA A 1 886 ? 34.579 15.836 -34.419 1.00 91.19 886 ALA A CA 1
ATOM 6520 C C . ALA A 1 886 ? 35.186 14.658 -33.633 1.00 91.19 886 ALA A C 1
ATOM 6522 O O . ALA A 1 886 ? 34.552 13.605 -33.528 1.00 91.19 886 ALA A O 1
ATOM 6523 N N . ALA A 1 887 ? 36.369 14.844 -33.037 1.00 89.56 887 ALA A N 1
ATOM 6524 C CA . ALA A 1 887 ? 37.001 13.845 -32.174 1.00 89.56 887 ALA A CA 1
ATOM 6525 C C . ALA A 1 887 ? 36.179 13.569 -30.902 1.00 89.56 887 ALA A C 1
ATOM 6527 O O . ALA A 1 887 ? 36.000 12.411 -30.529 1.00 89.56 887 ALA A O 1
ATOM 6528 N N . PHE A 1 888 ? 35.613 14.607 -30.280 1.00 90.88 888 PHE A N 1
ATOM 6529 C CA . PHE A 1 888 ? 34.703 14.484 -29.143 1.00 90.88 888 PHE A CA 1
ATOM 6530 C C . PHE A 1 888 ? 33.480 13.639 -29.498 1.00 90.88 888 PHE A C 1
ATOM 6532 O O . PHE A 1 888 ? 33.192 12.670 -28.798 1.00 90.88 888 PHE A O 1
ATOM 6539 N N . LYS A 1 889 ? 32.801 13.937 -30.617 1.00 93.25 889 LYS A N 1
ATOM 6540 C CA . LYS A 1 889 ? 31.661 13.131 -31.078 1.00 93.25 889 LYS A CA 1
ATOM 6541 C C . LYS A 1 889 ? 32.058 11.665 -31.277 1.00 93.25 889 LYS A C 1
ATOM 6543 O O . LYS A 1 889 ? 31.340 10.777 -30.828 1.00 93.25 889 LYS A O 1
ATOM 6548 N N . GLN A 1 890 ? 33.195 11.395 -31.922 1.00 91.56 890 GLN A N 1
ATOM 6549 C CA . GLN A 1 890 ? 33.678 10.020 -32.103 1.00 91.56 890 GLN A CA 1
ATOM 6550 C C . GLN A 1 890 ? 33.929 9.318 -30.762 1.00 91.56 890 GLN A C 1
ATOM 6552 O O . GLN A 1 890 ? 33.484 8.187 -30.577 1.00 91.56 890 GLN A O 1
ATOM 6557 N N . GLY A 1 891 ? 34.581 9.997 -29.816 1.00 90.19 891 GLY A N 1
ATOM 6558 C CA . GLY A 1 891 ? 34.824 9.474 -28.474 1.00 90.19 891 GLY A CA 1
ATOM 6559 C C . GLY A 1 891 ? 33.535 9.213 -27.691 1.00 90.19 891 GLY A C 1
ATOM 6560 O O . GLY A 1 891 ? 33.406 8.168 -27.062 1.00 90.19 891 GLY A O 1
ATOM 65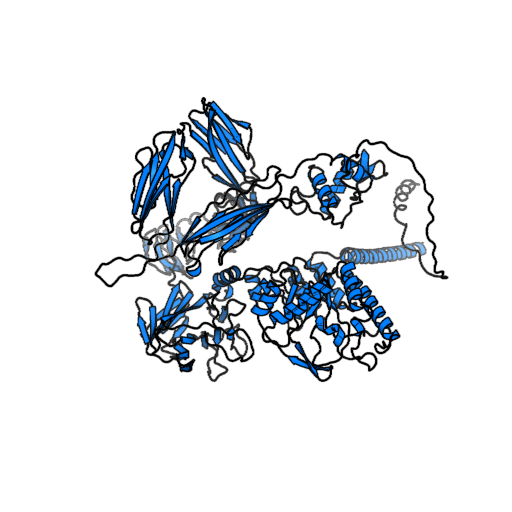61 N N . LEU A 1 892 ? 32.547 10.107 -27.786 1.00 92.31 892 LEU A N 1
ATOM 6562 C CA . LEU A 1 892 ? 31.241 9.961 -27.142 1.00 92.31 892 LEU A CA 1
ATOM 6563 C C . LEU A 1 892 ? 30.498 8.722 -27.659 1.00 92.31 892 LEU A C 1
ATOM 6565 O O . LEU A 1 892 ? 29.942 7.949 -26.880 1.00 92.31 892 LEU A O 1
ATOM 6569 N N . LEU A 1 893 ? 30.511 8.507 -28.975 1.00 95.00 893 LEU A N 1
ATOM 6570 C CA . LEU A 1 893 ? 29.884 7.342 -29.596 1.00 95.00 893 LEU A CA 1
ATOM 6571 C C . LEU A 1 893 ? 30.627 6.036 -29.273 1.00 95.00 893 LEU A C 1
ATOM 6573 O O . LEU A 1 893 ? 29.977 5.010 -29.085 1.00 95.00 893 LEU A O 1
ATOM 6577 N N . ALA A 1 894 ? 31.958 6.075 -29.159 1.00 92.12 894 ALA A N 1
ATOM 6578 C CA . ALA A 1 894 ? 32.756 4.932 -28.717 1.00 92.12 894 ALA A CA 1
ATOM 6579 C C . ALA A 1 894 ? 32.498 4.583 -27.241 1.00 92.12 894 ALA A C 1
ATOM 6581 O O . ALA A 1 894 ? 32.374 3.406 -26.904 1.00 92.12 894 ALA A O 1
ATOM 6582 N N . LEU A 1 895 ? 32.353 5.597 -26.379 1.00 91.12 895 LEU A N 1
ATOM 6583 C CA . LEU A 1 895 ? 31.938 5.419 -24.988 1.00 91.12 895 LEU A CA 1
ATOM 6584 C C . LEU A 1 895 ? 30.539 4.797 -24.906 1.00 91.12 895 LEU A C 1
ATOM 6586 O O . LEU A 1 895 ? 30.320 3.889 -24.114 1.00 91.12 895 LEU A O 1
ATOM 6590 N N . ALA A 1 896 ? 29.597 5.219 -25.757 1.00 94.81 896 ALA A N 1
ATOM 6591 C CA . ALA A 1 896 ? 28.287 4.573 -25.827 1.00 94.81 896 ALA A CA 1
ATOM 6592 C C . ALA A 1 896 ? 28.411 3.075 -26.139 1.00 94.81 896 ALA A C 1
ATOM 6594 O O . ALA A 1 896 ? 27.789 2.256 -25.468 1.00 94.81 896 ALA A O 1
ATOM 6595 N N . ASP A 1 897 ? 29.228 2.706 -27.131 1.00 95.50 897 ASP A N 1
ATOM 6596 C CA . ASP A 1 897 ? 29.401 1.310 -27.539 1.00 95.50 897 ASP A CA 1
ATOM 6597 C C . ASP A 1 897 ? 30.012 0.447 -26.421 1.00 95.50 897 ASP A C 1
ATOM 6599 O O . ASP A 1 897 ? 29.515 -0.655 -26.156 1.00 95.50 897 ASP A O 1
ATOM 6603 N N . SER A 1 898 ? 31.041 0.942 -25.723 1.00 94.12 898 SER A N 1
ATOM 6604 C CA . SER A 1 898 ? 31.652 0.222 -24.597 1.00 94.12 898 SER A CA 1
ATOM 6605 C C . SER A 1 898 ? 30.701 0.113 -23.401 1.00 94.12 898 SER A C 1
ATOM 6607 O O . SER A 1 898 ? 30.538 -0.975 -22.842 1.00 94.12 898 SER A O 1
ATOM 6609 N N . SER A 1 899 ? 29.994 1.188 -23.054 1.00 95.12 899 SER A N 1
ATOM 6610 C CA . SER A 1 899 ? 29.002 1.195 -21.976 1.00 95.12 899 SER A CA 1
ATOM 6611 C C . SER A 1 899 ? 27.804 0.290 -22.262 1.00 95.12 899 SER A C 1
ATOM 6613 O O . SER A 1 899 ? 27.345 -0.426 -21.372 1.00 95.12 899 SER A O 1
ATOM 6615 N N . ILE A 1 900 ? 27.324 0.235 -23.509 1.00 98.12 900 ILE A N 1
ATOM 6616 C CA . ILE A 1 900 ? 26.270 -0.701 -23.929 1.00 98.12 900 ILE A CA 1
ATOM 6617 C C . ILE A 1 900 ? 26.742 -2.151 -23.774 1.00 98.12 900 ILE A C 1
ATOM 6619 O O . ILE A 1 900 ? 25.952 -3.012 -23.378 1.00 98.12 900 ILE A O 1
ATOM 6623 N N . ALA A 1 901 ? 28.012 -2.446 -24.072 1.00 96.75 901 ALA A N 1
ATOM 6624 C CA . ALA A 1 901 ? 28.568 -3.782 -23.876 1.00 96.75 901 ALA A CA 1
ATOM 6625 C C . ALA A 1 901 ? 28.576 -4.181 -22.390 1.00 96.75 901 ALA A C 1
ATOM 6627 O O . ALA A 1 901 ? 28.132 -5.282 -22.060 1.00 96.75 901 ALA A O 1
ATOM 6628 N N . ILE A 1 902 ? 28.984 -3.271 -21.497 1.00 95.75 902 ILE A N 1
ATOM 6629 C CA . ILE A 1 902 ? 28.947 -3.479 -20.039 1.00 95.75 902 ILE A CA 1
ATOM 6630 C C . ILE A 1 902 ? 27.502 -3.685 -19.564 1.00 95.75 902 ILE A C 1
ATOM 6632 O O . ILE A 1 902 ? 27.203 -4.655 -18.868 1.00 95.75 902 ILE A O 1
ATOM 6636 N N . ALA A 1 903 ? 26.573 -2.827 -19.996 1.00 96.69 903 ALA A N 1
ATOM 6637 C CA . ALA A 1 903 ? 25.161 -2.937 -19.643 1.00 96.69 903 ALA A CA 1
ATOM 6638 C C . ALA A 1 903 ? 24.557 -4.281 -20.083 1.00 96.69 903 ALA A C 1
ATOM 6640 O O . ALA A 1 903 ? 23.832 -4.920 -19.318 1.00 96.69 903 ALA A O 1
ATOM 6641 N N . LYS A 1 904 ? 24.887 -4.760 -21.288 1.00 96.44 904 LYS A N 1
ATOM 6642 C CA . LYS A 1 904 ? 24.456 -6.080 -21.772 1.00 96.44 904 LYS A CA 1
ATOM 6643 C C . LYS A 1 904 ? 25.066 -7.222 -20.962 1.00 96.44 904 LYS A C 1
ATOM 6645 O O . LYS A 1 904 ? 24.347 -8.168 -20.648 1.00 96.44 904 LYS A O 1
ATOM 6650 N N . ASP A 1 905 ? 26.342 -7.132 -20.590 1.00 95.00 905 ASP A N 1
ATOM 6651 C CA . ASP A 1 905 ? 27.005 -8.143 -19.757 1.00 95.00 905 ASP A CA 1
ATOM 6652 C C . ASP A 1 905 ? 26.369 -8.262 -18.360 1.00 95.00 905 ASP A C 1
ATOM 6654 O O . ASP A 1 905 ? 26.178 -9.368 -17.845 1.00 95.00 905 ASP A O 1
ATOM 6658 N N . MET A 1 906 ? 25.959 -7.129 -17.789 1.00 93.75 906 MET A N 1
ATOM 6659 C CA . MET A 1 906 ? 25.227 -7.049 -16.522 1.00 93.75 906 MET A CA 1
ATOM 6660 C C . MET A 1 906 ? 23.752 -7.453 -16.638 1.00 93.75 906 MET A C 1
ATOM 6662 O O . MET A 1 906 ? 23.055 -7.526 -15.626 1.00 93.75 906 MET A O 1
ATOM 6666 N N . ASN A 1 907 ? 23.262 -7.734 -17.852 1.00 94.81 907 ASN A N 1
ATOM 6667 C CA . ASN A 1 907 ? 21.839 -7.904 -18.149 1.00 94.81 907 ASN A CA 1
ATOM 6668 C C . ASN A 1 907 ? 21.006 -6.711 -17.643 1.00 94.81 907 ASN A C 1
ATOM 6670 O O . ASN A 1 907 ? 19.930 -6.888 -17.080 1.00 94.81 907 ASN A O 1
ATOM 6674 N N . ALA A 1 908 ? 21.515 -5.493 -17.814 1.00 97.25 908 ALA A N 1
ATOM 6675 C CA . ALA A 1 908 ? 20.867 -4.272 -17.369 1.00 97.25 908 ALA A CA 1
ATOM 6676 C C . ALA A 1 908 ? 19.643 -3.919 -18.222 1.00 97.25 908 ALA A C 1
ATOM 6678 O O . ALA A 1 908 ? 19.500 -4.344 -19.375 1.00 97.25 908 ALA A O 1
ATOM 6679 N N . GLN A 1 909 ? 18.752 -3.110 -17.653 1.00 97.88 909 GLN A N 1
ATOM 6680 C CA . GLN A 1 909 ? 17.576 -2.616 -18.368 1.00 97.88 909 GLN A CA 1
ATOM 6681 C C . GLN A 1 909 ? 17.787 -1.301 -19.109 1.00 97.88 909 GLN A C 1
ATOM 6683 O O . GLN A 1 909 ? 17.004 -0.979 -20.003 1.00 97.88 909 GLN A O 1
ATOM 6688 N N . GLY A 1 910 ? 18.809 -0.543 -18.737 1.00 97.50 910 GLY A N 1
ATOM 6689 C CA . GLY A 1 910 ? 19.036 0.802 -19.232 1.00 97.50 910 GLY A CA 1
ATOM 6690 C C . GLY A 1 910 ? 20.136 1.503 -18.458 1.00 97.50 910 GLY A C 1
ATOM 6691 O O . GLY A 1 910 ? 20.843 0.869 -17.666 1.00 97.50 910 GLY A O 1
ATOM 6692 N N . MET A 1 911 ? 20.248 2.805 -18.690 1.00 96.75 911 MET A N 1
ATOM 6693 C CA . MET A 1 911 ? 21.209 3.664 -18.009 1.00 96.75 911 MET A CA 1
ATOM 6694 C C . MET A 1 911 ? 20.580 4.975 -17.539 1.00 96.75 911 MET A C 1
ATOM 6696 O O . MET A 1 911 ? 19.555 5.380 -18.080 1.00 96.75 911 MET A O 1
ATOM 6700 N N . ILE A 1 912 ? 21.204 5.626 -16.561 1.00 97.12 912 ILE A N 1
ATOM 6701 C CA . ILE A 1 912 ? 20.930 7.000 -16.134 1.00 97.12 912 ILE A CA 1
ATOM 6702 C C . ILE A 1 912 ? 22.162 7.841 -16.471 1.00 97.12 912 ILE A C 1
ATOM 6704 O O . ILE A 1 912 ? 23.255 7.546 -15.990 1.00 97.12 912 ILE A O 1
ATOM 6708 N N . LEU A 1 913 ? 21.999 8.869 -17.305 1.00 93.81 913 LEU A N 1
ATOM 6709 C CA . LEU A 1 913 ? 23.051 9.846 -17.570 1.00 93.81 913 LEU A CA 1
ATOM 6710 C C . LEU A 1 913 ? 23.006 10.957 -16.518 1.00 93.81 913 LEU A C 1
ATOM 6712 O O . LEU A 1 913 ? 22.037 11.718 -16.461 1.00 93.81 913 LEU A O 1
ATOM 6716 N N . TRP A 1 914 ? 24.078 11.058 -15.739 1.00 88.69 914 TRP A N 1
ATOM 6717 C CA . TRP A 1 914 ? 24.323 12.128 -14.781 1.00 88.69 914 TRP A CA 1
ATOM 6718 C C . TRP A 1 914 ? 25.096 13.270 -15.455 1.00 88.69 914 TRP A C 1
ATOM 6720 O O . TRP A 1 914 ? 26.009 13.024 -16.248 1.00 88.69 914 TRP A O 1
ATOM 6730 N N . ASP A 1 915 ? 24.726 14.509 -15.128 1.00 81.44 915 ASP A N 1
ATOM 6731 C CA . ASP A 1 915 ? 25.434 15.747 -15.487 1.00 81.44 915 ASP A CA 1
ATOM 6732 C C . ASP A 1 915 ? 25.665 15.945 -16.980 1.00 81.44 915 ASP A C 1
ATOM 6734 O O . ASP A 1 915 ? 26.789 16.099 -17.464 1.00 81.44 915 ASP A O 1
ATOM 6738 N N . MET A 1 916 ? 24.573 15.972 -17.739 1.00 86.44 916 MET A N 1
ATOM 6739 C CA . MET A 1 916 ? 24.648 16.191 -19.183 1.00 86.44 916 MET A CA 1
ATOM 6740 C C . MET A 1 916 ? 25.211 17.565 -19.574 1.00 86.44 916 MET A C 1
ATOM 6742 O O . MET A 1 916 ? 25.644 17.744 -20.704 1.00 86.44 916 MET A O 1
ATOM 6746 N N . GLU A 1 917 ? 25.222 18.539 -18.668 1.00 84.62 917 GLU A N 1
ATOM 6747 C CA . GLU A 1 917 ? 25.832 19.855 -18.859 1.00 84.62 917 GLU A CA 1
ATOM 6748 C C . GLU A 1 917 ? 27.355 19.884 -18.624 1.00 84.62 917 GLU A C 1
ATOM 6750 O O . GLU A 1 917 ? 28.020 20.851 -19.008 1.00 84.62 917 GLU A O 1
ATOM 6755 N N . GLY A 1 918 ? 27.920 18.829 -18.030 1.00 84.62 918 GLY A N 1
ATOM 6756 C CA . GLY A 1 918 ? 29.329 18.752 -17.662 1.00 84.62 918 GLY A CA 1
ATOM 6757 C C . GLY A 1 918 ? 29.684 19.546 -16.400 1.00 84.62 918 GLY A C 1
ATOM 6758 O O . GLY A 1 918 ? 28.832 20.100 -15.710 1.00 84.62 918 GLY A O 1
ATOM 6759 N N . THR A 1 919 ? 30.978 19.621 -16.075 1.00 81.19 919 THR A N 1
ATOM 6760 C CA . THR A 1 919 ? 31.427 20.151 -14.773 1.00 81.19 919 THR A CA 1
ATOM 6761 C C . THR A 1 919 ? 31.903 21.603 -14.800 1.00 81.19 919 THR A C 1
ATOM 6763 O O . THR A 1 919 ? 32.431 22.055 -13.789 1.00 81.19 919 THR A O 1
ATOM 6766 N N . GLU A 1 920 ? 31.762 22.356 -15.902 1.00 82.31 920 GLU A N 1
ATOM 6767 C CA . GLU A 1 920 ? 32.425 23.667 -16.097 1.00 82.31 920 GLU A CA 1
ATOM 6768 C C . GLU A 1 920 ? 32.123 24.688 -14.983 1.00 82.31 920 GLU A C 1
ATOM 6770 O O . GLU A 1 920 ? 33.050 25.348 -14.512 1.00 82.31 920 GLU A O 1
ATOM 6775 N N . TYR A 1 921 ? 30.882 24.748 -14.486 1.00 78.44 921 TYR A N 1
ATOM 6776 C CA . TYR A 1 921 ? 30.407 25.803 -13.580 1.00 78.44 921 TYR A CA 1
ATOM 6777 C C . TYR A 1 921 ? 30.081 25.316 -12.149 1.00 78.44 921 TYR A C 1
ATOM 6779 O O . TYR A 1 921 ? 28.915 25.342 -11.778 1.00 78.44 921 TYR A O 1
ATOM 6787 N N . PRO A 1 922 ? 31.027 24.883 -11.291 1.00 67.00 922 PRO A N 1
ATOM 6788 C CA . PRO A 1 922 ? 30.730 24.594 -9.883 1.00 67.00 922 PRO A CA 1
ATOM 6789 C C . PRO A 1 922 ? 30.600 25.912 -9.090 1.00 67.00 922 PRO A C 1
ATOM 6791 O O . PRO A 1 922 ? 31.481 26.765 -9.225 1.00 67.00 922 PRO A O 1
ATOM 6794 N N . PRO A 1 923 ? 29.533 26.134 -8.290 1.00 61.25 923 PRO A N 1
ATOM 6795 C CA . PRO A 1 923 ? 28.616 25.153 -7.681 1.00 61.25 923 PRO A CA 1
ATOM 6796 C C . PRO A 1 923 ? 27.311 24.858 -8.457 1.00 61.25 923 PRO A C 1
ATOM 6798 O O . PRO A 1 923 ? 26.408 24.237 -7.914 1.00 61.25 923 PRO A O 1
ATOM 6801 N N . LEU A 1 924 ? 27.190 25.294 -9.712 1.00 67.12 924 LEU A N 1
ATOM 6802 C CA . LEU A 1 924 ? 25.976 25.200 -10.535 1.00 67.12 924 LEU A CA 1
ATOM 6803 C C . LEU A 1 924 ? 25.849 23.899 -11.356 1.00 67.12 924 LEU A C 1
ATOM 6805 O O . LEU A 1 924 ? 24.929 23.802 -12.165 1.00 67.12 924 LEU A O 1
ATOM 6809 N N . ALA A 1 925 ? 26.760 22.939 -11.182 1.00 65.44 925 ALA A N 1
ATOM 6810 C CA . ALA A 1 925 ? 26.673 21.605 -11.785 1.00 65.44 925 ALA A CA 1
ATOM 6811 C C . ALA A 1 925 ? 25.509 20.788 -11.175 1.00 65.44 925 ALA A C 1
ATOM 6813 O O . ALA A 1 925 ? 24.979 21.168 -10.125 1.00 65.44 925 ALA A O 1
ATOM 6814 N N . TYR A 1 926 ? 25.140 19.665 -11.802 1.00 73.12 926 TYR A N 1
ATOM 6815 C CA . TYR A 1 926 ? 24.078 18.741 -11.361 1.00 73.12 926 TYR A CA 1
ATOM 6816 C C . TYR A 1 926 ? 22.640 19.269 -11.550 1.00 73.12 926 TYR A C 1
ATOM 6818 O O . TYR A 1 926 ? 21.721 18.945 -10.801 1.00 73.12 926 TYR A O 1
ATOM 6826 N N . MET A 1 927 ? 22.420 20.106 -12.564 1.00 78.00 927 MET A N 1
ATOM 6827 C CA . MET A 1 927 ? 21.104 20.625 -12.951 1.00 78.00 927 MET A CA 1
ATOM 6828 C C . MET A 1 927 ? 20.264 19.607 -13.715 1.00 78.00 927 MET A C 1
ATOM 6830 O O . MET A 1 927 ? 19.043 19.557 -13.531 1.00 78.00 927 MET A O 1
ATOM 6834 N N . GLY A 1 928 ? 20.889 18.879 -14.648 1.00 84.81 928 GLY A N 1
ATOM 6835 C CA . GLY A 1 928 ? 20.166 17.981 -15.544 1.00 84.81 928 GLY A CA 1
ATOM 6836 C C . GLY A 1 928 ? 19.090 18.697 -16.373 1.00 84.81 928 GLY A C 1
ATOM 6837 O O . GLY A 1 928 ? 17.961 18.228 -16.462 1.00 84.81 928 GLY A O 1
ATOM 6838 N N . ASP A 1 929 ? 19.423 19.893 -16.873 1.00 90.38 929 ASP A N 1
ATOM 6839 C CA . ASP A 1 929 ? 18.673 20.794 -17.770 1.00 90.38 929 ASP A CA 1
ATOM 6840 C C . ASP A 1 929 ? 18.611 20.388 -19.261 1.00 90.38 929 ASP A C 1
ATOM 6842 O O . ASP A 1 929 ? 19.318 21.054 -20.022 1.00 90.38 929 ASP A O 1
ATOM 6846 N N . PRO A 1 930 ? 17.854 19.387 -19.770 1.00 91.38 930 PRO A N 1
ATOM 6847 C CA . PRO A 1 930 ? 17.972 18.992 -21.179 1.00 91.38 930 PRO A CA 1
ATOM 6848 C C . PRO A 1 930 ? 17.579 20.100 -22.167 1.00 91.38 930 PRO A C 1
ATOM 6850 O O . PRO A 1 930 ? 18.037 20.088 -23.313 1.00 91.38 930 PRO A O 1
ATOM 6853 N N . ARG A 1 931 ? 16.769 21.077 -21.739 1.00 92.19 931 ARG A N 1
ATOM 6854 C CA . ARG A 1 931 ? 16.364 22.235 -22.550 1.00 92.19 931 ARG A CA 1
ATOM 6855 C C . ARG A 1 931 ? 17.521 23.222 -22.740 1.00 92.19 931 ARG A C 1
ATOM 6857 O O . ARG A 1 931 ? 17.558 23.937 -23.736 1.00 92.19 931 ARG A O 1
ATOM 6864 N N . GLU A 1 932 ? 18.490 23.219 -21.826 1.00 90.06 932 GLU A N 1
ATOM 6865 C CA . GLU A 1 932 ? 19.611 24.163 -21.769 1.00 90.06 932 GLU A CA 1
ATOM 6866 C C . GLU A 1 932 ? 20.891 23.650 -22.447 1.00 90.06 932 GLU A C 1
ATOM 6868 O O . GLU A 1 932 ? 21.878 24.383 -22.536 1.00 90.06 932 GLU A O 1
ATOM 6873 N N . LEU A 1 933 ? 20.898 22.421 -22.980 1.00 88.38 933 LEU A N 1
ATOM 6874 C CA . LEU A 1 933 ? 22.097 21.801 -23.560 1.00 88.38 933 LEU A CA 1
ATOM 6875 C C . LEU A 1 933 ? 22.784 22.648 -24.634 1.00 88.38 933 LEU A C 1
ATOM 6877 O O . LEU A 1 933 ? 24.006 22.700 -24.677 1.00 88.38 933 LEU A O 1
ATOM 6881 N N . ALA A 1 934 ? 22.031 23.345 -25.489 1.00 87.69 934 ALA A N 1
ATOM 6882 C CA . ALA A 1 934 ? 22.625 24.181 -26.539 1.00 87.69 934 ALA A CA 1
ATOM 6883 C C . ALA A 1 934 ? 23.484 25.323 -25.995 1.00 87.69 934 ALA A C 1
ATOM 6885 O O . ALA A 1 934 ? 24.395 25.781 -26.678 1.00 87.69 934 ALA A O 1
ATOM 6886 N N . ARG A 1 935 ? 23.197 25.763 -24.772 1.00 87.06 935 ARG A N 1
ATOM 6887 C CA . ARG A 1 935 ? 23.884 26.867 -24.120 1.00 87.06 935 ARG A CA 1
ATOM 6888 C C . ARG A 1 935 ? 24.905 26.368 -23.097 1.00 87.06 935 ARG A C 1
ATOM 6890 O O . ARG A 1 935 ? 25.973 26.955 -22.979 1.00 87.06 935 ARG A O 1
ATOM 6897 N N . LEU A 1 936 ? 24.591 25.289 -22.378 1.00 86.94 936 LEU A N 1
ATOM 6898 C CA . LEU A 1 936 ? 25.448 24.732 -21.331 1.00 86.94 936 LEU A CA 1
ATOM 6899 C C . LEU A 1 936 ? 26.477 23.731 -21.823 1.00 86.94 936 LEU A C 1
ATOM 6901 O O . LEU A 1 936 ? 27.512 23.646 -21.184 1.00 86.94 936 LEU A O 1
ATOM 6905 N N . ALA A 1 937 ? 26.198 22.984 -22.887 1.00 89.62 937 ALA A N 1
ATOM 6906 C CA . ALA A 1 937 ? 27.043 21.925 -23.434 1.00 89.62 937 ALA A CA 1
ATOM 6907 C C . ALA A 1 937 ? 26.908 21.883 -24.971 1.00 89.62 937 ALA A C 1
ATOM 6909 O O . ALA A 1 937 ? 26.439 20.887 -25.535 1.00 89.62 937 ALA A O 1
ATOM 6910 N N . PRO A 1 938 ? 27.258 22.976 -25.679 1.00 90.88 938 PRO A N 1
ATOM 6911 C CA . PRO A 1 938 ? 27.093 23.072 -27.131 1.00 90.88 938 PRO A CA 1
ATOM 6912 C C . PRO A 1 938 ? 27.805 21.945 -27.895 1.00 90.88 938 PRO A C 1
ATOM 6914 O O . PRO A 1 938 ? 27.346 21.544 -28.966 1.00 90.88 938 PRO A O 1
ATOM 6917 N N . GLU A 1 939 ? 28.875 21.384 -27.331 1.00 92.12 939 GLU A N 1
ATOM 6918 C CA . GLU A 1 939 ? 29.617 20.250 -27.879 1.00 92.12 939 GLU A CA 1
ATOM 6919 C C . GLU A 1 939 ? 28.728 19.013 -28.061 1.00 92.12 939 GLU A C 1
ATOM 6921 O O . GLU A 1 939 ? 28.857 18.301 -29.054 1.00 92.12 939 GLU A O 1
ATOM 6926 N N . LEU A 1 940 ? 27.777 18.776 -27.152 1.00 92.38 940 LEU A N 1
ATOM 6927 C CA . LEU A 1 940 ? 26.827 17.664 -27.246 1.00 92.38 940 LEU A CA 1
ATOM 6928 C C . LEU A 1 940 ? 25.824 17.835 -28.394 1.00 92.38 940 LEU A C 1
ATOM 6930 O O . LEU A 1 940 ? 25.340 16.843 -28.938 1.00 92.38 940 LEU A O 1
ATOM 6934 N N . ASN A 1 941 ? 25.545 19.069 -28.818 1.00 91.12 941 ASN A N 1
ATOM 6935 C CA . ASN A 1 941 ? 24.704 19.343 -29.985 1.00 91.12 941 ASN A CA 1
ATOM 6936 C C . ASN A 1 941 ? 25.494 19.392 -31.303 1.00 91.12 941 ASN A C 1
ATOM 6938 O O . ASN A 1 941 ? 24.878 19.424 -32.372 1.00 91.12 941 ASN A O 1
ATOM 6942 N N . TYR A 1 942 ? 26.831 19.369 -31.265 1.00 93.19 942 TYR A N 1
ATOM 6943 C CA . TYR A 1 942 ? 27.648 19.377 -32.476 1.00 93.19 942 TYR A CA 1
ATOM 6944 C C . TYR A 1 942 ? 27.310 18.172 -33.361 1.00 93.19 942 TYR A C 1
ATOM 6946 O O . TYR A 1 942 ? 27.506 17.020 -32.973 1.00 93.19 942 TYR A O 1
ATOM 6954 N N . ASN A 1 943 ? 26.791 18.439 -34.565 1.00 93.81 943 ASN A N 1
ATOM 6955 C CA . ASN A 1 943 ? 26.364 17.415 -35.521 1.00 93.81 943 ASN A CA 1
ATOM 6956 C C . ASN A 1 943 ? 25.508 16.306 -34.876 1.00 93.81 943 ASN A C 1
ATOM 6958 O O . ASN A 1 943 ? 25.739 15.129 -35.146 1.00 93.81 943 ASN A O 1
ATOM 6962 N N . ASN A 1 944 ? 24.549 16.669 -34.015 1.00 94.06 944 ASN A N 1
ATOM 6963 C CA . ASN A 1 944 ? 23.631 15.738 -33.341 1.00 94.06 944 ASN A CA 1
ATOM 6964 C C . ASN A 1 944 ? 24.333 14.661 -32.482 1.00 94.06 944 ASN A C 1
ATOM 6966 O O . ASN A 1 944 ? 23.814 13.553 -32.341 1.00 94.06 944 ASN A O 1
ATOM 6970 N N . ALA A 1 945 ? 25.517 14.949 -31.922 1.00 94.38 945 ALA A N 1
ATOM 6971 C CA . ALA A 1 945 ? 26.313 13.973 -31.170 1.00 94.38 945 ALA A CA 1
ATOM 6972 C C . ALA A 1 945 ? 25.524 13.276 -30.044 1.00 94.38 945 ALA A C 1
ATOM 6974 O O . ALA A 1 945 ? 25.546 12.048 -29.957 1.00 94.38 945 ALA A O 1
ATOM 6975 N N . ILE A 1 946 ? 24.786 14.031 -29.225 1.00 95.25 946 ILE A N 1
ATOM 6976 C CA . ILE A 1 946 ? 23.979 13.479 -28.126 1.00 95.25 946 ILE A CA 1
ATOM 6977 C C . ILE A 1 946 ? 22.766 12.676 -28.610 1.00 95.25 946 ILE A C 1
ATOM 6979 O O . ILE A 1 946 ? 22.405 11.667 -28.005 1.00 95.25 946 ILE A O 1
ATOM 6983 N N . ASP A 1 947 ? 22.153 13.081 -29.724 1.00 97.25 947 ASP A N 1
ATOM 6984 C CA . ASP A 1 947 ? 21.010 12.365 -30.292 1.00 97.25 947 ASP A CA 1
ATOM 6985 C C . ASP A 1 947 ? 21.449 11.001 -30.842 1.00 97.25 947 ASP A C 1
ATOM 6987 O O . ASP A 1 947 ? 20.787 9.994 -30.593 1.00 97.25 947 ASP A O 1
ATOM 6991 N N . GLU A 1 948 ? 22.599 10.942 -31.521 1.00 98.12 948 GLU A N 1
ATOM 6992 C CA . GLU A 1 948 ? 23.205 9.685 -31.978 1.00 98.12 948 GLU A CA 1
ATOM 6993 C C . GLU A 1 948 ? 23.676 8.809 -30.811 1.00 98.12 948 GLU A C 1
ATOM 6995 O O . GLU A 1 948 ? 23.490 7.589 -30.846 1.00 98.12 948 GLU A O 1
ATOM 7000 N N . PHE A 1 949 ? 24.225 9.416 -29.753 1.00 96.88 949 PHE A N 1
ATOM 7001 C CA . PHE A 1 949 ? 24.577 8.715 -28.519 1.00 96.88 949 PHE A CA 1
ATOM 7002 C C . PHE A 1 949 ? 23.355 7.993 -27.937 1.00 96.88 949 PHE A C 1
ATOM 7004 O O . PHE A 1 949 ? 23.392 6.776 -27.756 1.00 96.88 949 PHE A O 1
ATOM 7011 N N . PHE A 1 950 ? 22.237 8.692 -27.721 1.00 97.94 950 PHE A N 1
ATOM 7012 C CA . PHE A 1 950 ? 21.012 8.067 -27.214 1.00 97.94 950 PHE A CA 1
ATOM 7013 C C . PHE A 1 950 ? 20.369 7.103 -28.217 1.00 97.94 950 PHE A C 1
ATOM 7015 O O . PHE A 1 950 ? 19.779 6.096 -27.815 1.00 97.94 950 PHE A O 1
ATOM 7022 N N . GLN A 1 951 ? 20.500 7.350 -29.522 1.00 98.12 951 GLN A N 1
ATOM 7023 C CA . GLN A 1 951 ? 20.010 6.425 -30.540 1.00 98.12 951 GLN A CA 1
ATOM 7024 C C . GLN A 1 951 ? 20.691 5.055 -30.438 1.00 98.12 951 GLN A C 1
ATOM 7026 O O . GLN A 1 951 ? 19.989 4.047 -30.482 1.00 98.12 951 GLN A O 1
ATOM 7031 N N . LYS A 1 952 ? 22.004 4.995 -30.175 1.00 98.19 952 LYS A N 1
ATOM 7032 C CA . LYS A 1 952 ? 22.712 3.721 -29.944 1.00 98.19 952 LYS A CA 1
ATOM 7033 C C . LYS A 1 952 ? 22.119 2.912 -28.785 1.00 98.19 952 LYS A C 1
ATOM 7035 O O . LYS A 1 952 ? 21.963 1.697 -28.908 1.00 98.19 952 LYS A O 1
ATOM 7040 N N . TRP A 1 953 ? 21.744 3.561 -27.680 1.00 97.75 953 TRP A N 1
ATOM 7041 C CA . TRP A 1 953 ? 21.102 2.889 -26.540 1.00 97.75 953 TRP A CA 1
ATOM 7042 C C . TRP A 1 953 ? 19.725 2.323 -26.904 1.00 97.75 953 TRP A C 1
ATOM 7044 O O . TRP A 1 953 ? 19.432 1.167 -26.584 1.00 97.75 953 TRP A O 1
ATOM 7054 N N . LYS A 1 954 ? 18.910 3.092 -27.640 1.00 97.62 954 LYS A N 1
ATOM 7055 C CA . LYS A 1 954 ? 17.612 2.620 -28.152 1.00 97.62 954 LYS A CA 1
ATOM 7056 C C . LYS A 1 954 ? 17.769 1.443 -29.107 1.00 97.62 954 LYS A C 1
ATOM 7058 O O . LYS A 1 954 ? 17.073 0.443 -28.949 1.00 97.62 954 LYS A O 1
ATOM 7063 N N . ASP A 1 955 ? 18.703 1.533 -30.051 1.00 98.00 955 ASP A N 1
ATOM 7064 C CA . ASP A 1 955 ? 18.987 0.472 -31.025 1.00 98.00 955 ASP A CA 1
ATOM 7065 C C . ASP A 1 955 ? 19.488 -0.806 -30.334 1.00 98.00 955 ASP A C 1
ATOM 7067 O O . ASP A 1 955 ? 19.233 -1.921 -30.790 1.00 98.00 955 ASP A O 1
ATOM 7071 N N . ALA A 1 956 ? 20.152 -0.660 -29.183 1.00 97.75 956 ALA A N 1
ATOM 7072 C CA . ALA A 1 956 ? 20.555 -1.766 -28.325 1.00 97.75 956 ALA A CA 1
ATOM 7073 C C . ALA A 1 956 ? 19.410 -2.372 -27.486 1.00 97.75 956 ALA A C 1
ATOM 7075 O O . ALA A 1 956 ? 19.645 -3.373 -26.804 1.00 97.75 956 ALA A O 1
ATOM 7076 N N . GLY A 1 957 ? 18.197 -1.807 -27.535 1.00 97.12 957 GLY A N 1
ATOM 7077 C CA . GLY A 1 957 ? 17.032 -2.248 -26.763 1.00 97.12 957 GLY A CA 1
ATOM 7078 C C . GLY A 1 957 ? 17.091 -1.878 -25.277 1.00 97.12 957 GLY A C 1
ATOM 7079 O O . GLY A 1 957 ? 16.447 -2.537 -24.459 1.00 97.12 957 GLY A O 1
ATOM 7080 N N . LEU A 1 958 ? 17.885 -0.867 -24.919 1.00 98.19 958 LEU A N 1
ATOM 7081 C CA . LEU A 1 958 ? 18.097 -0.417 -23.544 1.00 98.19 958 LEU A CA 1
ATOM 7082 C C . LEU A 1 958 ? 17.331 0.885 -23.281 1.00 98.19 958 LEU A C 1
ATOM 7084 O O . LEU A 1 958 ? 17.228 1.752 -24.149 1.00 98.19 958 LEU A O 1
ATOM 7088 N N . LYS A 1 959 ? 16.783 1.019 -22.070 1.00 98.38 959 LYS A N 1
ATOM 7089 C CA . LYS A 1 959 ? 16.069 2.227 -21.647 1.00 98.38 959 LYS A CA 1
ATOM 7090 C C . LYS A 1 959 ? 17.042 3.382 -21.425 1.00 98.38 959 LYS A C 1
ATOM 7092 O O . LYS A 1 959 ? 18.149 3.185 -20.924 1.00 98.38 959 LYS A O 1
ATOM 7097 N N . ILE A 1 960 ? 16.586 4.585 -21.753 1.00 98.12 960 ILE A N 1
ATOM 7098 C CA . ILE A 1 960 ? 17.310 5.827 -21.490 1.00 98.12 960 ILE A CA 1
ATOM 7099 C C . ILE A 1 960 ? 16.762 6.463 -20.218 1.00 98.12 960 ILE A C 1
ATOM 7101 O O . ILE A 1 960 ? 15.540 6.577 -20.053 1.00 98.12 960 ILE A O 1
ATOM 7105 N N . GLY A 1 961 ? 17.677 6.910 -19.368 1.00 97.56 961 GLY A N 1
ATOM 7106 C CA . GLY A 1 961 ? 17.401 7.677 -18.173 1.00 97.56 961 GLY A CA 1
ATOM 7107 C C . GLY A 1 961 ? 18.297 8.893 -18.031 1.00 97.56 961 GLY A C 1
ATOM 7108 O O . GLY A 1 961 ? 19.392 8.931 -18.590 1.00 97.56 961 GLY A O 1
ATOM 7109 N N . LEU A 1 962 ? 17.814 9.882 -17.286 1.00 95.75 962 LEU A N 1
ATOM 7110 C CA . LEU A 1 962 ? 18.506 11.142 -17.033 1.00 95.75 962 LEU A CA 1
ATOM 7111 C C . LEU A 1 962 ? 18.386 11.538 -15.568 1.00 95.75 962 LEU A C 1
ATOM 7113 O O . LEU A 1 962 ? 17.366 11.262 -14.935 1.00 95.75 962 LEU A O 1
ATOM 7117 N N . THR A 1 963 ? 19.387 12.260 -15.089 1.00 92.88 963 THR A N 1
ATOM 7118 C CA . THR A 1 963 ? 19.272 13.072 -13.881 1.00 92.88 963 THR A CA 1
ATOM 7119 C C . THR A 1 963 ? 18.609 14.411 -14.204 1.00 92.88 963 THR A C 1
ATOM 7121 O O . THR A 1 963 ? 18.937 15.022 -15.220 1.00 92.88 963 THR A O 1
ATOM 7124 N N . VAL A 1 964 ? 17.689 14.872 -13.351 1.00 91.19 964 VAL A N 1
ATOM 7125 C CA . VAL A 1 964 ? 17.081 16.212 -13.399 1.00 91.19 964 VAL A CA 1
ATOM 7126 C C . VAL A 1 964 ? 16.959 16.791 -11.988 1.00 91.19 964 VAL A C 1
ATOM 7128 O O . VAL A 1 964 ? 16.665 16.068 -11.040 1.00 91.19 964 VAL A O 1
ATOM 7131 N N . ARG A 1 965 ? 17.104 18.111 -11.856 1.00 87.69 965 ARG A N 1
ATOM 7132 C CA . ARG A 1 965 ? 16.796 18.864 -10.628 1.00 87.69 965 ARG A CA 1
ATOM 7133 C C . ARG A 1 965 ? 15.640 19.834 -10.874 1.00 87.69 965 ARG A C 1
ATOM 7135 O O . ARG A 1 965 ? 15.430 20.260 -12.010 1.00 87.69 965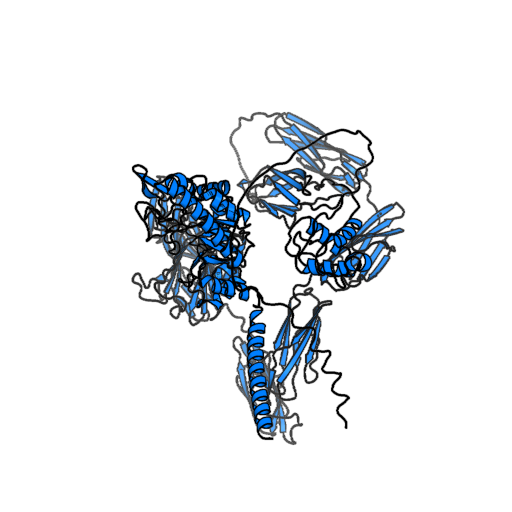 ARG A O 1
ATOM 7142 N N . ALA A 1 966 ? 14.878 20.215 -9.848 1.00 84.62 966 ALA A N 1
ATOM 7143 C CA . ALA A 1 966 ? 13.760 21.154 -10.015 1.00 84.62 966 ALA A CA 1
ATOM 7144 C C . ALA A 1 966 ? 14.191 22.626 -10.171 1.00 84.62 966 ALA A C 1
ATOM 7146 O O . ALA A 1 966 ? 13.397 23.439 -10.636 1.00 84.62 966 ALA A O 1
ATOM 7147 N N . SER A 1 967 ? 15.436 22.969 -9.837 1.00 83.00 967 SER A N 1
ATOM 7148 C CA . SER A 1 967 ? 15.947 24.340 -9.907 1.00 83.00 967 SER A CA 1
ATOM 7149 C C . SER A 1 967 ? 16.049 24.882 -11.340 1.00 83.00 967 SER A C 1
ATOM 7151 O O . SER A 1 967 ? 16.121 24.138 -12.326 1.00 83.00 967 SER A O 1
ATOM 7153 N N . GLU A 1 968 ? 16.089 26.205 -11.460 1.00 84.94 968 GLU A N 1
ATOM 7154 C CA . GLU A 1 968 ? 16.314 26.939 -12.706 1.00 84.94 968 GLU A CA 1
ATOM 7155 C C . GLU A 1 968 ? 17.605 27.759 -12.621 1.00 84.94 968 GLU A C 1
ATOM 7157 O O . GLU A 1 968 ? 18.031 28.165 -11.541 1.00 84.94 968 GLU A O 1
ATOM 7162 N N . LEU A 1 969 ? 18.242 28.008 -13.765 1.00 85.44 969 LEU A N 1
ATOM 7163 C CA . LEU A 1 969 ? 19.482 28.778 -13.837 1.00 85.44 969 LEU A CA 1
ATOM 7164 C C . LEU A 1 969 ? 19.217 30.268 -14.051 1.00 85.44 969 LEU A C 1
ATOM 7166 O O . LEU A 1 969 ? 18.398 30.664 -14.878 1.00 85.44 969 LEU A O 1
ATOM 7170 N N . VAL A 1 970 ? 20.000 31.094 -13.360 1.00 86.50 970 VAL A N 1
ATOM 7171 C CA . VAL A 1 970 ? 20.048 32.546 -13.541 1.00 86.50 970 VAL A CA 1
ATOM 7172 C C . VAL A 1 970 ? 21.317 32.917 -14.298 1.00 86.50 970 VAL A C 1
ATOM 7174 O O . VAL A 1 970 ? 22.419 32.500 -13.928 1.00 86.50 970 VAL A O 1
ATOM 7177 N N . TYR A 1 971 ? 21.165 33.739 -15.338 1.00 86.81 971 TYR A N 1
ATOM 7178 C CA . TYR A 1 971 ? 22.264 34.178 -16.198 1.00 86.81 971 TYR A CA 1
ATOM 7179 C C . TYR A 1 971 ? 22.651 35.630 -15.959 1.00 86.81 971 TYR A C 1
ATOM 7181 O O . TYR A 1 971 ? 21.799 36.496 -15.777 1.00 86.81 971 TYR A O 1
ATOM 7189 N N . SER A 1 972 ? 23.948 35.900 -16.072 1.00 86.00 972 SER A N 1
ATOM 7190 C CA . SER A 1 972 ? 24.496 37.244 -16.229 1.00 86.00 972 SER A CA 1
ATOM 7191 C C . SER A 1 972 ? 25.502 37.226 -17.374 1.00 86.00 972 SER A C 1
ATOM 7193 O O . SER A 1 972 ? 26.395 36.382 -17.402 1.00 86.00 972 SER A O 1
ATOM 7195 N N . ASN A 1 973 ? 25.330 38.111 -18.361 1.00 85.12 973 ASN A N 1
ATOM 7196 C CA . ASN A 1 973 ? 26.160 38.165 -19.574 1.00 85.12 973 ASN A CA 1
ATOM 7197 C C . ASN A 1 973 ? 26.318 36.803 -20.290 1.00 85.12 973 ASN A C 1
ATOM 7199 O O . ASN A 1 973 ? 27.382 36.486 -20.812 1.00 85.12 973 ASN A O 1
ATOM 7203 N N . GLY A 1 974 ? 25.264 35.978 -20.292 1.00 78.88 974 GLY A N 1
ATOM 7204 C CA . GLY A 1 974 ? 25.255 34.650 -20.925 1.00 78.88 974 GLY A CA 1
ATOM 7205 C C . GLY A 1 974 ? 25.879 33.516 -20.099 1.00 78.88 974 GLY A C 1
ATOM 7206 O O . GLY A 1 974 ? 25.722 32.352 -20.466 1.00 78.88 974 GLY A O 1
ATOM 7207 N N . ILE A 1 975 ? 26.515 33.830 -18.966 1.00 82.00 975 ILE A N 1
ATOM 7208 C CA . ILE A 1 975 ? 27.152 32.865 -18.061 1.00 82.00 975 ILE A CA 1
ATOM 7209 C C . ILE A 1 975 ? 26.171 32.508 -16.931 1.00 82.00 975 ILE A C 1
ATOM 7211 O O . ILE A 1 975 ? 25.538 33.416 -16.380 1.00 82.00 975 ILE A O 1
ATOM 7215 N N . PRO A 1 976 ? 25.996 31.218 -16.582 1.00 85.06 976 PRO A N 1
ATOM 7216 C CA . PRO A 1 976 ? 25.218 30.835 -15.406 1.00 85.06 976 PRO A CA 1
ATOM 7217 C C . PRO A 1 976 ? 25.926 31.338 -14.144 1.00 85.06 976 PRO A C 1
ATOM 7219 O O . PRO A 1 976 ? 27.098 31.041 -13.928 1.00 85.06 976 PRO A O 1
ATOM 7222 N N . VAL A 1 977 ? 25.220 32.112 -13.321 1.00 85.50 977 VAL A N 1
ATOM 7223 C CA . VAL A 1 977 ? 25.778 32.708 -12.093 1.00 85.50 977 VAL A CA 1
ATOM 7224 C C . VAL A 1 977 ? 25.099 32.218 -10.820 1.00 85.50 977 VAL A C 1
ATOM 7226 O O . VAL A 1 977 ? 25.704 32.297 -9.756 1.00 85.50 977 VAL A O 1
ATOM 7229 N N . ASN A 1 978 ? 23.861 31.723 -10.906 1.00 83.38 978 ASN A N 1
ATOM 7230 C CA . ASN A 1 978 ? 23.129 31.212 -9.749 1.00 83.38 978 ASN A CA 1
ATOM 7231 C C . ASN A 1 978 ? 22.066 30.172 -10.150 1.00 83.38 978 ASN A C 1
ATOM 7233 O O . ASN A 1 978 ? 21.709 30.080 -11.326 1.00 83.38 978 ASN A O 1
ATOM 7237 N N . GLN A 1 979 ? 21.542 29.431 -9.170 1.00 81.69 979 GLN A N 1
ATOM 7238 C CA . GLN A 1 979 ? 20.320 28.631 -9.291 1.00 81.69 979 GLN A CA 1
ATOM 7239 C C . GLN A 1 979 ? 19.210 29.251 -8.434 1.00 81.69 979 GLN A C 1
ATOM 7241 O O . GLN A 1 979 ? 19.480 29.831 -7.382 1.00 81.69 979 GLN A O 1
ATOM 7246 N N . VAL A 1 980 ? 17.962 29.120 -8.869 1.00 82.56 980 VAL A N 1
ATOM 7247 C CA . VAL A 1 980 ? 16.775 29.507 -8.096 1.00 82.56 980 VAL A CA 1
ATOM 7248 C C . VAL A 1 980 ? 15.781 28.357 -8.047 1.00 82.56 980 VAL A C 1
ATOM 7250 O O . VAL A 1 980 ? 15.669 27.579 -8.994 1.00 82.56 980 VAL A O 1
ATOM 7253 N N . TRP A 1 981 ? 15.059 28.254 -6.936 1.00 79.94 981 TRP A N 1
ATOM 7254 C CA . TRP A 1 981 ? 14.006 27.261 -6.752 1.00 79.94 981 TRP A CA 1
ATOM 7255 C C . TRP A 1 981 ? 12.661 27.866 -7.159 1.00 79.94 981 TRP A C 1
ATOM 7257 O O . TRP A 1 981 ? 12.276 28.908 -6.614 1.00 79.94 981 TRP A O 1
ATOM 7267 N N . PRO A 1 982 ? 11.967 27.280 -8.148 1.00 76.62 982 PRO A N 1
ATOM 7268 C CA . PRO A 1 982 ? 10.679 27.788 -8.590 1.00 76.62 982 PRO A CA 1
ATOM 7269 C C . PRO A 1 982 ? 9.602 27.533 -7.528 1.00 76.62 982 PRO A C 1
ATOM 7271 O O . PRO A 1 982 ? 9.666 26.575 -6.768 1.00 76.62 982 PRO A O 1
ATOM 7274 N N . GLN A 1 983 ? 8.560 28.367 -7.518 1.00 73.56 983 GLN A N 1
ATOM 7275 C CA . GLN A 1 983 ? 7.383 28.163 -6.657 1.00 73.56 983 GLN A CA 1
ATOM 7276 C C . GLN A 1 983 ? 6.622 26.867 -6.999 1.00 73.56 983 GLN A C 1
ATOM 7278 O O . GLN A 1 983 ? 6.025 26.257 -6.118 1.00 73.56 983 GLN A O 1
ATOM 7283 N N . ASP A 1 984 ? 6.629 26.454 -8.274 1.00 78.69 984 ASP A N 1
ATOM 7284 C CA . ASP A 1 984 ? 6.053 25.186 -8.738 1.00 78.69 984 ASP A CA 1
ATOM 7285 C C . ASP A 1 984 ? 7.151 24.289 -9.331 1.00 78.69 984 ASP A C 1
ATOM 7287 O O . ASP A 1 984 ? 7.430 24.271 -10.536 1.00 78.69 984 ASP A O 1
ATOM 7291 N N . GLU A 1 985 ? 7.806 23.547 -8.446 1.00 79.94 985 GLU A N 1
ATOM 7292 C CA . GLU A 1 985 ? 8.847 22.577 -8.789 1.00 79.94 985 GLU A CA 1
ATOM 7293 C C . GLU A 1 985 ? 8.326 21.462 -9.700 1.00 79.94 985 GLU A C 1
ATOM 7295 O O . GLU A 1 985 ? 9.010 21.054 -10.641 1.00 79.94 985 GLU A O 1
ATOM 7300 N N . ALA A 1 986 ? 7.087 21.011 -9.480 1.00 84.81 986 ALA A N 1
ATOM 7301 C CA . ALA A 1 986 ? 6.477 19.958 -10.281 1.00 84.81 986 ALA A CA 1
ATOM 7302 C C . ALA A 1 986 ? 6.317 20.388 -11.740 1.00 84.81 986 ALA A C 1
ATOM 7304 O O . ALA A 1 986 ? 6.670 19.631 -12.641 1.00 84.81 986 ALA A O 1
ATOM 7305 N N . ALA A 1 987 ? 5.834 21.609 -11.987 1.00 86.31 987 ALA A N 1
ATOM 7306 C CA . ALA A 1 987 ? 5.716 22.147 -13.342 1.00 86.31 987 ALA A CA 1
ATOM 7307 C C . ALA A 1 987 ? 7.080 22.212 -14.052 1.00 86.31 987 ALA A C 1
ATOM 7309 O O . ALA A 1 987 ? 7.195 21.867 -15.234 1.00 86.31 987 ALA A O 1
ATOM 7310 N N . THR A 1 988 ? 8.124 22.592 -13.316 1.00 88.00 988 THR A N 1
ATOM 7311 C CA . THR A 1 988 ? 9.491 22.688 -13.838 1.00 88.00 988 THR A CA 1
ATOM 7312 C C . THR A 1 988 ? 10.051 21.313 -14.198 1.00 88.00 988 THR A C 1
ATOM 7314 O O . THR A 1 988 ? 10.520 21.112 -15.322 1.00 88.00 988 THR A O 1
ATOM 7317 N N . LEU A 1 989 ? 9.926 20.335 -13.295 1.00 90.88 989 LEU A N 1
ATOM 7318 C CA . LEU A 1 989 ? 10.291 18.939 -13.550 1.00 90.88 989 LEU A CA 1
ATOM 7319 C C . LEU A 1 989 ? 9.512 18.366 -14.740 1.00 90.88 989 LEU A C 1
ATOM 7321 O O . LEU A 1 989 ? 10.113 17.774 -15.636 1.00 90.88 989 LEU A O 1
ATOM 7325 N N . ILE A 1 990 ? 8.196 18.599 -14.807 1.00 94.31 990 ILE A N 1
ATOM 7326 C CA . ILE A 1 990 ? 7.351 18.130 -15.911 1.00 94.31 990 ILE A CA 1
ATOM 7327 C C . ILE A 1 990 ? 7.838 18.679 -17.249 1.00 94.31 990 ILE A C 1
ATOM 7329 O O . ILE A 1 990 ? 7.965 17.918 -18.208 1.00 94.31 990 ILE A O 1
ATOM 7333 N N . SER A 1 991 ? 8.173 19.968 -17.320 1.00 95.56 991 SER A N 1
ATOM 7334 C CA . SER A 1 991 ? 8.690 20.583 -18.545 1.00 95.56 991 SER A CA 1
ATOM 7335 C C . SER A 1 991 ? 10.013 19.953 -19.003 1.00 95.56 991 SER A C 1
ATOM 7337 O O . SER A 1 991 ? 10.158 19.613 -20.182 1.00 95.56 991 SER A O 1
ATOM 7339 N N . LYS A 1 992 ? 10.959 19.740 -18.077 1.00 94.12 992 LYS A N 1
ATOM 7340 C CA . LYS A 1 992 ? 12.260 19.105 -18.357 1.00 94.12 992 LYS A CA 1
ATOM 7341 C C . LYS A 1 992 ? 12.091 17.668 -18.853 1.00 94.12 992 LYS A C 1
ATOM 7343 O O . LYS A 1 992 ? 12.632 17.295 -19.897 1.00 94.12 992 LYS A O 1
ATOM 7348 N N . ILE A 1 993 ? 11.286 16.879 -18.141 1.00 96.50 993 ILE A N 1
ATOM 7349 C CA . ILE A 1 993 ? 11.016 15.473 -18.463 1.00 96.50 993 ILE A CA 1
ATOM 7350 C C . ILE A 1 993 ? 10.282 15.359 -19.800 1.00 96.50 993 ILE A C 1
ATOM 7352 O O . ILE A 1 993 ? 10.649 14.529 -20.632 1.00 96.50 993 ILE A O 1
ATOM 7356 N N . GLN A 1 994 ? 9.288 16.212 -20.057 1.00 98.12 994 GLN A N 1
ATOM 7357 C CA . GLN A 1 994 ? 8.542 16.203 -21.312 1.00 98.12 994 GLN A CA 1
ATOM 7358 C C . GLN A 1 994 ? 9.441 16.506 -22.512 1.00 98.12 994 GLN A C 1
ATOM 7360 O O . GLN A 1 994 ? 9.345 15.807 -23.524 1.00 98.12 994 GLN A O 1
ATOM 7365 N N . TYR A 1 995 ? 10.344 17.484 -22.391 1.00 97.38 995 TYR A N 1
ATOM 7366 C CA . TYR A 1 995 ? 11.338 17.773 -23.424 1.00 97.38 995 TYR A CA 1
ATOM 7367 C C . TYR A 1 995 ? 12.226 16.549 -23.700 1.00 97.38 995 TYR A C 1
ATOM 7369 O O . TYR A 1 995 ? 12.357 16.115 -24.848 1.00 97.38 995 TYR A O 1
ATOM 7377 N N . ALA A 1 996 ? 12.782 15.936 -22.652 1.00 96.56 996 ALA A N 1
ATOM 7378 C CA . ALA A 1 996 ? 13.666 14.782 -22.797 1.00 96.56 996 ALA A CA 1
ATOM 7379 C C . ALA A 1 996 ? 12.947 13.551 -23.374 1.00 96.56 996 ALA A C 1
ATOM 7381 O O . ALA A 1 996 ? 13.473 12.853 -24.243 1.00 96.56 996 ALA A O 1
ATOM 7382 N N . LYS A 1 997 ? 11.708 13.305 -22.935 1.00 97.12 997 LYS A N 1
ATOM 7383 C CA . LYS A 1 997 ? 10.840 12.242 -23.450 1.00 97.12 997 LYS A CA 1
ATOM 7384 C C . LYS A 1 997 ? 10.561 12.426 -24.940 1.00 97.12 997 LYS A C 1
ATOM 7386 O O . LYS A 1 997 ? 10.657 11.459 -25.689 1.00 97.12 997 LYS A O 1
ATOM 7391 N N . GLN A 1 998 ? 10.251 13.646 -25.378 1.00 97.31 998 GLN A N 1
ATOM 7392 C CA . GLN A 1 998 ? 9.988 13.942 -26.789 1.00 97.31 998 GLN A CA 1
ATOM 7393 C C . GLN A 1 998 ? 11.237 13.780 -27.660 1.00 97.31 998 GLN A C 1
ATOM 7395 O O . GLN A 1 998 ? 11.141 13.221 -28.751 1.00 97.31 998 GLN A O 1
ATOM 7400 N N . ARG A 1 999 ? 12.404 14.235 -27.186 1.00 95.69 999 ARG A N 1
ATOM 7401 C CA . ARG A 1 999 ? 13.647 14.195 -27.968 1.00 95.69 999 ARG A CA 1
ATOM 7402 C C . ARG A 1 999 ? 14.275 12.799 -28.018 1.00 95.69 999 ARG A C 1
ATOM 7404 O O . ARG A 1 999 ? 14.690 12.350 -29.085 1.00 95.69 999 ARG A O 1
ATOM 7411 N N . TRP A 1 1000 ? 14.320 12.090 -26.888 1.00 96.50 1000 TRP A N 1
ATOM 7412 C CA . TRP A 1 1000 ? 15.079 10.837 -26.770 1.00 96.50 1000 TRP A CA 1
ATOM 7413 C C . TRP A 1 1000 ? 14.263 9.617 -26.354 1.00 96.50 1000 TRP A C 1
ATOM 7415 O O . TRP A 1 1000 ? 14.792 8.512 -26.420 1.00 96.50 1000 TRP A O 1
ATOM 7425 N N . GLY A 1 1001 ? 12.992 9.761 -25.973 1.00 96.75 1001 GLY A N 1
ATOM 7426 C CA . GLY A 1 1001 ? 12.198 8.634 -25.471 1.00 96.75 1001 GLY A CA 1
ATOM 7427 C C . GLY A 1 1001 ? 12.655 8.154 -24.090 1.00 96.75 1001 GLY A C 1
ATOM 7428 O O . GLY A 1 1001 ? 12.636 6.954 -23.819 1.00 96.75 1001 GLY A O 1
ATOM 7429 N N . VAL A 1 1002 ? 13.104 9.084 -23.239 1.00 97.19 1002 VAL A N 1
ATOM 7430 C CA . VAL A 1 1002 ? 13.483 8.816 -21.841 1.00 97.19 1002 VAL A CA 1
ATOM 7431 C C . VAL A 1 1002 ? 12.339 8.113 -21.105 1.00 97.19 1002 VAL A C 1
ATOM 7433 O O . VAL A 1 1002 ? 11.170 8.387 -21.369 1.00 97.19 1002 VAL A O 1
ATOM 7436 N N . SER A 1 1003 ? 12.680 7.198 -20.194 1.00 97.31 1003 SER A N 1
ATOM 7437 C CA . SER A 1 1003 ? 11.711 6.435 -19.384 1.00 97.31 1003 SER A CA 1
ATOM 7438 C C . SER A 1 1003 ? 12.120 6.239 -17.919 1.00 97.31 1003 SER A C 1
ATOM 7440 O O . SER A 1 1003 ? 11.321 5.734 -17.133 1.00 97.31 1003 SER A O 1
ATOM 7442 N N . ILE A 1 1004 ? 13.343 6.634 -17.550 1.00 98.12 1004 ILE A N 1
ATOM 7443 C CA . ILE A 1 1004 ? 13.869 6.590 -16.181 1.00 98.12 1004 ILE A CA 1
ATOM 7444 C C . ILE A 1 1004 ? 14.319 8.008 -15.815 1.00 98.12 1004 ILE A C 1
ATOM 7446 O O . ILE A 1 1004 ? 15.038 8.634 -16.588 1.00 98.12 1004 ILE A O 1
ATOM 7450 N N . ILE A 1 1005 ? 13.907 8.529 -14.667 1.00 95.88 1005 ILE A N 1
ATOM 7451 C CA . ILE A 1 1005 ? 14.294 9.864 -14.209 1.00 95.88 1005 ILE A CA 1
ATOM 7452 C C . ILE A 1 1005 ? 14.820 9.756 -12.785 1.00 95.88 1005 ILE A C 1
ATOM 7454 O O . ILE A 1 1005 ? 14.071 9.393 -11.881 1.00 95.88 1005 ILE A O 1
ATOM 7458 N N . TYR A 1 1006 ? 16.092 10.090 -12.601 1.00 94.19 1006 TYR A N 1
ATOM 7459 C CA . TYR A 1 1006 ? 16.667 10.342 -11.286 1.00 94.19 1006 TYR A CA 1
ATOM 7460 C C . TYR A 1 1006 ? 16.440 11.808 -10.921 1.00 94.19 1006 TYR A C 1
ATOM 7462 O O . TYR A 1 1006 ? 16.747 12.695 -11.719 1.00 94.19 1006 TYR A O 1
ATOM 7470 N N . ILE A 1 1007 ? 15.849 12.059 -9.755 1.00 89.94 1007 ILE A N 1
ATOM 7471 C CA . ILE A 1 1007 ? 15.534 13.406 -9.276 1.00 89.94 1007 ILE A CA 1
ATOM 7472 C C . ILE A 1 1007 ? 16.528 13.740 -8.165 1.00 89.94 1007 ILE A C 1
ATOM 7474 O O . ILE A 1 1007 ? 16.383 13.276 -7.035 1.00 89.94 1007 ILE A O 1
ATOM 7478 N N . ASP A 1 1008 ? 17.538 14.520 -8.538 1.00 84.94 1008 ASP A N 1
ATOM 7479 C CA . ASP A 1 1008 ? 18.693 14.903 -7.718 1.00 84.94 1008 ASP A CA 1
ATOM 7480 C C . ASP A 1 1008 ? 18.337 16.065 -6.767 1.00 84.94 1008 ASP A C 1
ATOM 7482 O O . ASP A 1 1008 ? 17.560 16.960 -7.128 1.00 84.94 1008 ASP A O 1
ATOM 7486 N N . SER A 1 1009 ? 18.873 16.047 -5.545 1.00 71.56 1009 SER A N 1
ATOM 7487 C CA . SER A 1 1009 ? 18.506 16.924 -4.427 1.00 71.56 1009 SER A CA 1
ATOM 7488 C C . SER A 1 1009 ? 19.511 18.052 -4.164 1.00 71.56 1009 SER A C 1
ATOM 7490 O O . SER A 1 1009 ? 20.688 17.935 -4.476 1.00 71.56 1009 SER A O 1
ATOM 7492 N N . THR A 1 1010 ? 19.049 19.135 -3.517 1.00 52.38 1010 THR A N 1
ATOM 7493 C CA . THR A 1 1010 ? 19.829 19.886 -2.503 1.00 52.38 1010 THR A CA 1
ATOM 7494 C C . THR A 1 1010 ? 18.877 20.527 -1.463 1.00 52.38 1010 THR A C 1
ATOM 7496 O O . THR A 1 1010 ? 18.939 21.732 -1.231 1.00 52.38 1010 THR A O 1
ATOM 7499 N N . ASP A 1 1011 ? 18.005 19.693 -0.868 1.00 50.91 1011 ASP A N 1
ATOM 7500 C CA . ASP A 1 1011 ? 16.951 19.957 0.147 1.00 50.91 1011 ASP A CA 1
ATOM 7501 C C . ASP A 1 1011 ? 15.675 20.664 -0.381 1.00 50.91 1011 ASP A C 1
ATOM 7503 O O . ASP A 1 1011 ? 15.716 21.833 -0.745 1.00 50.91 1011 ASP A O 1
ATOM 7507 N N . PHE A 1 1012 ? 14.468 20.055 -0.406 1.00 50.28 1012 PHE A N 1
ATOM 7508 C CA . PHE A 1 1012 ? 13.804 19.189 0.606 1.00 50.28 1012 PHE A CA 1
ATOM 7509 C C . PHE A 1 1012 ? 12.517 18.509 -0.031 1.00 50.28 1012 PHE A C 1
ATOM 7511 O O . PHE A 1 1012 ? 12.515 18.275 -1.234 1.00 50.28 1012 PHE A O 1
ATOM 7518 N N . TYR A 1 1013 ? 11.465 18.123 0.719 1.00 54.50 1013 TYR A N 1
ATOM 7519 C CA . TYR A 1 1013 ? 10.478 17.019 0.511 1.00 54.50 1013 TYR A CA 1
ATOM 7520 C C . TYR A 1 1013 ? 8.998 17.335 0.087 1.00 54.50 1013 TYR A C 1
ATOM 7522 O O . TYR A 1 1013 ? 8.144 17.525 0.961 1.00 54.50 1013 TYR A O 1
ATOM 7530 N N . ASP A 1 1014 ? 8.604 17.339 -1.206 1.00 58.69 1014 ASP A N 1
ATOM 7531 C CA . ASP A 1 1014 ? 7.189 17.588 -1.633 1.00 58.69 1014 ASP A CA 1
ATOM 7532 C C . ASP A 1 1014 ? 6.671 16.309 -2.266 1.00 58.69 1014 ASP A C 1
ATOM 7534 O O . ASP A 1 1014 ? 6.756 16.098 -3.478 1.00 58.69 1014 ASP A O 1
ATOM 7538 N N . GLY A 1 1015 ? 6.110 15.434 -1.426 1.00 62.59 1015 GLY A N 1
ATOM 7539 C CA . GLY A 1 1015 ? 5.269 14.333 -1.904 1.00 62.59 1015 GLY A CA 1
ATOM 7540 C C . GLY A 1 1015 ? 4.259 14.776 -2.958 1.00 62.59 1015 GLY A C 1
ATOM 7541 O O . GLY A 1 1015 ? 4.188 14.130 -4.004 1.00 62.59 1015 GLY A O 1
ATOM 7542 N N . PRO A 1 1016 ? 3.554 15.904 -2.770 1.00 68.56 1016 PRO A N 1
ATOM 7543 C CA . PRO A 1 1016 ? 2.732 16.497 -3.816 1.00 68.56 1016 PRO A CA 1
ATOM 7544 C C . PRO A 1 1016 ? 3.451 16.771 -5.151 1.00 68.56 1016 PRO A C 1
ATOM 7546 O O . PRO A 1 1016 ? 2.859 16.476 -6.192 1.00 68.56 1016 PRO A O 1
ATOM 7549 N N . ALA A 1 1017 ? 4.690 17.273 -5.178 1.00 76.25 1017 ALA A N 1
ATOM 7550 C CA . ALA A 1 1017 ? 5.419 17.522 -6.424 1.00 76.25 1017 ALA A CA 1
ATOM 7551 C C . ALA A 1 1017 ? 5.784 16.223 -7.140 1.00 76.25 1017 ALA A C 1
ATOM 7553 O O . ALA A 1 1017 ? 5.453 16.071 -8.316 1.00 76.25 1017 ALA A O 1
ATOM 7554 N N . ILE A 1 1018 ? 6.386 15.256 -6.438 1.00 82.00 1018 ILE A N 1
ATOM 7555 C CA . ILE A 1 1018 ? 6.726 13.956 -7.042 1.00 82.00 1018 ILE A CA 1
ATOM 7556 C C . ILE A 1 1018 ? 5.454 13.249 -7.515 1.00 82.00 1018 ILE A C 1
ATOM 7558 O O . ILE A 1 1018 ? 5.423 12.701 -8.616 1.00 82.00 1018 ILE A O 1
ATOM 7562 N N . LYS A 1 1019 ? 4.361 13.341 -6.747 1.00 83.31 1019 LYS A N 1
ATOM 7563 C CA . LYS A 1 1019 ? 3.054 12.816 -7.147 1.00 83.31 1019 LYS A CA 1
ATOM 7564 C C . LYS A 1 1019 ? 2.538 13.480 -8.422 1.00 83.31 1019 LYS A C 1
ATOM 7566 O O . LYS A 1 1019 ? 2.087 12.771 -9.313 1.00 83.31 1019 LYS A O 1
ATOM 7571 N N . LYS A 1 1020 ? 2.603 14.812 -8.539 1.00 86.00 1020 LYS A N 1
ATOM 7572 C CA . LYS A 1 1020 ? 2.210 15.540 -9.761 1.00 86.00 1020 LYS A CA 1
ATOM 7573 C C . LYS A 1 1020 ? 3.049 15.108 -10.967 1.00 86.00 1020 LYS A C 1
ATOM 7575 O O . LYS A 1 1020 ? 2.495 14.926 -12.048 1.00 86.00 1020 LYS A O 1
ATOM 7580 N N . VAL A 1 1021 ? 4.357 14.913 -10.788 1.00 89.81 1021 VAL A N 1
ATOM 7581 C CA . VAL A 1 1021 ? 5.251 14.419 -11.849 1.00 89.81 1021 VAL A CA 1
ATOM 7582 C C . VAL A 1 1021 ? 4.877 12.984 -12.243 1.00 89.81 1021 VAL A C 1
ATOM 7584 O O . VAL A 1 1021 ? 4.739 12.698 -13.430 1.00 89.81 1021 VAL A O 1
ATOM 7587 N N . ALA A 1 1022 ? 4.629 12.098 -11.276 1.00 91.25 1022 ALA A N 1
ATOM 7588 C CA . ALA A 1 1022 ? 4.187 10.727 -11.531 1.00 91.25 1022 ALA A CA 1
ATOM 7589 C C . ALA A 1 1022 ? 2.808 10.664 -12.208 1.00 91.25 1022 ALA A C 1
ATOM 7591 O O . ALA A 1 1022 ? 2.589 9.845 -13.095 1.00 91.25 1022 ALA A O 1
ATOM 7592 N N . ASP A 1 1023 ? 1.884 11.550 -11.829 1.00 91.38 1023 ASP A N 1
ATOM 7593 C CA . ASP A 1 1023 ? 0.563 11.672 -12.453 1.00 91.38 1023 ASP A CA 1
ATOM 7594 C C . ASP A 1 1023 ? 0.679 12.143 -13.919 1.00 91.38 1023 ASP A C 1
ATOM 7596 O O . ASP A 1 1023 ? -0.114 11.724 -14.764 1.00 91.38 1023 ASP A O 1
ATOM 7600 N N . ALA A 1 1024 ? 1.683 12.970 -14.242 1.00 94.62 1024 ALA A N 1
ATOM 7601 C CA . ALA A 1 1024 ? 1.976 13.408 -15.608 1.00 94.62 1024 ALA A CA 1
ATOM 7602 C C . ALA A 1 1024 ? 2.681 12.332 -16.463 1.00 94.62 1024 ALA A C 1
ATOM 7604 O O . ALA A 1 1024 ? 2.499 12.311 -17.684 1.00 94.62 1024 ALA A O 1
ATOM 7605 N N . PHE A 1 1025 ? 3.455 11.433 -15.840 1.00 95.31 1025 PHE A N 1
ATOM 7606 C CA . PHE A 1 1025 ? 4.214 10.369 -16.514 1.00 95.31 1025 PHE A CA 1
ATOM 7607 C C . PHE A 1 1025 ? 4.070 9.002 -15.815 1.00 95.31 1025 PHE A C 1
ATOM 7609 O O . PHE A 1 1025 ? 5.053 8.455 -15.308 1.00 95.31 1025 PHE A O 1
ATOM 7616 N N . PRO A 1 1026 ? 2.862 8.410 -15.790 1.00 93.12 1026 PRO A N 1
ATOM 7617 C CA . PRO A 1 1026 ? 2.583 7.191 -15.022 1.00 93.12 1026 PRO A CA 1
ATOM 7618 C C . PRO A 1 1026 ? 3.342 5.946 -15.510 1.00 93.12 1026 PRO A C 1
ATOM 7620 O O . PRO A 1 1026 ? 3.390 4.934 -14.814 1.00 93.12 1026 PRO A O 1
ATOM 7623 N N . GLU A 1 1027 ? 3.906 5.984 -16.718 1.00 93.50 1027 GLU A N 1
ATOM 7624 C CA . GLU A 1 1027 ? 4.707 4.902 -17.295 1.00 93.50 1027 GLU A CA 1
ATOM 7625 C C . GLU A 1 1027 ? 6.210 4.985 -16.987 1.00 93.50 1027 GLU A C 1
ATOM 7627 O O . GLU A 1 1027 ? 6.945 4.064 -17.350 1.00 93.50 1027 GLU A O 1
ATOM 7632 N N . MET A 1 1028 ? 6.682 6.080 -16.384 1.00 94.88 1028 MET A N 1
ATOM 7633 C CA . MET A 1 1028 ? 8.100 6.299 -16.094 1.00 94.88 1028 MET A CA 1
ATOM 7634 C C . MET A 1 1028 ? 8.508 5.736 -14.732 1.00 94.88 1028 MET A C 1
ATOM 7636 O O . MET A 1 1028 ? 7.724 5.707 -13.786 1.00 94.88 1028 MET A O 1
ATOM 7640 N N . LEU A 1 1029 ? 9.779 5.345 -14.617 1.00 97.56 1029 LEU A N 1
ATOM 7641 C CA . LEU A 1 1029 ? 10.414 5.102 -13.325 1.00 97.56 1029 LEU A CA 1
ATOM 7642 C C . LEU A 1 1029 ? 10.996 6.414 -12.799 1.00 97.56 1029 LEU A C 1
ATOM 7644 O O . LEU A 1 1029 ? 11.989 6.903 -13.336 1.00 97.56 1029 LEU A O 1
ATOM 7648 N N . LEU A 1 1030 ? 10.386 6.963 -11.752 1.00 95.25 1030 LEU A N 1
ATOM 7649 C CA . LEU A 1 1030 ? 10.918 8.110 -11.018 1.00 95.25 1030 LEU A CA 1
ATOM 7650 C C . LEU A 1 1030 ? 11.727 7.622 -9.817 1.00 95.25 1030 LEU A C 1
ATOM 7652 O O . LEU A 1 1030 ? 11.264 6.742 -9.086 1.00 95.25 1030 LEU A O 1
ATOM 7656 N N . ILE A 1 1031 ? 12.909 8.205 -9.631 1.00 94.31 1031 ILE A N 1
ATOM 7657 C CA . ILE A 1 1031 ? 13.872 7.839 -8.594 1.00 94.31 1031 ILE A CA 1
ATOM 7658 C C . ILE A 1 1031 ? 14.247 9.101 -7.810 1.00 94.31 1031 ILE A C 1
ATOM 7660 O O . ILE A 1 1031 ? 15.218 9.765 -8.174 1.00 94.31 1031 ILE A O 1
ATOM 7664 N N . PRO A 1 1032 ? 13.446 9.510 -6.811 1.00 89.31 1032 PRO A N 1
ATOM 7665 C CA . PRO A 1 1032 ? 13.797 10.642 -5.967 1.00 89.31 1032 PRO A CA 1
ATOM 7666 C C . PRO A 1 1032 ? 14.949 10.284 -5.023 1.00 89.31 1032 PRO A C 1
ATOM 7668 O O . PRO A 1 1032 ? 14.954 9.204 -4.434 1.00 89.31 1032 PRO A O 1
ATOM 7671 N N . GLU A 1 1033 ? 15.911 11.200 -4.876 1.00 82.12 1033 GLU A N 1
ATOM 7672 C CA . GLU A 1 1033 ? 17.039 11.037 -3.947 1.00 82.12 1033 GLU A CA 1
ATOM 7673 C C . GLU A 1 1033 ? 16.597 11.026 -2.475 1.00 82.12 1033 GLU A C 1
ATOM 7675 O O . GLU A 1 1033 ? 17.165 10.302 -1.666 1.00 82.12 1033 GLU A O 1
ATOM 7680 N N . ASN A 1 1034 ? 15.547 11.786 -2.147 1.00 76.31 1034 ASN A N 1
ATOM 7681 C CA . ASN A 1 1034 ? 14.880 11.754 -0.847 1.00 76.31 1034 ASN A CA 1
ATOM 7682 C C . ASN A 1 1034 ? 13.478 11.165 -1.010 1.00 76.31 1034 ASN A C 1
ATOM 7684 O O . ASN A 1 1034 ? 12.669 11.716 -1.764 1.00 76.31 1034 ASN A O 1
ATOM 7688 N N . ASP A 1 1035 ? 13.167 10.095 -0.283 1.00 74.19 1035 ASP A N 1
ATOM 7689 C CA . ASP A 1 1035 ? 11.865 9.442 -0.324 1.00 74.19 1035 ASP A CA 1
ATOM 7690 C C . ASP A 1 1035 ? 11.132 9.468 1.028 1.00 74.19 1035 ASP A C 1
ATOM 7692 O O . ASP A 1 1035 ? 11.706 9.535 2.113 1.00 74.19 1035 ASP A O 1
ATOM 7696 N N . VAL A 1 1036 ? 9.801 9.443 0.964 1.00 75.56 1036 VAL A N 1
ATOM 7697 C CA . VAL A 1 1036 ? 8.940 9.110 2.109 1.00 75.56 1036 VAL A CA 1
ATOM 7698 C C . VAL A 1 1036 ? 8.040 7.946 1.733 1.00 75.56 1036 VAL A C 1
ATOM 7700 O O . VAL A 1 1036 ? 7.910 7.581 0.562 1.00 75.56 1036 VAL A O 1
ATOM 7703 N N . THR A 1 1037 ? 7.395 7.332 2.720 1.00 79.94 1037 THR A N 1
ATOM 7704 C CA . THR A 1 1037 ? 6.592 6.128 2.501 1.00 79.94 1037 THR A CA 1
ATOM 7705 C C . THR A 1 1037 ? 5.560 6.289 1.379 1.00 79.94 1037 THR A C 1
ATOM 7707 O O . THR A 1 1037 ? 5.484 5.416 0.526 1.00 79.94 1037 THR A O 1
ATOM 7710 N N . ASP A 1 1038 ? 4.839 7.407 1.297 1.00 79.56 1038 ASP A N 1
ATOM 7711 C CA . ASP A 1 1038 ? 3.833 7.672 0.255 1.00 79.56 1038 ASP A CA 1
ATOM 7712 C C . ASP A 1 1038 ? 4.411 7.744 -1.160 1.00 79.56 1038 ASP A C 1
ATOM 7714 O O . ASP A 1 1038 ? 3.760 7.319 -2.113 1.00 79.56 1038 ASP A O 1
ATOM 7718 N N . HIS A 1 1039 ? 5.657 8.208 -1.316 1.00 84.12 1039 HIS A N 1
ATOM 7719 C CA . HIS A 1 1039 ? 6.311 8.240 -2.627 1.00 84.12 1039 HIS A CA 1
ATOM 7720 C C . HIS A 1 1039 ? 6.358 6.850 -3.255 1.00 84.12 1039 HIS A C 1
ATOM 7722 O O . HIS A 1 1039 ? 6.141 6.708 -4.454 1.00 84.12 1039 HIS A O 1
ATOM 7728 N N . HIS A 1 1040 ? 6.528 5.806 -2.442 1.00 88.12 1040 HIS A N 1
ATOM 7729 C CA . HIS A 1 1040 ? 6.594 4.425 -2.910 1.00 88.12 1040 HIS A CA 1
ATOM 7730 C C . HIS A 1 1040 ? 5.300 3.932 -3.563 1.00 88.12 1040 HIS A C 1
ATOM 7732 O O . HIS A 1 1040 ? 5.316 2.912 -4.247 1.00 88.12 1040 HIS A O 1
ATOM 7738 N N . ALA A 1 1041 ? 4.179 4.646 -3.416 1.00 88.75 1041 ALA A N 1
ATOM 7739 C CA . ALA A 1 1041 ? 2.989 4.360 -4.202 1.00 88.75 1041 ALA A CA 1
ATOM 7740 C C . ALA A 1 1041 ? 3.200 4.649 -5.699 1.00 88.75 1041 ALA A C 1
ATOM 7742 O O . ALA A 1 1041 ? 2.516 4.055 -6.527 1.00 88.75 1041 ALA A O 1
ATOM 7743 N N . PHE A 1 1042 ? 4.106 5.550 -6.085 1.00 90.06 1042 PHE A N 1
ATOM 7744 C CA . PHE A 1 1042 ? 4.242 6.031 -7.467 1.00 90.06 1042 PHE A CA 1
ATOM 7745 C C . PHE A 1 1042 ? 5.689 6.248 -7.951 1.00 90.06 1042 PHE A C 1
ATOM 7747 O O . PHE A 1 1042 ? 5.888 6.539 -9.127 1.00 90.06 1042 PHE A O 1
ATOM 7754 N N . SER A 1 1043 ? 6.691 6.060 -7.098 1.00 92.62 1043 SER A N 1
ATOM 7755 C CA . SER A 1 1043 ? 8.123 6.127 -7.413 1.00 92.62 1043 SER A CA 1
ATOM 7756 C C . SER A 1 1043 ? 8.912 5.068 -6.629 1.00 92.62 1043 SER A C 1
ATOM 7758 O O . SER A 1 1043 ? 8.339 4.330 -5.830 1.00 92.62 1043 SER A O 1
ATOM 7760 N N . ALA A 1 1044 ? 10.214 4.961 -6.885 1.00 94.44 1044 ALA A N 1
ATOM 7761 C CA . ALA A 1 1044 ? 11.127 4.054 -6.188 1.00 94.44 1044 ALA A CA 1
ATOM 7762 C C . ALA A 1 1044 ? 12.301 4.866 -5.641 1.00 94.44 1044 ALA A C 1
ATOM 7764 O O . ALA A 1 1044 ? 12.975 5.513 -6.435 1.00 94.44 1044 ALA A O 1
ATOM 7765 N N . GLY A 1 1045 ? 12.533 4.867 -4.329 1.00 91.56 1045 GLY A N 1
ATOM 7766 C CA . GLY A 1 1045 ? 13.570 5.698 -3.716 1.00 91.56 1045 GLY A CA 1
ATOM 7767 C C . GLY A 1 1045 ? 14.983 5.332 -4.163 1.00 91.56 1045 GLY A C 1
ATOM 7768 O O . GLY A 1 1045 ? 15.224 4.240 -4.690 1.00 91.56 1045 GLY A O 1
ATOM 7769 N N . TYR A 1 1046 ? 15.918 6.252 -3.959 1.00 92.75 1046 TYR A N 1
ATOM 7770 C CA . TYR A 1 1046 ? 17.348 6.002 -4.091 1.00 92.75 1046 TYR A CA 1
ATOM 7771 C C . TYR A 1 1046 ? 17.958 5.661 -2.732 1.00 92.75 1046 TYR A C 1
ATOM 7773 O O . TYR A 1 1046 ? 17.754 6.380 -1.761 1.00 92.75 1046 TYR A O 1
ATOM 7781 N N . ASP A 1 1047 ? 18.762 4.603 -2.683 1.00 92.62 1047 ASP A N 1
ATOM 7782 C CA . ASP A 1 1047 ? 19.513 4.226 -1.490 1.00 92.62 1047 ASP A CA 1
ATOM 7783 C C . ASP A 1 1047 ? 21.011 4.198 -1.768 1.00 92.62 1047 ASP A C 1
ATOM 7785 O O . ASP A 1 1047 ? 21.457 3.688 -2.795 1.00 92.62 1047 ASP A O 1
ATOM 7789 N N . ASP A 1 1048 ? 21.797 4.655 -0.796 1.00 91.06 1048 ASP A N 1
ATOM 7790 C CA . ASP A 1 1048 ? 23.249 4.503 -0.785 1.00 91.06 1048 ASP A CA 1
ATOM 7791 C C . ASP A 1 1048 ? 23.668 3.611 0.383 1.00 91.06 1048 ASP A C 1
ATOM 7793 O O . ASP A 1 1048 ? 23.439 3.932 1.555 1.00 91.06 1048 ASP A O 1
ATOM 7797 N N . VAL A 1 1049 ? 24.323 2.494 0.068 1.00 91.12 1049 VAL A N 1
ATOM 7798 C CA . VAL A 1 1049 ? 24.722 1.498 1.072 1.00 91.12 1049 VAL A CA 1
ATOM 7799 C C . VAL A 1 1049 ? 25.717 2.075 2.086 1.00 91.12 1049 VAL A C 1
ATOM 7801 O O . VAL A 1 1049 ? 25.724 1.646 3.237 1.00 91.12 1049 VAL A O 1
ATOM 7804 N N . ARG A 1 1050 ? 26.504 3.102 1.729 1.00 88.12 1050 ARG A N 1
ATOM 7805 C CA . ARG A 1 1050 ? 27.436 3.767 2.666 1.00 88.12 1050 ARG A CA 1
ATOM 7806 C C . ARG A 1 1050 ? 26.717 4.466 3.815 1.00 88.12 1050 ARG A C 1
ATOM 7808 O O . ARG A 1 1050 ? 27.305 4.647 4.877 1.00 88.12 1050 ARG A O 1
ATOM 7815 N N . ASN A 1 1051 ? 25.451 4.823 3.608 1.00 84.88 1051 ASN A N 1
ATOM 7816 C CA . ASN A 1 1051 ? 24.581 5.407 4.623 1.00 84.88 1051 ASN A CA 1
ATOM 7817 C C . ASN A 1 1051 ? 23.786 4.338 5.389 1.00 84.88 1051 ASN A C 1
ATOM 7819 O O . ASN A 1 1051 ? 22.897 4.676 6.163 1.00 84.88 1051 ASN A O 1
ATOM 7823 N N . ASN A 1 1052 ? 24.112 3.054 5.187 1.00 82.56 1052 ASN A N 1
ATOM 7824 C CA . ASN A 1 1052 ? 23.419 1.904 5.762 1.00 82.56 1052 ASN A CA 1
ATOM 7825 C C . ASN A 1 1052 ? 21.938 1.799 5.333 1.00 82.56 1052 ASN A C 1
ATOM 7827 O O . ASN A 1 1052 ? 21.121 1.205 6.039 1.00 82.56 1052 ASN A O 1
ATOM 7831 N N . ASN A 1 1053 ? 21.605 2.351 4.161 1.00 84.88 1053 ASN A N 1
ATOM 7832 C CA . ASN A 1 1053 ? 20.277 2.279 3.556 1.00 84.88 1053 ASN A CA 1
ATOM 7833 C C . ASN A 1 1053 ? 20.251 1.156 2.511 1.00 84.88 1053 ASN A C 1
ATOM 7835 O O . ASN A 1 1053 ? 21.034 1.161 1.560 1.00 84.88 1053 ASN A O 1
ATOM 7839 N N . ILE A 1 1054 ? 19.385 0.157 2.709 1.00 89.88 1054 ILE A N 1
ATOM 7840 C CA . ILE A 1 1054 ? 19.300 -1.035 1.849 1.00 89.88 1054 ILE A CA 1
ATOM 7841 C C . ILE A 1 1054 ? 17.829 -1.412 1.632 1.00 89.88 1054 ILE A C 1
ATOM 7843 O O . ILE A 1 1054 ? 17.326 -2.419 2.141 1.00 89.88 1054 ILE A O 1
ATOM 7847 N N . GLY A 1 1055 ? 17.143 -0.607 0.827 1.00 90.88 1055 GLY A N 1
ATOM 7848 C CA . GLY A 1 1055 ? 15.757 -0.803 0.435 1.00 90.88 1055 GLY A CA 1
ATOM 7849 C C . GLY A 1 1055 ? 14.744 -0.112 1.355 1.00 90.88 1055 GLY A C 1
ATOM 7850 O O . GLY A 1 1055 ? 15.096 0.388 2.426 1.00 90.88 1055 GLY A O 1
ATOM 7851 N N . PRO A 1 1056 ? 13.451 -0.167 0.975 1.00 90.25 1056 PRO A N 1
ATOM 7852 C CA . PRO A 1 1056 ? 12.362 0.356 1.786 1.00 90.25 1056 PRO A CA 1
ATOM 7853 C C . PRO A 1 1056 ? 12.367 -0.190 3.218 1.00 90.25 1056 PRO A C 1
ATOM 7855 O O . PRO A 1 1056 ? 12.695 -1.354 3.463 1.00 90.25 1056 PRO A O 1
ATOM 7858 N N . THR A 1 1057 ? 11.924 0.633 4.167 1.00 84.25 1057 THR A N 1
ATOM 7859 C CA . THR A 1 1057 ? 11.752 0.209 5.564 1.00 84.25 1057 THR A CA 1
ATOM 7860 C C . THR A 1 1057 ? 10.679 -0.880 5.699 1.00 84.25 1057 THR A C 1
ATOM 7862 O O . THR A 1 1057 ? 9.760 -0.978 4.882 1.00 84.25 1057 THR A O 1
ATOM 7865 N N . ASP A 1 1058 ? 10.728 -1.670 6.777 1.00 79.12 1058 ASP A N 1
ATOM 7866 C CA . ASP A 1 1058 ? 9.678 -2.658 7.076 1.00 79.12 1058 ASP A CA 1
ATOM 7867 C C . ASP A 1 1058 ? 8.287 -2.010 7.219 1.00 79.12 1058 ASP A C 1
ATOM 7869 O O . ASP A 1 1058 ? 7.278 -2.610 6.846 1.00 79.12 1058 ASP A O 1
ATOM 7873 N N . PHE A 1 1059 ? 8.229 -0.762 7.695 1.00 79.38 1059 PHE A N 1
ATOM 7874 C CA . PHE A 1 1059 ? 6.998 0.025 7.751 1.00 79.38 1059 PHE A CA 1
ATOM 7875 C C . PHE A 1 1059 ? 6.462 0.349 6.350 1.00 79.38 1059 PHE A C 1
ATOM 7877 O O . PHE A 1 1059 ? 5.277 0.152 6.078 1.00 79.38 1059 PHE A O 1
ATOM 7884 N N . THR A 1 1060 ? 7.337 0.765 5.431 1.00 85.25 1060 THR A N 1
ATOM 7885 C CA . THR A 1 1060 ? 6.970 0.978 4.026 1.00 85.25 1060 THR A CA 1
ATOM 7886 C C . THR A 1 1060 ? 6.498 -0.324 3.377 1.00 85.25 1060 THR A C 1
ATOM 7888 O O . THR A 1 1060 ? 5.468 -0.308 2.711 1.00 85.25 1060 THR A O 1
ATOM 7891 N N . TYR A 1 1061 ? 7.155 -1.467 3.615 1.00 81.88 1061 TYR A N 1
ATOM 7892 C CA . TYR A 1 1061 ? 6.691 -2.767 3.103 1.00 81.88 1061 TYR A CA 1
ATOM 7893 C C . TYR A 1 1061 ? 5.342 -3.209 3.684 1.00 81.88 1061 TYR A C 1
ATOM 7895 O O . TYR A 1 1061 ? 4.579 -3.886 2.994 1.00 81.88 1061 TYR A O 1
ATOM 7903 N N . ALA A 1 1062 ? 5.029 -2.841 4.929 1.00 77.25 1062 ALA A N 1
ATOM 7904 C CA . ALA A 1 1062 ? 3.734 -3.144 5.533 1.00 77.25 1062 ALA A CA 1
ATOM 7905 C C . ALA A 1 1062 ? 2.576 -2.416 4.825 1.00 77.25 1062 ALA A C 1
ATOM 7907 O O . ALA A 1 1062 ? 1.475 -2.959 4.746 1.00 77.25 1062 ALA A O 1
ATOM 7908 N N . ILE A 1 1063 ? 2.827 -1.218 4.286 1.00 81.25 1063 ILE A N 1
ATOM 7909 C CA . ILE A 1 1063 ? 1.853 -0.430 3.512 1.00 81.25 1063 ILE A CA 1
ATOM 7910 C C . ILE A 1 1063 ? 1.881 -0.836 2.032 1.00 81.25 1063 ILE A C 1
ATOM 7912 O O . ILE A 1 1063 ? 0.837 -1.071 1.424 1.00 81.25 1063 ILE A O 1
ATOM 7916 N N . TYR A 1 1064 ? 3.081 -0.970 1.467 1.00 86.69 1064 TYR A N 1
ATOM 7917 C CA . TYR A 1 1064 ? 3.345 -1.264 0.062 1.00 86.69 1064 TYR A CA 1
ATOM 7918 C C . TYR A 1 1064 ? 4.242 -2.501 -0.083 1.00 86.69 1064 TYR A C 1
ATOM 7920 O O . TYR A 1 1064 ? 5.445 -2.376 -0.316 1.00 86.69 1064 TYR A O 1
ATOM 7928 N N . PRO A 1 1065 ? 3.683 -3.724 -0.036 1.00 82.94 1065 PRO A N 1
ATOM 7929 C CA . PRO A 1 1065 ? 4.478 -4.948 -0.165 1.00 82.94 1065 PRO A CA 1
ATOM 7930 C C . PRO A 1 1065 ? 5.229 -5.083 -1.499 1.00 82.94 1065 PRO A C 1
ATOM 7932 O O . PRO A 1 1065 ? 6.135 -5.904 -1.605 1.00 82.94 1065 PRO A O 1
ATOM 7935 N N . GLN A 1 1066 ? 4.834 -4.321 -2.529 1.00 85.69 1066 GLN A N 1
ATOM 7936 C CA . GLN A 1 1066 ? 5.493 -4.296 -3.842 1.00 85.69 1066 GLN A CA 1
ATOM 7937 C C . GLN A 1 1066 ? 6.524 -3.166 -4.001 1.00 85.69 1066 GLN A C 1
ATOM 7939 O O . GLN A 1 1066 ? 7.117 -3.053 -5.079 1.00 85.69 1066 GLN A O 1
ATOM 7944 N N . ALA A 1 1067 ? 6.706 -2.321 -2.980 1.00 92.12 1067 ALA A N 1
ATOM 7945 C CA . ALA A 1 1067 ? 7.678 -1.236 -2.998 1.00 92.12 1067 ALA A CA 1
ATOM 7946 C C . ALA A 1 1067 ? 9.099 -1.766 -3.220 1.00 92.12 1067 ALA A C 1
ATOM 7948 O O . ALA A 1 1067 ? 9.439 -2.886 -2.839 1.00 92.12 1067 ALA A O 1
ATOM 7949 N N . PHE A 1 1068 ? 9.926 -0.950 -3.860 1.00 96.25 1068 PHE A N 1
ATOM 7950 C CA . PHE A 1 1068 ? 11.317 -1.261 -4.145 1.00 96.25 1068 PHE A CA 1
ATOM 7951 C C . PHE A 1 1068 ? 12.093 0.044 -4.313 1.00 96.25 1068 PHE A C 1
ATOM 7953 O O . PHE A 1 1068 ? 11.516 1.023 -4.782 1.00 96.25 1068 PHE A O 1
ATOM 7960 N N . ASN A 1 1069 ? 13.387 0.013 -4.005 1.00 95.69 1069 ASN A N 1
ATOM 7961 C CA . ASN A 1 1069 ? 14.320 1.115 -4.216 1.00 95.69 1069 ASN A CA 1
ATOM 7962 C C . ASN A 1 1069 ? 15.400 0.746 -5.235 1.00 95.69 1069 ASN A C 1
ATOM 7964 O O . ASN A 1 1069 ? 15.608 -0.426 -5.590 1.00 95.69 1069 ASN A O 1
ATOM 7968 N N . ILE A 1 1070 ? 16.071 1.787 -5.716 1.00 97.06 1070 ILE A N 1
ATOM 7969 C CA . ILE A 1 1070 ? 17.273 1.726 -6.533 1.00 97.06 1070 ILE A CA 1
ATOM 7970 C C . ILE A 1 1070 ? 18.467 1.900 -5.599 1.00 97.06 1070 ILE A C 1
ATOM 7972 O O . ILE A 1 1070 ? 18.704 2.981 -5.076 1.00 97.06 1070 ILE A O 1
ATOM 7976 N N . ILE A 1 1071 ? 19.205 0.819 -5.375 1.00 96.50 1071 ILE A N 1
ATOM 7977 C CA . ILE A 1 1071 ? 20.282 0.761 -4.389 1.00 96.50 1071 ILE A CA 1
ATOM 7978 C C . ILE A 1 1071 ? 21.615 0.929 -5.105 1.00 96.50 1071 ILE A C 1
ATOM 7980 O O . ILE A 1 1071 ? 21.962 0.113 -5.961 1.00 96.50 1071 ILE A O 1
ATOM 7984 N N . TYR A 1 1072 ? 22.380 1.945 -4.726 1.00 93.94 1072 TYR A N 1
ATOM 7985 C CA . TYR A 1 1072 ? 23.762 2.132 -5.133 1.00 93.94 1072 TYR A CA 1
ATOM 7986 C C . TYR A 1 1072 ? 24.717 1.497 -4.109 1.00 93.94 1072 TYR A C 1
ATOM 7988 O O . TYR A 1 1072 ? 24.847 1.995 -2.988 1.00 93.94 1072 TYR A O 1
ATOM 7996 N N . PRO A 1 1073 ? 25.425 0.407 -4.464 1.00 89.69 1073 PRO A N 1
ATOM 7997 C CA . PRO A 1 1073 ? 26.323 -0.276 -3.533 1.00 89.69 1073 PRO A CA 1
ATOM 7998 C C . PRO A 1 1073 ? 27.625 0.474 -3.236 1.00 89.69 1073 PRO A C 1
ATOM 8000 O O . PRO A 1 1073 ? 28.353 0.075 -2.331 1.00 89.69 1073 PRO A O 1
ATOM 8003 N N . ALA A 1 1074 ? 27.951 1.508 -4.020 1.00 82.19 1074 ALA A N 1
ATOM 8004 C CA . ALA A 1 1074 ? 29.051 2.446 -3.789 1.00 82.19 1074 ALA A CA 1
ATOM 8005 C C . ALA A 1 1074 ? 30.421 1.824 -3.432 1.00 82.19 1074 ALA A C 1
ATOM 8007 O O . ALA A 1 1074 ? 31.183 2.378 -2.640 1.00 82.19 1074 ALA A O 1
ATOM 8008 N N . GLY A 1 1075 ? 30.741 0.660 -4.003 1.00 79.50 1075 GLY A N 1
ATOM 8009 C CA . GLY A 1 1075 ? 32.003 -0.051 -3.763 1.00 79.50 1075 GLY A CA 1
ATOM 8010 C C . GLY A 1 1075 ? 32.067 -0.893 -2.483 1.00 79.50 1075 GLY A C 1
ATOM 8011 O O . GLY A 1 1075 ? 32.994 -1.684 -2.336 1.00 79.50 1075 GLY A O 1
ATOM 8012 N N . VAL A 1 1076 ? 31.060 -0.829 -1.605 1.00 84.75 1076 VAL A N 1
ATOM 8013 C CA . VAL A 1 1076 ? 30.964 -1.641 -0.371 1.00 84.75 1076 VAL A CA 1
ATOM 8014 C C . VAL A 1 1076 ? 30.049 -2.865 -0.529 1.00 84.75 1076 VAL A C 1
ATOM 8016 O O . VAL A 1 1076 ? 29.718 -3.553 0.436 1.00 84.75 1076 VAL A O 1
ATOM 8019 N N . ALA A 1 1077 ? 29.675 -3.208 -1.768 1.00 84.19 1077 ALA A N 1
ATOM 8020 C CA . ALA A 1 1077 ? 28.793 -4.336 -2.094 1.00 84.19 1077 ALA A CA 1
ATOM 8021 C C . ALA A 1 1077 ? 29.242 -5.678 -1.482 1.00 84.19 1077 ALA A C 1
ATOM 8023 O O . ALA A 1 1077 ? 28.418 -6.531 -1.148 1.00 84.19 1077 ALA A O 1
ATOM 8024 N N . SER A 1 1078 ? 30.557 -5.882 -1.351 1.00 87.00 1078 SER A N 1
ATOM 8025 C CA . SER A 1 1078 ? 31.129 -7.111 -0.788 1.00 87.00 1078 SER A CA 1
ATOM 8026 C C . SER A 1 1078 ? 30.829 -7.272 0.703 1.00 87.00 1078 SER A C 1
ATOM 8028 O O . SER A 1 1078 ? 30.611 -8.399 1.148 1.00 87.00 1078 SER A O 1
ATOM 8030 N N . GLU A 1 1079 ? 30.788 -6.169 1.452 1.00 90.50 1079 GLU A N 1
ATOM 8031 C CA . GLU A 1 1079 ? 30.540 -6.143 2.900 1.00 90.50 1079 GLU A CA 1
ATOM 8032 C C . GLU A 1 1079 ? 29.060 -6.415 3.204 1.00 90.50 1079 GLU A C 1
ATOM 8034 O O . GLU A 1 1079 ? 28.739 -7.197 4.096 1.00 90.50 1079 GLU A O 1
ATOM 8039 N N . HIS A 1 1080 ? 28.162 -5.894 2.363 1.00 89.62 1080 HIS A N 1
ATOM 8040 C CA . HIS A 1 1080 ? 26.704 -6.008 2.510 1.00 89.62 1080 HIS A CA 1
ATOM 8041 C C . HIS A 1 1080 ? 26.073 -7.086 1.617 1.00 89.62 1080 HIS A C 1
ATOM 8043 O O . HIS A 1 1080 ? 24.873 -7.083 1.332 1.00 89.62 1080 HIS A O 1
ATOM 8049 N N . LYS A 1 1081 ? 26.870 -8.048 1.142 1.00 88.12 1081 LYS A N 1
ATOM 8050 C CA . LYS A 1 1081 ? 26.460 -8.984 0.086 1.00 88.12 1081 LYS A CA 1
ATOM 8051 C C . LYS A 1 1081 ? 25.181 -9.766 0.411 1.00 88.12 1081 LYS A C 1
ATOM 8053 O O . LYS A 1 1081 ? 24.325 -9.932 -0.457 1.00 88.12 1081 LYS A O 1
ATOM 8058 N N . SER A 1 1082 ? 25.040 -10.257 1.641 1.00 87.94 1082 SER A N 1
ATOM 8059 C CA . SER A 1 1082 ? 23.855 -11.017 2.075 1.00 87.94 1082 SER A CA 1
ATOM 8060 C C . SER A 1 1082 ? 22.595 -10.151 2.128 1.00 87.94 1082 SER A C 1
ATOM 8062 O O . SER A 1 1082 ? 21.523 -10.594 1.708 1.00 87.94 1082 SER A O 1
ATOM 8064 N N . GLU A 1 1083 ? 22.733 -8.914 2.602 1.00 90.44 1083 GLU A N 1
ATOM 8065 C CA . GLU A 1 1083 ? 21.653 -7.928 2.688 1.00 90.44 1083 GLU A CA 1
ATOM 8066 C C . GLU A 1 1083 ? 21.186 -7.528 1.287 1.00 90.44 1083 GLU A C 1
ATOM 8068 O O . GLU A 1 1083 ? 19.992 -7.592 0.998 1.00 90.44 1083 GLU A O 1
ATOM 8073 N N . LEU A 1 1084 ? 22.123 -7.267 0.371 1.00 92.12 1084 LEU A N 1
ATOM 8074 C CA . LEU A 1 1084 ? 21.834 -6.944 -1.027 1.00 92.12 1084 LEU A CA 1
ATOM 8075 C C . LEU A 1 1084 ? 21.189 -8.114 -1.787 1.00 92.12 1084 LEU A C 1
ATOM 8077 O O . LEU A 1 1084 ? 20.264 -7.900 -2.568 1.00 92.12 1084 LEU A O 1
ATOM 8081 N N . ILE A 1 1085 ? 21.592 -9.367 -1.531 1.00 91.31 1085 ILE A N 1
ATOM 8082 C CA . ILE A 1 1085 ? 20.902 -10.549 -2.087 1.00 91.31 1085 ILE A CA 1
ATOM 8083 C C . ILE A 1 1085 ? 19.440 -10.583 -1.627 1.00 91.31 1085 ILE A C 1
ATOM 8085 O O . ILE A 1 1085 ? 18.545 -10.859 -2.429 1.00 91.31 1085 ILE A O 1
ATOM 8089 N N . ASN A 1 1086 ? 19.184 -10.316 -0.344 1.00 86.56 1086 ASN A N 1
ATOM 8090 C CA . ASN A 1 1086 ? 17.827 -10.272 0.188 1.00 86.56 1086 ASN A CA 1
ATOM 8091 C C . ASN A 1 1086 ? 17.028 -9.097 -0.397 1.00 86.56 1086 ASN A C 1
ATOM 8093 O O . ASN A 1 1086 ? 15.873 -9.275 -0.779 1.00 86.56 1086 ASN A O 1
ATOM 8097 N N . ALA A 1 1087 ? 17.652 -7.928 -0.546 1.00 90.94 1087 ALA A N 1
ATOM 8098 C CA . ALA A 1 1087 ? 17.040 -6.759 -1.165 1.00 90.94 1087 ALA A CA 1
ATOM 8099 C C . ALA A 1 1087 ? 16.623 -7.045 -2.617 1.00 90.94 1087 ALA A C 1
ATOM 8101 O O . ALA A 1 1087 ? 15.471 -6.803 -2.980 1.00 90.94 1087 ALA A O 1
ATOM 8102 N N . VAL A 1 1088 ? 17.496 -7.654 -3.426 1.00 92.75 1088 VAL A N 1
ATOM 8103 C CA . VAL A 1 1088 ? 17.165 -8.047 -4.808 1.00 92.75 1088 VAL A CA 1
ATOM 8104 C C . VAL A 1 1088 ? 16.037 -9.086 -4.841 1.00 92.75 1088 VAL A C 1
ATOM 8106 O O . VAL A 1 1088 ? 15.142 -8.994 -5.679 1.00 92.75 1088 VAL A O 1
ATOM 8109 N N . ARG A 1 1089 ? 16.000 -10.043 -3.900 1.00 87.12 1089 ARG A N 1
ATOM 8110 C CA . ARG A 1 1089 ? 14.878 -10.999 -3.773 1.00 87.12 1089 ARG A CA 1
ATOM 8111 C C . ARG A 1 1089 ? 13.551 -10.324 -3.429 1.00 87.12 1089 ARG A C 1
ATOM 8113 O O . ARG A 1 1089 ? 12.512 -10.784 -3.895 1.00 87.12 1089 ARG A O 1
ATOM 8120 N N . LYS A 1 1090 ? 13.588 -9.241 -2.650 1.00 84.12 1090 LYS A N 1
ATOM 8121 C CA . LYS A 1 1090 ? 12.425 -8.390 -2.352 1.00 84.12 1090 LYS A CA 1
ATOM 8122 C C . LYS A 1 1090 ? 12.026 -7.476 -3.523 1.00 84.12 1090 LYS A C 1
ATOM 8124 O O . LYS A 1 1090 ? 11.003 -6.814 -3.442 1.00 84.12 1090 LYS A O 1
ATOM 8129 N N . GLY A 1 1091 ? 12.784 -7.471 -4.624 1.00 91.69 1091 GLY A N 1
ATOM 8130 C CA . GLY A 1 1091 ? 12.469 -6.709 -5.836 1.00 91.69 1091 GLY A CA 1
ATOM 8131 C C . GLY A 1 1091 ? 13.228 -5.390 -5.992 1.00 91.69 1091 GLY A C 1
ATOM 8132 O O . GLY A 1 1091 ? 12.948 -4.667 -6.946 1.00 91.69 1091 GLY A O 1
ATOM 8133 N N . ASN A 1 1092 ? 14.190 -5.088 -5.112 1.00 96.69 1092 ASN A N 1
ATOM 8134 C CA . ASN A 1 1092 ? 15.061 -3.916 -5.245 1.00 96.69 1092 ASN A CA 1
ATOM 8135 C C . ASN A 1 1092 ? 16.006 -4.057 -6.442 1.00 96.69 1092 ASN A C 1
ATOM 8137 O O . ASN A 1 1092 ? 16.357 -5.167 -6.857 1.00 96.69 1092 ASN A O 1
ATOM 8141 N N . ILE A 1 1093 ? 16.406 -2.920 -7.003 1.00 98.00 1093 ILE A N 1
ATOM 8142 C CA . ILE A 1 1093 ? 17.232 -2.849 -8.208 1.00 98.00 1093 ILE A CA 1
ATOM 8143 C C . ILE A 1 1093 ? 18.596 -2.296 -7.820 1.00 98.00 1093 ILE A C 1
ATOM 8145 O O . ILE A 1 1093 ? 18.660 -1.262 -7.169 1.00 98.00 1093 ILE A O 1
ATOM 8149 N N . LEU A 1 1094 ? 19.682 -2.951 -8.231 1.00 96.75 1094 LEU A N 1
ATOM 8150 C CA . LEU A 1 1094 ? 21.014 -2.384 -8.019 1.00 96.75 1094 LEU A CA 1
ATOM 8151 C C . LEU A 1 1094 ? 21.369 -1.415 -9.145 1.00 96.75 1094 LEU A C 1
ATOM 8153 O O . LEU A 1 1094 ? 21.112 -1.692 -10.326 1.00 96.75 1094 LEU A O 1
ATOM 8157 N N . MET A 1 1095 ? 22.002 -0.314 -8.761 1.00 96.00 1095 MET A N 1
ATOM 8158 C CA . MET A 1 1095 ? 22.636 0.632 -9.663 1.00 96.00 1095 MET A CA 1
ATOM 8159 C C . MET A 1 1095 ? 24.145 0.388 -9.714 1.00 96.00 1095 MET A C 1
ATOM 8161 O O . MET A 1 1095 ? 24.774 0.247 -8.670 1.00 96.00 1095 MET A O 1
ATOM 8165 N N . PHE A 1 1096 ? 24.727 0.346 -10.913 1.00 94.25 1096 PHE A N 1
ATOM 8166 C CA . PHE A 1 1096 ? 26.149 0.032 -11.106 1.00 94.25 1096 PHE A CA 1
ATOM 8167 C C . PHE A 1 1096 ? 26.822 0.948 -12.138 1.00 94.25 1096 PHE A C 1
ATOM 8169 O O . PHE A 1 1096 ? 26.171 1.556 -12.992 1.00 94.25 1096 PHE A O 1
ATOM 8176 N N . THR A 1 1097 ? 28.149 1.008 -12.091 1.00 91.50 1097 THR A N 1
ATOM 8177 C CA . THR A 1 1097 ? 28.973 1.892 -12.924 1.00 91.50 1097 THR A CA 1
ATOM 8178 C C . THR A 1 1097 ? 28.987 1.470 -14.398 1.00 91.50 1097 THR A C 1
ATOM 8180 O O . THR A 1 1097 ? 29.356 0.341 -14.729 1.00 91.50 1097 THR A O 1
ATOM 8183 N N . GLY A 1 1098 ? 28.601 2.389 -15.293 1.00 90.56 1098 GLY A N 1
ATOM 8184 C CA . GLY A 1 1098 ? 28.428 2.128 -16.729 1.00 90.56 1098 GLY A CA 1
ATOM 8185 C C . GLY A 1 1098 ? 29.452 2.719 -17.685 1.00 90.56 1098 GLY A C 1
ATOM 8186 O O . GLY A 1 1098 ? 29.617 2.201 -18.788 1.00 90.56 1098 GLY A O 1
ATOM 8187 N N . TRP A 1 1099 ? 30.124 3.810 -17.315 1.00 86.12 1099 TRP A N 1
ATOM 8188 C CA . TRP A 1 1099 ? 31.052 4.517 -18.213 1.00 86.12 1099 TRP A CA 1
ATOM 8189 C C . TRP A 1 1099 ? 32.431 3.845 -18.308 1.00 86.12 1099 TRP A C 1
ATOM 8191 O O . TRP A 1 1099 ? 33.207 4.156 -19.204 1.00 86.12 1099 TRP A O 1
ATOM 8201 N N . TRP A 1 1100 ? 32.713 2.880 -17.430 1.00 86.56 1100 TRP A N 1
ATOM 8202 C CA . TRP A 1 1100 ? 33.858 1.972 -17.506 1.00 86.56 1100 TRP A CA 1
ATOM 8203 C C . TRP A 1 1100 ? 33.534 0.655 -16.789 1.00 86.56 1100 TRP A C 1
ATOM 8205 O O . TRP A 1 1100 ? 32.594 0.580 -15.993 1.00 86.56 1100 TRP A O 1
ATOM 8215 N N . ASN A 1 1101 ? 34.287 -0.410 -17.086 1.00 86.12 1101 ASN A N 1
ATOM 8216 C CA . ASN A 1 1101 ? 34.035 -1.726 -16.499 1.00 86.12 1101 ASN A CA 1
ATOM 8217 C C . ASN A 1 1101 ? 34.678 -1.849 -15.111 1.00 86.12 1101 ASN A C 1
ATOM 8219 O O . ASN A 1 1101 ? 35.782 -2.382 -14.972 1.00 86.12 1101 ASN A O 1
ATOM 8223 N N . ALA A 1 1102 ? 33.971 -1.341 -14.107 1.00 86.88 1102 ALA A N 1
ATOM 8224 C CA . ALA A 1 1102 ? 34.404 -1.341 -12.720 1.00 86.88 1102 ALA A CA 1
ATOM 8225 C C . ALA A 1 1102 ? 34.548 -2.771 -12.153 1.00 86.88 1102 ALA A C 1
ATOM 8227 O O . ALA A 1 1102 ? 33.654 -3.593 -12.378 1.00 86.88 1102 ALA A O 1
ATOM 8228 N N . PRO A 1 1103 ? 35.630 -3.115 -11.419 1.00 87.06 1103 PRO A N 1
ATOM 8229 C CA . PRO A 1 1103 ? 35.778 -4.423 -10.771 1.00 87.06 1103 PRO A CA 1
ATOM 8230 C C . PRO A 1 1103 ? 34.583 -4.808 -9.887 1.00 87.06 1103 PRO A C 1
ATOM 8232 O O . PRO A 1 1103 ? 34.214 -5.981 -9.800 1.00 87.06 1103 PRO A O 1
ATOM 8235 N N . GLU A 1 1104 ? 33.946 -3.815 -9.272 1.00 87.00 1104 GLU A N 1
ATOM 8236 C CA . GLU A 1 1104 ? 32.766 -3.926 -8.419 1.00 87.00 1104 GLU A CA 1
ATOM 8237 C C . GLU A 1 1104 ? 31.562 -4.519 -9.169 1.00 87.00 1104 GLU A C 1
ATOM 8239 O O . GLU A 1 1104 ? 30.790 -5.280 -8.580 1.00 87.00 1104 GLU A O 1
ATOM 8244 N N . ASN A 1 1105 ? 31.458 -4.298 -10.488 1.00 91.75 1105 ASN A N 1
ATOM 8245 C CA . ASN A 1 1105 ? 30.384 -4.851 -11.321 1.00 91.75 1105 ASN A CA 1
ATOM 8246 C C . ASN A 1 1105 ? 30.331 -6.389 -11.227 1.00 91.75 1105 ASN A C 1
ATOM 8248 O O . ASN A 1 1105 ? 29.256 -6.988 -11.291 1.00 91.75 1105 ASN A O 1
ATOM 8252 N N . ALA A 1 1106 ? 31.473 -7.058 -11.018 1.00 90.94 1106 ALA A N 1
ATOM 8253 C CA . ALA A 1 1106 ? 31.516 -8.509 -10.833 1.00 90.94 1106 ALA A CA 1
ATOM 8254 C C . ALA A 1 1106 ? 30.828 -8.964 -9.530 1.00 90.94 1106 ALA A C 1
ATOM 8256 O O . ALA A 1 1106 ? 30.216 -10.040 -9.489 1.00 90.94 1106 ALA A O 1
ATOM 8257 N N . VAL A 1 1107 ? 30.905 -8.154 -8.469 1.00 91.44 1107 VAL A N 1
ATOM 8258 C CA . VAL A 1 1107 ? 30.246 -8.418 -7.182 1.00 91.44 1107 VAL A CA 1
ATOM 8259 C C . VAL A 1 1107 ? 28.738 -8.229 -7.323 1.00 91.44 1107 VAL A C 1
ATOM 8261 O O . VAL A 1 1107 ? 27.984 -9.139 -6.966 1.00 91.44 1107 VAL A O 1
ATOM 8264 N N . ASP A 1 1108 ? 28.306 -7.130 -7.938 1.00 91.75 1108 ASP A N 1
ATOM 8265 C CA . ASP A 1 1108 ? 26.890 -6.831 -8.187 1.00 91.75 1108 ASP A CA 1
ATOM 8266 C C . ASP A 1 1108 ? 26.238 -7.898 -9.076 1.00 91.75 1108 ASP A C 1
ATOM 8268 O O . ASP A 1 1108 ? 25.152 -8.413 -8.787 1.00 91.75 1108 ASP A O 1
ATOM 8272 N N . LYS A 1 1109 ? 26.953 -8.343 -10.116 1.00 92.06 1109 LYS A N 1
ATOM 8273 C CA . LYS A 1 1109 ? 26.527 -9.456 -10.974 1.00 92.06 1109 LYS A CA 1
ATOM 8274 C C . LYS A 1 1109 ? 26.369 -10.756 -10.188 1.00 92.06 1109 LYS A C 1
ATOM 8276 O O . LYS A 1 1109 ? 25.399 -11.491 -10.384 1.00 92.06 1109 LYS A O 1
ATOM 8281 N N . SER A 1 1110 ? 27.299 -11.043 -9.275 1.00 91.12 1110 SER A N 1
ATOM 8282 C CA . SER A 1 1110 ? 27.239 -12.215 -8.393 1.00 91.12 1110 SER A CA 1
ATOM 8283 C C . SER A 1 1110 ? 26.047 -12.163 -7.431 1.00 91.12 1110 SER A C 1
ATOM 8285 O O . SER A 1 1110 ? 25.473 -13.214 -7.132 1.00 91.12 1110 SER A O 1
ATOM 8287 N N . ILE A 1 1111 ? 25.665 -10.975 -6.953 1.00 92.56 1111 ILE A N 1
ATOM 8288 C CA . ILE A 1 1111 ? 24.479 -10.769 -6.110 1.00 92.56 1111 ILE A CA 1
ATOM 8289 C C . ILE A 1 1111 ? 23.213 -11.132 -6.893 1.00 92.56 1111 ILE A C 1
ATOM 8291 O O . ILE A 1 1111 ? 22.444 -11.979 -6.437 1.00 92.56 1111 ILE A O 1
ATOM 8295 N N . TYR A 1 1112 ? 23.042 -10.597 -8.107 1.00 88.62 1112 TYR A N 1
ATOM 8296 C CA . TYR A 1 1112 ? 21.895 -10.925 -8.964 1.00 88.62 1112 TYR A CA 1
ATOM 8297 C C . TYR A 1 1112 ? 21.807 -12.414 -9.303 1.00 88.62 1112 TYR A C 1
ATOM 8299 O O . TYR A 1 1112 ? 20.737 -13.014 -9.200 1.00 88.62 1112 TYR A O 1
ATOM 8307 N N . GLN A 1 1113 ? 22.926 -13.039 -9.675 1.00 86.88 1113 GLN A N 1
ATOM 8308 C CA . GLN A 1 1113 ? 22.958 -14.471 -9.985 1.00 86.88 1113 GLN A CA 1
ATOM 8309 C C . GLN A 1 1113 ? 22.496 -15.320 -8.792 1.00 86.88 1113 GLN A C 1
ATOM 8311 O O . GLN A 1 1113 ? 21.673 -16.221 -8.953 1.00 86.88 1113 GLN A O 1
ATOM 8316 N N . GLN A 1 1114 ? 22.966 -15.002 -7.583 1.00 86.12 1114 GLN A N 1
ATOM 8317 C CA . GLN A 1 1114 ? 22.579 -15.715 -6.363 1.00 86.12 1114 GLN A CA 1
ATOM 8318 C C . GLN A 1 1114 ? 21.137 -15.435 -5.931 1.00 86.12 1114 GLN A C 1
ATOM 8320 O O . GLN A 1 1114 ? 20.444 -16.348 -5.473 1.00 86.12 1114 GLN A O 1
ATOM 8325 N N . ALA A 1 1115 ? 20.668 -14.196 -6.079 1.00 83.56 1115 ALA A N 1
ATOM 8326 C CA . ALA A 1 1115 ? 19.292 -13.827 -5.773 1.00 83.56 1115 ALA A CA 1
ATOM 8327 C C . ALA A 1 1115 ? 18.298 -14.581 -6.670 1.00 83.56 1115 ALA A C 1
ATOM 8329 O O . ALA A 1 1115 ? 17.304 -15.101 -6.168 1.00 83.56 1115 ALA A O 1
ATOM 8330 N N . LEU A 1 1116 ? 18.619 -14.721 -7.962 1.00 79.38 1116 LEU A N 1
ATOM 8331 C CA . LEU A 1 1116 ? 17.793 -15.393 -8.972 1.00 79.38 1116 LEU A CA 1
ATOM 8332 C C . LEU A 1 1116 ? 17.944 -16.925 -8.995 1.00 79.38 1116 LEU A C 1
ATOM 8334 O O . LEU A 1 1116 ? 17.364 -17.585 -9.856 1.00 79.38 1116 LEU A O 1
ATOM 8338 N N . GLY A 1 1117 ? 18.737 -17.509 -8.090 1.00 70.50 1117 GLY A N 1
ATOM 8339 C CA . GLY A 1 1117 ? 18.988 -18.956 -8.067 1.00 70.50 1117 GLY A CA 1
ATOM 8340 C C . GLY A 1 1117 ? 19.761 -19.468 -9.288 1.00 70.50 1117 GLY A C 1
ATOM 8341 O O . GLY A 1 1117 ? 19.778 -20.669 -9.558 1.00 70.50 1117 GLY A O 1
ATOM 8342 N N . ILE A 1 1118 ? 20.419 -18.571 -10.028 1.00 62.00 1118 ILE A N 1
ATOM 8343 C CA . ILE A 1 1118 ? 21.303 -18.914 -11.138 1.00 62.00 1118 ILE A CA 1
ATOM 8344 C C . ILE A 1 1118 ? 22.604 -19.405 -10.513 1.00 62.00 1118 ILE A C 1
ATOM 8346 O O . ILE A 1 1118 ? 23.519 -18.635 -10.226 1.00 62.00 1118 ILE A O 1
ATOM 8350 N N . VAL A 1 1119 ? 22.674 -20.710 -10.255 1.00 42.44 1119 VAL A N 1
ATOM 8351 C CA . VAL A 1 1119 ? 23.913 -21.347 -9.810 1.00 42.44 1119 VAL A CA 1
ATOM 8352 C C . VAL A 1 1119 ? 24.943 -21.173 -10.929 1.00 42.44 1119 VAL A C 1
ATOM 8354 O O . VAL A 1 1119 ? 24.703 -21.645 -12.045 1.00 42.44 1119 VAL A O 1
ATOM 8357 N N . PRO A 1 1120 ? 26.100 -20.536 -10.677 1.00 41.62 1120 PRO A N 1
ATOM 8358 C CA . PRO A 1 1120 ? 27.184 -20.573 -11.637 1.00 41.62 1120 PRO A CA 1
ATOM 8359 C C . PRO A 1 1120 ? 27.551 -22.043 -11.853 1.00 41.62 1120 PRO A C 1
ATOM 8361 O O . PRO A 1 1120 ? 27.923 -22.738 -10.904 1.00 41.62 1120 PRO A O 1
ATOM 8364 N N . GLN A 1 1121 ? 27.500 -22.510 -13.102 1.00 39.66 1121 GLN A N 1
ATOM 8365 C CA . GLN A 1 1121 ? 27.975 -23.838 -13.532 1.00 39.66 1121 GLN A CA 1
ATOM 8366 C C . GLN A 1 1121 ? 29.428 -24.138 -13.077 1.00 39.66 1121 GLN A C 1
ATOM 8368 O O . GLN A 1 1121 ? 29.896 -25.272 -13.129 1.00 39.66 1121 GLN A O 1
ATOM 8373 N N . ASN A 1 1122 ? 30.134 -23.139 -12.542 1.00 41.97 1122 ASN A N 1
ATOM 8374 C CA . ASN A 1 1122 ? 31.524 -23.203 -12.121 1.00 41.97 1122 ASN A CA 1
ATOM 8375 C C . ASN A 1 1122 ? 31.787 -23.946 -10.800 1.00 41.97 1122 ASN A C 1
ATOM 8377 O O . ASN A 1 1122 ? 32.937 -24.312 -10.567 1.00 41.97 1122 ASN A O 1
ATOM 8381 N N . ARG A 1 1123 ? 30.792 -24.227 -9.939 1.00 37.69 1123 ARG A N 1
ATOM 8382 C CA . ARG A 1 1123 ? 31.064 -24.999 -8.700 1.00 37.69 1123 ARG A CA 1
ATOM 8383 C C . ARG A 1 1123 ? 31.259 -26.498 -8.942 1.00 37.69 1123 ARG A C 1
ATOM 8385 O O . ARG A 1 1123 ? 32.092 -27.103 -8.275 1.00 37.69 1123 ARG A O 1
ATOM 8392 N N . PHE A 1 1124 ? 30.590 -27.074 -9.941 1.00 38.38 1124 PHE A N 1
ATOM 8393 C CA . PHE A 1 1124 ? 30.846 -28.462 -10.341 1.00 38.38 1124 PHE A CA 1
ATOM 8394 C C . PHE A 1 1124 ? 32.120 -28.591 -11.176 1.00 38.38 1124 PHE A C 1
ATOM 8396 O O . PHE A 1 1124 ? 32.835 -29.574 -11.030 1.00 38.38 1124 PHE A O 1
ATOM 8403 N N . ILE A 1 1125 ? 32.463 -27.576 -11.973 1.00 41.78 1125 ILE A N 1
ATOM 8404 C CA . ILE A 1 1125 ? 33.674 -27.591 -12.801 1.00 41.78 1125 ILE A CA 1
ATOM 8405 C C . ILE A 1 1125 ? 34.935 -27.369 -11.952 1.00 41.78 1125 ILE A C 1
ATOM 8407 O O . ILE A 1 1125 ? 35.908 -28.082 -12.148 1.00 41.78 1125 ILE A O 1
ATOM 8411 N N . ALA A 1 1126 ? 34.938 -26.479 -10.953 1.00 35.84 1126 ALA A N 1
ATOM 8412 C CA . ALA A 1 1126 ? 36.109 -26.286 -10.086 1.00 35.84 1126 ALA A CA 1
ATOM 8413 C C . ALA A 1 1126 ? 36.379 -27.493 -9.165 1.00 35.84 1126 ALA A C 1
ATOM 8415 O O . ALA A 1 1126 ? 37.533 -27.890 -9.000 1.00 35.84 1126 ALA A O 1
ATOM 8416 N N . ALA A 1 1127 ? 35.327 -28.119 -8.622 1.00 38.81 1127 ALA A N 1
ATOM 8417 C CA . ALA A 1 1127 ? 35.451 -29.354 -7.847 1.00 38.81 1127 ALA A CA 1
ATOM 8418 C C . ALA A 1 1127 ? 35.854 -30.547 -8.732 1.00 38.81 1127 ALA A C 1
ATOM 8420 O O . ALA A 1 1127 ? 36.705 -31.338 -8.334 1.00 38.81 1127 ALA A O 1
ATOM 8421 N N . ALA A 1 1128 ? 35.323 -30.637 -9.958 1.00 41.69 1128 ALA A N 1
ATOM 8422 C CA . ALA A 1 1128 ? 35.722 -31.655 -10.928 1.00 41.69 1128 ALA A CA 1
ATOM 8423 C C . ALA A 1 1128 ? 37.158 -31.452 -11.431 1.00 41.69 1128 ALA A C 1
ATOM 8425 O O . ALA A 1 1128 ? 37.876 -32.434 -11.552 1.00 41.69 1128 ALA A O 1
ATOM 8426 N N . ILE A 1 1129 ? 37.614 -30.212 -11.655 1.00 44.84 1129 ILE A N 1
ATOM 8427 C CA . ILE A 1 1129 ? 39.001 -29.881 -12.032 1.00 44.84 1129 ILE A CA 1
ATOM 8428 C C . ILE A 1 1129 ? 39.959 -30.138 -10.862 1.00 44.84 1129 ILE A C 1
ATOM 8430 O O . ILE A 1 1129 ? 41.057 -30.643 -11.080 1.00 44.84 1129 ILE A O 1
ATOM 8434 N N . GLY A 1 1130 ? 39.559 -29.837 -9.623 1.00 44.28 1130 GLY A N 1
ATOM 8435 C CA . GLY A 1 1130 ? 40.324 -30.177 -8.420 1.00 44.28 1130 GLY A CA 1
ATOM 8436 C C . GLY A 1 1130 ? 40.456 -31.690 -8.223 1.00 44.28 1130 GLY A C 1
ATOM 8437 O O . GLY A 1 1130 ? 41.557 -32.185 -7.989 1.00 44.28 1130 GLY A O 1
ATOM 8438 N N . ALA A 1 1131 ? 39.363 -32.433 -8.418 1.00 46.31 1131 ALA A N 1
ATOM 8439 C CA . ALA A 1 1131 ? 39.355 -33.894 -8.394 1.00 46.31 1131 ALA A CA 1
ATOM 8440 C C . ALA A 1 1131 ? 40.164 -34.502 -9.555 1.00 46.31 1131 ALA A C 1
ATOM 8442 O O . ALA A 1 1131 ? 40.878 -35.479 -9.347 1.00 46.31 1131 ALA A O 1
ATOM 8443 N N . TRP A 1 1132 ? 40.136 -33.897 -10.749 1.00 40.34 1132 TRP A N 1
ATOM 8444 C CA . TRP A 1 1132 ? 40.940 -34.320 -11.902 1.00 40.34 1132 TRP A CA 1
ATOM 8445 C C . TRP A 1 1132 ? 42.434 -34.041 -11.722 1.00 40.34 1132 TRP A C 1
ATOM 8447 O O . TRP A 1 1132 ? 43.253 -34.886 -12.067 1.00 40.34 1132 TRP A O 1
ATOM 8457 N N . LYS A 1 1133 ? 42.810 -32.895 -11.138 1.00 43.91 1133 LYS A N 1
ATOM 8458 C CA . LYS A 1 1133 ? 44.207 -32.602 -10.769 1.00 43.91 1133 LYS A CA 1
ATOM 8459 C C . LYS A 1 1133 ? 44.707 -33.549 -9.673 1.00 43.91 1133 LYS A C 1
ATOM 8461 O O . LYS A 1 1133 ? 45.839 -34.016 -9.748 1.00 43.91 1133 LYS A O 1
ATOM 8466 N N . GLY A 1 1134 ? 43.854 -33.888 -8.703 1.00 51.34 1134 GLY A N 1
ATOM 8467 C CA . GLY A 1 1134 ? 44.145 -34.905 -7.687 1.00 51.34 1134 GLY A CA 1
ATOM 8468 C C . GLY A 1 1134 ? 44.320 -36.309 -8.278 1.00 51.34 1134 GLY A C 1
ATOM 8469 O O . GLY A 1 1134 ? 45.273 -37.004 -7.936 1.00 51.34 1134 GLY A O 1
ATOM 8470 N N . PHE A 1 1135 ? 43.459 -36.701 -9.221 1.00 49.59 1135 PHE A N 1
ATOM 8471 C CA . PHE A 1 1135 ? 43.536 -37.990 -9.914 1.00 49.59 1135 PHE A CA 1
ATOM 8472 C C . PHE A 1 1135 ? 44.743 -38.072 -10.865 1.00 49.59 1135 PHE A C 1
ATOM 8474 O O . PHE A 1 1135 ? 45.413 -39.099 -10.918 1.00 49.59 1135 PHE A O 1
ATOM 8481 N N . GLY A 1 1136 ? 45.091 -36.976 -11.546 1.00 47.22 1136 GLY A N 1
ATOM 8482 C CA . GLY A 1 1136 ? 46.299 -36.876 -12.372 1.00 47.22 1136 GLY A CA 1
ATOM 8483 C C . GLY A 1 1136 ? 47.591 -37.009 -11.561 1.00 47.22 1136 GLY A C 1
ATOM 8484 O O . GLY A 1 1136 ? 48.500 -37.729 -11.969 1.00 47.22 1136 GLY A O 1
ATOM 8485 N N . ASN A 1 1137 ? 47.650 -36.404 -10.371 1.00 47.12 1137 ASN A N 1
ATOM 8486 C CA . ASN A 1 1137 ? 48.784 -36.560 -9.454 1.00 47.12 1137 ASN A CA 1
ATOM 8487 C C . ASN A 1 1137 ? 48.866 -37.977 -8.858 1.00 47.12 1137 ASN A C 1
ATOM 8489 O O . ASN A 1 1137 ? 49.962 -38.498 -8.665 1.00 47.12 1137 ASN A O 1
ATOM 8493 N N . PHE A 1 1138 ? 47.725 -38.629 -8.616 1.00 51.28 1138 PHE A N 1
ATOM 8494 C CA . PHE A 1 1138 ? 47.674 -40.024 -8.173 1.00 51.28 1138 PHE A CA 1
ATOM 8495 C C . PHE A 1 1138 ? 48.171 -40.991 -9.260 1.00 51.28 1138 PHE A C 1
ATOM 8497 O O . PHE A 1 1138 ? 49.015 -41.838 -8.982 1.00 51.28 1138 PHE A O 1
ATOM 8504 N N . ILE A 1 1139 ? 47.728 -40.820 -10.512 1.00 49.56 1139 ILE A N 1
ATOM 8505 C CA . ILE A 1 1139 ? 48.205 -41.609 -11.659 1.00 49.56 1139 ILE A CA 1
ATOM 8506 C C . ILE A 1 1139 ? 49.704 -41.370 -11.887 1.00 49.56 1139 ILE A C 1
ATOM 8508 O O . ILE A 1 1139 ? 50.442 -42.335 -12.055 1.00 49.56 1139 ILE A O 1
ATOM 8512 N N . SER A 1 1140 ? 50.187 -40.125 -11.817 1.00 46.75 1140 SER A N 1
ATOM 8513 C CA . SER A 1 1140 ? 51.619 -39.804 -11.942 1.00 46.75 1140 SER A CA 1
ATOM 8514 C C . SER A 1 1140 ? 52.470 -40.497 -10.866 1.00 46.75 1140 SER A C 1
ATOM 8516 O O . SER A 1 1140 ? 53.469 -41.138 -11.186 1.00 46.75 1140 SER A O 1
ATOM 8518 N N . ASN A 1 1141 ? 52.033 -40.476 -9.602 1.00 47.97 1141 ASN A N 1
ATOM 8519 C CA . ASN A 1 1141 ? 52.746 -41.142 -8.507 1.00 47.97 1141 ASN A CA 1
ATOM 8520 C C . ASN A 1 1141 ? 52.722 -42.673 -8.619 1.00 47.97 1141 ASN A C 1
ATOM 8522 O O . ASN A 1 1141 ? 53.733 -43.317 -8.355 1.00 47.97 1141 ASN A O 1
ATOM 8526 N N . VAL A 1 1142 ? 51.611 -43.270 -9.061 1.00 50.41 1142 VAL A N 1
ATOM 8527 C CA . VAL A 1 1142 ? 51.527 -44.724 -9.292 1.00 50.41 1142 VAL A CA 1
ATOM 8528 C C . VAL A 1 1142 ? 52.388 -45.141 -10.488 1.00 50.41 1142 VAL A C 1
ATOM 8530 O O . VAL A 1 1142 ? 53.036 -46.182 -10.439 1.00 50.41 1142 VAL A O 1
ATOM 8533 N N . THR A 1 1143 ? 52.460 -44.317 -11.536 1.00 48.59 1143 THR A N 1
ATOM 8534 C CA . THR A 1 1143 ? 53.300 -44.594 -12.713 1.00 48.59 1143 THR A CA 1
ATOM 8535 C C . THR A 1 1143 ? 54.786 -44.497 -12.361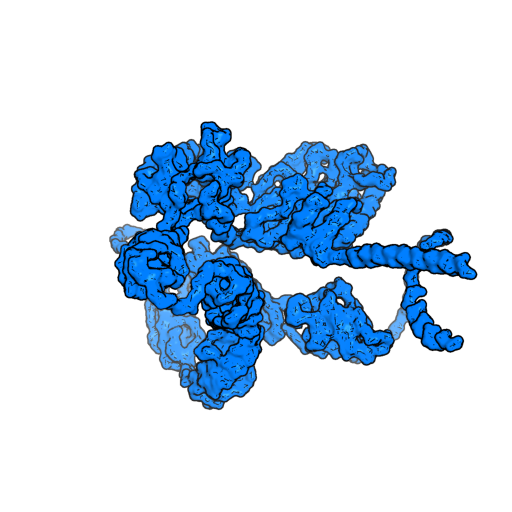 1.00 48.59 1143 THR A C 1
ATOM 8537 O O . THR A 1 1143 ? 55.557 -45.357 -12.772 1.00 48.59 1143 THR A O 1
ATOM 8540 N N . SER A 1 1144 ? 55.182 -43.528 -11.529 1.00 44.72 1144 SER A N 1
ATOM 8541 C CA . SER A 1 1144 ? 56.560 -43.400 -11.033 1.00 44.72 1144 SER A CA 1
ATOM 8542 C C . SER A 1 1144 ? 56.975 -44.583 -10.152 1.00 44.72 1144 SER A C 1
ATOM 8544 O O . SER A 1 1144 ? 58.040 -45.143 -10.375 1.00 44.72 1144 SER A O 1
ATOM 8546 N N . VAL A 1 1145 ? 56.109 -45.045 -9.239 1.00 49.31 1145 VAL A N 1
ATOM 8547 C CA . VAL A 1 1145 ? 56.384 -46.208 -8.367 1.00 49.31 1145 VAL A CA 1
ATOM 8548 C C . VAL A 1 1145 ? 56.442 -47.525 -9.157 1.00 49.31 1145 VAL A C 1
ATOM 8550 O O . VAL A 1 1145 ? 57.242 -48.403 -8.845 1.00 49.31 1145 VAL A O 1
ATOM 8553 N N . VAL A 1 1146 ? 55.633 -47.671 -10.212 1.00 46.38 1146 VAL A N 1
ATOM 8554 C CA . VAL A 1 1146 ? 55.663 -48.853 -11.094 1.00 46.38 1146 VAL A CA 1
ATOM 8555 C C . VAL A 1 1146 ? 56.888 -48.842 -12.016 1.00 46.38 1146 VAL A C 1
ATOM 8557 O O . VAL A 1 1146 ? 57.449 -49.902 -12.280 1.00 46.38 1146 VAL A O 1
ATOM 8560 N N . ILE A 1 1147 ? 57.349 -47.670 -12.466 1.00 49.06 1147 ILE A N 1
ATOM 8561 C CA . ILE A 1 1147 ? 58.593 -47.530 -13.242 1.00 49.06 1147 ILE A CA 1
ATOM 8562 C C . ILE A 1 1147 ? 59.826 -47.797 -12.360 1.00 49.06 1147 ILE A C 1
ATOM 8564 O O . ILE A 1 1147 ? 60.768 -48.433 -12.826 1.00 49.06 1147 ILE A O 1
ATOM 8568 N N . GLU A 1 1148 ? 59.808 -47.396 -11.086 1.00 42.69 1148 GLU A N 1
ATOM 8569 C CA . GLU A 1 1148 ? 60.878 -47.689 -10.118 1.00 42.69 1148 GLU A CA 1
ATOM 8570 C C . GLU A 1 1148 ? 60.925 -49.179 -9.727 1.00 42.69 1148 GLU A C 1
ATOM 8572 O O . GLU A 1 1148 ? 62.002 -49.755 -9.593 1.00 42.69 1148 GLU A O 1
ATOM 8577 N N . ALA A 1 1149 ? 59.766 -49.841 -9.631 1.00 41.69 1149 ALA A N 1
ATOM 8578 C CA . ALA A 1 1149 ? 59.680 -51.282 -9.375 1.00 41.69 1149 ALA A CA 1
ATOM 8579 C C . ALA A 1 1149 ? 60.064 -52.147 -10.595 1.00 41.69 1149 ALA A C 1
ATOM 8581 O O . ALA A 1 1149 ? 60.482 -53.291 -10.430 1.00 41.69 1149 ALA A O 1
ATOM 8582 N N . LEU A 1 1150 ? 59.935 -51.613 -11.816 1.00 40.81 1150 LEU A N 1
ATOM 8583 C CA . LEU A 1 1150 ? 60.358 -52.272 -13.059 1.00 40.81 1150 LEU A CA 1
ATOM 8584 C C . LEU A 1 1150 ? 61.825 -51.993 -13.429 1.00 40.81 1150 LEU A C 1
ATOM 8586 O O . LEU A 1 1150 ? 62.332 -52.641 -14.336 1.00 40.81 1150 LEU A O 1
ATOM 8590 N N . SER A 1 1151 ? 62.506 -51.060 -12.754 1.00 40.69 1151 SER A N 1
ATOM 8591 C CA . SER A 1 1151 ? 63.949 -50.814 -12.926 1.00 40.69 1151 SER A CA 1
ATOM 8592 C C . SER A 1 1151 ? 64.826 -51.583 -11.926 1.00 40.69 1151 SER A C 1
ATOM 8594 O O . SER A 1 1151 ? 66.051 -51.560 -12.044 1.00 40.69 1151 SER A O 1
ATOM 8596 N N . THR A 1 1152 ? 64.212 -52.274 -10.956 1.00 44.81 1152 THR A N 1
ATOM 8597 C CA . THR A 1 1152 ? 64.877 -53.157 -9.975 1.00 44.81 1152 THR A CA 1
ATOM 8598 C C . THR A 1 1152 ? 64.657 -54.659 -10.226 1.00 44.81 1152 THR A C 1
ATOM 8600 O O . THR A 1 1152 ? 65.110 -55.482 -9.428 1.00 44.81 1152 THR A O 1
ATOM 8603 N N . ILE A 1 1153 ? 64.014 -55.021 -11.343 1.00 40.44 1153 ILE A N 1
ATOM 8604 C CA . ILE A 1 1153 ? 63.944 -56.378 -11.922 1.00 40.44 1153 ILE A CA 1
ATOM 8605 C C . ILE A 1 1153 ? 64.685 -56.336 -13.255 1.00 40.44 1153 ILE A C 1
ATOM 8607 O O . ILE A 1 1153 ? 65.431 -57.299 -13.541 1.00 40.44 1153 ILE A O 1
#

Secondary structure (DSSP, 8-state):
---SSSSSSSSSSSSSS----------------------------------------S--S-B-TT-BSHHHHHHHHHHHTSGGG-S-SSSTTSTT---SB--HHHHHHHHHHHHHTHHHHTGGGT-SS--S-B-HHHHHHHHTT----------EEPPPPPEEEETT--EEEE--EE-SS----EEEEESPPTTEEEETTTTEEEE---GGG-EEEEEEEEEE-SS-EEEEEEEEEEE---------------------PPPEEEEEES-SEEETT-EEEEEEEEESTTS--EEEEEETTT---SSSEEEEE--S-EEE-EEEEEEETTEEEEEEPPPEEEEPPP--EEEEEETTBSEEEEETTEEEEEEEEEESEEEEEEEESS-EEE-SEEEEEEEEE-S-EEEEEEEEETTS-EEEEEEEEEEE-----EEEEEES-SEEETT-EEEEEEEEESS-TT-EEEEEEETTT--B-SSEEEEE--S-EEE-EEEEEEETTEEEEEEPPPEEEE-------PPPPTTEEEEEEEE-TTEEEES-EEEEEETT--EEEEEEEPTTEEEEEEEETTEE--S-SEEEESS--S-EEEEEEEEE-----SEEEEEETTEEEEEEETTEEEEETTT-GGGS-EEEEEEEE-TTS-EEEEE----EEEETTTTEEEEEETTEEEEEEEEEETTEEEEEEEEEE--SS-EEEEEEEEEEEEE-SS--TT--S---EEEE-SSS--EEEEEETTEEEEEEE--SSS--EEEEE-GGGGT---TTEEEEEEE-SPPS-TTSS------B-TT-EEEEEEEEEEE-TT--HHHHTHHHHHHHHHHS---------S-EEEEESB-SS--BTTBTT-BT--TTS-----TTSHHHHHHHHHHHHHHHHHHHHHHHHTT--EEEEE-TT-SSSTTS-----GGGHHHH-HHHHGGGHHHHHHHHHHHTT-EEEEEE-S-EEEEETTEEEEEE--S-HHHHHHHHHHHHHHHH---EEEE--SS---HHHHHHHHHH-TTSEEEESS--GGGGGT---EEEGGGT--SS-HHHHHH-TT---EEE-TT-TTTTHHHHHHHHHTT-EEEEE-SS--TTHHHHHHHHHHHTT---THHHHHHHHHHHHHHHHHHHHHHHHHHHHHS--

Foldseek 3Di:
DPPPPPPPPPPPPPPDDDDDDDDDDDDDDDDDDDDDDDDDDDDDDDDDDDDDPPDDFLDDDKDAAFDFDPSQQVLLQLQQVDPQLHLDCDDQSGHVRDGSHCHPSQLVSQQSVCVVVVVQQPVVVVHPTRPSMCDPSNSVVSRVVDDDDDDFFWKAKDDDEEEEEEAQDKDKDATDIDGPVGADKFKDKPQADPQWDQDRVRNMIMHRDHPVQAAKGKMKIKMGSVPHIDIDIYIYGYHYDDDDDDDDDDDDDDDDDDDFFAKDKEKEWPAQEEAQFDKIKIAMDIDTARPDKWKFKAWPPGFTDTDRMTMDGHRDFAKIWMKMWIDHPHDIDIYTYRIHGYHYDDDKEKDKEKQNHLEDEFEQFFKIKIWMAIDQFPWKFWDKPDGDTDDNTDMDIPHGHRAWIKIKMWTAHPVRDIYIGIRTYHHDYWDPWDKAKEKPDQEDEQFDKIKIAMDIDTADPPDKWKFKDWPPGDTDTDRMDIDGHHDFAKIKMWIWIDRGPDTDIDIYRIHGHDHPPDPDPDPADPQWAWEAEEEDPFWDKPPHGIDIDGAQAKDKIAIGGDPQKAWAFKAKQNHTPGRDRMDMDGGDHYYIYIYTYMDGDPDDQLWDFDADQQATAWTGHVNRTWDHCVVPVVFGKWWQWWWKQFLVRDIDIGGTDFDWGADPVQSWIWGADPQGIWIWGWDDDRQKTKTKIKDFGQAPTMKTQKTKIFGGKTFAPDQFPPQDDQQFAFDWLAQHFDWDWTADPWWIKIKGFPCLPQTWGWTWHDCVPVPDVGNRMIIIMTMQQFDPPPPDDDGNGDMADHRGMDITMIMMGIGGHPDGNCVSVLVSLVVNLVVQPFQQDDPDLAAEEEDEQADQPQADPQRLLRGPDDDDPPDDQRLVDPVSLVVSLVSLLVLLVQLLVLCVVSVHQAYEYFFLLGNNDPPPTRAQQPVCCCLRPVSCPVVVSVLVSLVSCVVSNHAYHYEHELWDFDDDPSDTDDIDHDPQSLVSVLVRVVVCCVRRVHAEYEYDDDDDDDPVSLVSNCVSPVRHAYEYQDDGLSSQSRHAYEEECVVVDQWDDPSSCSNPQLHEHEYEPPLVCVVCLVSNLVRSLSSYHYYYHRSDNDPCSVSVSVSNCVSVVVPPPVVVVVVVVVVVVVVVVVVVVVVVVVVVVVVVD

Sequence (1153 aa):
MRYRALYITLFTVCLLSVTSITVFGESFLQPPASSFLQPKAVSGLGSGSNVPLSTGTCFTSTLSLGITNSQVLKLQKVLNSSSDTVITQSGIGSKGRESSYFGGLTRQAVIRFQNKYKSEILTPSGLLTGNGIVGPATRKKLNTLCTGTSGNDAPVLSAVTPKTVRVGSTLQIPLKATDANGDRLIYSVTMLPSRAKFDQITKTFIWSPDNTQVGKRTLKFSVTDGRDTTTQSVDITVLSGTLVTILNPQAPLSSAIVSNEPLSVSCVPSKTGATTGDTITWSASVTGGSGEYAYTWSGTDNVSGTSDIVTKIYQTSGVKTASVKVSSSGQSLSSQCSSVTVGAKASGSVDIKINNQDAITVVSGDTANLSWTSSGAVSCFASDSWNGTEPTAGSANLGTLTYSGAYTLTCRDANGVTSTDTANVTVISSSSFGATCGVSRTSASVGDGITWSTQAFGGPSSLYSYQWSGVESLSGSNQTISKTYTTIGMKSATVSITSGSQSIAVDCPTISIQQGQLVLDAPPPPGSFSITSSGNLGGDISPRGVSAVTAGSGKTFTITTNSGYILTDVTVDGASVGNQATYTFNNVTANHTIFVTFTPVVATSPLVATYDSQGLKTLTYRGVTLVDTAADSQEKFFVDGYSIQHASGAVDQVAGTAPTAFNSATNELTLTYSWGKVVTQYVINGDKLTLINKIINQSSTDTIKGISLVPLTIRFPSVPTNVTGNPASVFFNMGSPSISEIKYSSGAAAFVNEDVDNPLNFGLWNIYYYGNTDPTRFTLWVSSLPYRFPNAWPTINRPINPGGTDTYTVSVRFGQPGVSPISLASDIVSRYAASHPFRLSWPDRRPISFMTLSSYNLKTPTNPRAWLVDSQSGTTIDVTTPSGLAAFKQGLLALADSSIAIAKDMNAQGMILWDMEGTEYPPLAYMGDPRELARLAPELNYNNAIDEFFQKWKDAGLKIGLTVRASELVYSNGIPVNQVWPQDEAATLISKIQYAKQRWGVSIIYIDSTDFYDGPAIKKVADAFPEMLLIPENDVTDHHAFSAGYDDVRNNNIGPTDFTYAIYPQAFNIIYPAGVASEHKSELINAVRKGNILMFTGWWNAPENAVDKSIYQQALGIVPQNRFIAAAIGAWKGFGNFISNVTSVVIEALSTI